Protein 4MRU (pdb70)

Solvent-accessible surface area: 34009 Å² total

Secondary structure (DSSP, 8-state):
---HHHHHHHHHTBTTB-SHHHHH----HHHHTTSEEE--TT--S-TTTT---GGGGSIIIIIHHHHHHHHHHHHHHH---HHHHHHHHHHHHH--HHHHHHSSBS-TT----PPBPHHHH---HHHHHHHHHHHH---S--S-TTS-TTTTT-HHHHHHHHHHHHH----TT---HHHHHHHHHHHHH----SGGG--EE--SS-THHIIIIIS--EEE-HHHHH--TT--TTHHHHBPPEESSS-EE-----S---SS-S----SSPPB--TTPPEE--HHHHHHHHHHHHHTT-----HHHHHHHHHHHHHHHHT---HHHHTT--PPPPPB--TTSSS-B--S----SS----GGGHHHHHHHHHHHHHHHHTT-HHHHHHHHHHH--S--PPPSB---SS--TTT------HHHHHHSHHHHHHHHHHHHHH-SS-SSSSSTTSPPTT-----/---HHHHHHHHHTTTTT-SHHHHH----HHHHTTSEEE--TT--S-TTTT---GGGGSIIIIIHHHHHHHHHHHHHHH---HHHHHHHHHHHHH--HHHHHHSSBS-TT---PPBPHHHH---HHHHHHHHHHHH---S--S-TTS-TTTTT-HHHHHHHHHHHHH----TT---HHHHHHHHHHHHH----SGGG--EE--SS-TTHIIIIIS--EEE-HHHHH--TT--TTHHHHB--EEETTEEE-----S---SS-S----SSPPB--TTPPEE--HHHHHHHHHHHHHTT-----HHHHHHHHHHHHHHHHT---HHHHTT--PPPPPB--TTSSS-B--S----SS----GGGHHHHHHHHHHHHHHHHTT-HHHHHHHHHHH--S--PPPSB---SS--TTT------HHHHHHSHHHHHHHHHHHHHH-SS-SSSSSTTSPPTT----

Structure (mmCIF, N/CA/C/O backbone):
data_4MRU
#
_entry.id   4MRU
#
_cell.length_a   51.146
_cell.length_b   74.673
_cell.length_c   78.057
_cell.angle_alpha   78.730
_cell.angle_beta   73.510
_cell.angle_gamma   78.620
#
_symmetry.space_group_name_H-M   'P 1'
#
loop_
_entity.id
_entity.type
_entity.pdbx_description
1 polymer 'SusD homolog'
2 non-polymer 'MAGNESIUM ION'
3 non-polymer 1,2-ETHANEDIOL
4 water water
#
loop_
_atom_site.group_PDB
_atom_site.id
_atom_site.type_symbol
_atom_site.label_atom_id
_atom_site.label_alt_id
_atom_site.label_comp_id
_atom_site.label_asym_id
_atom_site.label_entity_id
_atom_site.label_seq_id
_atom_site.pdbx_PDB_ins_code
_atom_site.Cartn_x
_atom_site.Cartn_y
_atom_site.Cartn_z
_atom_site.occupancy
_atom_site.B_iso_or_equiv
_atom_site.auth_seq_id
_atom_site.auth_comp_id
_atom_site.auth_asym_id
_atom_site.auth_atom_id
_atom_site.pdbx_PDB_model_num
ATOM 1 N N . ASN A 1 21 ? 53.927 99.525 80.239 1.00 59.70 44 ASN A N 1
ATOM 2 C CA . ASN A 1 21 ? 53.246 100.836 80.380 1.00 60.15 44 ASN A CA 1
ATOM 3 C C . ASN A 1 21 ? 51.739 100.695 80.132 1.00 62.51 44 ASN A C 1
ATOM 4 O O . ASN A 1 21 ? 51.242 100.975 79.032 1.00 55.33 44 ASN A O 1
ATOM 6 N N . TYR A 1 22 ? 51.025 100.253 81.167 1.00 42.19 45 TYR A N 1
ATOM 7 C CA . TYR A 1 22 ? 49.549 100.163 81.150 1.00 42.93 45 TYR A CA 1
ATOM 8 C C . TYR A 1 22 ? 48.807 101.490 80.895 1.00 37.32 45 TYR A C 1
ATOM 9 O O . TYR A 1 22 ? 49.077 102.509 81.528 1.00 30.63 45 TYR A O 1
ATOM 18 N N . ASP A 1 23 ? 47.836 101.437 79.991 1.00 32.20 46 ASP A N 1
ATOM 19 C CA . ASP A 1 23 ? 47.003 102.568 79.673 1.00 29.98 46 ASP A CA 1
ATOM 20 C C . ASP A 1 23 ? 45.581 102.046 79.439 1.00 31.40 46 ASP A C 1
ATOM 21 O O . ASP A 1 23 ? 45.370 101.180 78.575 1.00 28.23 46 ASP A O 1
ATOM 26 N N . LEU A 1 24 ? 44.609 102.569 80.188 1.00 28.39 47 LEU A N 1
ATOM 27 C CA . LEU A 1 24 ? 43.256 101.993 80.163 1.00 30.25 47 LEU A CA 1
ATOM 28 C C . LEU A 1 24 ? 42.653 102.138 78.777 1.00 26.21 47 LEU A C 1
ATOM 29 O O . LEU A 1 24 ? 42.073 101.204 78.252 1.00 24.60 47 LEU A O 1
ATOM 34 N N . GLY A 1 25 ? 42.840 103.309 78.178 1.00 25.04 48 GLY A N 1
ATOM 35 C CA . GLY A 1 25 ? 42.380 103.552 76.822 1.00 28.86 48 GLY A CA 1
ATOM 36 C C . GLY A 1 25 ? 42.906 102.588 75.781 1.00 27.14 48 GLY A C 1
ATOM 37 O O . GLY A 1 25 ? 42.138 102.086 74.949 1.00 25.00 48 GLY A O 1
ATOM 38 N N . SER A 1 26 ? 44.220 102.359 75.785 1.00 24.94 49 SER A N 1
ATOM 39 C CA A SER A 1 26 ? 44.823 101.425 74.825 0.50 26.45 49 SER A CA 1
ATOM 40 C CA B SER A 1 26 ? 44.831 101.418 74.856 0.50 24.94 49 SER A CA 1
ATOM 41 C C . SER A 1 26 ? 44.302 99.998 75.064 1.00 21.83 49 SER A C 1
ATOM 42 O O . SER A 1 26 ? 44.116 99.237 74.103 1.00 25.12 49 SER A O 1
ATOM 47 N N . THR A 1 27 ? 44.017 99.668 76.315 1.00 21.84 50 THR A N 1
ATOM 48 C CA . THR A 1 27 ? 43.565 98.352 76.678 1.00 20.94 50 THR A CA 1
ATOM 49 C C . THR A 1 27 ? 42.122 98.130 76.193 1.00 21.12 50 THR A C 1
ATOM 50 O O . THR A 1 27 ? 41.784 97.096 75.602 1.00 24.35 50 THR A O 1
ATOM 54 N N . ILE A 1 28 ? 41.270 99.111 76.433 1.00 23.16 51 ILE A N 1
ATOM 55 C CA . ILE A 1 28 ? 39.915 99.080 75.930 1.00 20.13 51 ILE A CA 1
ATOM 56 C C . ILE A 1 28 ? 39.905 99.033 74.386 1.00 22.44 51 ILE A C 1
ATOM 57 O O . ILE A 1 28 ? 39.180 98.237 73.805 1.00 21.74 51 ILE A O 1
ATOM 62 N N . ARG A 1 29 ? 40.725 99.857 73.722 1.00 22.34 52 ARG A N 1
ATOM 63 C CA . ARG A 1 29 ? 40.795 99.787 72.243 1.00 22.29 52 ARG A CA 1
ATOM 64 C C . ARG A 1 29 ? 41.302 98.411 71.759 1.00 20.90 52 ARG A C 1
ATOM 65 O O . ARG A 1 29 ? 40.876 97.932 70.726 1.00 25.43 52 ARG A O 1
ATOM 73 N N . GLY A 1 30 ? 42.231 97.819 72.505 1.00 22.26 53 GLY A N 1
ATOM 74 C CA . GLY A 1 30 ? 42.730 96.506 72.213 1.00 21.79 53 GLY A CA 1
ATOM 75 C C . GLY A 1 30 ? 41.594 95.477 72.234 1.00 22.62 53 GLY A C 1
ATOM 76 O O . GLY A 1 30 ? 41.473 94.668 71.336 1.00 23.75 53 GLY A O 1
ATOM 77 N N . LEU A 1 31 ? 40.782 95.517 73.289 1.00 19.81 54 LEU A N 1
ATOM 78 C CA . LEU A 1 31 ? 39.608 94.683 73.378 1.00 19.43 54 LEU A CA 1
ATOM 79 C C . LEU A 1 31 ? 38.587 94.961 72.272 1.00 18.57 54 LEU A C 1
ATOM 80 O O . LEU A 1 31 ? 38.014 94.028 71.677 1.00 19.54 54 LEU A O 1
ATOM 85 N N . GLN A 1 32 ? 38.317 96.238 71.985 1.00 19.46 55 GLN A N 1
ATOM 86 C CA . GLN A 1 32 ? 37.373 96.576 70.912 1.00 19.49 55 GLN A CA 1
ATOM 87 C C . GLN A 1 32 ? 37.839 96.028 69.563 1.00 19.81 55 GLN A C 1
ATOM 88 O O . GLN A 1 32 ? 37.024 95.631 68.721 1.00 19.90 55 GLN A O 1
ATOM 94 N N . GLY A 1 33 ? 39.159 95.945 69.386 1.00 19.05 56 GLY A N 1
ATOM 95 C CA . GLY A 1 33 ? 39.752 95.363 68.195 1.00 19.33 56 GLY A CA 1
ATOM 96 C C . GLY A 1 33 ? 39.814 93.865 68.127 1.00 17.69 56 GLY A C 1
ATOM 97 O O . GLY A 1 33 ? 40.383 93.316 67.194 1.00 19.89 56 GLY A O 1
ATOM 98 N N . LEU A 1 34 ? 39.241 93.194 69.114 1.00 17.74 57 LEU A N 1
ATOM 99 C CA . LEU A 1 34 ? 39.155 91.709 69.098 1.00 15.81 57 LEU A CA 1
ATOM 100 C C . LEU A 1 34 ? 37.739 91.207 68.899 1.00 18.00 57 LEU A C 1
ATOM 101 O O . LEU A 1 34 ? 37.464 89.987 68.971 1.00 21.20 57 LEU A O 1
ATOM 106 N N . VAL A 1 35 ? 36.816 92.125 68.704 1.00 18.23 58 VAL A N 1
ATOM 107 C CA . VAL A 1 35 ? 35.424 91.805 68.392 1.00 17.76 58 VAL A CA 1
ATOM 108 C C . VAL A 1 35 ? 35.393 91.465 66.910 1.00 23.04 58 VAL A C 1
ATOM 109 O O . VAL A 1 35 ? 35.435 90.282 66.543 1.00 25.31 58 VAL A O 1
ATOM 113 N N . ILE A 1 36 ? 35.414 92.477 66.039 1.00 21.59 59 ILE A N 1
ATOM 114 C CA . ILE A 1 36 ? 35.675 92.191 64.648 1.00 19.82 59 ILE A CA 1
ATOM 115 C C . ILE A 1 36 ? 37.147 92.500 64.559 1.00 19.71 59 ILE A C 1
ATOM 116 O O . ILE A 1 36 ? 37.557 93.642 64.844 1.00 21.49 59 ILE A O 1
ATOM 121 N N . PRO A 1 37 ? 37.977 91.483 64.300 1.00 19.65 60 PRO A N 1
ATOM 122 C CA . PRO A 1 37 ? 39.429 91.730 64.450 1.00 20.40 60 PRO A CA 1
ATOM 123 C C . PRO A 1 37 ? 39.974 92.890 63.591 1.00 19.35 60 PRO A C 1
ATOM 124 O O . PRO A 1 37 ? 39.805 92.951 62.368 1.00 20.46 60 PRO A O 1
ATOM 128 N N . ALA A 1 38 ? 40.671 93.769 64.267 1.00 20.15 61 ALA A N 1
ATOM 129 C CA . ALA A 1 38 ? 41.257 94.929 63.642 1.00 23.25 61 ALA A CA 1
ATOM 130 C C . ALA A 1 38 ? 42.700 94.706 63.184 1.00 20.74 61 ALA A C 1
ATOM 131 O O . ALA A 1 38 ? 43.281 95.605 62.569 1.00 22.27 61 ALA A O 1
ATOM 133 N N . GLN A 1 39 ? 43.269 93.530 63.486 1.00 20.22 62 GLN A N 1
ATOM 134 C CA . GLN A 1 39 ? 44.541 93.109 62.928 1.00 22.66 62 GLN A CA 1
ATOM 135 C C . GLN A 1 39 ? 44.286 92.253 61.707 1.00 20.42 62 GLN A C 1
ATOM 136 O O . GLN A 1 39 ? 43.610 91.223 61.824 1.00 20.20 62 GLN A O 1
ATOM 142 N N . GLU A 1 40 ? 44.890 92.620 60.576 1.00 18.99 63 GLU A N 1
ATOM 143 C CA . GLU A 1 40 ? 44.616 91.945 59.317 1.00 19.22 63 GLU A CA 1
ATOM 144 C C . GLU A 1 40 ? 45.032 90.477 59.384 1.00 21.01 63 GLU A C 1
ATOM 145 O O . GLU A 1 40 ? 44.421 89.615 58.735 1.00 19.53 63 GLU A O 1
ATOM 151 N N . HIS A 1 41 ? 46.062 90.168 60.149 1.00 22.04 64 HIS A N 1
ATOM 152 C CA . HIS A 1 41 ? 46.528 88.788 60.192 1.00 18.01 64 HIS A CA 1
ATOM 153 C C . HIS A 1 41 ? 45.435 87.865 60.780 1.00 20.27 64 HIS A C 1
ATOM 154 O O . HIS A 1 41 ? 45.256 86.750 60.318 1.00 22.26 64 HIS A O 1
ATOM 161 N N . LEU A 1 42 ? 44.729 88.339 61.790 1.00 18.80 65 LEU A N 1
ATOM 162 C CA . LEU A 1 42 ? 43.622 87.613 62.412 1.00 19.65 65 LEU A CA 1
ATOM 163 C C . LEU A 1 42 ? 42.346 87.696 61.547 1.00 18.67 65 LEU A C 1
ATOM 164 O O . LEU A 1 42 ? 41.705 86.688 61.280 1.00 19.02 65 LEU A O 1
ATOM 169 N N . TYR A 1 43 ? 42.040 88.882 61.048 1.00 15.90 66 TYR A N 1
ATOM 170 C CA . TYR A 1 43 ? 40.895 89.101 60.166 1.00 16.14 66 TYR A CA 1
ATOM 171 C C . TYR A 1 43 ? 40.851 88.074 59.004 1.00 18.34 66 TYR A C 1
ATOM 172 O O . TYR A 1 43 ? 39.790 87.523 58.682 1.00 14.87 66 TYR A O 1
ATOM 181 N N . GLN A 1 44 ? 41.975 87.859 58.319 1.00 18.08 67 GLN A N 1
ATOM 182 C CA . GLN A 1 44 ? 41.940 87.033 57.090 1.00 17.57 67 GLN A CA 1
ATOM 183 C C . GLN A 1 44 ? 41.379 85.632 57.365 1.00 19.13 67 GLN A C 1
ATOM 184 O O . GLN A 1 44 ? 40.618 85.104 56.584 1.00 21.34 67 GLN A O 1
ATOM 190 N N . PHE A 1 45 ? 41.720 85.072 58.504 1.00 19.21 68 PHE A N 1
ATOM 191 C CA . PHE A 1 45 ? 41.265 83.736 58.872 1.00 17.82 68 PHE A CA 1
ATOM 192 C C . PHE A 1 45 ? 39.841 83.761 59.402 1.00 18.67 68 PHE A C 1
ATOM 193 O O . PHE A 1 45 ? 38.988 83.013 58.934 1.00 20.74 68 PHE A O 1
ATOM 209 N N . GLU A 1 47 ? 37.420 86.221 59.677 1.00 18.96 70 GLU A N 1
ATOM 210 C CA . GLU A 1 47 ? 36.370 86.919 58.958 1.00 18.13 70 GLU A CA 1
ATOM 211 C C . GLU A 1 47 ? 36.315 86.652 57.456 1.00 20.40 70 GLU A C 1
ATOM 212 O O . GLU A 1 47 ? 35.236 86.450 56.904 1.00 18.25 70 GLU A O 1
ATOM 218 N N . ALA A 1 48 ? 37.449 86.731 56.773 1.00 17.05 71 ALA A N 1
ATOM 219 C CA . ALA A 1 48 ? 37.442 86.649 55.319 1.00 16.52 71 ALA A CA 1
ATOM 220 C C . ALA A 1 48 ? 37.251 85.189 54.855 1.00 19.00 71 ALA A C 1
ATOM 221 O O . ALA A 1 48 ? 36.329 84.865 54.119 1.00 18.95 71 ALA A O 1
ATOM 231 N N . CYS A 1 50 ? 36.815 82.266 57.083 1.00 18.72 73 CYS A N 1
ATOM 232 C CA . CYS A 1 50 ? 35.786 81.485 57.828 1.00 21.44 73 CYS A CA 1
ATOM 233 C C . CYS A 1 50 ? 34.336 82.070 57.720 1.00 20.93 73 CYS A C 1
ATOM 234 O O . CYS A 1 50 ? 33.478 81.493 57.032 1.00 17.86 73 CYS A O 1
ATOM 237 N N . GLY A 1 51 ? 34.084 83.244 58.334 1.00 17.88 74 GLY A N 1
ATOM 238 C CA . GLY A 1 51 ? 32.791 83.883 58.243 1.00 18.03 74 GLY A CA 1
ATOM 239 C C . GLY A 1 51 ? 32.392 84.104 56.791 1.00 18.93 74 GLY A C 1
ATOM 240 O O . GLY A 1 51 ? 31.258 83.862 56.396 1.00 21.14 74 GLY A O 1
ATOM 241 N N . GLY A 1 52 ? 33.344 84.571 55.992 1.00 21.28 75 GLY A N 1
ATOM 242 C CA . GLY A 1 52 ? 33.075 84.892 54.601 1.00 20.35 75 GLY A CA 1
ATOM 243 C C . GLY A 1 52 ? 32.589 83.717 53.789 1.00 18.52 75 GLY A C 1
ATOM 244 O O . GLY A 1 52 ? 31.575 83.818 53.073 1.00 22.58 75 GLY A O 1
ATOM 245 N N . SER A 1 53 ? 33.285 82.599 53.880 1.00 20.07 76 SER A N 1
ATOM 246 C CA . SER A 1 53 ? 32.899 81.428 53.120 1.00 20.54 76 SER A CA 1
ATOM 247 C C . SER A 1 53 ? 31.589 80.811 53.640 1.00 19.97 76 SER A C 1
ATOM 248 O O . SER A 1 53 ? 30.742 80.382 52.862 1.00 23.34 76 SER A O 1
ATOM 251 N N . TYR A 1 54 ? 31.421 80.742 54.945 1.00 19.74 77 TYR A N 1
ATOM 252 C CA . TYR A 1 54 ? 30.296 79.983 55.467 1.00 18.02 77 TYR A CA 1
ATOM 253 C C . TYR A 1 54 ? 28.992 80.810 55.496 1.00 17.75 77 TYR A C 1
ATOM 254 O O . TYR A 1 54 ? 27.932 80.258 55.710 1.00 19.85 77 TYR A O 1
ATOM 263 N N . ALA A 1 55 ? 29.088 82.130 55.321 1.00 18.28 78 ALA A N 1
ATOM 264 C CA . ALA A 1 55 ? 27.914 82.979 55.228 1.00 20.71 78 ALA A CA 1
ATOM 265 C C . ALA A 1 55 ? 27.518 83.211 53.761 1.00 22.85 78 ALA A C 1
ATOM 266 O O . ALA A 1 55 ? 26.559 83.930 53.480 1.00 21.76 78 ALA A O 1
ATOM 268 N N . GLY A 1 56 ? 28.273 82.669 52.819 1.00 19.74 79 GLY A N 1
ATOM 269 C CA . GLY A 1 56 ? 27.978 82.953 51.403 1.00 22.91 79 GLY A CA 1
ATOM 270 C C . GLY A 1 56 ? 28.324 84.354 50.976 1.00 18.71 79 GLY A C 1
ATOM 271 O O . GLY A 1 56 ? 27.775 84.876 49.981 1.00 20.24 79 GLY A O 1
ATOM 272 N N . TYR A 1 57 ? 29.292 84.977 51.667 1.00 17.95 80 TYR A N 1
ATOM 273 C CA . TYR A 1 57 ? 29.646 86.375 51.397 1.00 17.06 80 TYR A CA 1
ATOM 274 C C . TYR A 1 57 ? 30.886 86.542 50.519 1.00 18.27 80 TYR A C 1
ATOM 275 O O . TYR A 1 57 ? 30.915 87.440 49.663 1.00 18.00 80 TYR A O 1
ATOM 284 N N . PHE A 1 58 ? 31.898 85.704 50.728 1.00 16.58 81 PHE A N 1
ATOM 285 C CA . PHE A 1 58 ? 33.194 85.841 50.061 1.00 19.84 81 PHE A CA 1
ATOM 286 C C . PHE A 1 58 ? 33.784 84.503 49.725 1.00 20.97 81 PHE A C 1
ATOM 287 O O . PHE A 1 58 ? 33.594 83.515 50.434 1.00 20.99 81 PHE A O 1
ATOM 295 N N . GLY A 1 59 ? 34.541 84.505 48.638 1.00 22.63 82 GLY A N 1
ATOM 296 C CA . GLY A 1 59 ? 35.410 83.387 48.295 1.00 23.52 82 GLY A CA 1
ATOM 297 C C . GLY A 1 59 ? 36.860 83.901 48.084 1.00 22.84 82 GLY A C 1
ATOM 298 O O . GLY A 1 59 ? 37.110 85.102 47.897 1.00 21.19 82 GLY A O 1
ATOM 299 N N . GLU A 1 60 ? 37.761 82.945 48.075 1.00 23.79 83 GLU A N 1
ATOM 300 C CA . GLU A 1 60 ? 39.179 83.181 48.041 1.00 21.93 83 GLU A CA 1
ATOM 301 C C . GLU A 1 60 ? 39.596 83.196 46.571 1.00 23.67 83 GLU A C 1
ATOM 302 O O . GLU A 1 60 ? 39.180 82.377 45.761 1.00 26.59 83 GLU A O 1
ATOM 308 N N . THR A 1 61 ? 40.423 84.153 46.222 1.00 22.12 84 THR A N 1
ATOM 309 C CA . THR A 1 61 ? 40.895 84.310 44.847 1.00 21.28 84 THR A CA 1
ATOM 310 C C . THR A 1 61 ? 42.129 83.531 44.535 1.00 22.07 84 THR A C 1
ATOM 311 O O . THR A 1 61 ? 42.494 83.381 43.359 1.00 25.20 84 THR A O 1
ATOM 315 N N . ARG A 1 62 ? 42.779 82.979 45.562 1.00 21.35 85 ARG A N 1
ATOM 316 C CA . ARG A 1 62 ? 44.085 82.360 45.347 1.00 20.56 85 ARG A CA 1
ATOM 317 C C . ARG A 1 62 ? 43.955 80.888 44.970 1.00 21.34 85 ARG A C 1
ATOM 318 O O . ARG A 1 62 ? 43.730 80.041 45.830 1.00 21.55 85 ARG A O 1
ATOM 326 N N . THR A 1 63 ? 44.157 80.614 43.674 1.00 22.32 86 THR A N 1
ATOM 327 C CA . THR A 1 63 ? 43.894 79.281 43.070 1.00 22.45 86 THR A CA 1
ATOM 328 C C . THR A 1 63 ? 44.905 78.253 43.505 1.00 25.14 86 THR A C 1
ATOM 329 O O . THR A 1 63 ? 44.648 77.044 43.411 1.00 27.97 86 THR A O 1
ATOM 333 N N . GLY A 1 64 ? 46.038 78.709 44.014 1.00 26.33 87 GLY A N 1
ATOM 334 C CA . GLY A 1 64 ? 47.027 77.800 44.569 1.00 28.54 87 GLY A CA 1
ATOM 335 C C . GLY A 1 64 ? 46.661 77.240 45.927 1.00 28.33 87 GLY A C 1
ATOM 336 O O . GLY A 1 64 ? 47.270 76.283 46.376 1.00 30.32 87 GLY A O 1
ATOM 337 N N . TRP A 1 65 ? 45.666 77.805 46.598 1.00 24.95 88 TRP A N 1
ATOM 338 C CA . TRP A 1 65 ? 45.282 77.304 47.919 1.00 26.70 88 TRP A CA 1
ATOM 339 C C . TRP A 1 65 ? 44.398 76.056 47.762 1.00 25.74 88 TRP A C 1
ATOM 340 O O . TRP A 1 65 ? 43.264 76.154 47.269 1.00 25.52 88 TRP A O 1
ATOM 351 N N . LEU A 1 66 ? 44.885 74.928 48.262 1.00 22.74 89 LEU A N 1
ATOM 352 C CA . LEU A 1 66 ? 44.140 73.649 48.181 1.00 24.00 89 LEU A CA 1
ATOM 353 C C . LEU A 1 66 ? 43.597 73.114 49.509 1.00 23.17 89 LEU A C 1
ATOM 354 O O . LEU A 1 66 ? 42.825 72.149 49.505 1.00 22.35 89 LEU A O 1
ATOM 359 N N . GLU A 1 67 ? 44.005 73.733 50.623 1.00 22.09 90 GLU A N 1
ATOM 360 C CA . GLU A 1 67 ? 43.465 73.462 51.952 1.00 22.46 90 GLU A CA 1
ATOM 361 C C . GLU A 1 67 ? 42.820 74.720 52.486 1.00 23.36 90 GLU A C 1
ATOM 362 O O . GLU A 1 67 ? 43.451 75.513 53.198 1.00 22.69 90 GLU A O 1
ATOM 368 N N . LYS A 1 68 ? 41.521 74.864 52.171 1.00 24.13 91 LYS A N 1
ATOM 369 C CA . LYS A 1 68 ? 40.793 76.078 52.381 1.00 18.93 91 LYS A CA 1
ATOM 370 C C . LYS A 1 68 ? 39.587 75.896 53.288 1.00 20.90 91 LYS A C 1
ATOM 371 O O . LYS A 1 68 ? 38.927 74.848 53.321 1.00 20.29 91 LYS A O 1
ATOM 377 N N . TYR A 1 69 ? 39.253 76.973 53.992 1.00 20.23 92 TYR A N 1
ATOM 378 C CA . TYR A 1 69 ? 38.029 76.999 54.753 1.00 17.77 92 TYR A CA 1
ATOM 379 C C . TYR A 1 69 ? 36.850 76.719 53.814 1.00 18.51 92 TYR A C 1
ATOM 380 O O . TYR A 1 69 ? 35.967 75.895 54.164 1.00 16.76 92 TYR A O 1
ATOM 389 N N . SER A 1 70 ? 36.834 77.331 52.621 1.00 18.00 93 SER A N 1
ATOM 390 C CA . SER A 1 70 ? 35.636 77.232 51.726 1.00 16.93 93 SER A CA 1
ATOM 391 C C . SER A 1 70 ? 35.362 75.804 51.216 1.00 17.79 93 SER A C 1
ATOM 392 O O . SER A 1 70 ? 34.208 75.464 50.896 1.00 19.69 93 SER A O 1
ATOM 395 N N . THR A 1 71 ? 36.402 74.979 51.176 1.00 15.79 94 THR A N 1
ATOM 396 C CA . THR A 1 71 ? 36.264 73.558 50.759 1.00 15.78 94 THR A CA 1
ATOM 397 C C . THR A 1 71 ? 36.272 72.580 51.949 1.00 16.92 94 THR A C 1
ATOM 398 O O . THR A 1 71 ? 36.356 71.353 51.770 1.00 18.26 94 THR A O 1
ATOM 402 N N . TYR A 1 72 ? 36.161 73.139 53.138 1.00 15.90 95 TYR A N 1
ATOM 403 C CA . TYR A 1 72 ? 35.980 72.420 54.412 1.00 18.38 95 TYR A CA 1
ATOM 404 C C . TYR A 1 72 ? 37.242 71.696 54.886 1.00 18.72 95 TYR A C 1
ATOM 405 O O . TYR A 1 72 ? 37.157 70.821 55.749 1.00 20.87 95 TYR A O 1
ATOM 414 N N . ASN A 1 73 ? 38.404 72.080 54.342 1.00 20.37 96 ASN A N 1
ATOM 415 C CA . ASN A 1 73 ? 39.656 71.427 54.715 1.00 19.66 96 ASN A CA 1
ATOM 416 C C . ASN A 1 73 ? 40.725 72.470 54.967 1.00 19.40 96 ASN A C 1
ATOM 417 O O . ASN A 1 73 ? 41.821 72.374 54.443 1.00 20.76 96 ASN A O 1
ATOM 422 N N . PRO A 1 74 ? 40.422 73.454 55.823 1.00 19.85 97 PRO A N 1
ATOM 423 C CA . PRO A 1 74 ? 41.442 74.457 56.074 1.00 20.69 97 PRO A CA 1
ATOM 424 C C . PRO A 1 74 ? 42.747 73.820 56.549 1.00 22.46 97 PRO A C 1
ATOM 425 O O . PRO A 1 74 ? 42.733 72.885 57.342 1.00 22.60 97 PRO A O 1
ATOM 429 N N . LYS A 1 75 ? 43.856 74.320 56.035 1.00 21.60 98 LYS A N 1
ATOM 430 C CA . LYS A 1 75 ? 45.153 73.897 56.492 1.00 23.76 98 LYS A CA 1
ATOM 431 C C . LYS A 1 75 ? 45.209 73.984 58.016 1.00 26.73 98 LYS A C 1
ATOM 432 O O . LYS A 1 75 ? 44.718 74.948 58.605 1.00 22.02 98 LYS A O 1
ATOM 438 N N . THR A 1 76 ? 45.787 72.967 58.634 1.00 22.98 99 THR A N 1
ATOM 439 C CA . THR A 1 76 ? 45.745 72.791 60.090 1.00 26.34 99 THR A CA 1
ATOM 440 C C . THR A 1 76 ? 46.175 74.054 60.851 1.00 24.95 99 THR A C 1
ATOM 441 O O . THR A 1 76 ? 45.501 74.470 61.749 1.00 25.06 99 THR A O 1
ATOM 445 N N . ASP A 1 77 ? 47.300 74.649 60.490 1.00 24.83 100 ASP A N 1
ATOM 446 C CA . ASP A 1 77 ? 47.770 75.809 61.258 1.00 25.70 100 ASP A CA 1
ATOM 447 C C . ASP A 1 77 ? 46.962 77.092 60.930 1.00 24.61 100 ASP A C 1
ATOM 448 O O . ASP A 1 77 ? 47.063 78.069 61.624 1.00 23.65 100 ASP A O 1
ATOM 453 N N . TRP A 1 78 ? 46.110 77.062 59.913 1.00 24.51 101 TRP A N 1
ATOM 454 C CA . TRP A 1 78 ? 45.175 78.143 59.679 1.00 20.46 101 TRP A CA 1
ATOM 455 C C . TRP A 1 78 ? 43.990 78.101 60.640 1.00 22.99 101 TRP A C 1
ATOM 456 O O . TRP A 1 78 ? 43.175 79.052 60.698 1.00 21.16 101 TRP A O 1
ATOM 467 N N . LEU A 1 79 ? 43.896 77.039 61.439 1.00 22.71 102 LEU A N 1
ATOM 468 C CA . LEU A 1 79 ? 42.864 76.946 62.484 1.00 23.34 102 LEU A CA 1
ATOM 469 C C . LEU A 1 79 ? 43.230 77.637 63.808 1.00 22.31 102 LEU A C 1
ATOM 470 O O . LEU A 1 79 ? 42.417 77.726 64.710 1.00 21.58 102 LEU A O 1
ATOM 475 N N . LYS A 1 80 ? 44.464 78.077 63.928 1.00 21.09 103 LYS A N 1
ATOM 476 C CA . LYS A 1 80 ? 44.954 78.696 65.133 1.00 23.23 103 LYS A CA 1
ATOM 477 C C . LYS A 1 80 ? 44.282 80.009 65.483 1.00 23.51 103 LYS A C 1
ATOM 478 O O . LYS A 1 80 ? 43.918 80.228 66.642 1.00 22.91 103 LYS A O 1
ATOM 484 N N . ALA A 1 81 ? 44.111 80.895 64.511 1.00 20.72 104 ALA A N 1
ATOM 485 C CA . ALA A 1 81 ? 43.808 82.311 64.834 1.00 21.27 104 ALA A CA 1
ATOM 486 C C . ALA A 1 81 ? 42.434 82.554 65.472 1.00 22.85 104 ALA A C 1
ATOM 487 O O . ALA A 1 81 ? 42.351 83.273 66.447 1.00 22.76 104 ALA A O 1
ATOM 489 N N . PRO A 1 82 ? 41.354 81.932 64.954 1.00 21.46 105 PRO A N 1
ATOM 490 C CA . PRO A 1 82 ? 40.047 82.232 65.585 1.00 21.21 105 PRO A CA 1
ATOM 491 C C . PRO A 1 82 ? 39.829 81.706 67.028 1.00 22.49 105 PRO A C 1
ATOM 492 O O . PRO A 1 82 ? 38.821 82.030 67.649 1.00 24.79 105 PRO A O 1
ATOM 496 N N . PHE A 1 83 ? 40.714 80.852 67.508 1.00 24.22 106 PHE A N 1
ATOM 497 C CA . PHE A 1 83 ? 40.613 80.237 68.850 1.00 20.04 106 PHE A CA 1
ATOM 498 C C . PHE A 1 83 ? 41.766 80.715 69.677 1.00 19.66 106 PHE A C 1
ATOM 499 O O . PHE A 1 83 ? 41.593 81.504 70.621 1.00 23.18 106 PHE A O 1
ATOM 507 N N . THR A 1 84 ? 42.962 80.281 69.296 1.00 19.69 107 THR A N 1
ATOM 508 C CA . THR A 1 84 ? 44.136 80.530 70.115 1.00 22.38 107 THR A CA 1
ATOM 509 C C . THR A 1 84 ? 44.502 82.023 70.164 1.00 22.83 107 THR A C 1
ATOM 510 O O . THR A 1 84 ? 44.776 82.556 71.227 1.00 22.92 107 THR A O 1
ATOM 514 N N . ASP A 1 85 ? 44.529 82.705 69.019 1.00 21.97 108 ASP A N 1
ATOM 515 C CA . ASP A 1 85 ? 44.874 84.146 69.024 1.00 22.68 108 ASP A CA 1
ATOM 516 C C . ASP A 1 85 ? 43.826 85.037 69.705 1.00 23.44 108 ASP A C 1
ATOM 517 O O . ASP A 1 85 ? 44.181 85.941 70.473 1.00 20.82 108 ASP A O 1
ATOM 522 N N . VAL A 1 86 ? 42.551 84.791 69.443 1.00 20.52 109 VAL A N 1
ATOM 523 C CA . VAL A 1 86 ? 41.509 85.556 70.117 1.00 20.29 109 VAL A CA 1
ATOM 524 C C . VAL A 1 86 ? 41.620 85.419 71.634 1.00 21.02 109 VAL A C 1
ATOM 525 O O . VAL A 1 86 ? 41.628 86.403 72.330 1.00 18.76 109 VAL A O 1
ATOM 529 N N . ILE A 1 87 ? 41.723 84.186 72.125 1.00 20.55 110 ILE A N 1
ATOM 530 C CA . ILE A 1 87 ? 41.786 83.947 73.544 1.00 21.98 110 ILE A CA 1
ATOM 531 C C . ILE A 1 87 ? 43.089 84.482 74.138 1.00 23.64 110 ILE A C 1
ATOM 532 O O . ILE A 1 87 ? 43.033 85.176 75.141 1.00 25.47 110 ILE A O 1
ATOM 537 N N . SER A 1 88 ? 44.245 84.224 73.518 1.00 22.46 111 SER A N 1
ATOM 538 C CA A SER A 1 88 ? 45.510 84.624 74.123 0.50 23.56 111 SER A CA 1
ATOM 539 C CA B SER A 1 88 ? 45.533 84.633 74.090 0.50 24.19 111 SER A CA 1
ATOM 540 C C . SER A 1 88 ? 45.689 86.138 74.094 1.00 24.68 111 SER A C 1
ATOM 541 O O . SER A 1 88 ? 46.452 86.693 74.891 1.00 23.45 111 SER A O 1
ATOM 546 N N . GLU A 1 89 ? 45.012 86.810 73.174 1.00 23.12 112 GLU A N 1
ATOM 547 C CA . GLU A 1 89 ? 45.100 88.280 73.136 1.00 22.88 112 GLU A CA 1
ATOM 548 C C . GLU A 1 89 ? 44.082 88.954 74.044 1.00 22.61 112 GLU A C 1
ATOM 549 O O . GLU A 1 89 ? 44.314 90.072 74.504 1.00 22.78 112 GLU A O 1
ATOM 555 N N . THR A 1 90 ? 42.950 88.297 74.273 1.00 22.53 113 THR A N 1
ATOM 556 C CA . THR A 1 90 ? 41.895 88.889 75.081 1.00 21.17 113 THR A CA 1
ATOM 557 C C . THR A 1 90 ? 42.304 88.946 76.551 1.00 21.42 113 THR A C 1
ATOM 558 O O . THR A 1 90 ? 42.179 89.999 77.200 1.00 19.19 113 THR A O 1
ATOM 562 N N . TYR A 1 91 ? 42.791 87.834 77.090 1.00 20.97 114 TYR A N 1
ATOM 563 C CA . TYR A 1 91 ? 42.841 87.720 78.535 1.00 21.59 114 TYR A CA 1
ATOM 564 C C . TYR A 1 91 ? 43.910 88.584 79.194 1.00 25.03 114 TYR A C 1
ATOM 565 O O . TYR A 1 91 ? 43.666 89.093 80.283 1.00 24.58 114 TYR A O 1
ATOM 574 N N . PRO A 1 92 ? 45.066 88.784 78.560 1.00 26.62 115 PRO A N 1
ATOM 575 C CA . PRO A 1 92 ? 45.975 89.770 79.187 1.00 26.83 115 PRO A CA 1
ATOM 576 C C . PRO A 1 92 ? 45.379 91.207 79.256 1.00 24.87 115 PRO A C 1
ATOM 577 O O . PRO A 1 92 ? 45.631 91.953 80.212 1.00 22.94 115 PRO A O 1
ATOM 581 N N . LYS A 1 93 ? 44.557 91.579 78.286 1.00 22.20 116 LYS A N 1
ATOM 582 C CA . LYS A 1 93 ? 43.957 92.927 78.320 1.00 23.74 116 LYS A CA 1
ATOM 583 C C . LYS A 1 93 ? 42.850 92.982 79.369 1.00 23.51 116 LYS A C 1
ATOM 584 O O . LYS A 1 93 ? 42.783 93.933 80.165 1.00 24.86 116 LYS A O 1
ATOM 590 N N . TYR A 1 94 ? 42.013 91.948 79.389 1.00 21.76 117 TYR A N 1
ATOM 591 C CA . TYR A 1 94 ? 40.930 91.828 80.370 1.00 21.83 117 TYR A CA 1
ATOM 592 C C . TYR A 1 94 ? 41.481 91.872 81.785 1.00 25.70 117 TYR A C 1
ATOM 593 O O . TYR A 1 94 ? 41.008 92.651 82.622 1.00 21.92 117 TYR A O 1
ATOM 602 N N . TYR A 1 95 ? 42.516 91.081 82.055 1.00 22.30 118 TYR A N 1
ATOM 603 C CA . TYR A 1 95 ? 43.076 91.041 83.403 1.00 25.66 118 TYR A CA 1
ATOM 604 C C . TYR A 1 95 ? 43.851 92.301 83.775 1.00 28.94 118 TYR A C 1
ATOM 605 O O . TYR A 1 95 ? 43.929 92.633 84.959 1.00 30.28 118 TYR A O 1
ATOM 614 N N . ALA A 1 96 ? 44.383 93.041 82.796 1.00 26.74 119 ALA A N 1
ATOM 615 C CA . ALA A 1 96 ? 45.023 94.325 83.074 1.00 29.39 119 ALA A CA 1
ATOM 616 C C . ALA A 1 96 ? 44.000 95.306 83.640 1.00 29.54 119 ALA A C 1
ATOM 617 O O . ALA A 1 96 ? 44.266 96.020 84.622 1.00 29.21 119 ALA A O 1
ATOM 619 N N . VAL A 1 97 ? 42.813 95.325 83.055 1.00 24.12 120 VAL A N 1
ATOM 620 C CA . VAL A 1 97 ? 41.775 96.193 83.572 1.00 24.49 120 VAL A CA 1
ATOM 621 C C . VAL A 1 97 ? 41.434 95.832 84.988 1.00 27.71 120 VAL A C 1
ATOM 622 O O . VAL A 1 97 ? 41.333 96.735 85.865 1.00 27.67 120 VAL A O 1
ATOM 626 N N . LEU A 1 98 ? 41.257 94.527 85.232 1.00 26.54 121 LEU A N 1
ATOM 627 C CA . LEU A 1 98 ? 40.879 94.048 86.563 1.00 30.18 121 LEU A CA 1
ATOM 628 C C . LEU A 1 98 ? 41.964 94.283 87.603 1.00 30.17 121 LEU A C 1
ATOM 629 O O . LEU A 1 98 ? 41.664 94.586 88.731 1.00 32.15 121 LEU A O 1
ATOM 634 N N . GLN A 1 99 ? 43.218 94.248 87.226 1.00 28.70 122 GLN A N 1
ATOM 635 C CA . GLN A 1 99 ? 44.238 94.446 88.226 1.00 32.40 122 GLN A CA 1
ATOM 636 C C . GLN A 1 99 ? 44.545 95.949 88.454 1.00 34.23 122 GLN A C 1
ATOM 637 O O . GLN A 1 99 ? 45.018 96.328 89.537 1.00 36.69 122 GLN A O 1
ATOM 643 N N . HIS A 1 100 ? 44.166 96.834 87.530 1.00 29.77 123 HIS A N 1
ATOM 644 C CA . HIS A 1 100 ? 44.464 98.270 87.705 1.00 32.96 123 HIS A CA 1
ATOM 645 C C . HIS A 1 100 ? 43.288 99.153 88.093 1.00 30.21 123 HIS A C 1
ATOM 646 O O . HIS A 1 100 ? 43.505 100.232 88.621 1.00 31.84 123 HIS A O 1
ATOM 653 N N . GLU A 1 101 ? 42.061 98.730 87.797 1.00 26.41 124 GLU A N 1
ATOM 654 C CA . GLU A 1 101 ? 40.875 99.592 87.983 1.00 31.39 124 GLU A CA 1
ATOM 655 C C . GLU A 1 101 ? 39.927 99.012 89.019 1.00 33.42 124 GLU A C 1
ATOM 656 O O . GLU A 1 101 ? 39.651 97.809 89.004 1.00 31.88 124 GLU A O 1
ATOM 662 N N . ASP A 1 102 ? 39.420 99.840 89.922 1.00 33.52 125 ASP A N 1
ATOM 663 C CA . ASP A 1 102 ? 38.296 99.401 90.773 1.00 37.15 125 ASP A CA 1
ATOM 664 C C . ASP A 1 102 ? 36.993 100.171 90.470 1.00 35.32 125 ASP A C 1
ATOM 665 O O . ASP A 1 102 ? 35.973 99.945 91.124 1.00 35.88 125 ASP A O 1
ATOM 670 N N . ALA A 1 103 ? 37.010 101.039 89.460 1.00 36.44 126 ALA A N 1
ATOM 671 C CA . ALA A 1 103 ? 35.809 101.778 89.083 1.00 35.59 126 ALA A CA 1
ATOM 672 C C . ALA A 1 103 ? 34.798 100.822 88.465 1.00 32.02 126 ALA A C 1
ATOM 673 O O . ALA A 1 103 ? 35.118 100.117 87.507 1.00 32.97 126 ALA A O 1
ATOM 675 N N . PRO A 1 104 ? 33.569 100.778 89.015 1.00 30.73 127 PRO A N 1
ATOM 676 C CA . PRO A 1 104 ? 32.589 99.823 88.489 1.00 26.77 127 PRO A CA 1
ATOM 677 C C . PRO A 1 104 ? 32.372 99.964 86.971 1.00 26.49 127 PRO A C 1
ATOM 678 O O . PRO A 1 104 ? 32.264 98.972 86.313 1.00 25.17 127 PRO A O 1
ATOM 682 N N . VAL A 1 105 ? 32.400 101.171 86.420 1.00 27.35 128 VAL A N 1
ATOM 683 C CA . VAL A 1 105 ? 32.174 101.327 84.964 1.00 23.86 128 VAL A CA 1
ATOM 684 C C . VAL A 1 105 ? 33.303 100.717 84.119 1.00 24.32 128 VAL A C 1
ATOM 685 O O . VAL A 1 105 ? 33.045 100.080 83.097 1.00 25.79 128 VAL A O 1
ATOM 689 N N . ALA A 1 106 ? 34.555 100.908 84.528 1.00 23.85 129 ALA A N 1
ATOM 690 C CA . ALA A 1 106 ? 35.659 100.307 83.808 1.00 23.83 129 ALA A CA 1
ATOM 691 C C . ALA A 1 106 ? 35.504 98.800 83.795 1.00 23.40 129 ALA A C 1
ATOM 692 O O . ALA A 1 106 ? 35.700 98.162 82.779 1.00 22.24 129 ALA A O 1
ATOM 694 N N . LEU A 1 107 ? 35.211 98.230 84.962 1.00 22.17 130 LEU A N 1
ATOM 695 C CA . LEU A 1 107 ? 35.057 96.756 85.107 1.00 24.66 130 LEU A CA 1
ATOM 696 C C . LEU A 1 107 ? 33.870 96.263 84.296 1.00 23.70 130 LEU A C 1
ATOM 697 O O . LEU A 1 107 ? 33.911 95.195 83.692 1.00 21.84 130 LEU A O 1
ATOM 702 N N . ALA A 1 108 ? 32.806 97.056 84.261 1.00 23.33 131 ALA A N 1
ATOM 703 C CA . ALA A 1 108 ? 31.606 96.655 83.516 1.00 20.72 131 ALA A CA 1
ATOM 704 C C . ALA A 1 108 ? 31.871 96.679 82.026 1.00 23.75 131 ALA A C 1
ATOM 705 O O . ALA A 1 108 ? 31.507 95.762 81.305 1.00 22.40 131 ALA A O 1
ATOM 707 N N . LEU A 1 109 ? 32.539 97.706 81.545 1.00 22.60 132 LEU A N 1
ATOM 708 C CA . LEU A 1 109 ? 32.884 97.740 80.123 1.00 23.23 132 LEU A CA 1
ATOM 709 C C . LEU A 1 109 ? 33.829 96.593 79.727 1.00 24.21 132 LEU A C 1
ATOM 710 O O . LEU A 1 109 ? 33.649 95.988 78.664 1.00 19.54 132 LEU A O 1
ATOM 715 N N . ALA A 1 110 ? 34.811 96.285 80.575 1.00 20.83 133 ALA A N 1
ATOM 716 C CA . ALA A 1 110 ? 35.688 95.174 80.300 1.00 22.86 133 ALA A CA 1
ATOM 717 C C . ALA A 1 110 ? 34.914 93.872 80.212 1.00 21.73 133 ALA A C 1
ATOM 718 O O . ALA A 1 110 ? 35.123 93.073 79.309 1.00 22.67 133 ALA A O 1
ATOM 720 N N . LYS A 1 111 ? 34.029 93.654 81.173 1.00 22.20 134 LYS A N 1
ATOM 721 C CA . LYS A 1 111 ? 33.170 92.490 81.198 1.00 23.34 134 LYS A CA 1
ATOM 722 C C . LYS A 1 111 ? 32.311 92.382 79.928 1.00 21.44 134 LYS A C 1
ATOM 723 O O . LYS A 1 111 ? 32.192 91.340 79.330 1.00 19.19 134 LYS A O 1
ATOM 729 N N . LEU A 1 112 ? 31.694 93.480 79.532 1.00 19.58 135 LEU A N 1
ATOM 730 C CA . LEU A 1 112 ? 30.829 93.514 78.368 1.00 17.22 135 LEU A CA 1
ATOM 731 C C . LEU A 1 112 ? 31.618 93.221 77.102 1.00 19.03 135 LEU A C 1
ATOM 732 O O . LEU A 1 112 ? 31.134 92.510 76.242 1.00 18.98 135 LEU A O 1
ATOM 737 N N . LEU A 1 113 ? 32.849 93.731 77.014 1.00 19.55 136 LEU A N 1
ATOM 738 C CA . LEU A 1 113 ? 33.653 93.493 75.842 1.00 21.14 136 LEU A CA 1
ATOM 739 C C . LEU A 1 113 ? 34.107 92.041 75.801 1.00 20.16 136 LEU A C 1
ATOM 740 O O . LEU A 1 113 ? 34.114 91.433 74.733 1.00 19.45 136 LEU A O 1
ATOM 745 N N . ARG A 1 114 ? 34.441 91.462 76.947 1.00 18.39 137 ARG A N 1
ATOM 746 C CA . ARG A 1 114 ? 34.815 90.059 76.958 1.00 17.52 137 ARG A CA 1
ATOM 747 C C . ARG A 1 114 ? 33.651 89.167 76.474 1.00 19.11 137 ARG A C 1
ATOM 748 O O . ARG A 1 114 ? 33.852 88.239 75.689 1.00 20.31 137 ARG A O 1
ATOM 756 N N . VAL A 1 115 ? 32.445 89.427 76.954 1.00 19.71 138 VAL A N 1
ATOM 757 C CA . VAL A 1 115 ? 31.315 88.686 76.481 1.00 17.96 138 VAL A CA 1
ATOM 758 C C . VAL A 1 115 ? 31.178 88.871 74.964 1.00 19.78 138 VAL A C 1
ATOM 759 O O . VAL A 1 115 ? 30.943 87.923 74.230 1.00 18.49 138 VAL A O 1
ATOM 763 N N . THR A 1 116 ? 31.269 90.103 74.493 1.00 19.31 139 THR A N 1
ATOM 764 C CA . THR A 1 116 ? 31.077 90.369 73.077 1.00 17.46 139 THR A CA 1
ATOM 765 C C . THR A 1 116 ? 32.098 89.590 72.208 1.00 17.20 139 THR A C 1
ATOM 766 O O . THR A 1 116 ? 31.749 89.033 71.190 1.00 18.72 139 THR A O 1
ATOM 770 N N . ILE A 1 117 ? 33.364 89.580 72.612 1.00 16.99 140 ILE A N 1
ATOM 771 C CA . ILE A 1 117 ? 34.410 88.857 71.900 1.00 15.78 140 ILE A CA 1
ATOM 772 C C . ILE A 1 117 ? 34.113 87.362 71.886 1.00 16.95 140 ILE A C 1
ATOM 773 O O . ILE A 1 117 ? 34.163 86.692 70.856 1.00 16.70 140 ILE A O 1
ATOM 786 N N . GLN A 1 119 ? 31.344 85.579 72.742 1.00 18.86 142 GLN A N 1
ATOM 787 C CA . GLN A 1 119 ? 30.089 85.058 72.173 1.00 20.01 142 GLN A CA 1
ATOM 788 C C . GLN A 1 119 ? 30.355 84.472 70.775 1.00 19.60 142 GLN A C 1
ATOM 789 O O . GLN A 1 119 ? 29.849 83.394 70.406 1.00 20.44 142 GLN A O 1
ATOM 795 N N . ARG A 1 120 ? 31.190 85.147 70.010 1.00 18.98 143 ARG A N 1
ATOM 796 C CA . ARG A 1 120 ? 31.521 84.717 68.664 1.00 17.79 143 ARG A CA 1
ATOM 797 C C . ARG A 1 120 ? 32.326 83.413 68.728 1.00 16.41 143 ARG A C 1
ATOM 798 O O . ARG A 1 120 ? 32.091 82.476 67.960 1.00 17.86 143 ARG A O 1
ATOM 806 N N . VAL A 1 121 ? 33.282 83.352 69.636 1.00 17.49 144 VAL A N 1
ATOM 807 C CA . VAL A 1 121 ? 34.153 82.189 69.715 1.00 16.77 144 VAL A CA 1
ATOM 808 C C . VAL A 1 121 ? 33.398 80.927 70.128 1.00 17.27 144 VAL A C 1
ATOM 809 O O . VAL A 1 121 ? 33.580 79.882 69.532 1.00 18.75 144 VAL A O 1
ATOM 813 N N . THR A 1 122 ? 32.535 81.002 71.146 1.00 17.75 145 THR A N 1
ATOM 814 C CA . THR A 1 122 ? 31.780 79.812 71.489 1.00 18.75 145 THR A CA 1
ATOM 815 C C . THR A 1 122 ? 30.814 79.433 70.339 1.00 19.85 145 THR A C 1
ATOM 816 O O . THR A 1 122 ? 30.594 78.246 70.112 1.00 19.33 145 THR A O 1
ATOM 820 N N . ASP A 1 123 ? 30.257 80.407 69.647 1.00 19.42 146 ASP A N 1
ATOM 821 C CA . ASP A 1 123 ? 29.376 80.088 68.510 1.00 20.48 146 ASP A CA 1
ATOM 822 C C . ASP A 1 123 ? 30.100 79.354 67.387 1.00 19.18 146 ASP A C 1
ATOM 823 O O . ASP A 1 123 ? 29.496 78.513 66.706 1.00 21.24 146 ASP A O 1
ATOM 828 N N . ILE A 1 124 ? 31.391 79.629 67.215 1.00 18.36 147 ILE A N 1
ATOM 829 C CA . ILE A 1 124 ? 32.201 78.915 66.225 1.00 17.66 147 ILE A CA 1
ATOM 830 C C . ILE A 1 124 ? 32.550 77.468 66.643 1.00 19.51 147 ILE A C 1
ATOM 831 O O . ILE A 1 124 ? 32.560 76.566 65.783 1.00 18.70 147 ILE A O 1
ATOM 836 N N . TYR A 1 125 ? 32.827 77.237 67.920 1.00 19.21 148 TYR A N 1
ATOM 837 C CA . TYR A 1 125 ? 33.431 75.952 68.390 1.00 19.07 148 TYR A CA 1
ATOM 838 C C . TYR A 1 125 ? 32.536 75.104 69.234 1.00 19.41 148 TYR A C 1
ATOM 839 O O . TYR A 1 125 ? 32.688 73.886 69.237 1.00 18.04 148 TYR A O 1
ATOM 848 N N . GLY A 1 126 ? 31.629 75.735 69.969 1.00 18.61 149 GLY A N 1
ATOM 849 C CA . GLY A 1 126 ? 30.897 75.038 71.016 1.00 18.09 149 GLY A CA 1
ATOM 850 C C . GLY A 1 126 ? 31.572 75.281 72.364 1.00 18.15 149 GLY A C 1
ATOM 851 O O . GLY A 1 126 ? 31.795 76.448 72.774 1.00 18.73 149 GLY A O 1
ATOM 852 N N . PRO A 1 127 ? 31.998 74.202 73.026 1.00 18.39 150 PRO A N 1
ATOM 853 C CA . PRO A 1 127 ? 32.758 74.367 74.294 1.00 18.46 150 PRO A CA 1
ATOM 854 C C . PRO A 1 127 ? 34.049 75.087 74.064 1.00 19.19 150 PRO A C 1
ATOM 855 O O . PRO A 1 127 ? 34.727 74.837 73.045 1.00 21.13 150 PRO A O 1
ATOM 859 N N . ILE A 1 128 ? 34.321 76.038 74.961 1.00 17.71 151 ILE A N 1
ATOM 860 C CA . ILE A 1 128 ? 35.513 76.848 74.976 1.00 18.93 151 ILE A CA 1
ATOM 861 C C . ILE A 1 128 ? 35.923 77.117 76.420 1.00 20.48 151 ILE A C 1
ATOM 862 O O . ILE A 1 128 ? 35.081 77.133 77.325 1.00 20.51 151 ILE A O 1
ATOM 867 N N . PRO A 1 129 ? 37.211 77.374 76.625 1.00 20.74 152 PRO A N 1
ATOM 868 C CA . PRO A 1 129 ? 37.687 77.948 77.881 1.00 21.98 152 PRO A CA 1
ATOM 869 C C . PRO A 1 129 ? 37.052 79.315 78.072 1.00 21.59 152 PRO A C 1
ATOM 870 O O . PRO A 1 129 ? 36.960 80.061 77.135 1.00 23.59 152 PRO A O 1
ATOM 874 N N . TYR A 1 130 ? 36.496 79.555 79.244 1.00 21.13 153 TYR A N 1
ATOM 875 C CA . TYR A 1 130 ? 35.817 80.775 79.532 1.00 20.44 153 TYR A CA 1
ATOM 876 C C . TYR A 1 130 ? 35.882 81.047 81.054 1.00 23.10 153 TYR A C 1
ATOM 877 O O . TYR A 1 130 ? 36.721 81.806 81.483 1.00 27.41 153 TYR A O 1
ATOM 886 N N . SER A 1 131 ? 35.057 80.386 81.865 1.00 25.29 154 SER A N 1
ATOM 887 C CA . SER A 1 131 ? 35.006 80.677 83.315 1.00 28.26 154 SER A CA 1
ATOM 888 C C . SER A 1 131 ? 36.290 80.298 84.088 1.00 33.55 154 SER A C 1
ATOM 889 O O . SER A 1 131 ? 36.575 80.872 85.131 1.00 29.85 154 SER A O 1
ATOM 892 N N . LYS A 1 132 ? 37.048 79.326 83.604 1.00 34.90 155 LY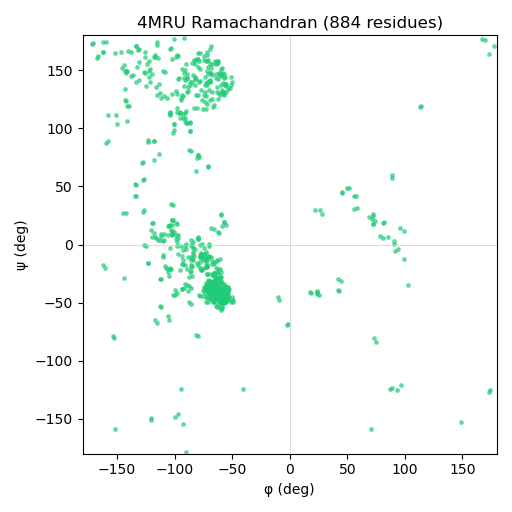S A N 1
ATOM 893 C CA . LYS A 1 132 ? 38.220 78.828 84.351 1.00 36.05 155 LYS A CA 1
ATOM 894 C C . LYS A 1 132 ? 39.536 79.305 83.761 1.00 38.45 155 LYS A C 1
ATOM 895 O O . LYS A 1 132 ? 40.586 78.740 84.042 1.00 40.14 155 LYS A O 1
ATOM 901 N N . VAL A 1 133 ? 39.495 80.321 82.913 1.00 38.27 156 VAL A N 1
ATOM 902 C CA . VAL A 1 133 ? 40.732 80.886 82.409 1.00 40.30 156 VAL A CA 1
ATOM 903 C C . VAL A 1 133 ? 41.381 81.686 83.547 1.00 46.50 156 VAL A C 1
ATOM 904 O O . VAL A 1 133 ? 40.713 82.497 84.178 1.00 59.01 156 VAL A O 1
ATOM 908 N N . LEU A 1 134 ? 42.652 81.419 83.837 1.00 46.74 157 LEU A N 1
ATOM 909 C CA . LEU A 1 134 ? 43.378 82.165 84.887 1.00 72.35 157 LEU A CA 1
ATOM 910 C C . LEU A 1 134 ? 44.842 82.366 84.485 1.00 63.59 157 LEU A C 1
ATOM 911 O O . LEU A 1 134 ? 45.312 83.506 84.366 1.00 67.79 157 LEU A O 1
ATOM 913 N N . ASN A 1 146 ? 47.189 74.696 78.656 1.00 57.52 169 ASN A N 1
ATOM 914 C CA . ASN A 1 146 ? 46.370 75.837 79.054 1.00 45.11 169 ASN A CA 1
ATOM 915 C C . ASN A 1 146 ? 45.118 75.506 79.967 1.00 38.81 169 ASN A C 1
ATOM 916 O O . ASN A 1 146 ? 45.307 74.905 81.002 1.00 43.54 169 ASN A O 1
ATOM 921 N N . ALA A 1 147 ? 43.874 75.874 79.614 1.00 35.38 170 ALA A N 1
ATOM 922 C CA . ALA A 1 147 ? 42.745 75.833 80.579 1.00 34.48 170 ALA A CA 1
ATOM 923 C C . ALA A 1 147 ? 41.589 74.871 80.231 1.00 30.15 170 ALA A C 1
ATOM 924 O O . ALA A 1 147 ? 41.441 74.429 79.098 1.00 25.84 170 ALA A O 1
ATOM 926 N N . ALA A 1 148 ? 40.768 74.577 81.233 1.00 27.11 171 ALA A N 1
ATOM 927 C CA . ALA A 1 148 ? 39.611 73.724 81.090 1.00 30.74 171 ALA A CA 1
ATOM 928 C C . ALA A 1 148 ? 38.547 74.432 80.307 1.00 27.03 171 ALA A C 1
ATOM 929 O O . ALA A 1 148 ? 38.397 75.664 80.418 1.00 22.22 171 ALA A O 1
ATOM 931 N N . TYR A 1 149 ? 37.757 73.650 79.580 1.00 23.33 172 TYR A N 1
ATOM 932 C CA . TYR A 1 149 ? 36.687 74.204 78.748 1.00 23.05 172 TYR A CA 1
ATOM 933 C C . TYR A 1 149 ? 35.332 74.165 79.434 1.00 20.60 172 TYR A C 1
ATOM 934 O O . TYR A 1 149 ? 35.047 73.243 80.145 1.00 25.41 172 TYR A O 1
ATOM 943 N N . ASP A 1 15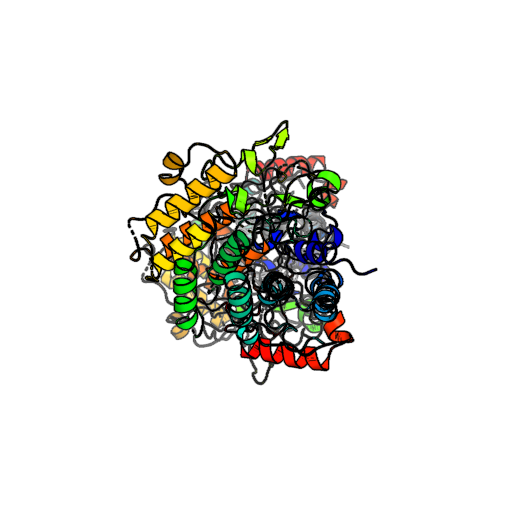0 ? 34.507 75.188 79.236 1.00 22.09 173 ASP A N 1
ATOM 944 C CA . ASP A 1 150 ? 33.114 75.145 79.655 1.00 20.95 173 ASP A CA 1
ATOM 945 C C . ASP A 1 150 ? 32.240 74.615 78.521 1.00 22.86 173 ASP A C 1
ATOM 946 O O . ASP A 1 150 ? 32.489 74.890 77.352 1.00 21.23 173 ASP A O 1
ATOM 951 N N . SER A 1 151 ? 31.149 73.957 78.885 1.00 20.66 174 SER A N 1
ATOM 952 C CA . SER A 1 151 ? 30.126 73.640 77.905 1.00 20.22 174 SER A CA 1
ATOM 953 C C . SER A 1 151 ? 29.569 74.919 77.277 1.00 20.69 174 SER A C 1
ATOM 954 O O . SER A 1 151 ? 29.553 75.975 77.902 1.00 19.87 174 SER A O 1
ATOM 957 N N . GLN A 1 152 ? 29.102 74.828 76.023 1.00 21.91 175 GLN A N 1
ATOM 958 C CA . GLN A 1 152 ? 28.517 76.015 75.412 1.00 20.62 175 GLN A CA 1
ATOM 959 C C . GLN A 1 152 ? 27.340 76.513 76.251 1.00 18.93 175 GLN A C 1
ATOM 960 O O . GLN A 1 152 ? 27.173 77.731 76.437 1.00 19.20 175 GLN A O 1
ATOM 966 N N . LYS A 1 153 ? 26.553 75.598 76.798 1.00 20.31 176 LYS A N 1
ATOM 967 C CA . LYS A 1 153 ? 25.426 76.025 77.649 1.00 21.11 176 LYS A CA 1
ATOM 968 C C . LYS A 1 153 ? 25.931 76.849 78.831 1.00 19.30 176 LYS A C 1
ATOM 969 O O . LYS A 1 153 ? 25.348 77.896 79.173 1.00 21.16 176 LYS A O 1
ATOM 975 N N . ASP A 1 154 ? 26.973 76.366 79.475 1.00 20.64 177 ASP A N 1
ATOM 976 C CA . ASP A 1 154 ? 27.542 77.075 80.632 1.00 25.89 177 ASP A CA 1
ATOM 977 C C . ASP A 1 154 ? 28.209 78.374 80.225 1.00 23.00 177 ASP A C 1
ATOM 978 O O . ASP A 1 154 ? 28.175 79.363 80.992 1.00 22.71 177 ASP A O 1
ATOM 983 N N . VAL A 1 155 ? 28.787 78.419 79.033 1.00 19.59 178 VAL A N 1
ATOM 984 C CA . VAL A 1 155 ? 29.290 79.705 78.573 1.00 19.78 178 VAL A CA 1
ATOM 985 C C . VAL A 1 155 ? 28.156 80.733 78.431 1.00 21.26 178 VAL A C 1
ATOM 986 O O . VAL A 1 155 ? 28.289 81.855 78.926 1.00 19.65 178 VAL A O 1
ATOM 990 N N . TYR A 1 156 ? 27.075 80.379 77.720 1.00 20.29 179 TYR A N 1
ATOM 991 C CA . TYR A 1 156 ? 25.954 81.307 77.517 1.00 21.61 179 TYR A CA 1
ATOM 992 C C . TYR A 1 156 ? 25.347 81.729 78.853 1.00 20.05 179 TYR A C 1
ATOM 993 O O . TYR A 1 156 ? 25.113 82.912 79.089 1.00 20.21 179 TYR A O 1
ATOM 1015 N N . ARG A 1 158 ? 26.691 81.903 81.814 1.00 22.78 181 ARG A N 1
ATOM 1016 C CA . ARG A 1 158 ? 27.616 82.759 82.512 1.00 21.89 181 ARG A CA 1
ATOM 1017 C C . ARG A 1 158 ? 27.675 84.133 81.850 1.00 22.08 181 ARG A C 1
ATOM 1018 O O . ARG A 1 158 ? 27.646 85.147 82.528 1.00 19.03 181 ARG A O 1
ATOM 1034 N N . PHE A 1 160 ? 25.211 85.557 80.222 1.00 21.07 183 PHE A N 1
ATOM 1035 C CA . PHE A 1 160 ? 23.997 86.260 80.572 1.00 20.84 183 PHE A CA 1
ATOM 1036 C C . PHE A 1 160 ? 24.118 86.852 81.983 1.00 21.73 183 PHE A C 1
ATOM 1037 O O . PHE A 1 160 ? 23.722 88.002 82.206 1.00 21.94 183 PHE A O 1
ATOM 1045 N N . GLN A 1 161 ? 24.698 86.089 82.905 1.00 23.02 184 GLN A N 1
ATOM 1046 C CA . GLN A 1 161 ? 24.908 86.584 84.259 1.00 24.89 184 GLN A CA 1
ATOM 1047 C C . GLN A 1 161 ? 25.856 87.785 84.254 1.00 24.27 184 GLN A C 1
ATOM 1048 O O . GLN A 1 161 ? 25.575 88.828 84.868 1.00 22.28 184 GLN A O 1
ATOM 1054 N N . GLU A 1 162 ? 26.927 87.700 83.482 1.00 24.58 185 GLU A N 1
ATOM 1055 C CA . GLU A 1 162 ? 27.867 88.828 83.379 1.00 24.41 185 GLU A CA 1
ATOM 1056 C C . GLU A 1 162 ? 27.271 90.076 82.686 1.00 23.48 185 GLU A C 1
ATOM 1057 O O . GLU A 1 162 ? 27.561 91.215 83.096 1.00 22.63 185 GLU A O 1
ATOM 1063 N N . LEU A 1 163 ? 26.457 89.892 81.655 1.00 21.36 186 LEU A N 1
ATOM 1064 C CA . LEU A 1 163 ? 25.822 91.035 81.036 1.00 21.39 186 LEU A CA 1
ATOM 1065 C C . LEU A 1 163 ? 24.925 91.756 82.044 1.00 20.74 186 LEU A C 1
ATOM 1066 O O . LEU A 1 163 ? 24.891 93.005 82.042 1.00 23.84 186 LEU A O 1
ATOM 1071 N N . GLU A 1 164 ? 24.187 91.010 82.866 1.00 22.46 187 GLU A N 1
ATOM 1072 C CA . GLU A 1 164 ? 23.338 91.655 83.890 1.00 25.80 187 GLU A CA 1
ATOM 1073 C C . GLU A 1 164 ? 24.152 92.393 84.901 1.00 23.24 187 GLU A C 1
ATOM 1074 O O . GLU A 1 164 ? 23.776 93.492 85.346 1.00 21.60 187 GLU A O 1
ATOM 1080 N N . GLU A 1 165 ? 25.255 91.795 85.316 1.00 21.61 188 GLU A N 1
ATOM 1081 C CA . GLU A 1 165 ? 26.160 92.471 86.257 1.00 24.67 188 GLU A CA 1
ATOM 1082 C C . GLU A 1 165 ? 26.736 93.760 85.642 1.00 22.98 188 GLU A C 1
ATOM 1083 O O . GLU A 1 165 ? 26.773 94.796 86.308 1.00 23.14 188 GLU A O 1
ATOM 1089 N N . ALA A 1 166 ? 27.145 93.717 84.368 1.00 23.73 189 ALA A N 1
ATOM 1090 C CA . ALA A 1 166 ? 27.651 94.916 83.714 1.00 23.08 189 ALA A CA 1
ATOM 1091 C C . ALA A 1 166 ? 26.566 95.958 83.594 1.00 23.53 189 ALA A C 1
ATOM 1092 O O . ALA A 1 166 ? 26.813 97.168 83.822 1.00 23.47 189 ALA A O 1
ATOM 1094 N N . ASP A 1 167 ? 25.369 95.526 83.211 1.00 21.57 190 ASP A N 1
ATOM 1095 C CA . ASP A 1 167 ? 24.293 96.463 83.021 1.00 22.46 190 ASP A CA 1
ATOM 1096 C C . ASP A 1 167 ? 23.933 97.187 84.294 1.00 24.94 190 ASP A C 1
ATOM 1097 O O . ASP A 1 167 ? 23.674 98.399 84.279 1.00 23.07 190 ASP A O 1
ATOM 1102 N N . GLN A 1 168 ? 23.854 96.454 85.398 1.00 25.38 191 GLN A N 1
ATOM 1103 C CA . GLN A 1 168 ? 23.574 97.099 86.685 1.00 27.05 191 GLN A CA 1
ATOM 1104 C C . GLN A 1 168 ? 24.609 98.174 87.018 1.00 24.72 191 GLN A C 1
ATOM 1105 O O . GLN A 1 168 ? 24.256 99.261 87.531 1.00 25.24 191 GLN A O 1
ATOM 1111 N N . ALA A 1 169 ? 25.884 97.894 86.732 1.00 21.21 192 ALA A N 1
ATOM 1112 C CA . ALA A 1 169 ? 26.935 98.807 87.109 1.00 22.93 192 ALA A CA 1
ATOM 1113 C C . ALA A 1 169 ? 26.892 100.055 86.214 1.00 22.61 192 ALA A C 1
ATOM 1114 O O . ALA A 1 169 ? 27.118 101.171 86.691 1.00 27.04 192 ALA A O 1
ATOM 1116 N N . LEU A 1 170 ? 26.556 99.878 84.941 1.00 22.58 193 LEU A N 1
ATOM 1117 C CA . LEU A 1 170 ? 26.375 101.010 84.045 1.00 23.31 193 LEU A CA 1
ATOM 1118 C C . LEU A 1 170 ? 25.169 101.879 84.457 1.00 25.07 193 LEU A C 1
ATOM 1119 O O . LEU A 1 170 ? 25.282 103.113 84.557 1.00 23.93 193 LEU A O 1
ATOM 1124 N N . GLU A 1 171 ? 24.034 101.229 84.695 1.00 25.11 194 GLU A N 1
ATOM 1125 C CA . GLU A 1 171 ? 22.849 101.937 85.107 1.00 26.53 194 GLU A CA 1
ATOM 1126 C C . GLU A 1 171 ? 23.085 102.688 86.409 1.00 26.58 194 GLU A C 1
ATOM 1127 O O . GLU A 1 171 ? 22.655 103.819 86.529 1.00 27.10 194 GLU A O 1
ATOM 1133 N N . ASP A 1 172 ? 23.713 102.054 87.401 1.00 26.11 195 ASP A N 1
ATOM 1134 C CA . ASP A 1 172 ? 23.911 102.693 88.702 1.00 28.96 195 ASP A CA 1
ATOM 1135 C C . ASP A 1 172 ? 24.939 103.814 88.698 1.00 33.39 195 ASP A C 1
ATOM 1136 O O . ASP A 1 172 ? 24.950 104.631 89.637 1.00 30.74 195 ASP A O 1
ATOM 1141 N N . ASN A 1 173 ? 25.795 103.886 87.679 1.00 26.89 196 ASN A N 1
ATOM 1142 C CA . ASN A 1 173 ? 26.839 104.919 87.652 1.00 29.93 196 ASN A CA 1
ATOM 1143 C C . ASN A 1 173 ? 26.787 105.932 86.497 1.00 32.94 196 ASN A C 1
ATOM 1144 O O . ASN A 1 173 ? 27.541 106.911 86.489 1.00 35.39 196 ASN A O 1
ATOM 1157 N N . THR A 1 175 ? 25.728 108.983 84.086 1.00 28.92 198 THR A N 1
ATOM 1158 C CA . THR A 1 175 ? 25.269 110.318 84.264 1.00 26.91 198 THR A CA 1
ATOM 1159 C C . THR A 1 175 ? 25.095 110.981 82.907 1.00 28.24 198 THR A C 1
ATOM 1160 O O . THR A 1 175 ? 25.497 110.470 81.833 1.00 25.06 198 THR A O 1
ATOM 1164 N N . GLU A 1 176 ? 24.498 112.149 82.981 1.00 25.99 199 GLU A N 1
ATOM 1165 C CA . GLU A 1 176 ? 24.583 113.108 81.917 1.00 26.81 199 GLU A CA 1
ATOM 1166 C C . GLU A 1 176 ? 25.980 113.761 81.913 1.00 24.11 199 GLU A C 1
ATOM 1167 O O . GLU A 1 176 ? 26.751 113.700 82.896 1.00 24.40 199 GLU A O 1
ATOM 1173 N N . GLY A 1 177 ? 26.314 114.370 80.798 1.00 24.99 200 GLY A N 1
ATOM 1174 C CA . GLY A 1 177 ? 27.644 114.903 80.599 1.00 24.92 200 GLY A CA 1
ATOM 1175 C C . GLY A 1 177 ? 28.687 113.816 80.428 1.00 25.04 200 GLY A C 1
ATOM 1176 O O . GLY A 1 177 ? 28.366 112.692 80.062 1.00 26.58 200 GLY A O 1
ATOM 1177 N N . ASN A 1 178 ? 29.946 114.173 80.681 1.00 28.73 201 ASN A N 1
ATOM 1178 C CA . ASN A 1 178 ? 31.058 113.242 80.502 1.00 29.29 201 ASN A CA 1
ATOM 1179 C C . ASN A 1 178 ? 31.063 112.119 81.497 1.00 29.85 201 ASN A C 1
ATOM 1180 O O . ASN A 1 178 ? 30.835 112.354 82.690 1.00 24.06 201 ASN A O 1
ATOM 1185 N N . SER A 1 179 ? 31.402 110.918 81.029 1.00 25.36 202 SER A N 1
ATOM 1186 C CA . SER A 1 179 ? 31.583 109.754 81.918 1.00 24.21 202 SER A CA 1
ATOM 1187 C C . SER A 1 179 ? 33.022 109.609 82.352 1.00 24.21 202 SER A C 1
ATOM 1188 O O . SER A 1 179 ? 33.315 108.886 83.277 1.00 27.19 202 SER A O 1
ATOM 1191 N N . GLY A 1 180 ? 33.923 110.264 81.644 1.00 23.49 203 GLY A N 1
ATOM 1192 C CA . GLY A 1 180 ? 35.365 110.007 81.824 1.00 29.24 203 GLY A CA 1
ATOM 1193 C C . GLY A 1 180 ? 35.975 109.071 80.767 1.00 26.20 203 GLY A C 1
ATOM 1194 O O . GLY A 1 180 ? 37.209 108.988 80.657 1.00 28.71 203 GLY A O 1
ATOM 1195 N N . PHE A 1 181 ? 35.133 108.393 79.979 1.00 25.66 204 PHE A N 1
ATOM 1196 C CA . PHE A 1 181 ? 35.587 107.398 79.008 1.00 24.62 204 PHE A CA 1
ATOM 1197 C C . PHE A 1 181 ? 35.587 107.951 77.600 1.00 25.77 204 PHE A C 1
ATOM 1198 O O . PHE A 1 181 ? 35.808 107.199 76.634 1.00 24.69 204 PHE A O 1
ATOM 1206 N N . GLU A 1 182 ? 35.359 109.256 77.477 1.00 24.85 205 GLU A N 1
ATOM 1207 C CA . GLU A 1 182 ? 35.243 109.896 76.181 1.00 24.32 205 GLU A CA 1
ATOM 1208 C C . GLU A 1 182 ? 36.461 109.663 75.306 1.00 25.26 205 GLU A C 1
ATOM 1209 O O . GLU A 1 182 ? 36.322 109.541 74.081 1.00 26.37 205 GLU A O 1
ATOM 1215 N N . LYS A 1 183 ? 37.639 109.630 75.927 1.00 23.99 206 LYS A N 1
ATOM 1216 C CA . LYS A 1 183 ? 38.903 109.491 75.205 1.00 26.94 206 LYS A CA 1
ATOM 1217 C C . LYS A 1 183 ? 39.464 108.060 75.284 1.00 26.38 206 LYS A C 1
ATOM 1218 O O . LYS A 1 183 ? 40.540 107.808 74.798 1.00 28.79 206 LYS A O 1
ATOM 1224 N N . LEU A 1 184 ? 38.663 107.132 75.803 1.00 24.76 207 LEU A N 1
ATOM 1225 C CA . LEU A 1 184 ? 39.070 105.772 76.098 1.00 26.46 207 LEU A CA 1
ATOM 1226 C C . LEU A 1 184 ? 38.283 104.717 75.356 1.00 25.13 207 LEU A C 1
ATOM 1227 O O . LEU A 1 184 ? 38.374 103.533 75.679 1.00 30.08 207 LEU A O 1
ATOM 1232 N N . ASP A 1 185 ? 37.512 105.117 74.356 1.00 24.55 208 ASP A N 1
ATOM 1233 C CA . ASP A 1 185 ? 36.453 104.258 73.832 1.00 22.23 208 ASP A CA 1
ATOM 1234 C C . ASP A 1 185 ? 36.127 104.712 72.420 1.00 21.25 208 ASP A C 1
ATOM 1235 O O . ASP A 1 185 ? 35.638 105.832 72.223 1.00 22.62 208 ASP A O 1
ATOM 1240 N N . ASP A 1 186 ? 36.453 103.901 71.427 1.00 19.35 209 ASP A N 1
ATOM 1241 C CA . ASP A 1 186 ? 36.241 104.338 70.008 1.00 20.06 209 ASP A CA 1
ATOM 1242 C C . ASP A 1 186 ? 35.024 103.747 69.353 1.00 20.31 209 ASP A C 1
ATOM 1243 O O . ASP A 1 186 ? 34.901 103.690 68.107 1.00 21.79 209 ASP A O 1
ATOM 1248 N N . VAL A 1 187 ? 34.097 103.308 70.194 1.00 18.87 210 VAL A N 1
ATOM 1249 C CA . VAL A 1 187 ? 32.790 102.800 69.736 1.00 19.07 210 VAL A CA 1
ATOM 1250 C C . VAL A 1 187 ? 31.763 103.873 70.056 1.00 20.69 210 VAL A C 1
ATOM 1251 O O . VAL A 1 187 ? 31.156 104.438 69.142 1.00 20.11 210 VAL A O 1
ATOM 1255 N N . TYR A 1 188 ? 31.612 104.183 71.345 1.00 20.07 211 TYR A N 1
ATOM 1256 C CA . TYR A 1 188 ? 30.615 105.185 71.775 1.00 20.00 211 TYR A CA 1
ATOM 1257 C C . TYR A 1 188 ? 31.194 106.416 72.461 1.00 22.76 211 TYR A C 1
ATOM 1258 O O . TYR A 1 188 ? 30.437 107.252 72.989 1.00 23.44 211 TYR A O 1
ATOM 1267 N N . TYR A 1 189 ? 32.520 106.569 72.427 1.00 19.72 212 TYR A N 1
ATOM 1268 C CA . TYR A 1 189 ? 33.180 107.740 72.978 1.00 22.15 212 TYR A CA 1
ATOM 1269 C C . TYR A 1 189 ? 32.629 108.098 74.346 1.00 23.24 212 TYR A C 1
ATOM 1270 O O . TYR A 1 189 ? 32.377 109.253 74.673 1.00 21.49 212 TYR A O 1
ATOM 1279 N N . GLY A 1 190 ? 32.455 107.087 75.161 1.00 22.21 213 GLY A N 1
ATOM 1280 C CA . GLY A 1 190 ? 32.186 107.321 76.591 1.00 22.97 213 GLY A CA 1
ATOM 1281 C C . GLY A 1 190 ? 30.718 107.425 76.957 1.00 25.02 213 GLY A C 1
ATOM 1282 O O . GLY A 1 190 ? 30.404 107.665 78.106 1.00 29.63 213 GLY A O 1
ATOM 1283 N N . LYS A 1 191 ? 29.808 107.237 76.004 1.00 22.60 214 LYS A N 1
ATOM 1284 C CA . LYS A 1 191 ? 28.387 107.402 76.269 1.00 22.91 214 LYS A CA 1
ATOM 1285 C C . LYS A 1 191 ? 27.787 106.117 76.811 1.00 23.52 214 LYS A C 1
ATOM 1286 O O . LYS A 1 191 ? 27.430 105.195 76.067 1.00 22.83 214 LYS A O 1
ATOM 1292 N N . LEU A 1 192 ? 27.674 106.055 78.135 1.00 24.15 215 LEU A N 1
ATOM 1293 C CA . LEU A 1 192 ? 27.252 104.832 78.796 1.00 23.08 215 LEU A CA 1
ATOM 1294 C C . LEU A 1 192 ? 25.817 104.446 78.445 1.00 23.02 215 LEU A C 1
ATOM 1295 O O . LEU A 1 192 ? 25.480 103.263 78.419 1.00 23.75 215 LEU A O 1
ATOM 1300 N N . GLN A 1 193 ? 24.968 105.432 78.159 1.00 22.37 216 GLN A N 1
ATOM 1301 C CA . GLN A 1 193 ? 23.596 105.184 77.714 1.00 22.47 216 GLN A CA 1
ATOM 1302 C C . GLN A 1 193 ? 23.574 104.347 76.454 1.00 19.49 216 GLN A C 1
ATOM 1303 O O . GLN A 1 193 ? 22.767 103.436 76.292 1.00 19.88 216 GLN A O 1
ATOM 1309 N N . GLN A 1 194 ? 24.485 104.643 75.535 1.00 22.42 217 GLN A N 1
ATOM 1310 C CA . GLN A 1 194 ? 24.560 103.872 74.289 1.00 20.35 217 GLN A CA 1
ATOM 1311 C C . GLN A 1 194 ? 25.130 102.489 74.549 1.00 19.65 217 GLN A C 1
ATOM 1312 O O . GLN A 1 194 ? 24.667 101.535 73.944 1.00 22.80 217 GLN A O 1
ATOM 1318 N N . TRP A 1 195 ? 26.135 102.371 75.432 1.00 20.65 218 TRP A N 1
ATOM 1319 C CA . TRP A 1 195 ? 26.618 101.043 75.838 1.00 19.43 218 TRP A CA 1
ATOM 1320 C C . TRP A 1 195 ? 25.473 100.183 76.384 1.00 22.46 218 TRP A C 1
ATOM 1321 O O . TRP A 1 195 ? 25.428 98.979 76.081 1.00 20.17 218 TRP A O 1
ATOM 1332 N N . ARG A 1 196 ? 24.512 100.769 77.115 1.00 20.93 219 ARG A N 1
ATOM 1333 C CA . ARG A 1 196 ? 23.379 99.944 77.594 1.00 24.77 219 ARG A CA 1
ATOM 1334 C C . ARG A 1 196 ? 22.459 99.453 76.459 1.00 19.60 219 ARG A C 1
ATOM 1335 O O . ARG A 1 196 ? 22.006 98.313 76.482 1.00 21.06 219 ARG A O 1
ATOM 1343 N N . LEU A 1 197 ? 22.184 100.305 75.477 1.00 19.11 220 LEU A N 1
ATOM 1344 C CA . LEU A 1 197 ? 21.411 99.894 74.328 1.00 20.68 220 LEU A CA 1
ATOM 1345 C C . LEU A 1 197 ? 22.090 98.718 73.651 1.00 19.57 220 LEU A C 1
ATOM 1346 O O . LEU A 1 197 ? 21.447 97.689 73.300 1.00 20.78 220 LEU A O 1
ATOM 1351 N N . PHE A 1 198 ? 23.398 98.847 73.474 1.00 21.82 221 PHE A N 1
ATOM 1352 C CA . PHE A 1 198 ? 24.135 97.775 72.821 1.00 19.51 221 PHE A CA 1
ATOM 1353 C C . PHE A 1 198 ? 24.065 96.499 73.660 1.00 19.29 221 PHE A C 1
ATOM 1354 O O . PHE A 1 198 ? 23.847 95.397 73.132 1.00 19.50 221 PHE A O 1
ATOM 1362 N N . LEU A 1 199 ? 24.306 96.633 74.946 1.00 18.82 222 LEU A N 1
ATOM 1363 C CA . LEU A 1 199 ? 24.260 95.443 75.827 1.00 19.00 222 LEU A CA 1
ATOM 1364 C C . LEU A 1 199 ? 22.926 94.722 75.737 1.00 18.96 222 LEU A C 1
ATOM 1365 O O . LEU A 1 199 ? 22.868 93.490 75.651 1.00 18.55 222 LEU A O 1
ATOM 1370 N N . HIS A 1 200 ? 21.844 95.486 75.768 1.00 17.59 223 HIS A N 1
ATOM 1371 C CA . HIS A 1 200 ? 20.497 94.889 75.625 1.00 17.61 223 HIS A CA 1
ATOM 1372 C C . HIS A 1 200 ? 20.268 94.235 74.257 1.00 18.57 223 HIS A C 1
ATOM 1373 O O . HIS A 1 200 ? 19.577 93.220 74.144 1.00 17.85 223 HIS A O 1
ATOM 1380 N N . SER A 1 201 ? 20.824 94.834 73.220 1.00 20.90 224 SER A N 1
ATOM 1381 C CA . SER A 1 201 ? 20.742 94.281 71.895 1.00 20.79 224 SER A CA 1
ATOM 1382 C C . SER A 1 201 ? 21.512 92.927 71.816 1.00 19.86 224 SER A C 1
ATOM 1383 O O . SER A 1 201 ? 21.047 91.992 71.237 1.00 19.66 224 SER A O 1
ATOM 1386 N N . LEU A 1 202 ? 22.678 92.864 72.436 1.00 18.01 225 LEU A N 1
ATOM 1387 C CA . LEU A 1 202 ? 23.440 91.619 72.489 1.00 17.13 225 LEU A CA 1
ATOM 1388 C C . LEU A 1 202 ? 22.691 90.557 73.277 1.00 19.76 225 LEU A C 1
ATOM 1389 O O . LEU A 1 2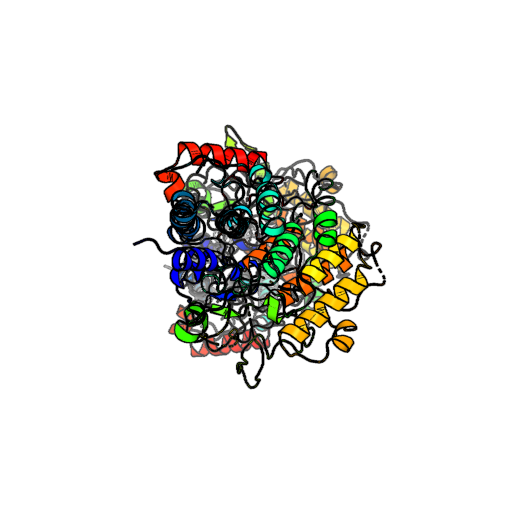02 ? 22.695 89.394 72.870 1.00 18.83 225 LEU A O 1
ATOM 1394 N N . GLN A 1 203 ? 22.069 90.934 74.403 1.00 16.97 226 GLN A N 1
ATOM 1395 C CA . GLN A 1 203 ? 21.218 89.992 75.147 1.00 19.23 226 GLN A CA 1
ATOM 1396 C C . GLN A 1 203 ? 20.097 89.447 74.252 1.00 19.56 226 GLN A C 1
ATOM 1397 O O . GLN A 1 203 ? 19.798 88.259 74.285 1.00 22.79 226 GLN A O 1
ATOM 1403 N N . LEU A 1 204 ? 19.501 90.310 73.452 1.00 18.59 227 LEU A N 1
ATOM 1404 C CA . LEU A 1 204 ? 18.460 89.904 72.517 1.00 18.81 227 LEU A CA 1
ATOM 1405 C C . LEU A 1 204 ? 18.981 88.902 71.468 1.00 20.46 227 LEU A C 1
ATOM 1406 O O . LEU A 1 204 ? 18.351 87.890 71.187 1.00 17.08 227 LEU A O 1
ATOM 1411 N N . ARG A 1 205 ? 20.137 89.210 70.891 1.00 19.40 228 ARG A N 1
ATOM 1412 C CA . ARG A 1 205 ? 20.749 88.334 69.902 1.00 19.01 228 ARG A CA 1
ATOM 1413 C C . ARG A 1 205 ? 21.020 86.944 70.491 1.00 18.34 228 ARG A C 1
ATOM 1414 O O . ARG A 1 205 ? 20.682 85.944 69.914 1.00 17.41 228 ARG A O 1
ATOM 1430 N N . ALA A 1 207 ? 19.768 85.592 73.255 1.00 19.13 230 ALA A N 1
ATOM 1431 C CA . ALA A 1 207 ? 18.502 84.915 73.567 1.00 20.79 230 ALA A CA 1
ATOM 1432 C C . ALA A 1 207 ? 17.925 84.221 72.340 1.00 18.88 230 ALA A C 1
ATOM 1433 O O . ALA A 1 207 ? 17.503 83.064 72.411 1.00 20.23 230 ALA A O 1
ATOM 1443 N N . ARG A 1 209 ? 19.316 83.101 69.778 1.00 17.53 232 ARG A N 1
ATOM 1444 C CA . ARG A 1 209 ? 20.216 82.017 69.411 1.00 17.20 232 ARG A CA 1
ATOM 1445 C C . ARG A 1 209 ? 19.797 80.724 70.067 1.00 20.56 232 ARG A C 1
ATOM 1446 O O . ARG A 1 209 ? 19.982 79.674 69.467 1.00 21.63 232 ARG A O 1
ATOM 1454 N N . LEU A 1 210 ? 19.204 80.807 71.267 1.00 20.24 233 LEU A N 1
ATOM 1455 C CA . LEU A 1 210 ? 18.876 79.619 72.039 1.00 20.96 233 LEU A CA 1
ATOM 1456 C C . LEU A 1 210 ? 17.410 79.169 71.931 1.00 19.46 233 LEU A C 1
ATOM 1457 O O . LEU A 1 210 ? 16.944 78.320 72.730 1.00 20.13 233 LEU A O 1
ATOM 1462 N N . CYS A 1 211 ? 16.711 79.641 70.907 1.00 20.83 234 CYS A N 1
ATOM 1463 C CA . CYS A 1 211 ? 15.261 79.392 70.837 1.00 19.02 234 CYS A CA 1
ATOM 1464 C C . CYS A 1 211 ? 14.926 77.914 70.514 1.00 21.55 234 CYS A C 1
ATOM 1465 O O . CYS A 1 211 ? 13.792 77.480 70.716 1.00 22.42 234 CYS A O 1
ATOM 1468 N N . TYR A 1 212 ? 15.894 77.121 70.075 1.00 19.53 235 TYR A N 1
ATOM 1469 C CA . TYR A 1 212 ? 15.653 75.705 69.819 1.00 21.87 235 TYR A CA 1
ATOM 1470 C C . TYR A 1 212 ? 16.188 74.791 70.932 1.00 21.75 235 TYR A C 1
ATOM 1471 O O . TYR A 1 212 ? 16.170 73.562 70.767 1.00 21.86 235 TYR A O 1
ATOM 1480 N N . THR A 1 213 ? 16.634 75.354 72.066 1.00 21.49 236 THR A N 1
ATOM 1481 C CA . THR A 1 213 ? 17.187 74.561 73.167 1.00 20.88 236 THR A CA 1
ATOM 1482 C C . THR A 1 213 ? 16.204 74.426 74.312 1.00 24.70 236 THR A C 1
ATOM 1483 O O . THR A 1 213 ? 15.138 74.981 74.261 1.00 24.82 236 THR A O 1
ATOM 1487 N N A ASP A 1 214 ? 16.589 73.688 75.351 0.50 27.71 237 ASP A N 1
ATOM 1488 N N B ASP A 1 214 ? 16.599 73.696 75.354 0.50 28.13 237 ASP A N 1
ATOM 1489 C CA A ASP A 1 214 ? 15.765 73.538 76.559 0.50 29.58 237 ASP A CA 1
ATOM 1490 C CA B ASP A 1 214 ? 15.804 73.562 76.579 0.50 30.33 237 ASP A CA 1
ATOM 1491 C C A ASP A 1 214 ? 15.848 74.768 77.473 0.50 29.20 237 ASP A C 1
ATOM 1492 C C B ASP A 1 214 ? 15.866 74.799 77.474 0.50 29.89 237 ASP A C 1
ATOM 1493 O O A ASP A 1 214 ? 15.285 74.793 78.564 0.50 28.67 237 ASP A O 1
ATOM 1494 O O B ASP A 1 214 ? 15.306 74.828 78.569 0.50 29.40 237 ASP A O 1
ATOM 1519 N N . ALA A 1 216 ? 14.825 77.636 76.127 1.00 23.44 239 ALA A N 1
ATOM 1520 C CA . ALA A 1 216 ? 14.013 78.588 75.337 1.00 24.98 239 ALA A CA 1
ATOM 1521 C C . ALA A 1 216 ? 13.111 79.499 76.207 1.00 23.73 239 ALA A C 1
ATOM 1522 O O . ALA A 1 216 ? 12.910 80.679 75.869 1.00 24.45 239 ALA A O 1
ATOM 1524 N N . ALA A 1 217 ? 12.570 78.974 77.295 1.00 23.74 240 ALA A N 1
ATOM 1525 C CA . ALA A 1 217 ? 11.703 79.789 78.141 1.00 21.37 240 ALA A CA 1
ATOM 1526 C C . ALA A 1 217 ? 12.510 80.904 78.770 1.00 21.55 240 ALA A C 1
ATOM 1527 O O . ALA A 1 217 ? 12.086 82.105 78.724 1.00 21.63 240 ALA A O 1
ATOM 1529 N N . GLU A 1 218 ? 13.697 80.549 79.278 1.00 23.64 241 GLU A N 1
ATOM 1530 C CA . GLU A 1 218 ? 14.556 81.557 79.869 1.00 25.30 241 GLU A CA 1
ATOM 1531 C C . GLU A 1 218 ? 14.995 82.549 78.790 1.00 21.85 241 GLU A C 1
ATOM 1532 O O . GLU A 1 218 ? 15.000 83.756 79.018 1.00 23.12 241 GLU A O 1
ATOM 1538 N N . ALA A 1 219 ? 15.312 82.057 77.611 1.00 20.48 242 ALA A N 1
ATOM 1539 C CA . ALA A 1 219 ? 15.758 82.938 76.513 1.00 21.85 242 ALA A CA 1
ATOM 1540 C C . ALA A 1 219 ? 14.680 83.948 76.169 1.00 20.18 242 ALA A C 1
ATOM 1541 O O . ALA A 1 219 ? 14.961 85.135 76.051 1.00 21.97 242 ALA A O 1
ATOM 1543 N N . GLN A 1 220 ? 13.433 83.478 76.052 1.00 22.17 243 GLN A N 1
ATOM 1544 C CA . GLN A 1 220 ? 12.307 84.374 75.794 1.00 20.35 243 GLN A CA 1
ATOM 1545 C C . GLN A 1 220 ? 12.210 85.510 76.841 1.00 19.40 243 GLN A C 1
ATOM 1546 O O . GLN A 1 220 ? 12.016 86.676 76.481 1.00 21.47 243 GLN A O 1
ATOM 1552 N N . SER A 1 221 ? 12.378 85.164 78.114 1.00 19.67 244 SER A N 1
ATOM 1553 C CA . SER A 1 221 ? 12.295 86.099 79.229 1.00 24.68 244 SER A CA 1
ATOM 1554 C C . SER A 1 221 ? 13.421 87.102 79.140 1.00 21.00 244 SER A C 1
ATOM 1555 O O . SER A 1 221 ? 13.201 88.284 79.255 1.00 21.73 244 SER A O 1
ATOM 1558 N N . ILE A 1 222 ? 14.621 86.607 78.854 1.00 21.75 245 ILE A N 1
ATOM 1559 C CA . ILE A 1 222 ? 15.788 87.494 78.663 1.00 23.19 245 ILE A CA 1
ATOM 1560 C C . ILE A 1 222 ? 15.533 88.470 77.517 1.00 23.91 245 ILE A C 1
ATOM 1561 O O . ILE A 1 222 ? 15.742 89.688 77.676 1.00 20.88 245 ILE A O 1
ATOM 1566 N N . ALA A 1 223 ? 15.029 87.964 76.393 1.00 24.54 246 ALA A N 1
ATOM 1567 C CA . ALA A 1 223 ? 14.747 88.825 75.227 1.00 24.71 246 ALA A CA 1
ATOM 1568 C C . ALA A 1 223 ? 13.713 89.897 75.525 1.00 22.28 246 ALA A C 1
ATOM 1569 O O . ALA A 1 223 ? 13.889 91.062 75.169 1.00 20.54 246 ALA A O 1
ATOM 1571 N N . GLU A 1 224 ? 12.623 89.490 76.173 1.00 20.34 247 GLU A N 1
ATOM 1572 C CA . GLU A 1 224 ? 11.577 90.407 76.529 1.00 22.40 247 GLU A CA 1
ATOM 1573 C C . GLU A 1 224 ? 12.075 91.494 77.486 1.00 21.20 247 GLU A C 1
ATOM 1574 O O . GLU A 1 224 ? 11.787 92.678 77.295 1.00 20.98 247 GLU A O 1
ATOM 1580 N N . LYS A 1 225 ? 12.832 91.113 78.500 1.00 22.98 248 LYS A N 1
ATOM 1581 C CA . LYS A 1 225 ? 13.358 92.104 79.441 1.00 21.08 248 LYS A CA 1
ATOM 1582 C C . LYS A 1 225 ? 14.345 93.055 78.760 1.00 26.81 248 LYS A C 1
ATOM 1583 O O . LYS A 1 225 ? 14.373 94.268 79.068 1.00 22.80 248 LYS A O 1
ATOM 1589 N N . ALA A 1 226 ? 15.134 92.513 77.838 1.00 19.27 249 ALA A N 1
ATOM 1590 C CA . ALA A 1 226 ? 16.125 93.308 77.105 1.00 19.77 249 ALA A CA 1
ATOM 1591 C C . ALA A 1 226 ? 15.464 94.391 76.250 1.00 21.84 249 ALA A C 1
ATOM 1592 O O . ALA A 1 226 ? 15.862 95.546 76.307 1.00 20.82 249 ALA A O 1
ATOM 1594 N N . VAL A 1 227 ? 14.421 94.010 75.512 1.00 22.56 250 VAL A N 1
ATOM 1595 C CA . VAL A 1 227 ? 13.662 94.967 74.749 1.00 22.22 250 VAL A CA 1
ATOM 1596 C C . VAL A 1 227 ? 13.035 96.018 75.643 1.00 20.63 250 VAL A C 1
ATOM 1597 O O . VAL A 1 227 ? 13.079 97.222 75.340 1.00 21.85 250 VAL A O 1
ATOM 1601 N N . THR A 1 228 ? 12.443 95.599 76.760 1.00 23.69 251 THR A N 1
ATOM 1602 C CA . THR A 1 228 ? 11.886 96.556 77.684 1.00 27.08 251 THR A CA 1
ATOM 1603 C C . THR A 1 228 ? 12.945 97.525 78.204 1.00 28.25 251 THR A C 1
ATOM 1604 O O . THR A 1 228 ? 12.663 98.691 78.376 1.00 21.40 251 THR A O 1
ATOM 1608 N N . ALA A 1 229 ? 14.159 97.037 78.451 1.00 23.92 252 ALA A N 1
ATOM 1609 C CA . ALA A 1 229 ? 15.232 97.891 79.001 1.00 21.91 252 ALA A CA 1
ATOM 1610 C C . ALA A 1 229 ? 15.774 98.877 77.983 1.00 24.97 252 ALA A C 1
ATOM 1611 O O . ALA A 1 229 ? 16.389 99.878 78.383 1.00 23.02 252 ALA A O 1
ATOM 1613 N N . GLY A 1 230 ? 15.548 98.610 76.694 1.00 23.96 253 GLY A N 1
ATOM 1614 C CA . GLY A 1 230 ? 15.894 99.525 75.638 1.00 20.72 253 GLY A CA 1
ATOM 1615 C C . GLY A 1 230 ? 17.010 98.950 74.762 1.00 22.71 253 GLY A C 1
ATOM 1616 O O . GLY A 1 230 ? 18.115 98.738 75.223 1.00 20.43 253 GLY A O 1
ATOM 1617 N N . VAL A 1 231 ? 16.714 98.746 73.473 1.00 20.85 254 VAL A N 1
ATOM 1618 C CA . VAL A 1 231 ? 17.672 98.237 72.496 1.00 20.95 254 VAL A CA 1
ATOM 1619 C C . VAL A 1 231 ? 17.930 99.323 71.452 1.00 21.51 254 VAL A C 1
ATOM 1620 O O . VAL A 1 231 ? 17.270 100.370 71.470 1.00 21.70 254 VAL A O 1
ATOM 1624 N N . ILE A 1 232 ? 18.915 99.088 70.581 1.00 20.34 255 ILE A N 1
ATOM 1625 C CA . ILE A 1 232 ? 19.243 99.997 69.499 1.00 19.07 255 ILE A CA 1
ATOM 1626 C C . ILE A 1 232 ? 18.080 100.049 68.504 1.00 21.12 255 ILE A C 1
ATOM 1627 O O . ILE A 1 232 ? 17.699 99.034 67.921 1.00 22.55 255 ILE A O 1
ATOM 1632 N N . GLU A 1 233 ? 17.528 101.251 68.316 1.00 19.74 256 GLU A N 1
ATOM 1633 C CA . GLU A 1 233 ? 16.355 101.462 67.435 1.00 21.86 256 GLU A CA 1
ATOM 1634 C C . GLU A 1 233 ? 16.597 102.481 66.332 1.00 23.19 256 GLU A C 1
ATOM 1635 O O . GLU A 1 233 ? 15.836 102.551 65.388 1.00 25.12 256 GLU A O 1
ATOM 1641 N N . LYS A 1 234 ? 17.654 103.274 66.465 1.00 24.26 257 LYS A N 1
ATOM 1642 C CA . LYS A 1 234 ? 18.004 104.295 65.524 1.00 25.53 257 LYS A CA 1
ATOM 1643 C C . LYS A 1 234 ? 19.393 104.036 65.013 1.00 23.99 257 LYS A C 1
ATOM 1644 O O . LYS A 1 234 ? 20.237 103.596 65.781 1.00 21.15 257 LYS A O 1
ATOM 1650 N N . ASN A 1 235 ? 19.646 104.321 63.745 1.00 19.34 258 ASN A N 1
ATOM 1651 C CA . ASN A 1 235 ? 20.965 104.100 63.196 1.00 19.32 258 ASN A CA 1
ATOM 1652 C C . ASN A 1 235 ? 22.081 104.924 63.903 1.00 21.95 258 ASN A C 1
ATOM 1653 O O . ASN A 1 235 ? 23.224 104.533 63.936 1.00 21.27 258 ASN A O 1
ATOM 1658 N N . ASP A 1 236 ? 21.727 106.071 64.473 1.00 22.99 259 ASP A N 1
ATOM 1659 C CA . ASP A 1 236 ? 22.707 106.873 65.226 1.00 24.76 259 ASP A CA 1
ATOM 1660 C C . ASP A 1 236 ? 23.252 106.143 66.449 1.00 26.51 259 ASP A C 1
ATOM 1661 O O . ASP A 1 236 ? 24.332 106.479 66.900 1.00 26.93 259 ASP A O 1
ATOM 1666 N N . ASP A 1 237 ? 22.534 105.140 66.954 1.00 20.47 260 ASP A N 1
ATOM 1667 C CA . ASP A 1 237 ? 22.997 104.382 68.092 1.00 19.85 260 ASP A CA 1
ATOM 1668 C C . ASP A 1 237 ? 23.706 103.061 67.707 1.00 18.79 260 ASP A C 1
ATOM 1669 O O . ASP A 1 237 ? 23.998 102.271 68.574 1.00 20.72 260 ASP A O 1
ATOM 1674 N N . ASN A 1 238 ? 23.929 102.813 66.424 1.00 17.82 261 ASN A N 1
ATOM 1675 C CA . ASN A 1 238 ? 24.604 101.595 66.003 1.00 19.12 261 ASN A CA 1
ATOM 1676 C C . ASN A 1 238 ? 25.966 101.528 66.684 1.00 19.92 261 ASN A C 1
ATOM 1677 O O . ASN A 1 238 ? 26.607 102.569 66.874 1.00 22.12 261 ASN A O 1
ATOM 1682 N N . ALA A 1 239 ? 26.412 100.314 66.992 1.00 19.64 262 ALA A N 1
ATOM 1683 C CA . ALA A 1 239 ? 27.711 100.058 67.598 1.00 20.11 262 ALA A CA 1
ATOM 1684 C C . ALA A 1 239 ? 28.731 99.830 66.478 1.00 20.99 262 ALA A C 1
ATOM 1685 O O . ALA A 1 239 ? 28.671 98.805 65.781 1.00 20.52 262 ALA A O 1
ATOM 1687 N N . LEU A 1 240 ? 29.616 100.807 66.300 1.00 19.09 263 LEU A N 1
ATOM 1688 C CA . LEU A 1 240 ? 30.654 100.750 65.304 1.00 18.91 263 LEU A CA 1
ATOM 1689 C C . LEU A 1 240 ? 31.967 100.971 66.007 1.00 20.84 263 LEU A C 1
ATOM 1690 O O . LEU A 1 240 ? 32.075 101.902 66.839 1.00 20.99 263 LEU A O 1
ATOM 1695 N N . PHE A 1 241 ? 32.990 100.186 65.659 1.00 18.51 264 PHE A N 1
ATOM 1696 C CA . PHE A 1 241 ? 34.351 100.445 66.137 1.00 18.55 264 PHE A CA 1
ATOM 1697 C C . PHE A 1 241 ? 35.023 101.308 65.088 1.00 19.31 264 PHE A C 1
ATOM 1698 O O . PHE A 1 241 ? 35.333 100.862 63.981 1.00 20.33 264 PHE A O 1
ATOM 1706 N N . HIS A 1 242 ? 35.233 102.569 65.436 1.00 18.31 265 HIS A N 1
ATOM 1707 C CA . HIS A 1 242 ? 35.850 103.515 64.556 1.00 21.40 265 HIS A CA 1
ATOM 1708 C C . HIS A 1 242 ? 37.357 103.427 64.661 1.00 22.82 265 HIS A C 1
ATOM 1709 O O . HIS A 1 242 ? 37.937 103.301 65.766 1.00 20.31 265 HIS A O 1
ATOM 1716 N N . VAL A 1 243 ? 38.020 103.531 63.527 1.00 19.81 266 VAL A N 1
ATOM 1717 C CA . VAL A 1 243 ? 39.440 103.373 63.508 1.00 20.33 266 VAL A CA 1
ATOM 1718 C C . VAL A 1 243 ? 40.056 104.368 62.526 1.00 22.83 266 VAL A C 1
ATOM 1719 O O . VAL A 1 243 ? 39.415 104.718 61.541 1.00 24.25 266 VAL A O 1
ATOM 1723 N N . ALA A 1 244 ? 41.280 104.806 62.823 1.00 23.50 267 ALA A N 1
ATOM 1724 C CA . ALA A 1 244 ? 42.034 105.714 61.944 1.00 23.85 267 ALA A CA 1
ATOM 1725 C C . ALA A 1 244 ? 42.459 104.988 60.679 1.00 22.96 267 ALA A C 1
ATOM 1726 O O . ALA A 1 244 ? 42.502 105.579 59.615 1.00 26.45 267 ALA A O 1
ATOM 1728 N N . GLU A 1 245 ? 42.722 103.676 60.787 1.00 22.37 268 GLU A N 1
ATOM 1729 C CA . GLU A 1 245 ? 43.045 102.860 59.634 1.00 23.23 268 GLU A CA 1
ATOM 1730 C C . GLU A 1 245 ? 42.412 101.491 59.762 1.00 21.80 268 GLU A C 1
ATOM 1731 O O . GLU A 1 245 ? 42.678 100.763 60.721 1.00 20.02 268 GLU A O 1
ATOM 1737 N N . ASN A 1 246 ? 41.541 101.164 58.806 1.00 21.03 269 ASN A N 1
ATOM 1738 C CA . ASN A 1 246 ? 40.908 99.866 58.746 1.00 20.80 269 ASN A CA 1
ATOM 1739 C C . ASN A 1 246 ? 41.827 98.950 57.977 1.00 21.08 269 ASN A C 1
ATOM 1740 O O . ASN A 1 246 ? 41.953 99.066 56.751 1.00 20.89 269 ASN A O 1
ATOM 1745 N N . ARG A 1 247 ? 42.506 98.056 58.710 1.00 18.60 270 ARG A N 1
ATOM 1746 C CA . ARG A 1 247 ? 43.505 97.199 58.122 1.00 20.85 270 ARG A CA 1
ATOM 1747 C C . ARG A 1 247 ? 42.839 96.055 57.358 1.00 18.87 270 ARG A C 1
ATOM 1748 O O . ARG A 1 247 ? 43.448 95.461 56.484 1.00 19.93 270 ARG A O 1
ATOM 1756 N N . SER A 1 248 ? 41.585 95.748 57.680 1.00 18.67 271 SER A N 1
ATOM 1757 C CA . SER A 1 248 ? 40.877 94.695 56.956 1.00 17.89 271 SER A CA 1
ATOM 1758 C C . SER A 1 248 ? 40.721 95.061 55.478 1.00 19.45 271 SER A C 1
ATOM 1759 O O . SER A 1 248 ? 40.518 94.188 54.630 1.00 20.21 271 SER A O 1
ATOM 1762 N N . ALA A 1 249 ? 40.774 96.351 55.165 1.00 18.46 272 ALA A N 1
ATOM 1763 C CA . ALA A 1 249 ? 40.718 96.778 53.771 1.00 19.19 272 ALA A CA 1
ATOM 1764 C C . ALA A 1 249 ? 41.870 96.203 52.968 1.00 20.21 272 ALA A C 1
ATOM 1765 O O . ALA A 1 249 ? 41.724 96.002 51.758 1.00 19.98 272 ALA A O 1
ATOM 1767 N N . LEU A 1 250 ? 43.019 95.948 53.609 1.00 21.27 273 LEU A N 1
ATOM 1768 C CA . LEU A 1 250 ? 44.146 95.331 52.914 1.00 22.47 273 LEU A CA 1
ATOM 1769 C C . LEU A 1 250 ? 43.720 94.021 52.229 1.00 21.40 273 LEU A C 1
ATOM 1770 O O . LEU A 1 250 ? 44.100 93.777 51.079 1.00 20.18 273 LEU A O 1
ATOM 1775 N N . CYS A 1 251 ? 42.965 93.190 52.946 1.00 19.85 274 CYS A N 1
ATOM 1776 C CA . CYS A 1 251 ? 42.614 91.840 52.495 1.00 22.03 274 CYS A CA 1
ATOM 1777 C C . CYS A 1 251 ? 41.881 91.871 51.167 1.00 26.35 274 CYS A C 1
ATOM 1778 O O . CYS A 1 251 ? 42.048 90.969 50.349 1.00 21.99 274 CYS A O 1
ATOM 1781 N N . PHE A 1 252 ? 41.061 92.906 50.967 1.00 20.84 275 PHE A N 1
ATOM 1782 C CA . PHE A 1 252 ? 40.159 92.970 49.839 1.00 21.69 275 PHE A CA 1
ATOM 1783 C C . PHE A 1 252 ? 40.697 93.878 48.749 1.00 21.41 275 PHE A C 1
ATOM 1784 O O . PHE A 1 252 ? 40.630 93.550 47.584 1.00 22.74 275 PHE A O 1
ATOM 1792 N N . ASN A 1 253 ? 41.216 95.029 49.138 1.00 21.23 276 ASN A N 1
ATOM 1793 C CA . ASN A 1 253 ? 41.624 96.067 48.196 1.00 21.39 276 ASN A CA 1
ATOM 1794 C C . ASN A 1 253 ? 43.062 95.934 47.723 1.00 21.68 276 ASN A C 1
ATOM 1795 O O . ASN A 1 253 ? 43.363 96.324 46.615 1.00 23.67 276 ASN A O 1
ATOM 1800 N N . ASP A 1 254 ? 43.958 95.479 48.573 1.00 23.61 277 ASP A N 1
ATOM 1801 C CA . ASP A 1 254 ? 45.409 95.574 48.296 1.00 24.03 277 ASP A CA 1
ATOM 1802 C C . ASP A 1 254 ? 45.980 94.218 48.074 1.00 23.20 277 ASP A C 1
ATOM 1803 O O . ASP A 1 254 ? 46.578 93.991 47.055 1.00 23.62 277 ASP A O 1
ATOM 1808 N N . TRP A 1 255 ? 45.765 93.308 49.010 1.00 20.52 278 TRP A N 1
ATOM 1809 C CA . TRP A 1 255 ? 46.133 91.894 48.784 1.0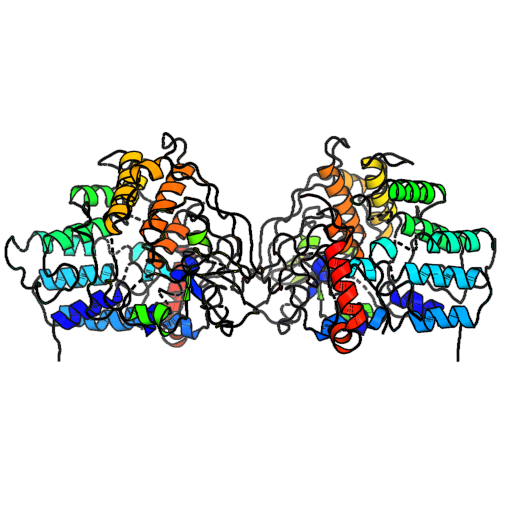0 19.09 278 TRP A CA 1
ATOM 1810 C C . TRP A 1 255 ? 45.269 91.243 47.724 1.00 21.98 278 TRP A C 1
ATOM 1811 O O . TRP A 1 255 ? 45.741 90.376 46.990 1.00 22.60 278 TRP A O 1
ATOM 1822 N N . LYS A 1 256 ? 44.010 91.648 47.668 1.00 21.27 279 LYS A N 1
ATOM 1823 C CA . LYS A 1 256 ? 43.038 91.125 46.709 1.00 25.24 279 LYS A CA 1
ATOM 1824 C C . LYS A 1 256 ? 42.879 89.589 46.816 1.00 24.75 279 LYS A C 1
ATOM 1825 O O . LYS A 1 256 ? 42.795 88.909 45.795 1.00 23.64 279 LYS A O 1
ATOM 1831 N N . ASP A 1 257 ? 42.845 89.083 48.054 1.00 21.08 280 ASP A N 1
ATOM 1832 C CA . ASP A 1 257 ? 42.734 87.675 48.347 1.00 20.19 280 ASP A CA 1
ATOM 1833 C C . ASP A 1 257 ? 41.272 87.168 48.368 1.00 18.80 280 ASP A C 1
ATOM 1834 O O . ASP A 1 257 ? 41.042 85.979 48.438 1.00 20.48 280 ASP A O 1
ATOM 1839 N N . TYR A 1 258 ? 40.293 88.061 48.346 1.00 19.28 281 TYR A N 1
ATOM 1840 C CA . TYR A 1 258 ? 38.876 87.692 48.436 1.00 17.30 281 TYR A CA 1
ATOM 1841 C C . TYR A 1 258 ? 38.029 88.493 47.470 1.00 18.88 281 TYR A C 1
ATOM 1842 O O . TYR A 1 258 ? 38.269 89.697 47.242 1.00 20.09 281 TYR A O 1
ATOM 1851 N N . ARG A 1 259 ? 36.994 87.843 46.939 1.00 17.47 282 ARG A N 1
ATOM 1852 C CA . ARG A 1 259 ? 35.973 88.549 46.196 1.00 19.05 282 ARG A CA 1
ATOM 1853 C C . ARG A 1 259 ? 34.614 88.072 46.688 1.00 20.30 282 ARG A C 1
ATOM 1854 O O . ARG A 1 259 ? 34.493 87.110 47.438 1.00 23.57 282 ARG A O 1
ATOM 1862 N N . VAL A 1 260 ? 33.594 88.761 46.243 1.00 19.93 283 VAL A N 1
ATOM 1863 C CA . VAL A 1 260 ? 32.257 88.496 46.684 1.00 20.31 283 VAL A CA 1
ATOM 1864 C C . VAL A 1 260 ? 31.751 87.155 46.163 1.00 20.65 283 VAL A C 1
ATOM 1865 O O . VAL A 1 260 ? 31.996 86.766 45.023 1.00 18.96 283 VAL A O 1
ATOM 1869 N N . GLY A 1 261 ? 31.008 86.466 47.031 1.00 20.11 284 GLY A N 1
ATOM 1870 C CA . GLY A 1 261 ? 30.472 85.169 46.752 1.00 19.96 284 GLY A CA 1
ATOM 1871 C C . GLY A 1 261 ? 29.198 85.171 45.921 1.00 20.71 284 GLY A C 1
ATOM 1872 O O . GLY A 1 261 ? 28.470 86.178 45.845 1.00 18.47 284 GLY A O 1
ATOM 1873 N N . ALA A 1 262 ? 28.926 84.017 45.305 1.00 18.43 285 ALA A N 1
ATOM 1874 C CA . ALA A 1 262 ? 27.810 83.874 44.406 1.00 19.12 285 ALA A CA 1
ATOM 1875 C C . ALA A 1 262 ? 26.479 84.077 45.126 1.00 22.20 285 ALA A C 1
ATOM 1876 O O . ALA A 1 262 ? 25.532 84.626 44.551 1.00 21.62 285 ALA A O 1
ATOM 1878 N N . ASP A 1 263 ? 26.401 83.604 46.365 1.00 21.19 286 ASP A N 1
ATOM 1879 C CA . ASP A 1 263 ? 25.103 83.545 47.046 1.00 23.82 286 ASP A CA 1
ATOM 1880 C C . ASP A 1 263 ? 24.527 84.918 47.243 1.00 20.34 286 ASP A C 1
ATOM 1881 O O . ASP A 1 263 ? 23.395 85.193 46.831 1.00 23.39 286 ASP A O 1
ATOM 1886 N N . ILE A 1 264 ? 25.289 85.808 47.853 1.00 21.09 287 ILE A N 1
ATOM 1887 C CA . ILE A 1 264 ? 24.757 87.143 48.138 1.00 19.65 287 ILE A CA 1
ATOM 1888 C C . ILE A 1 264 ? 24.427 87.906 46.838 1.00 24.51 287 ILE A C 1
ATOM 1889 O O . ILE A 1 264 ? 23.427 88.628 46.767 1.00 21.39 287 ILE A O 1
ATOM 1894 N N . ILE A 1 265 ? 25.200 87.681 45.785 1.00 20.14 288 ILE A N 1
ATOM 1895 C CA . ILE A 1 265 ? 24.869 88.253 44.480 1.00 21.33 288 ILE A CA 1
ATOM 1896 C C . ILE A 1 265 ? 23.588 87.665 43.841 1.00 23.43 288 ILE A C 1
ATOM 1897 O O . ILE A 1 265 ? 22.807 88.409 43.234 1.00 25.52 288 ILE A O 1
ATOM 1902 N N . CYS A 1 266 ? 23.364 86.355 43.962 1.00 21.96 289 CYS A N 1
ATOM 1903 C CA . CYS A 1 266 ? 22.147 85.744 43.450 1.00 20.61 289 CYS A CA 1
ATOM 1904 C C . CYS A 1 266 ? 20.897 86.352 44.062 1.00 18.13 289 CYS A C 1
ATOM 1905 O O . CYS A 1 266 ? 19.938 86.681 43.354 1.00 20.46 289 CYS A O 1
ATOM 1908 N N . TYR A 1 267 ? 20.893 86.496 45.386 1.00 17.64 290 TYR A N 1
ATOM 1909 C CA . TYR A 1 267 ? 19.771 87.101 46.036 1.00 18.71 290 TYR A CA 1
ATOM 1910 C C . TYR A 1 267 ? 19.628 88.592 45.640 1.00 17.73 290 TYR A C 1
ATOM 1911 O O . TYR A 1 267 ? 18.565 89.003 45.247 1.00 20.31 290 TYR A O 1
ATOM 1928 N N . ASN A 1 269 ? 20.992 90.515 43.192 1.00 17.02 292 ASN A N 1
ATOM 1929 C CA . ASN A 1 269 ? 20.643 90.740 41.767 1.00 22.05 292 ASN A CA 1
ATOM 1930 C C . ASN A 1 269 ? 19.200 90.312 41.451 1.00 25.51 292 ASN A C 1
ATOM 1931 O O . ASN A 1 269 ? 18.504 90.989 40.714 1.00 21.66 292 ASN A O 1
ATOM 1936 N N . GLY A 1 270 ? 18.770 89.171 41.992 1.00 22.93 293 GLY A N 1
ATOM 1937 C CA . GLY A 1 270 ? 17.380 88.718 41.804 1.00 22.54 293 GLY A CA 1
ATOM 1938 C C . GLY A 1 270 ? 16.382 89.766 42.303 1.00 22.88 293 GLY A C 1
ATOM 1939 O O . GLY A 1 270 ? 15.375 90.026 41.676 1.00 21.10 293 GLY A O 1
ATOM 1940 N N . TYR A 1 271 ? 16.675 90.364 43.455 1.00 20.81 294 TYR A N 1
ATOM 1941 C CA . TYR A 1 271 ? 15.810 91.367 44.056 1.00 20.77 294 TYR A CA 1
ATOM 1942 C C . TYR A 1 271 ? 16.044 92.749 43.497 1.00 21.03 294 TYR A C 1
ATOM 1943 O O . TYR A 1 271 ? 15.363 93.693 43.908 1.00 22.97 294 TYR A O 1
ATOM 1952 N N . ALA A 1 272 ? 17.011 92.910 42.595 1.00 21.80 295 ALA A N 1
ATOM 1953 C CA . ALA A 1 272 ? 17.359 94.209 42.065 1.00 23.56 295 ALA A CA 1
ATOM 1954 C C . ALA A 1 272 ? 17.570 95.227 43.220 1.00 24.62 295 ALA A C 1
ATOM 1955 O O . ALA A 1 272 ? 17.109 96.362 43.212 1.00 23.47 295 ALA A O 1
ATOM 1957 N N . ASP A 1 273 ? 18.346 94.807 44.198 1.00 23.15 296 ASP A N 1
ATOM 1958 C CA . ASP A 1 273 ? 18.436 95.483 45.488 1.00 21.53 296 ASP A CA 1
ATOM 1959 C C . ASP A 1 273 ? 19.187 96.799 45.309 1.00 18.19 296 ASP A C 1
ATOM 1960 O O . ASP A 1 273 ? 20.373 96.803 44.897 1.00 21.00 296 ASP A O 1
ATOM 1965 N N . PRO A 1 274 ? 18.546 97.946 45.642 1.00 21.22 297 PRO A N 1
ATOM 1966 C CA . PRO A 1 274 ? 19.272 99.207 45.539 1.00 22.76 297 PRO A CA 1
ATOM 1967 C C . PRO A 1 274 ? 20.536 99.330 46.429 1.00 21.24 297 PRO A C 1
ATOM 1968 O O . PRO A 1 274 ? 21.329 100.226 46.203 1.00 26.68 297 PRO A O 1
ATOM 1972 N N . ARG A 1 275 ? 20.766 98.441 47.389 1.00 20.08 298 ARG A N 1
ATOM 1973 C CA . ARG A 1 275 ? 21.978 98.522 48.217 1.00 19.19 298 ARG A CA 1
ATOM 1974 C C . ARG A 1 275 ? 23.253 98.030 47.531 1.00 22.53 298 ARG A C 1
ATOM 1975 O O . ARG A 1 275 ? 24.356 98.144 48.101 1.00 22.63 298 ARG A O 1
ATOM 1983 N N . ARG A 1 276 ? 23.104 97.393 46.367 1.00 24.05 299 ARG A N 1
ATOM 1984 C CA . ARG A 1 276 ? 24.249 96.778 45.700 1.00 23.15 299 ARG A CA 1
ATOM 1985 C C . ARG A 1 276 ? 25.363 97.785 45.458 1.00 23.71 299 ARG A C 1
ATOM 1986 O O . ARG A 1 276 ? 26.509 97.453 45.665 1.00 24.50 299 ARG A O 1
ATOM 1994 N N . ASP A 1 277 ? 25.032 99.010 45.070 1.00 23.47 300 ASP A N 1
ATOM 1995 C CA . ASP A 1 277 ? 26.094 99.967 44.731 1.00 27.94 300 ASP A CA 1
ATOM 1996 C C . ASP A 1 277 ? 26.756 100.536 45.979 1.00 24.94 300 ASP A C 1
ATOM 1997 O O . ASP A 1 277 ? 27.762 101.207 45.870 1.00 24.39 300 ASP A O 1
ATOM 2002 N N . LYS A 1 278 ? 26.197 100.246 47.145 1.00 21.84 301 LYS A N 1
ATOM 2003 C CA . LYS A 1 278 ? 26.830 100.582 48.421 1.00 22.35 301 LYS A CA 1
ATOM 2004 C C . LYS A 1 278 ? 27.623 99.395 48.985 1.00 23.10 301 LYS A C 1
ATOM 2005 O O . LYS A 1 278 ? 28.512 99.582 49.794 1.00 22.88 301 LYS A O 1
ATOM 2011 N N . TYR A 1 279 ? 27.294 98.193 48.558 1.00 21.10 302 TYR A N 1
ATOM 2012 C CA . TYR A 1 279 ? 27.973 96.970 49.069 1.00 19.24 302 TYR A CA 1
ATOM 2013 C C . TYR A 1 279 ? 29.181 96.513 48.249 1.00 22.49 302 TYR A C 1
ATOM 2014 O O . TYR A 1 279 ? 30.150 95.992 48.799 1.00 19.02 302 TYR A O 1
ATOM 2023 N N . PHE A 1 280 ? 29.077 96.646 46.921 1.00 20.15 303 PHE A N 1
ATOM 2024 C CA . PHE A 1 280 ? 29.976 96.000 45.978 1.00 19.25 303 PHE A CA 1
ATOM 2025 C C . PHE A 1 280 ? 30.492 96.929 44.905 1.00 21.70 303 PHE A C 1
ATOM 2026 O O . PHE A 1 280 ? 29.864 97.937 44.581 1.00 21.30 303 PHE A O 1
ATOM 2034 N N . THR A 1 281 ? 31.674 96.608 44.390 1.00 23.22 304 THR A N 1
ATOM 2035 C CA . THR A 1 281 ? 32.155 97.199 43.167 1.00 22.47 304 THR A CA 1
ATOM 2036 C C . THR A 1 281 ? 31.549 96.446 41.964 1.00 23.39 304 THR A C 1
ATOM 2037 O O . THR A 1 281 ? 31.132 95.269 42.065 1.00 24.40 304 THR A O 1
ATOM 2041 N N . LYS A 1 282 ? 31.476 97.161 40.847 1.00 24.87 305 LYS A N 1
ATOM 2042 C CA . LYS A 1 282 ? 31.080 96.610 39.569 1.00 28.17 305 LYS A CA 1
ATOM 2043 C C . LYS A 1 282 ? 32.274 96.084 38.825 1.00 26.09 305 LYS A C 1
ATOM 2044 O O . LYS A 1 282 ? 33.365 96.638 38.953 1.00 24.68 305 LYS A O 1
ATOM 2050 N N . VAL A 1 283 ? 32.059 95.014 38.053 1.00 23.86 306 VAL A N 1
ATOM 2051 C CA . VAL A 1 283 ? 33.021 94.493 37.137 1.00 26.92 306 VAL A CA 1
ATOM 2052 C C . VAL A 1 283 ? 32.543 94.985 35.804 1.00 33.15 306 VAL A C 1
ATOM 2053 O O . VAL A 1 283 ? 31.371 94.839 35.498 1.00 32.24 306 VAL A O 1
ATOM 2057 N N . LYS A 1 284 ? 33.424 95.599 35.028 1.00 41.05 307 LYS A N 1
ATOM 2058 C CA . LYS A 1 284 ? 33.058 96.313 33.822 1.00 43.74 307 LYS A CA 1
ATOM 2059 C C . LYS A 1 284 ? 34.138 96.035 32.799 1.00 46.43 307 LYS A C 1
ATOM 2060 O O . LYS A 1 284 ? 35.278 96.528 32.944 1.00 48.70 307 LYS A O 1
ATOM 2062 N N . ASN A 1 285 ? 33.825 95.197 31.812 1.00 41.69 308 ASN A N 1
ATOM 2063 C CA . ASN A 1 285 ? 34.793 94.853 30.727 1.00 48.21 308 ASN A CA 1
ATOM 2064 C C . ASN A 1 285 ? 34.064 94.482 29.420 1.00 56.38 308 ASN A C 1
ATOM 2065 O O . ASN A 1 285 ? 32.901 94.857 29.240 1.00 46.05 308 ASN A O 1
ATOM 2070 N N . ASN A 1 286 ? 34.725 93.758 28.509 1.00 71.93 309 ASN A N 1
ATOM 2071 C CA . ASN A 1 286 ? 34.109 93.368 27.228 1.00 75.88 309 ASN A CA 1
ATOM 2072 C C . ASN A 1 286 ? 32.849 92.479 27.367 1.00 71.49 309 ASN A C 1
ATOM 2073 O O . ASN A 1 286 ? 31.848 92.656 26.650 1.00 69.07 309 ASN A O 1
ATOM 2078 N N . ASP A 1 287 ? 32.904 91.537 28.304 1.00 46.06 310 ASP A N 1
ATOM 2079 C CA . ASP A 1 287 ? 31.843 90.544 28.463 1.00 47.86 310 ASP A CA 1
ATOM 2080 C C . ASP A 1 287 ? 31.070 90.724 29.751 1.00 46.36 310 ASP A C 1
ATOM 2081 O O . ASP A 1 287 ? 30.243 89.905 30.085 1.00 53.54 310 ASP A O 1
ATOM 2083 N N . GLN A 1 288 ? 31.343 91.812 30.465 1.00 40.37 311 GLN A N 1
ATOM 2084 C CA . GLN A 1 288 ? 30.787 92.052 31.791 1.00 39.80 311 GLN A CA 1
ATOM 2085 C C . GLN A 1 288 ? 30.423 93.546 32.097 1.00 41.33 311 GLN A C 1
ATOM 2086 O O . GLN A 1 288 ? 31.224 94.455 31.865 1.00 38.84 311 GLN A O 1
ATOM 2092 N N . GLU A 1 289 ? 29.249 93.793 32.656 1.00 34.58 312 GLU A N 1
ATOM 2093 C CA . GLU A 1 289 ? 28.956 95.110 33.262 1.00 35.01 312 GLU A CA 1
ATOM 2094 C C . GLU A 1 289 ? 27.972 94.895 34.407 1.00 33.68 312 GLU A C 1
ATOM 2095 O O . GLU A 1 289 ? 26.823 94.572 34.146 1.00 32.91 312 GLU A O 1
ATOM 2097 N N . GLY A 1 290 ? 28.421 94.933 35.670 1.00 25.05 313 GLY A N 1
ATOM 2098 C CA . GLY A 1 290 ? 27.493 94.729 36.766 1.00 21.56 313 GLY A CA 1
ATOM 2099 C C . GLY A 1 290 ? 28.118 94.072 37.964 1.00 24.51 313 GLY A C 1
ATOM 2100 O O . GLY A 1 290 ? 29.327 94.175 38.173 1.00 21.98 313 GLY A O 1
ATOM 2101 N N . TYR A 1 291 ? 27.283 93.349 38.734 1.00 21.42 314 TYR A N 1
ATOM 2102 C CA . TYR A 1 291 ? 27.701 92.714 39.958 1.00 18.78 314 TYR A CA 1
ATOM 2103 C C . TYR A 1 291 ? 27.802 91.202 39.719 1.00 20.50 314 TYR A C 1
ATOM 2104 O O . TYR A 1 291 ? 26.866 90.599 39.220 1.00 19.52 314 TYR A O 1
ATOM 2113 N N . TYR A 1 292 ? 28.958 90.636 40.027 1.00 21.28 315 TYR A N 1
ATOM 2114 C CA . TYR A 1 292 ? 29.257 89.227 39.768 1.00 18.93 315 TYR A CA 1
ATOM 2115 C C . TYR A 1 292 ? 29.885 88.594 41.001 1.00 20.51 315 TYR A C 1
ATOM 2116 O O . TYR A 1 292 ? 30.724 89.212 41.688 1.00 18.16 315 TYR A O 1
ATOM 2125 N N . GLY A 1 293 ? 29.479 87.364 41.275 1.00 18.78 316 GLY A N 1
ATOM 2126 C CA . GLY A 1 293 ? 29.937 86.631 42.438 1.00 21.79 316 GLY A CA 1
ATOM 2127 C C . GLY A 1 293 ? 30.628 85.363 42.042 1.00 22.52 316 GLY A C 1
ATOM 2128 O O . GLY A 1 293 ? 30.343 84.818 40.976 1.00 19.80 316 GLY A O 1
ATOM 2142 N N . ARG A 1 295 ? 31.662 81.420 42.841 1.00 19.59 318 ARG A N 1
ATOM 2143 C CA . ARG A 1 295 ? 31.163 80.230 43.527 1.00 17.97 318 ARG A CA 1
ATOM 2144 C C . ARG A 1 295 ? 32.057 79.921 44.712 1.00 19.29 318 ARG A C 1
ATOM 2145 O O . ARG A 1 295 ? 33.257 79.859 44.576 1.00 19.24 318 ARG A O 1
ATOM 2153 N N . ILE A 1 296 ? 31.463 79.707 45.873 1.00 17.95 319 ILE A N 1
ATOM 2154 C CA . ILE A 1 296 ? 32.240 79.352 47.072 1.00 19.91 319 ILE A CA 1
ATOM 2155 C C . ILE A 1 296 ? 32.411 77.839 47.194 1.00 17.58 319 ILE A C 1
ATOM 2156 O O . ILE A 1 296 ? 31.447 77.110 47.083 1.00 18.48 319 ILE A O 1
ATOM 2161 N N . GLY A 1 297 ? 33.646 77.414 47.431 1.00 17.64 320 GLY A N 1
ATOM 2162 C CA . GLY A 1 297 ? 33.986 75.989 47.531 1.00 16.95 320 GLY A CA 1
ATOM 2163 C C . GLY A 1 297 ? 34.360 75.288 46.230 1.00 19.07 320 GLY A C 1
ATOM 2164 O O . GLY A 1 297 ? 33.737 74.295 45.837 1.00 20.84 320 GLY A O 1
ATOM 2165 N N . ILE A 1 298 ? 35.409 75.794 45.599 1.00 18.42 321 ILE A N 1
ATOM 2166 C CA . ILE A 1 298 ? 35.858 75.361 44.328 1.00 20.33 321 ILE A CA 1
ATOM 2167 C C . ILE A 1 298 ? 37.388 75.320 44.312 1.00 21.70 321 ILE A C 1
ATOM 2168 O O . ILE A 1 298 ? 37.996 75.882 45.189 1.00 19.61 321 ILE A O 1
ATOM 2173 N N . ASN A 1 299 ? 37.959 74.671 43.291 1.00 22.18 322 ASN A N 1
ATOM 2174 C CA . ASN A 1 299 ? 39.374 74.764 42.949 1.00 20.55 322 ASN A CA 1
ATOM 2175 C C . ASN A 1 299 ? 39.430 75.241 41.506 1.00 20.15 322 ASN A C 1
ATOM 2176 O O . ASN A 1 299 ? 39.390 74.446 40.587 1.00 21.46 322 ASN A O 1
ATOM 2181 N N . SER A 1 300 ? 39.427 76.549 41.285 1.00 20.30 323 SER A N 1
ATOM 2182 C CA . SER A 1 300 ? 39.353 77.068 39.928 1.00 21.46 323 SER A CA 1
ATOM 2183 C C . SER A 1 300 ? 40.558 76.647 39.097 1.00 22.60 323 SER A C 1
ATOM 2184 O O . SER A 1 300 ? 41.675 76.681 39.594 1.00 23.36 323 SER A O 1
ATOM 2187 N N . PRO A 1 301 ? 40.352 76.334 37.802 1.00 23.40 324 PRO A N 1
ATOM 2188 C CA . PRO A 1 301 ? 41.490 76.104 36.874 1.00 25.69 324 PRO A CA 1
ATOM 2189 C C . PRO A 1 301 ? 42.035 77.368 36.276 1.00 23.80 324 PRO A C 1
ATOM 2190 O O . PRO A 1 301 ? 42.972 77.321 35.504 1.00 23.49 324 PRO A O 1
ATOM 2194 N N . PHE A 1 302 ? 41.452 78.513 36.594 1.00 26.85 325 PHE A N 1
ATOM 2195 C CA . PHE A 1 302 ? 41.920 79.782 36.037 1.00 24.50 325 PHE A CA 1
ATOM 2196 C C . PHE A 1 302 ? 43.006 80.440 36.902 1.00 30.09 325 PHE A C 1
ATOM 2197 O O . PHE A 1 302 ? 43.421 79.872 37.929 1.00 28.45 325 PHE A O 1
ATOM 2205 N N . SER A 1 303 ? 43.470 81.623 36.472 1.00 24.97 326 SER A N 1
ATOM 2206 C CA . SER A 1 303 ? 44.538 82.352 37.162 1.00 25.54 326 SER A CA 1
ATOM 2207 C C . SER A 1 303 ? 43.978 83.157 38.311 1.00 21.58 326 SER A C 1
ATOM 2208 O O . SER A 1 303 ? 42.783 83.426 38.368 1.00 19.65 326 SER A O 1
ATOM 2211 N N . ASP A 1 304 ? 44.832 83.501 39.264 1.00 22.91 327 ASP A N 1
ATOM 2212 C CA . ASP A 1 304 ? 44.438 84.444 40.320 1.00 22.12 327 ASP A CA 1
ATOM 2213 C C . ASP A 1 304 ? 43.929 85.782 39.727 1.00 21.14 327 ASP A C 1
ATOM 2214 O O . ASP A 1 304 ? 42.925 86.343 40.208 1.00 20.38 327 ASP A O 1
ATOM 2219 N N . ASP A 1 305 ? 44.563 86.267 38.666 1.00 20.05 328 ASP A N 1
ATOM 2220 C CA A ASP A 1 305 ? 44.146 87.531 38.066 0.50 24.45 328 ASP A CA 1
ATOM 2221 C CA B ASP A 1 305 ? 44.152 87.539 38.085 0.50 22.68 328 ASP A CA 1
ATOM 2222 C C . ASP A 1 305 ? 42.727 87.429 37.518 1.00 23.80 328 ASP A C 1
ATOM 2223 O O . ASP A 1 305 ? 41.953 88.365 37.653 1.00 23.20 328 ASP A O 1
ATOM 2232 N N . ASP A 1 306 ? 42.397 86.277 36.922 1.00 24.81 329 ASP A N 1
ATOM 2233 C CA . ASP A 1 306 ? 41.019 85.999 36.463 1.00 22.80 329 ASP A CA 1
ATOM 2234 C C . ASP A 1 306 ? 39.982 86.103 37.609 1.00 24.03 329 ASP A C 1
ATOM 2235 O O . ASP A 1 306 ? 38.876 86.635 37.447 1.00 26.31 329 ASP A O 1
ATOM 2248 N N . ILE A 1 308 ? 40.408 87.665 40.497 1.00 22.39 331 ILE A N 1
ATOM 2249 C CA . ILE A 1 308 ? 40.434 89.011 41.062 1.00 20.87 331 ILE A CA 1
ATOM 2250 C C . ILE A 1 308 ? 39.651 89.987 40.187 1.00 19.73 331 ILE A C 1
ATOM 2251 O O . ILE A 1 308 ? 38.898 90.785 40.683 1.00 20.17 331 ILE A O 1
ATOM 2256 N N . THR A 1 309 ? 39.774 89.859 38.870 1.00 21.59 332 THR A N 1
ATOM 2257 C CA . THR A 1 309 ? 39.168 90.850 37.953 1.00 20.23 332 THR A CA 1
ATOM 2258 C C . THR A 1 309 ? 37.767 90.481 37.446 1.00 20.64 332 THR A C 1
ATOM 2259 O O . THR A 1 309 ? 37.062 91.348 36.971 1.00 26.43 332 THR A O 1
ATOM 2263 N N . SER A 1 310 ? 37.356 89.228 37.559 1.00 22.44 333 SER A N 1
ATOM 2264 C CA . SER A 1 310 ? 36.080 88.805 36.964 1.00 21.13 333 SER A CA 1
ATOM 2265 C C . SER A 1 310 ? 34.894 88.868 37.916 1.00 19.61 333 SER A C 1
ATOM 2266 O O . SER A 1 310 ? 33.751 88.634 37.508 1.00 22.47 333 SER A O 1
ATOM 2269 N N . TYR A 1 311 ? 35.179 89.098 39.198 1.00 17.20 334 TYR A N 1
ATOM 2270 C CA . TYR A 1 311 ? 34.159 89.112 40.236 1.00 19.24 334 TYR A CA 1
ATOM 2271 C C . TYR A 1 311 ? 34.214 90.415 41.032 1.00 18.66 334 TYR A C 1
ATOM 2272 O O . TYR A 1 311 ? 35.260 90.996 41.210 1.00 19.39 334 TYR A O 1
ATOM 2281 N N . SER A 1 312 ? 33.052 90.846 41.487 1.00 17.20 335 SER A N 1
ATOM 2282 C CA . SER A 1 312 ? 32.920 92.032 42.318 1.00 20.41 335 SER A CA 1
ATOM 2283 C C . SER A 1 312 ? 33.753 91.897 43.594 1.00 18.31 335 SER A C 1
ATOM 2284 O O . SER A 1 312 ? 33.867 90.807 44.145 1.00 19.76 335 SER A O 1
ATOM 2287 N N . ASN A 1 313 ? 34.252 93.030 44.066 1.00 19.52 336 ASN A N 1
ATOM 2288 C CA . ASN A 1 313 ? 34.805 93.194 45.406 1.00 19.95 336 ASN A CA 1
ATOM 2289 C C . ASN A 1 313 ? 33.760 93.785 46.328 1.00 25.81 336 ASN A C 1
ATOM 2290 O O . ASN A 1 313 ? 32.769 94.333 45.869 1.00 19.01 336 ASN A O 1
ATOM 2295 N N . ARG A 1 314 ? 33.953 93.682 47.631 1.00 21.28 337 ARG A N 1
ATOM 2296 C CA . ARG A 1 314 ? 33.226 94.574 48.483 1.00 20.56 337 ARG A CA 1
ATOM 2297 C C . ARG A 1 314 ? 33.721 95.999 48.256 1.00 21.25 337 ARG A C 1
ATOM 2298 O O . ARG A 1 314 ? 34.829 96.201 47.833 1.00 21.57 337 ARG A O 1
ATOM 2306 N N . LEU A 1 315 ? 32.846 96.966 48.551 1.00 20.62 338 LEU A N 1
ATOM 2307 C CA . LEU A 1 315 ? 33.144 98.397 48.446 1.00 20.36 338 LEU A CA 1
ATOM 2308 C C . LEU A 1 315 ? 33.523 98.890 49.831 1.00 19.54 338 LEU A C 1
ATOM 2309 O O . LEU A 1 315 ? 32.687 98.930 50.719 1.00 20.91 338 LEU A O 1
ATOM 2322 N N . THR A 1 317 ? 36.788 101.289 52.182 1.00 19.84 340 THR A N 1
ATOM 2323 C CA . THR A 1 317 ? 37.987 102.138 52.213 1.00 20.99 340 THR A CA 1
ATOM 2324 C C . THR A 1 317 ? 38.723 101.874 53.498 1.00 22.93 340 THR A C 1
ATOM 2325 O O . THR A 1 317 ? 38.132 101.350 54.458 1.00 22.00 340 THR A O 1
ATOM 2329 N N . ALA A 1 318 ? 39.970 102.319 53.537 1.00 19.86 341 ALA A N 1
ATOM 2330 C CA . ALA A 1 318 ? 40.812 102.202 54.717 1.00 23.83 341 ALA A CA 1
ATOM 2331 C C . ALA A 1 318 ? 40.406 103.094 55.888 1.00 25.88 341 ALA A C 1
ATOM 2332 O O . ALA A 1 318 ? 41.069 103.022 56.904 1.00 26.22 341 ALA A O 1
ATOM 2334 N N . SER A 1 319 ? 39.350 103.915 55.756 1.00 25.15 342 SER A N 1
ATOM 2335 C CA A SER A 1 319 ? 38.793 104.684 56.870 0.50 26.14 342 SER A CA 1
ATOM 2336 C CA B SER A 1 319 ? 38.828 104.676 56.892 0.50 26.10 342 SER A CA 1
ATOM 2337 C C . SER A 1 319 ? 37.485 104.138 57.423 1.00 25.78 342 SER A C 1
ATOM 2338 O O . SER A 1 319 ? 36.951 104.687 58.386 1.00 25.51 342 SER A O 1
ATOM 2343 N N . ASP A 1 320 ? 36.952 103.055 56.839 1.00 23.43 343 ASP A N 1
ATOM 2344 C CA . ASP A 1 320 ? 35.659 102.563 57.247 1.00 19.05 343 ASP A CA 1
ATOM 2345 C C . ASP A 1 320 ? 35.698 101.984 58.673 1.00 22.26 343 ASP A C 1
ATOM 2346 O O . ASP A 1 320 ? 36.712 101.398 59.066 1.00 21.38 343 ASP A O 1
ATOM 2351 N N . PRO A 1 321 ? 34.588 102.099 59.435 1.00 23.65 344 PRO A N 1
ATOM 2352 C CA . PRO A 1 321 ? 34.495 101.481 60.757 1.00 21.32 344 PRO A CA 1
ATOM 2353 C C . PRO A 1 321 ? 34.175 99.998 60.644 1.00 21.52 344 PRO A C 1
ATOM 2354 O O . PRO A 1 321 ? 33.810 99.548 59.561 1.00 23.85 344 PRO A O 1
ATOM 2358 N N . TYR A 1 322 ? 34.356 99.249 61.730 1.00 20.94 345 TYR A N 1
ATOM 2359 C CA . TYR A 1 322 ? 33.883 97.901 61.806 1.00 18.41 345 TYR A CA 1
ATOM 2360 C C . TYR A 1 322 ? 32.490 97.912 62.453 1.00 20.27 345 TYR A C 1
ATOM 2361 O O . TYR A 1 322 ? 32.324 98.482 63.556 1.00 18.29 345 TYR A O 1
ATOM 2370 N N . VAL A 1 323 ? 31.507 97.271 61.820 1.00 18.69 346 VAL A N 1
ATOM 2371 C CA . VAL A 1 323 ? 30.112 97.387 62.259 1.00 19.83 346 VAL A CA 1
ATOM 2372 C C . VAL A 1 323 ? 29.779 96.211 63.142 1.00 18.93 346 VAL A C 1
ATOM 2373 O O . VAL A 1 323 ? 29.757 95.066 62.675 1.00 17.55 346 VAL A O 1
ATOM 2377 N N . TRP A 1 324 ? 29.531 96.477 64.432 1.00 19.24 347 TRP A N 1
ATOM 2378 C CA . TRP A 1 324 ? 29.189 95.399 65.364 1.00 17.06 347 TRP A CA 1
ATOM 2379 C C . TRP A 1 324 ? 27.693 95.040 65.399 1.00 20.41 347 TRP A C 1
ATOM 2380 O O . TRP A 1 324 ? 27.343 93.902 65.263 1.00 20.74 347 TRP A O 1
ATOM 2404 N N . THR A 1 326 ? 23.633 96.732 64.518 1.00 23.69 349 THR A N 1
ATOM 2405 C CA . THR A 1 326 ? 22.837 97.814 63.984 1.00 17.52 349 THR A CA 1
ATOM 2406 C C . THR A 1 326 ? 21.353 97.720 64.346 1.00 18.08 349 THR A C 1
ATOM 2407 O O . THR A 1 326 ? 20.810 96.669 64.708 1.00 19.20 349 THR A O 1
ATOM 2411 N N . ALA A 1 327 ? 20.711 98.859 64.238 1.00 18.55 350 ALA A N 1
ATOM 2412 C CA . ALA A 1 327 ? 19.255 98.951 64.394 1.00 20.30 350 ALA A CA 1
ATOM 2413 C C . ALA A 1 327 ? 18.522 97.991 63.484 1.00 16.83 350 ALA A C 1
ATOM 2414 O O . ALA A 1 327 ? 17.540 97.412 63.897 1.00 17.72 350 ALA A O 1
ATOM 2416 N N . SER A 1 328 ? 18.977 97.811 62.249 1.00 17.12 351 SER A N 1
ATOM 2417 C CA A SER A 1 328 ? 18.339 96.844 61.340 0.50 17.23 351 SER A CA 1
ATOM 2418 C CA B SER A 1 328 ? 18.312 96.855 61.342 0.50 18.25 351 SER A CA 1
ATOM 2419 C C . SER A 1 328 ? 18.373 95.433 61.917 1.00 19.01 351 SER A C 1
ATOM 2420 O O . SER A 1 328 ? 17.365 94.736 61.948 1.00 17.58 351 SER A O 1
ATOM 2425 N N . GLU A 1 329 ? 19.520 95.018 62.428 1.00 16.99 352 GLU A N 1
ATOM 2426 C CA . GLU A 1 329 ? 19.644 93.652 62.995 1.00 17.30 352 GLU A CA 1
ATOM 2427 C C . GLU A 1 329 ? 18.687 93.471 64.169 1.00 16.21 352 GLU A C 1
ATOM 2428 O O . GLU A 1 329 ? 17.967 92.462 64.293 1.00 16.63 352 GLU A O 1
ATOM 2434 N N . VAL A 1 330 ? 18.623 94.481 65.028 1.00 19.65 353 VAL A N 1
ATOM 2435 C CA . VAL A 1 330 ? 17.728 94.440 66.198 1.00 18.56 353 VAL A CA 1
ATOM 2436 C C . VAL A 1 330 ? 16.256 94.358 65.775 1.00 17.59 353 VAL A C 1
ATOM 2437 O O . VAL A 1 330 ? 15.501 93.576 66.320 1.00 22.64 353 VAL A O 1
ATOM 2441 N N . ALA A 1 331 ? 15.883 95.098 64.726 1.00 19.39 354 ALA A N 1
ATOM 2442 C CA . ALA A 1 331 ? 14.539 95.019 64.197 1.00 18.17 354 ALA A CA 1
ATOM 2443 C C . ALA A 1 331 ? 14.220 93.609 63.675 1.00 18.25 354 ALA A C 1
ATOM 2444 O O . ALA A 1 331 ? 13.125 93.122 63.892 1.00 20.15 354 ALA A O 1
ATOM 2446 N N . PHE A 1 332 ? 15.159 92.964 62.978 1.00 17.11 355 PHE A N 1
ATOM 2447 C CA . PHE A 1 332 ? 14.933 91.603 62.470 1.00 19.68 355 PHE A CA 1
ATOM 2448 C C . PHE A 1 332 ? 14.859 90.586 63.586 1.00 17.38 355 PHE A C 1
ATOM 2449 O O . PHE A 1 332 ? 14.087 89.628 63.527 1.00 19.01 355 PHE A O 1
ATOM 2457 N N . LEU A 1 333 ? 15.605 90.811 64.658 1.00 19.70 356 LEU A N 1
ATOM 2458 C CA . LEU A 1 333 ? 15.499 89.956 65.839 1.00 18.89 356 LEU A CA 1
ATOM 2459 C C . LEU A 1 333 ? 14.114 90.107 66.471 1.00 20.00 356 LEU A C 1
ATOM 2460 O O . LEU A 1 333 ? 13.483 89.128 66.854 1.00 16.64 356 LEU A O 1
ATOM 2465 N N . ARG A 1 334 ? 13.657 91.332 66.619 1.00 18.33 357 ARG A N 1
ATOM 2466 C CA . ARG A 1 334 ? 12.322 91.570 67.145 1.00 18.55 357 ARG A CA 1
ATOM 2467 C C . ARG A 1 334 ? 11.256 90.990 66.210 1.00 16.91 357 ARG A C 1
ATOM 2468 O O . ARG A 1 334 ? 10.253 90.477 66.687 1.00 16.32 357 ARG A O 1
ATOM 2476 N N . ALA A 1 335 ? 11.463 91.050 64.889 1.00 17.19 358 ALA A N 1
ATOM 2477 C CA . ALA A 1 335 ? 10.504 90.468 63.978 1.00 17.22 358 ALA A CA 1
ATOM 2478 C C . ALA A 1 335 ? 10.354 88.973 64.214 1.00 18.02 358 ALA A C 1
ATOM 2479 O O . ALA A 1 335 ? 9.248 88.477 64.226 1.00 19.87 358 ALA A O 1
ATOM 2481 N N . GLU A 1 336 ? 11.474 88.266 64.285 1.00 17.23 359 GLU A N 1
ATOM 2482 C CA . GLU A 1 336 ? 11.463 86.813 64.597 1.00 18.30 359 GLU A CA 1
ATOM 2483 C C . GLU A 1 336 ? 10.814 86.522 65.941 1.00 18.57 359 GLU A C 1
ATOM 2484 O O . GLU A 1 336 ? 9.960 85.614 66.072 1.00 18.32 359 GLU A O 1
ATOM 2490 N N . GLY A 1 337 ? 11.207 87.295 66.956 1.00 20.54 360 GLY A N 1
ATOM 2491 C CA . GLY A 1 337 ? 10.617 87.139 68.282 1.00 19.87 360 GLY A CA 1
ATOM 2492 C C . GLY A 1 337 ? 9.097 87.241 68.208 1.00 20.39 360 GLY A C 1
ATOM 2493 O O . GLY A 1 337 ? 8.358 86.425 68.794 1.00 20.72 360 GLY A O 1
ATOM 2494 N N . ALA A 1 338 ? 8.621 88.264 67.500 1.00 18.78 361 ALA A N 1
ATOM 2495 C CA . ALA A 1 338 ? 7.210 88.518 67.396 1.00 21.40 361 ALA A CA 1
ATOM 2496 C C . ALA A 1 338 ? 6.485 87.365 66.650 1.00 21.59 361 ALA A C 1
ATOM 2497 O O . ALA A 1 338 ? 5.418 86.926 67.064 1.00 20.11 361 ALA A O 1
ATOM 2499 N N . LEU A 1 339 ? 7.113 86.869 65.591 1.00 23.27 362 LEU A N 1
ATOM 2500 C CA . LEU A 1 339 ? 6.598 85.748 64.861 1.00 23.65 362 LEU A CA 1
ATOM 2501 C C . LEU A 1 339 ? 6.482 84.525 65.763 1.00 22.73 362 LEU A C 1
ATOM 2502 O O . LEU A 1 339 ? 5.563 83.732 65.611 1.00 22.00 362 LEU A O 1
ATOM 2507 N N . ARG A 1 340 ? 7.381 84.408 66.742 1.00 18.73 363 ARG A N 1
ATOM 2508 C CA . ARG A 1 340 ? 7.378 83.306 67.691 1.00 21.61 363 ARG A CA 1
ATOM 2509 C C . ARG A 1 340 ? 6.447 83.561 68.887 1.00 22.43 363 ARG A C 1
ATOM 2510 O O . ARG A 1 340 ? 6.405 82.770 69.820 1.00 25.44 363 ARG A O 1
ATOM 2518 N N . LYS A 1 341 ? 5.732 84.679 68.860 1.00 26.61 364 LYS A N 1
ATOM 2519 C CA A LYS A 1 341 ? 4.794 85.073 69.905 0.50 24.98 364 LYS A CA 1
ATOM 2520 C CA B LYS A 1 341 ? 4.797 85.078 69.909 0.50 24.85 364 LYS A CA 1
ATOM 2521 C C . LYS A 1 341 ? 5.532 85.515 71.176 1.00 26.81 364 LYS A C 1
ATOM 2522 O O . LYS A 1 341 ? 4.964 85.518 72.236 1.00 25.17 364 LYS A O 1
ATOM 2533 N N . TRP A 1 342 ? 6.796 85.909 71.064 1.00 22.14 365 TRP A N 1
ATOM 2534 C CA . TRP A 1 342 ? 7.466 86.537 72.190 1.00 21.49 365 TRP A CA 1
ATOM 2535 C C . TRP A 1 342 ? 7.013 88.002 72.230 1.00 25.59 365 TRP A C 1
ATOM 2536 O O . TRP A 1 342 ? 6.671 88.585 71.174 1.00 20.70 365 TRP A O 1
ATOM 2547 N N . ASN A 1 343 ? 7.019 88.602 73.413 1.00 23.43 366 ASN A N 1
ATOM 2548 C CA . ASN A 1 343 ? 6.553 89.986 73.521 1.00 25.27 366 ASN A CA 1
ATOM 2549 C C . ASN A 1 343 ? 7.679 90.970 73.169 1.00 28.22 366 ASN A C 1
ATOM 2550 O O . ASN A 1 343 ? 8.497 91.333 74.029 1.00 25.34 366 ASN A O 1
ATOM 2563 N N . GLY A 1 345 ? 7.148 93.971 71.582 1.00 20.82 368 GLY A N 1
ATOM 2564 C CA . GLY A 1 345 ? 6.633 95.320 71.508 1.00 20.04 368 GLY A CA 1
ATOM 2565 C C . GLY A 1 345 ? 6.054 95.765 70.150 1.00 24.01 368 GLY A C 1
ATOM 2566 O O . GLY A 1 345 ? 6.007 96.958 69.848 1.00 29.59 368 GLY A O 1
ATOM 2567 N N . GLY A 1 346 ? 5.550 94.839 69.352 1.00 25.86 369 GLY A N 1
ATOM 2568 C CA . GLY A 1 346 ? 5.020 95.220 68.038 1.00 26.10 369 GLY A CA 1
ATOM 2569 C C . GLY A 1 346 ? 4.795 94.017 67.174 1.00 22.45 369 GLY A C 1
ATOM 2570 O O . GLY A 1 346 ? 5.085 92.877 67.590 1.00 24.41 369 GLY A O 1
ATOM 2571 N N . GLU A 1 347 ? 4.263 94.241 65.980 1.00 20.44 370 GLU A N 1
ATOM 2572 C CA . GLU A 1 347 ? 3.967 93.170 65.039 1.00 22.79 370 GLU A CA 1
ATOM 2573 C C . GLU A 1 347 ? 5.176 92.708 64.211 1.00 20.74 370 GLU A C 1
ATOM 2574 O O . GLU A 1 347 ? 5.982 93.517 63.787 1.00 20.50 370 GLU A O 1
ATOM 2580 N N . ALA A 1 348 ? 5.262 91.395 63.968 1.00 19.50 371 ALA A N 1
ATOM 2581 C CA . ALA A 1 348 ? 6.329 90.797 63.166 1.00 20.42 371 ALA A CA 1
ATOM 2582 C C . ALA A 1 348 ? 6.517 91.477 61.817 1.00 21.76 371 ALA A C 1
ATOM 2583 O O . ALA A 1 348 ? 7.648 91.822 61.484 1.00 18.49 371 ALA A O 1
ATOM 2585 N N . LYS A 1 349 ? 5.436 91.715 61.060 1.00 20.45 372 LYS A N 1
ATOM 2586 C CA . LYS A 1 349 ? 5.582 92.391 59.759 1.00 19.35 372 LYS A CA 1
ATOM 2587 C C . LYS A 1 349 ? 6.175 93.808 59.891 1.00 20.83 372 LYS A C 1
ATOM 2588 O O . LYS A 1 349 ? 7.009 94.221 59.091 1.00 20.40 372 LYS A O 1
ATOM 2594 N N . ASP A 1 350 ? 5.713 94.557 60.903 1.00 19.89 373 ASP A N 1
ATOM 2595 C CA . ASP A 1 350 ? 6.202 95.910 61.103 1.00 21.37 373 ASP A CA 1
ATOM 2596 C C . ASP A 1 350 ? 7.702 95.942 61.437 1.00 20.18 373 ASP A C 1
ATOM 2597 O O . ASP A 1 350 ? 8.432 96.770 60.908 1.00 17.56 373 ASP A O 1
ATOM 2602 N N . PHE A 1 351 ? 8.144 95.039 62.306 1.00 19.28 374 PHE A N 1
ATOM 2603 C CA . PHE A 1 351 ? 9.585 94.944 62.611 1.00 20.41 374 PHE A CA 1
ATOM 2604 C C . PHE A 1 351 ? 10.385 94.543 61.386 1.00 19.54 374 PHE A C 1
ATOM 2605 O O . PHE A 1 351 ? 11.472 95.059 61.168 1.00 19.41 374 PHE A O 1
ATOM 2613 N N . TYR A 1 352 ? 9.847 93.609 60.603 1.00 19.86 375 TYR A N 1
ATOM 2614 C CA . TYR A 1 352 ? 10.503 93.184 59.387 1.00 19.72 375 TYR A CA 1
ATOM 2615 C C . TYR A 1 352 ? 10.672 94.362 58.445 1.00 19.66 375 TYR A C 1
ATOM 2616 O O . TYR A 1 352 ? 11.778 94.626 57.936 1.00 18.79 375 TYR A O 1
ATOM 2625 N N . GLU A 1 353 ? 9.591 95.084 58.224 1.00 20.05 376 GLU A N 1
ATOM 2626 C CA . GLU A 1 353 ? 9.637 96.211 57.283 1.00 20.06 376 GLU A CA 1
ATOM 2627 C C . GLU A 1 353 ? 10.546 97.309 57.793 1.00 21.25 376 GLU A C 1
ATOM 2628 O O . GLU A 1 353 ? 11.305 97.889 57.013 1.00 18.41 376 GLU A O 1
ATOM 2634 N N . THR A 1 354 ? 10.481 97.565 59.101 1.00 20.08 377 THR A N 1
ATOM 2635 C CA . THR A 1 354 ? 11.364 98.523 59.742 1.00 21.20 377 THR A CA 1
ATOM 2636 C C . THR A 1 354 ? 12.852 98.107 59.634 1.00 19.26 377 THR A C 1
ATOM 2637 O O . THR A 1 354 ? 13.701 98.936 59.372 1.00 20.89 377 THR A O 1
ATOM 2641 N N . GLY A 1 355 ? 13.148 96.829 59.739 1.00 19.13 378 GLY A N 1
ATOM 2642 C CA . GLY A 1 355 ? 14.506 96.359 59.588 1.00 19.98 378 GLY A CA 1
ATOM 2643 C C . GLY A 1 355 ? 15.050 96.639 58.209 1.00 20.60 378 GLY A C 1
ATOM 2644 O O . GLY A 1 355 ? 16.183 97.075 58.061 1.00 20.50 378 GLY A O 1
ATOM 2645 N N . VAL A 1 356 ? 14.232 96.402 57.185 1.00 18.38 379 VAL A N 1
ATOM 2646 C CA . VAL A 1 356 ? 14.664 96.641 55.826 1.00 19.11 379 VAL A CA 1
ATOM 2647 C C . VAL A 1 356 ? 14.895 98.159 55.637 1.00 19.20 379 VAL A C 1
ATOM 2648 O O . VAL A 1 356 ? 15.889 98.598 55.055 1.00 22.45 379 VAL A O 1
ATOM 2652 N N . LYS A 1 357 ? 13.934 98.943 56.068 1.00 17.30 380 LYS A N 1
ATOM 2653 C CA . LYS A 1 357 ? 14.020 100.419 55.965 1.00 18.83 380 LYS A CA 1
ATOM 2654 C C . LYS A 1 357 ? 15.268 101.000 56.655 1.00 20.30 380 LYS A C 1
ATOM 2655 O O . LYS A 1 357 ? 15.934 101.908 56.123 1.00 21.25 380 LYS A O 1
ATOM 2661 N N . LEU A 1 358 ? 15.534 100.526 57.850 1.00 18.50 381 LEU A N 1
ATOM 2662 C CA . LEU A 1 358 ? 16.711 100.914 58.600 1.00 20.10 381 LEU A CA 1
ATOM 2663 C C . LEU A 1 358 ? 17.990 100.538 57.879 1.00 18.63 381 LEU A C 1
ATOM 2664 O O . LEU A 1 358 ? 18.935 101.311 57.901 1.00 20.27 381 LEU A O 1
ATOM 2669 N N . SER A 1 359 ? 18.055 99.340 57.300 1.00 20.52 382 SER A N 1
ATOM 2670 C CA . SER A 1 359 ? 19.258 98.972 56.543 1.00 19.12 382 SER A CA 1
ATOM 2671 C C . SER A 1 359 ? 19.436 99.888 55.323 1.00 20.25 382 SER A C 1
ATOM 2672 O O . SER A 1 359 ? 20.532 100.322 55.045 1.00 17.57 382 SER A O 1
ATOM 2675 N N . PHE A 1 360 ? 18.386 100.124 54.545 1.00 16.45 383 PHE A N 1
ATOM 2676 C CA . PHE A 1 360 ? 18.510 101.099 53.437 1.00 19.17 383 PHE A CA 1
ATOM 2677 C C . PHE A 1 360 ? 19.001 102.460 53.930 1.00 21.21 383 PHE A C 1
ATOM 2678 O O . PHE A 1 360 ? 19.915 103.096 53.332 1.00 20.77 383 PHE A O 1
ATOM 2686 N N . GLU A 1 361 ? 18.400 102.927 55.006 1.00 21.85 384 GLU A N 1
ATOM 2687 C CA . GLU A 1 361 ? 18.766 104.218 55.549 1.00 20.61 384 GLU A CA 1
ATOM 2688 C C . GLU A 1 361 ? 20.257 104.200 55.956 1.00 19.26 384 GLU A C 1
ATOM 2689 O O . GLU A 1 361 ? 20.984 105.154 55.666 1.00 20.61 384 GLU A O 1
ATOM 2695 N N . GLU A 1 362 ? 20.725 103.115 56.589 1.00 22.26 385 GLU A N 1
ATOM 2696 C CA . GLU A 1 362 ? 22.135 102.968 57.050 1.00 21.85 385 GLU A CA 1
ATOM 2697 C C . GLU A 1 362 ? 23.102 103.193 55.901 1.00 22.00 385 GLU A C 1
ATOM 2698 O O . GLU A 1 362 ? 24.162 103.785 56.069 1.00 23.45 385 GLU A O 1
ATOM 2704 N N . HIS A 1 363 ? 22.739 102.708 54.728 1.00 19.33 386 HIS A N 1
ATOM 2705 C CA . HIS A 1 363 ? 23.612 102.781 53.557 1.00 21.78 386 HIS A CA 1
ATOM 2706 C C . HIS A 1 363 ? 23.284 103.929 52.601 1.00 22.70 386 HIS A C 1
ATOM 2707 O O . HIS A 1 363 ? 23.904 104.049 51.548 1.00 21.56 386 HIS A O 1
ATOM 2714 N N . GLY A 1 364 ? 22.343 104.780 52.958 1.00 24.78 387 GLY A N 1
ATOM 2715 C CA . GLY A 1 364 ? 21.926 105.866 52.072 1.00 26.62 387 GLY A CA 1
ATOM 2716 C C . GLY A 1 364 ? 21.168 105.424 50.813 1.00 28.04 387 GLY A C 1
ATOM 2717 O O . GLY A 1 364 ? 21.157 106.128 49.798 1.00 27.07 387 GLY A O 1
ATOM 2718 N N . ALA A 1 365 ? 20.547 104.251 50.861 1.00 24.83 388 ALA A N 1
ATOM 2719 C CA . ALA A 1 365 ? 19.847 103.701 49.721 1.00 21.99 388 ALA A CA 1
ATOM 2720 C C . ALA A 1 365 ? 18.361 104.098 49.723 1.00 24.77 388 ALA A C 1
ATOM 2721 O O . ALA A 1 365 ? 17.739 104.215 50.781 1.00 23.51 388 ALA A O 1
ATOM 2723 N N . SER A 1 366 ? 17.840 104.345 48.521 1.00 28.46 389 SER A N 1
ATOM 2724 C CA . SER A 1 366 ? 16.456 104.755 48.273 1.00 28.12 389 SER A CA 1
ATOM 2725 C C . SER A 1 366 ? 15.654 103.591 47.793 1.00 25.26 389 SER A C 1
ATOM 2726 O O . SER A 1 366 ? 16.205 102.584 47.330 1.00 31.56 389 SER A O 1
ATOM 2729 N N . GLY A 1 367 ? 14.348 103.705 47.926 1.00 23.84 390 GLY A N 1
ATOM 2730 C CA . GLY A 1 367 ? 13.456 102.735 47.366 1.00 27.00 390 GLY A CA 1
ATOM 2731 C C . GLY A 1 367 ? 12.973 101.627 48.300 1.00 28.93 390 GLY A C 1
ATOM 2732 O O . GLY A 1 367 ? 12.400 100.633 47.815 1.00 27.81 390 GLY A O 1
ATOM 2733 N N . ALA A 1 368 ? 13.146 101.760 49.619 1.00 23.91 391 ALA A N 1
ATOM 2734 C CA . ALA A 1 368 ? 12.816 100.628 50.482 1.00 20.63 391 ALA A CA 1
ATOM 2735 C C . ALA A 1 368 ? 11.336 100.230 50.373 1.00 21.86 391 ALA A C 1
ATOM 2736 O O . ALA A 1 368 ? 10.995 99.026 50.412 1.00 19.40 391 ALA A O 1
ATOM 2738 N N . GLU A 1 369 ? 10.460 101.203 50.281 1.00 22.09 392 GLU A N 1
ATOM 2739 C CA . GLU A 1 369 ? 9.027 100.915 50.342 1.00 27.92 392 GLU A CA 1
ATOM 2740 C C . GLU A 1 369 ? 8.610 100.080 49.135 1.00 27.20 392 GLU A C 1
ATOM 2741 O O . GLU A 1 369 ? 7.899 99.126 49.319 1.00 22.38 392 GLU A O 1
ATOM 2747 N N . ASP A 1 370 ? 9.048 100.434 47.910 1.00 26.84 393 ASP A N 1
ATOM 2748 C CA . ASP A 1 370 ? 8.773 99.581 46.741 1.00 25.25 393 ASP A CA 1
ATOM 2749 C C . ASP A 1 370 ? 9.449 98.184 46.830 1.00 24.49 393 ASP A C 1
ATOM 2750 O O . ASP A 1 370 ? 8.866 97.192 46.457 1.00 21.81 393 ASP A O 1
ATOM 2755 N N . TYR A 1 371 ? 10.690 98.138 47.294 1.00 21.14 394 TYR A N 1
ATOM 2756 C CA . TYR A 1 371 ? 11.448 96.895 47.473 1.00 20.19 394 TYR A CA 1
ATOM 2757 C C . TYR A 1 371 ? 10.688 95.917 48.387 1.00 17.44 394 TYR A C 1
ATOM 2758 O O . TYR A 1 371 ? 10.593 94.736 48.128 1.00 17.29 394 TYR A O 1
ATOM 2767 N N . LEU A 1 372 ? 10.058 96.456 49.402 1.00 20.68 395 LEU A N 1
ATOM 2768 C CA . LEU A 1 372 ? 9.291 95.647 50.361 1.00 19.00 395 LEU A CA 1
ATOM 2769 C C . LEU A 1 372 ? 8.063 94.961 49.757 1.00 20.28 395 LEU A C 1
ATOM 2770 O O . LEU A 1 372 ? 7.534 94.045 50.356 1.00 22.90 395 LEU A O 1
ATOM 2775 N N . ASN A 1 373 ? 7.631 95.370 48.574 1.00 22.13 396 ASN A N 1
ATOM 2776 C CA . ASN A 1 373 ? 6.577 94.669 47.885 1.00 21.68 396 ASN A CA 1
ATOM 2777 C C . ASN A 1 373 ? 7.052 93.796 46.756 1.00 22.92 396 ASN A C 1
ATOM 2778 O O . ASN A 1 373 ? 6.250 93.345 45.933 1.00 20.92 396 ASN A O 1
ATOM 2783 N N . SER A 1 374 ? 8.359 93.563 46.683 1.00 23.18 397 SER A N 1
ATOM 2784 C CA . SER A 1 374 ? 8.919 92.799 45.590 1.00 24.06 397 SER A CA 1
ATOM 2785 C C . SER A 1 374 ? 8.509 91.340 45.693 1.00 20.05 397 SER A C 1
ATOM 2786 O O . SER A 1 374 ? 8.508 90.747 46.792 1.00 20.01 397 SER A O 1
ATOM 2789 N N . ILE A 1 375 ? 8.192 90.753 44.534 1.00 20.39 398 ILE A N 1
ATOM 2790 C CA . ILE A 1 375 ? 7.911 89.311 44.437 1.00 19.79 398 ILE A CA 1
ATOM 2791 C C . ILE A 1 375 ? 8.907 88.626 43.522 1.00 22.36 398 ILE A C 1
ATOM 2792 O O . ILE A 1 375 ? 8.674 87.530 43.071 1.00 21.50 398 ILE A O 1
ATOM 2797 N N . ALA A 1 376 ? 10.052 89.290 43.285 1.00 25.13 399 ALA A N 1
ATOM 2798 C CA . ALA A 1 376 ? 11.132 88.693 42.487 1.00 26.35 399 ALA A CA 1
ATOM 2799 C C . ALA A 1 376 ? 11.858 87.616 43.281 1.00 26.01 399 ALA A C 1
ATOM 2800 O O . ALA A 1 376 ? 12.036 87.751 44.482 1.00 25.21 399 ALA A O 1
ATOM 2802 N N . SER A 1 377 ? 12.278 86.567 42.596 1.00 23.72 400 SER A N 1
ATOM 2803 C CA . SER A 1 377 ? 13.014 85.477 43.209 1.00 24.43 400 SER A CA 1
ATOM 2804 C C . SER A 1 377 ? 14.512 85.730 43.157 1.00 21.34 400 SER A C 1
ATOM 2805 O O . SER A 1 377 ? 14.989 86.404 42.248 1.00 25.51 400 SER A O 1
ATOM 2808 N N . PRO A 1 378 ? 15.260 85.117 44.075 1.00 22.28 401 PRO A N 1
ATOM 2809 C CA . PRO A 1 378 ? 16.720 85.113 43.940 1.00 22.52 401 PRO A CA 1
ATOM 2810 C C . PRO A 1 378 ? 17.109 84.517 42.584 1.00 20.25 401 PRO A C 1
ATOM 2811 O O . PRO A 1 378 ? 16.409 83.664 42.059 1.00 23.50 401 PRO A O 1
ATOM 2815 N N . SER A 1 379 ? 18.156 85.033 41.974 1.00 21.11 402 SER A N 1
ATOM 2816 C CA . SER A 1 379 ? 18.487 84.601 40.627 1.00 24.80 402 SER A CA 1
ATOM 2817 C C . SER A 1 379 ? 19.203 83.246 40.627 1.00 22.20 402 SER A C 1
ATOM 2818 O O . SER A 1 379 ? 19.831 82.845 41.620 1.00 20.08 402 SER A O 1
ATOM 2821 N N . GLY A 1 380 ? 19.139 82.574 39.492 1.00 21.38 403 GLY A N 1
ATOM 2822 C CA . GLY A 1 380 ? 20.072 81.492 39.208 1.00 21.83 403 GLY A CA 1
ATOM 2823 C C . GLY A 1 380 ? 21.507 82.044 39.162 1.00 22.13 403 GLY A C 1
ATOM 2824 O O . GLY A 1 380 ? 21.719 83.228 38.937 1.00 20.93 403 GLY A O 1
ATOM 2825 N N . TYR A 1 381 ? 22.499 81.195 39.394 1.00 22.03 404 TYR A N 1
ATOM 2826 C CA . TYR A 1 381 ? 23.896 81.642 39.347 1.00 23.24 404 TYR A CA 1
ATOM 2827 C C . TYR A 1 381 ? 24.532 81.446 37.982 1.00 22.74 404 TYR A C 1
ATOM 2828 O O . TYR A 1 381 ? 24.733 80.314 37.538 1.00 21.61 404 TYR A O 1
ATOM 2837 N N . THR A 1 382 ? 24.852 82.536 37.285 1.00 21.26 405 THR A N 1
ATOM 2838 C CA . THR A 1 382 ? 25.638 82.414 36.036 1.00 24.67 405 THR A CA 1
ATOM 2839 C C . THR A 1 382 ? 27.056 82.835 36.314 1.00 23.20 405 THR A C 1
ATOM 2840 O O . THR A 1 382 ? 27.317 84.005 36.594 1.00 24.04 405 THR A O 1
ATOM 2844 N N . ASP A 1 383 ? 27.988 81.878 36.255 1.00 20.28 406 ASP A N 1
ATOM 2845 C CA . ASP A 1 383 ? 29.410 82.163 36.414 1.00 19.37 406 ASP A CA 1
ATOM 2846 C C . ASP A 1 383 ? 29.898 82.858 35.152 1.00 20.33 406 ASP A C 1
ATOM 2847 O O . ASP A 1 383 ? 29.871 82.266 34.083 1.00 21.17 406 ASP A O 1
ATOM 2852 N N . PRO A 1 384 ? 30.348 84.118 35.247 1.00 20.91 407 PRO A N 1
ATOM 2853 C CA . PRO A 1 384 ? 30.839 84.773 34.034 1.00 22.33 407 PRO A CA 1
ATOM 2854 C C . PRO A 1 384 ? 32.028 84.042 33.398 1.00 25.03 407 PRO A C 1
ATOM 2855 O O . PRO A 1 384 ? 32.250 84.202 32.207 1.00 27.52 407 PRO A O 1
ATOM 2859 N N . LEU A 1 385 ? 32.757 83.207 34.146 1.00 25.59 408 LEU A N 1
ATOM 2860 C CA . LEU A 1 385 ? 33.826 82.378 33.539 1.00 23.27 408 LEU A CA 1
ATOM 2861 C C . LEU A 1 385 ? 33.349 81.006 33.077 1.00 24.75 408 LEU A C 1
ATOM 2862 O O . LEU A 1 385 ? 34.122 80.222 32.535 1.00 22.40 408 LEU A O 1
ATOM 2867 N N . GLY A 1 386 ? 32.080 80.711 33.297 1.00 22.66 409 GLY A N 1
ATOM 2868 C CA . GLY A 1 386 ? 31.455 79.526 32.728 1.00 24.09 409 GLY A CA 1
ATOM 2869 C C . GLY A 1 386 ? 31.698 78.192 33.448 1.00 26.58 409 GLY A C 1
ATOM 2870 O O . GLY A 1 386 ? 31.263 77.150 32.957 1.00 30.81 409 GLY A O 1
ATOM 2871 N N . SER A 1 387 ? 32.354 78.213 34.603 1.00 24.91 410 SER A N 1
ATOM 2872 C CA . SER A 1 387 ? 32.759 76.969 35.263 1.00 26.20 410 SER A CA 1
ATOM 2873 C C . SER A 1 387 ? 31.783 76.423 36.304 1.00 22.66 410 SER A C 1
ATOM 2874 O O . SER A 1 387 ? 31.693 75.215 36.447 1.00 20.85 410 SER A O 1
ATOM 2877 N N . TYR A 1 388 ? 31.150 77.288 37.092 1.00 21.80 411 TYR A N 1
ATOM 2878 C CA . TYR A 1 388 ? 30.384 76.805 38.263 1.00 20.63 411 TYR A CA 1
ATOM 2879 C C . TYR A 1 388 ? 28.920 77.312 38.304 1.00 22.36 411 TYR A C 1
ATOM 2880 O O . TYR A 1 388 ? 28.322 77.459 39.390 1.00 19.68 411 TYR A O 1
ATOM 2889 N N . SER A 1 389 ? 28.356 77.548 37.125 1.00 20.53 412 SER A N 1
ATOM 2890 C CA . SER A 1 389 ? 26.970 78.002 37.027 1.00 20.21 412 SER A CA 1
ATOM 2891 C C . SER A 1 389 ? 26.051 77.007 37.644 1.00 24.38 412 SER A C 1
ATOM 2892 O O . SER A 1 389 ? 26.292 75.805 37.574 1.00 21.12 412 SER A O 1
ATOM 2895 N N . THR A 1 390 ? 24.978 77.492 38.275 1.00 23.33 413 THR A N 1
ATOM 2896 C CA . THR A 1 390 ? 24.045 76.561 38.890 1.00 23.04 413 THR A CA 1
ATOM 2897 C C . THR A 1 390 ? 22.692 77.238 39.100 1.00 25.62 413 THR A C 1
ATOM 2898 O O . THR A 1 390 ? 22.541 78.455 38.874 1.00 23.26 413 THR A O 1
ATOM 2902 N N . GLY A 1 391 ? 21.715 76.454 39.540 1.00 23.90 414 GLY A N 1
ATOM 2903 C CA . GLY A 1 391 ? 20.389 76.976 39.806 1.00 23.79 414 GLY A CA 1
ATOM 2904 C C . GLY A 1 391 ? 20.321 77.891 41.008 1.00 24.81 414 GLY A C 1
ATOM 2905 O O . GLY A 1 391 ? 21.248 78.007 41.792 1.00 24.14 414 GLY A O 1
ATOM 2906 N N . SER A 1 392 ? 19.199 78.578 41.137 1.00 22.52 415 SER A N 1
ATOM 2907 C CA . SER A 1 392 ? 18.978 79.490 42.192 1.00 21.41 415 SER A CA 1
ATOM 2908 C C . SER A 1 392 ? 19.046 78.799 43.560 1.00 19.24 415 SER A C 1
ATOM 2909 O O . SER A 1 392 ? 18.562 77.713 43.719 1.00 21.82 415 SER A O 1
ATOM 2912 N N . PRO A 1 393 ? 19.541 79.494 44.593 1.00 22.04 416 PRO A N 1
ATOM 2913 C CA . PRO A 1 393 ? 19.593 78.913 45.933 1.00 22.20 416 PRO A CA 1
ATOM 2914 C C . PRO A 1 393 ? 18.248 78.861 46.664 1.00 24.16 416 PRO A C 1
ATOM 2915 O O . PRO A 1 393 ? 18.110 78.067 47.600 1.00 29.44 416 PRO A O 1
ATOM 2919 N N . ALA A 1 394 ? 17.283 79.703 46.260 1.00 24.37 417 ALA A N 1
ATOM 2920 C CA . ALA A 1 394 ? 16.010 79.835 46.991 1.00 21.07 417 ALA A CA 1
ATOM 2921 C C . ALA A 1 394 ? 14.964 80.488 46.142 1.00 21.30 417 ALA A C 1
ATOM 2922 O O . ALA A 1 394 ? 15.280 81.125 45.121 1.00 21.69 417 ALA A O 1
ATOM 2924 N N . ASN A 1 395 ? 13.711 80.402 46.567 1.00 21.78 418 ASN A N 1
ATOM 2925 C CA . ASN A 1 395 ? 12.663 81.148 45.876 1.00 24.22 418 ASN A CA 1
ATOM 2926 C C . ASN A 1 395 ? 12.018 82.213 46.769 1.00 24.38 418 ASN A C 1
ATOM 2927 O O . ASN A 1 395 ? 11.132 82.906 46.329 1.00 23.46 418 ASN A O 1
ATOM 2932 N N . ILE A 1 396 ? 12.541 82.397 47.972 1.00 19.48 419 ILE A N 1
ATOM 2933 C CA . ILE A 1 396 ? 12.024 83.378 48.925 1.00 20.63 419 ILE A CA 1
ATOM 2934 C C . ILE A 1 396 ? 12.009 84.803 48.362 1.00 17.93 419 ILE A C 1
ATOM 2935 O O . ILE A 1 396 ? 12.987 85.299 47.832 1.00 22.32 419 ILE A O 1
ATOM 2940 N N . THR A 1 397 ? 10.866 85.459 48.497 1.00 20.62 420 THR A N 1
ATOM 2941 C CA . THR A 1 397 ? 10.719 86.840 48.055 1.00 18.23 420 THR A CA 1
ATOM 2942 C C . THR A 1 397 ? 10.755 87.782 49.207 1.00 20.70 420 THR A C 1
ATOM 2943 O O . THR A 1 397 ? 10.656 87.382 50.385 1.00 20.27 420 THR A O 1
ATOM 2947 N N . VAL A 1 398 ? 10.861 89.063 48.896 1.00 17.73 421 VAL A N 1
ATOM 2948 C CA . VAL A 1 398 ? 10.892 90.096 49.950 1.00 18.98 421 VAL A CA 1
ATOM 2949 C C . VAL A 1 398 ? 9.521 90.360 50.572 1.00 19.77 421 VAL A C 1
ATOM 2950 O O . VAL A 1 398 ? 9.401 90.512 51.793 1.00 19.36 421 VAL A O 1
ATOM 2954 N N . LYS A 1 399 ? 8.491 90.369 49.746 1.00 18.67 422 LYS A N 1
ATOM 2955 C CA . LYS A 1 399 ? 7.159 90.760 50.221 1.00 19.83 422 LYS A CA 1
ATOM 2956 C C . LYS A 1 399 ? 6.631 89.833 51.339 1.00 18.36 422 LYS A C 1
ATOM 2957 O O . LYS A 1 399 ? 6.565 88.609 51.193 1.00 20.22 422 LYS A O 1
ATOM 2963 N N . TRP A 1 400 ? 6.199 90.452 52.426 1.00 18.74 423 TRP A N 1
ATOM 2964 C CA . TRP A 1 400 ? 5.643 89.729 53.597 1.00 21.27 423 TRP A CA 1
ATOM 2965 C C . TRP A 1 400 ? 4.452 88.832 53.232 1.00 20.14 423 TRP A C 1
ATOM 2966 O O . TRP A 1 400 ? 3.593 89.206 52.432 1.00 18.18 423 TRP A O 1
ATOM 2977 N N . ASN A 1 401 ? 4.429 87.626 53.801 1.00 18.29 424 ASN A N 1
ATOM 2978 C CA . ASN A 1 401 ? 3.342 86.694 53.569 1.00 18.66 424 ASN A CA 1
ATOM 2979 C C . ASN A 1 401 ? 2.318 86.971 54.653 1.00 18.65 424 ASN A C 1
ATOM 2980 O O . ASN A 1 401 ? 2.578 86.733 55.814 1.00 20.18 424 ASN A O 1
ATOM 2985 N N . GLU A 1 402 ? 1.153 87.436 54.268 1.00 18.33 425 GLU A N 1
ATOM 2986 C CA . GLU A 1 402 ? 0.140 87.933 55.229 1.00 18.87 425 GLU A CA 1
ATOM 2987 C C . GLU A 1 402 ? -0.509 86.836 56.058 1.00 19.54 425 GLU A C 1
ATOM 2988 O O . GLU A 1 402 ? -1.313 87.124 56.950 1.00 19.29 425 GLU A O 1
ATOM 3002 N N . GLY A 1 404 ? 1.146 85.336 58.026 1.00 25.48 427 GLY A N 1
ATOM 3003 C CA . GLY A 1 404 ? 1.853 85.576 59.289 1.00 23.95 427 GLY A CA 1
ATOM 3004 C C . GLY A 1 404 ? 2.381 84.264 59.848 1.00 21.21 427 GLY A C 1
ATOM 3005 O O . GLY A 1 404 ? 3.105 83.538 59.142 1.00 19.18 427 GLY A O 1
ATOM 3006 N N . GLU A 1 405 ? 2.058 83.945 61.106 1.00 24.51 428 GLU A N 1
ATOM 3007 C CA . GLU A 1 405 ? 2.551 82.668 61.703 1.00 24.11 428 GLU A CA 1
ATOM 3008 C C . GLU A 1 405 ? 1.968 81.428 61.022 1.00 26.79 428 GLU A C 1
ATOM 3009 O O . GLU A 1 405 ? 2.511 80.334 61.238 1.00 20.57 428 GLU A O 1
ATOM 3015 N N . GLN A 1 406 ? 0.876 81.563 60.241 1.00 24.54 429 GLN A N 1
ATOM 3016 C CA . GLN A 1 406 ? 0.426 80.418 59.416 1.00 26.01 429 GLN A CA 1
ATOM 3017 C C . GLN A 1 406 ? 1.310 80.156 58.184 1.00 26.53 429 GLN A C 1
ATOM 3018 O O . GLN A 1 406 ? 1.072 79.203 57.447 1.00 25.39 429 GLN A O 1
ATOM 3024 N N . ALA A 1 407 ? 2.314 81.007 57.963 1.00 23.73 430 ALA A N 1
ATOM 3025 C CA . ALA A 1 407 ? 3.396 80.720 57.037 1.00 24.00 430 ALA A CA 1
ATOM 3026 C C . ALA A 1 407 ? 4.695 80.924 57.775 1.00 19.21 430 ALA A C 1
ATOM 3027 O O . ALA A 1 407 ? 5.535 81.722 57.373 1.00 20.30 430 ALA A O 1
ATOM 3029 N N . PHE A 1 408 ? 4.836 80.232 58.895 1.00 21.22 431 PHE A N 1
ATOM 3030 C CA . PHE A 1 408 ? 5.895 80.524 59.842 1.00 20.60 431 PHE A CA 1
ATOM 3031 C C . PHE A 1 408 ? 7.253 80.396 59.182 1.00 21.94 431 PHE A C 1
ATOM 3032 O O . PHE A 1 408 ? 8.065 81.296 59.279 1.00 18.97 431 PHE A O 1
ATOM 3040 N N . GLU A 1 409 ? 7.537 79.242 58.569 1.00 21.63 432 GLU A N 1
ATOM 3041 C CA . GLU A 1 409 ? 8.895 79.009 58.101 1.00 21.24 432 GLU A CA 1
ATOM 3042 C C . GLU A 1 409 ? 9.211 79.929 56.946 1.00 19.59 432 GLU A C 1
ATOM 3043 O O . GLU A 1 409 ? 10.333 80.390 56.827 1.00 19.91 432 GLU A O 1
ATOM 3049 N N . GLU A 1 410 ? 8.226 80.222 56.103 1.00 19.67 433 GLU A N 1
ATOM 3050 C CA . GLU A 1 410 ? 8.471 81.143 54.998 1.00 19.55 433 GLU A CA 1
ATOM 3051 C C . GLU A 1 410 ? 8.773 82.569 55.493 1.00 21.26 433 GLU A C 1
ATOM 3052 O O . GLU A 1 410 ? 9.684 83.246 54.974 1.00 18.77 433 GLU A O 1
ATOM 3058 N N . ASN A 1 411 ? 8.029 83.044 56.490 1.00 19.83 434 ASN A N 1
ATOM 3059 C CA . ASN A 1 411 ? 8.247 84.380 56.959 1.00 19.79 434 ASN A CA 1
ATOM 3060 C C . ASN A 1 411 ? 9.572 84.439 57.748 1.00 18.14 434 ASN A C 1
ATOM 3061 O O . ASN A 1 411 ? 10.267 85.422 57.699 1.00 17.30 434 ASN A O 1
ATOM 3066 N N . LEU A 1 412 ? 9.917 83.360 58.444 1.00 18.04 435 LEU A N 1
ATOM 3067 C CA . LEU A 1 412 ? 11.204 83.302 59.126 1.00 18.52 435 LEU A CA 1
ATOM 3068 C C . LEU A 1 412 ? 12.337 83.366 58.080 1.00 19.74 435 LEU A C 1
ATOM 3069 O O . LEU A 1 412 ? 13.318 84.099 58.237 1.00 19.44 435 LEU A O 1
ATOM 3074 N N . GLU A 1 413 ? 12.138 82.646 56.989 1.00 16.73 436 GLU A N 1
ATOM 3075 C CA . GLU A 1 413 ? 13.103 82.624 55.916 1.00 18.37 436 GLU A CA 1
ATOM 3076 C C . GLU A 1 413 ? 13.369 84.044 55.364 1.00 19.63 436 GLU A C 1
ATOM 3077 O O . GLU A 1 413 ? 14.527 84.412 55.193 1.00 18.30 436 GLU A O 1
ATOM 3083 N N . ARG A 1 414 ? 12.329 84.839 55.122 1.00 16.88 437 ARG A N 1
ATOM 3084 C CA . ARG A 1 414 ? 12.555 86.214 54.635 1.00 18.20 437 ARG A CA 1
ATOM 3085 C C . ARG A 1 414 ? 13.138 87.117 55.747 1.00 16.89 437 ARG A C 1
ATOM 3086 O O . ARG A 1 414 ? 13.989 87.929 55.443 1.00 18.82 437 ARG A O 1
ATOM 3094 N N . ILE A 1 415 ? 12.710 86.967 57.008 1.00 16.73 438 ILE A N 1
ATOM 3095 C CA . ILE A 1 415 ? 13.306 87.753 58.085 1.00 15.67 438 ILE A CA 1
ATOM 3096 C C . ILE A 1 415 ? 14.827 87.496 58.112 1.00 17.41 438 ILE A C 1
ATOM 3097 O O . ILE A 1 415 ? 15.623 88.407 58.117 1.00 15.96 438 ILE A O 1
ATOM 3102 N N . ILE A 1 416 ? 15.234 86.240 58.073 1.00 16.15 439 ILE A N 1
ATOM 3103 C CA . ILE A 1 416 ? 16.628 85.916 58.212 1.00 16.55 439 ILE A CA 1
ATOM 3104 C C . ILE A 1 416 ? 17.386 86.259 56.936 1.00 15.71 439 ILE A C 1
ATOM 3105 O O . ILE A 1 416 ? 18.551 86.737 56.967 1.00 18.01 439 ILE A O 1
ATOM 3110 N N . THR A 1 417 ? 16.751 86.062 55.795 1.00 16.04 440 THR A N 1
ATOM 3111 C CA . THR A 1 417 ? 17.392 86.455 54.512 1.00 15.77 440 THR A CA 1
ATOM 3112 C C . THR A 1 417 ? 17.679 87.950 54.479 1.00 17.43 440 THR A C 1
ATOM 3113 O O . THR A 1 417 ? 18.781 88.388 54.124 1.00 20.07 440 THR A O 1
ATOM 3117 N N . GLN A 1 418 ? 16.682 88.744 54.844 1.00 17.16 441 GLN A N 1
ATOM 3118 C CA . GLN A 1 418 ? 16.878 90.209 54.895 1.00 16.94 441 GLN A CA 1
ATOM 3119 C C . GLN A 1 418 ? 17.899 90.636 55.964 1.00 16.69 441 GLN A C 1
ATOM 3120 O O . GLN A 1 418 ? 18.702 91.537 55.751 1.00 15.67 441 GLN A O 1
ATOM 3126 N N . LYS A 1 419 ? 17.876 89.965 57.105 1.00 15.96 442 LYS A N 1
ATOM 3127 C CA . LYS A 1 419 ? 18.883 90.214 58.143 1.00 15.88 442 LYS A CA 1
ATOM 3128 C C . LYS A 1 419 ? 20.267 89.920 57.613 1.00 18.46 442 LYS A C 1
ATOM 3129 O O . LYS A 1 419 ? 21.215 90.672 57.888 1.00 16.98 442 LYS A O 1
ATOM 3135 N N . TRP A 1 420 ? 20.385 88.824 56.862 1.00 19.91 443 TRP A N 1
ATOM 3136 C CA . TRP A 1 420 ? 21.686 88.413 56.237 1.00 18.39 443 TRP A CA 1
ATOM 3137 C C . TRP A 1 420 ? 22.225 89.419 55.231 1.00 19.38 443 TRP A C 1
ATOM 3138 O O . TRP A 1 420 ? 23.447 89.713 55.227 1.00 17.29 443 TRP A O 1
ATOM 3149 N N . ILE A 1 421 ? 21.348 89.947 54.380 1.00 18.08 444 ILE A N 1
ATOM 3150 C CA . ILE A 1 421 ? 21.718 91.037 53.510 1.00 18.35 444 ILE A CA 1
ATOM 3151 C C . ILE A 1 421 ? 22.165 92.277 54.342 1.00 19.00 444 ILE A C 1
ATOM 3152 O O . ILE A 1 421 ? 23.209 92.900 54.081 1.00 21.54 444 ILE A O 1
ATOM 3157 N N . ALA A 1 422 ? 21.357 92.639 55.336 1.00 15.82 445 ALA A N 1
ATOM 3158 C CA . ALA A 1 422 ? 21.662 93.796 56.184 1.00 17.53 445 ALA A CA 1
ATOM 3159 C C . ALA A 1 422 ? 22.918 93.657 57.066 1.00 20.00 445 ALA A C 1
ATOM 3160 O O . ALA A 1 422 ? 23.518 94.628 57.472 1.00 17.89 445 ALA A O 1
ATOM 3162 N N . LEU A 1 423 ? 23.287 92.424 57.365 1.00 17.34 446 LEU A N 1
ATOM 3163 C CA . LEU A 1 423 ? 24.449 92.130 58.186 1.00 20.13 446 LEU A CA 1
ATOM 3164 C C . LEU A 1 423 ? 25.790 92.210 57.453 1.00 20.36 446 LEU A C 1
ATOM 3165 O O . LEU A 1 423 ? 26.846 92.214 58.075 1.00 16.63 446 LEU A O 1
ATOM 3170 N N . PHE A 1 424 ? 25.760 92.174 56.122 1.00 19.77 447 PHE A N 1
ATOM 3171 C CA . PHE A 1 424 ? 26.994 92.078 55.350 1.00 18.91 447 PHE A CA 1
ATOM 3172 C C . PHE A 1 424 ? 27.932 93.180 55.831 1.00 21.36 447 PHE A C 1
ATOM 3173 O O . PHE A 1 424 ? 27.495 94.298 55.935 1.00 21.14 447 PHE A O 1
ATOM 3181 N N . PRO A 1 425 ? 29.224 92.891 56.076 1.00 18.36 448 PRO A N 1
ATOM 3182 C CA . PRO A 1 425 ? 30.023 91.651 55.902 1.00 18.92 448 PRO A CA 1
ATOM 3183 C C . PRO A 1 425 ? 30.308 90.867 57.202 1.00 21.71 448 PRO A C 1
ATOM 3184 O O . PRO A 1 425 ? 31.372 90.250 57.343 1.00 20.33 448 PRO A O 1
ATOM 3188 N N . ASN A 1 426 ? 29.360 90.871 58.142 1.00 22.59 449 ASN A N 1
ATOM 3189 C CA . ASN A 1 426 ? 29.482 90.179 59.435 1.00 17.60 449 ASN A CA 1
ATOM 3190 C C . ASN A 1 426 ? 29.181 88.644 59.266 1.00 17.18 449 ASN A C 1
ATOM 3191 O O . ASN A 1 426 ? 28.090 88.146 59.599 1.00 17.74 449 ASN A O 1
ATOM 3196 N N . GLY A 1 427 ? 30.156 87.923 58.731 1.00 16.22 450 GLY A N 1
ATOM 3197 C CA . GLY A 1 427 ? 29.962 86.533 58.313 1.00 19.13 450 GLY A CA 1
ATOM 3198 C C . GLY A 1 427 ? 29.800 85.596 59.479 1.00 18.76 450 GLY A C 1
ATOM 3199 O O . GLY A 1 427 ? 29.112 84.586 59.372 1.00 22.50 450 GLY A O 1
ATOM 3200 N N . ILE A 1 428 ? 30.455 85.892 60.612 1.00 20.26 451 ILE A N 1
ATOM 3201 C CA . ILE A 1 428 ? 30.364 84.967 61.744 1.00 18.27 451 ILE A CA 1
ATOM 3202 C C . ILE A 1 428 ? 28.911 84.993 62.243 1.00 17.73 451 ILE A C 1
ATOM 3203 O O . ILE A 1 428 ? 28.282 83.947 62.440 1.00 16.71 451 ILE A O 1
ATOM 3208 N N . GLU A 1 429 ? 28.324 86.170 62.384 1.00 17.80 452 GLU A N 1
ATOM 3209 C CA . GLU A 1 429 ? 26.924 86.223 62.830 1.00 16.62 452 GLU A CA 1
ATOM 3210 C C . GLU A 1 429 ? 25.965 85.582 61.827 1.00 15.71 452 GLU A C 1
ATOM 3211 O O . GLU A 1 429 ? 25.074 84.839 62.238 1.00 17.22 452 GLU A O 1
ATOM 3217 N N . SER A 1 430 ? 26.148 85.850 60.528 1.00 16.03 453 SER A N 1
ATOM 3218 C CA . SER A 1 430 ? 25.314 85.274 59.484 1.00 18.21 453 SER A CA 1
ATOM 3219 C C . SER A 1 430 ? 25.488 83.760 59.394 1.00 17.19 453 SER A C 1
ATOM 3220 O O . SER A 1 430 ? 24.544 83.010 59.164 1.00 17.63 453 SER A O 1
ATOM 3223 N N . TRP A 1 431 ? 26.702 83.292 59.631 1.00 16.45 454 TRP A N 1
ATOM 3224 C CA . TRP A 1 431 ? 26.932 81.846 59.660 1.00 16.04 454 TRP A CA 1
ATOM 3225 C C . TRP A 1 431 ? 26.159 81.206 60.818 1.00 15.43 454 TRP A C 1
ATOM 3226 O O . TRP A 1 431 ? 25.534 80.148 60.630 1.00 16.66 454 TRP A O 1
ATOM 3237 N N . SER A 1 432 ? 26.208 81.831 61.993 1.00 16.82 455 SER A N 1
ATOM 3238 C CA . SER A 1 432 ? 25.526 81.277 63.152 1.00 16.87 455 SER A CA 1
ATOM 3239 C C . SER A 1 432 ? 24.059 81.253 62.883 1.00 18.10 455 SER A C 1
ATOM 3240 O O . SER A 1 432 ? 23.394 80.285 63.185 1.00 16.83 455 SER A O 1
ATOM 3243 N N . GLU A 1 433 ? 23.531 82.329 62.302 1.00 17.00 456 GLU A N 1
ATOM 3244 C CA . GLU A 1 433 ? 22.103 82.361 62.046 1.00 18.47 456 GLU A CA 1
ATOM 3245 C C . GLU A 1 433 ? 21.658 81.365 60.966 1.00 16.59 456 GLU A C 1
ATOM 3246 O O . GLU A 1 433 ? 20.523 80.873 60.987 1.00 18.23 456 GLU A O 1
ATOM 3252 N N . HIS A 1 434 ? 22.532 81.120 60.011 1.00 16.41 457 HIS A N 1
ATOM 3253 C CA . HIS A 1 434 ? 22.307 80.131 58.968 1.00 16.33 457 HIS A CA 1
ATOM 3254 C C . HIS A 1 434 ? 22.306 78.727 59.559 1.00 18.51 457 HIS A C 1
ATOM 3255 O O . HIS A 1 434 ? 21.420 77.930 59.291 1.00 19.25 457 HIS A O 1
ATOM 3262 N N . ARG A 1 435 ? 23.261 78.441 60.419 1.00 18.54 458 ARG A N 1
ATOM 3263 C CA . ARG A 1 435 ? 23.226 77.176 61.160 1.00 19.64 458 ARG A CA 1
ATOM 3264 C C . ARG A 1 435 ? 21.945 76.987 62.018 1.00 17.69 458 ARG A C 1
ATOM 3265 O O . ARG A 1 435 ? 21.352 75.900 62.066 1.00 21.84 458 ARG A O 1
ATOM 3273 N N . ARG A 1 436 ? 21.553 78.026 62.710 1.00 17.30 459 ARG A N 1
ATOM 3274 C CA . ARG A 1 436 ? 20.437 77.952 63.644 1.00 15.42 459 ARG A CA 1
ATOM 3275 C C . ARG A 1 436 ? 19.122 77.715 62.916 1.00 16.02 459 ARG A C 1
ATOM 3276 O O . ARG A 1 436 ? 18.323 76.854 63.309 1.00 15.73 459 ARG A O 1
ATOM 3284 N N . THR A 1 437 ? 18.886 78.520 61.877 1.00 17.06 460 THR A N 1
ATOM 3285 C CA . THR A 1 437 ? 17.574 78.573 61.255 1.00 17.09 460 THR A CA 1
ATOM 3286 C C . THR A 1 437 ? 17.483 77.859 59.950 1.00 20.20 460 THR A C 1
ATOM 3287 O O . THR A 1 437 ? 16.378 77.592 59.499 1.00 19.42 460 THR A O 1
ATOM 3291 N N . GLY A 1 438 ? 18.615 77.636 59.277 1.00 21.09 461 GLY A N 1
ATOM 3292 C CA . GLY A 1 438 ? 18.625 77.026 57.935 1.00 20.86 461 GLY A CA 1
ATOM 3293 C C . GLY A 1 438 ? 18.551 78.064 56.832 1.00 19.54 461 GLY A C 1
ATOM 3294 O O . GLY A 1 438 ? 18.626 77.745 55.660 1.00 22.87 461 GLY A O 1
ATOM 3295 N N . TYR A 1 439 ? 18.492 79.328 57.213 1.00 18.61 462 TYR A N 1
ATOM 3296 C CA . TYR A 1 439 ? 18.353 80.410 56.271 1.00 17.01 462 TYR A CA 1
ATOM 3297 C C . TYR A 1 439 ? 19.460 81.492 56.377 1.00 20.11 462 TYR A C 1
ATOM 3298 O O . TYR A 1 439 ? 20.136 81.608 57.399 1.00 19.35 462 TYR A O 1
ATOM 3307 N N . PRO A 1 440 ? 19.707 82.212 55.280 1.00 17.54 463 PRO A N 1
ATOM 3308 C CA . PRO A 1 440 ? 19.177 81.889 53.974 1.00 18.45 463 PRO A CA 1
ATOM 3309 C C . PRO A 1 440 ? 19.725 80.553 53.464 1.00 19.26 463 PRO A C 1
ATOM 3310 O O . PRO A 1 440 ? 20.778 80.081 53.902 1.00 20.12 463 PRO A O 1
ATOM 3314 N N . LYS A 1 441 ? 19.012 79.940 52.538 1.00 18.52 464 LYS A N 1
ATOM 3315 C CA . LYS A 1 441 ? 19.517 78.815 51.818 1.00 19.30 464 LYS A CA 1
ATOM 3316 C C . LYS A 1 441 ? 20.674 79.289 50.934 1.00 19.88 464 LYS A C 1
ATOM 3317 O O . LYS A 1 441 ? 20.586 80.300 50.280 1.00 20.05 464 LYS A O 1
ATOM 3323 N N . LEU A 1 442 ? 21.782 78.551 51.004 1.00 18.33 465 LEU A N 1
ATOM 3324 C CA . LEU A 1 442 ? 22.984 78.861 50.271 1.00 19.13 465 LEU A CA 1
ATOM 3325 C C . LEU A 1 442 ? 23.328 77.748 49.268 1.00 20.94 465 LEU A C 1
ATOM 3326 O O . LEU A 1 442 ? 22.898 76.593 49.401 1.00 24.47 465 LEU A O 1
ATOM 3331 N N . LEU A 1 443 ? 24.167 78.083 48.295 1.00 20.07 466 LEU A N 1
ATOM 3332 C CA . LEU A 1 443 ? 24.611 77.161 47.299 1.00 18.91 466 LEU A CA 1
ATOM 3333 C C . LEU A 1 443 ? 25.598 76.175 47.898 1.00 21.17 466 LEU A C 1
ATOM 3334 O O . LEU A 1 443 ? 26.524 76.574 48.649 1.00 19.29 466 LEU A O 1
ATOM 3339 N N . PRO A 1 444 ? 25.474 74.905 47.513 1.00 18.95 467 PRO A N 1
ATOM 3340 C CA . PRO A 1 444 ? 26.409 73.921 48.080 1.00 19.19 467 PRO A CA 1
ATOM 3341 C C . PRO A 1 444 ? 27.816 74.121 47.515 1.00 21.07 467 PRO A C 1
ATOM 3342 O O . PRO A 1 444 ? 27.972 74.619 46.410 1.00 20.16 467 PRO A O 1
ATOM 3346 N N . VAL A 1 445 ? 28.834 73.734 48.278 1.00 21.86 468 VAL A N 1
ATOM 3347 C CA . VAL A 1 445 ? 30.183 73.739 47.761 1.00 21.16 468 VAL A CA 1
ATOM 3348 C C . VAL A 1 445 ? 30.265 72.716 46.607 1.00 22.64 468 VAL A C 1
ATOM 3349 O O . VAL A 1 445 ? 29.496 71.751 46.553 1.00 19.13 468 VAL A O 1
ATOM 3353 N N . VAL A 1 446 ? 31.221 72.939 45.710 1.00 21.11 469 VAL A N 1
ATOM 3354 C CA . VAL A 1 446 ? 31.521 71.975 44.671 1.00 21.84 469 VAL A CA 1
ATOM 3355 C C . VAL A 1 446 ? 32.510 70.905 45.136 1.00 21.92 469 VAL A C 1
ATOM 3356 O O . VAL A 1 446 ? 32.285 69.715 44.976 1.00 16.15 469 VAL A O 1
ATOM 3360 N N . VAL A 1 447 ? 33.623 71.366 45.693 1.00 20.75 470 VAL A N 1
ATOM 3361 C CA . VAL A 1 447 ? 34.660 70.523 46.192 1.00 19.93 470 VAL A CA 1
ATOM 3362 C C . VAL A 1 447 ? 34.532 70.413 47.710 1.00 21.73 470 VAL A C 1
ATOM 3363 O O . VAL A 1 447 ? 34.821 71.363 48.450 1.00 19.99 470 VAL A O 1
ATOM 3367 N N . ASN A 1 448 ? 34.013 69.273 48.166 1.00 19.18 471 ASN A N 1
ATOM 3368 C CA . ASN A 1 448 ? 33.835 69.021 49.602 1.00 18.33 471 ASN A CA 1
ATOM 3369 C C . ASN A 1 448 ? 34.941 68.145 50.053 1.00 17.91 471 ASN A C 1
ATOM 3370 O O . ASN A 1 448 ? 34.873 66.911 49.901 1.00 20.64 471 ASN A O 1
ATOM 3375 N N . LYS A 1 449 ? 35.988 68.769 50.588 1.00 16.76 472 LYS A N 1
ATOM 3376 C CA . LYS A 1 449 ? 37.142 68.035 51.082 1.00 21.71 472 LYS A CA 1
ATOM 3377 C C . LYS A 1 449 ? 37.098 67.948 52.583 1.00 20.51 472 LYS A C 1
ATOM 3378 O O . LYS A 1 449 ? 38.112 67.633 53.206 1.00 20.64 472 LYS A O 1
ATOM 3384 N N . GLY A 1 450 ? 35.908 68.129 53.165 1.00 20.27 473 GLY A N 1
ATOM 3385 C CA . GLY A 1 450 ? 35.743 68.006 54.612 1.00 18.80 473 GLY A CA 1
ATOM 3386 C C . GLY A 1 450 ? 35.830 66.588 55.183 1.00 24.74 473 GLY A C 1
ATOM 3387 O O . GLY A 1 450 ? 35.650 65.594 54.472 1.00 25.88 473 GLY A O 1
ATOM 3388 N N . ARG A 1 451 ? 36.136 66.512 56.485 1.00 21.98 474 ARG A N 1
ATOM 3389 C CA . ARG A 1 451 ? 36.163 65.269 57.223 1.00 21.36 474 ARG A CA 1
ATOM 3390 C C . ARG A 1 451 ? 34.906 65.222 58.084 1.00 23.09 474 ARG A C 1
ATOM 3391 O O . ARG A 1 451 ? 34.742 66.057 58.989 1.00 22.54 474 ARG A O 1
ATOM 3399 N N . ASN A 1 452 ? 33.991 64.307 57.756 1.00 20.38 475 ASN A N 1
ATOM 3400 C CA . ASN A 1 452 ? 32.652 64.208 58.369 1.00 20.33 475 ASN A CA 1
ATOM 3401 C C . ASN A 1 452 ? 31.799 65.478 58.228 1.00 21.70 475 ASN A C 1
ATOM 3402 O O . ASN A 1 452 ? 30.920 65.702 59.062 1.00 21.86 475 ASN A O 1
ATOM 3407 N N . VAL A 1 453 ? 31.990 66.224 57.133 1.00 18.03 476 VAL A N 1
ATOM 3408 C CA . VAL A 1 453 ? 31.184 67.383 56.794 1.00 18.12 476 VAL A CA 1
ATOM 3409 C C . VAL A 1 453 ? 30.360 67.063 55.551 1.00 20.90 476 VAL A C 1
ATOM 3410 O O . VAL A 1 453 ? 30.907 66.631 54.514 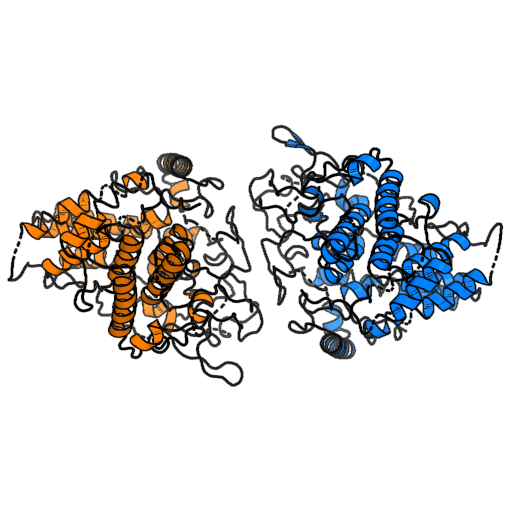1.00 19.10 476 VAL A O 1
ATOM 3414 N N . SER A 1 454 ? 29.050 67.258 55.650 1.00 21.47 477 SER A N 1
ATOM 3415 C CA . SER A 1 454 ? 28.148 66.944 54.538 1.00 24.09 477 SER A CA 1
ATOM 3416 C C . SER A 1 454 ? 27.988 68.139 53.608 1.00 19.81 477 SER A C 1
ATOM 3417 O O . SER A 1 454 ? 27.922 69.320 54.030 1.00 22.53 477 SER A O 1
ATOM 3420 N N . THR A 1 455 ? 27.887 67.865 52.316 1.00 20.24 478 THR A N 1
ATOM 3421 C CA . THR A 1 455 ? 27.635 68.969 51.385 1.00 17.8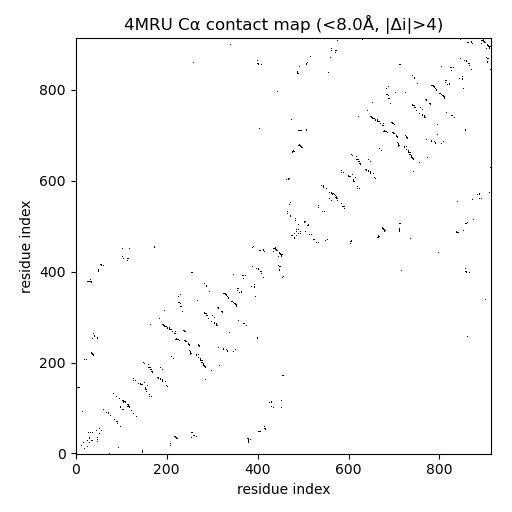8 478 THR A CA 1
ATOM 3422 C C . THR A 1 455 ? 26.248 69.625 51.602 1.00 18.29 478 THR A C 1
ATOM 3423 O O . THR A 1 455 ? 26.082 70.835 51.443 1.00 22.85 478 THR A O 1
ATOM 3427 N N . GLU A 1 456 ? 25.272 68.813 51.960 1.00 20.15 479 GLU A N 1
ATOM 3428 C CA . GLU A 1 456 ? 23.893 69.261 52.104 1.00 24.03 479 GLU A CA 1
ATOM 3429 C C . GLU A 1 456 ? 23.708 70.162 53.346 1.00 23.09 479 GLU A C 1
ATOM 3430 O O . GLU A 1 456 ? 22.863 71.041 53.344 1.00 22.95 479 GLU A O 1
ATOM 3436 N N . ALA A 1 457 ? 24.491 69.945 54.405 1.00 19.76 480 ALA A N 1
ATOM 3437 C CA . ALA A 1 457 ? 24.347 70.725 55.662 1.00 22.00 480 ALA A CA 1
ATOM 3438 C C . ALA A 1 457 ? 25.447 71.762 55.877 1.00 22.45 480 ALA A C 1
ATOM 3439 O O . ALA A 1 457 ? 25.250 72.718 56.595 1.00 21.36 480 ALA A O 1
ATOM 3441 N N . GLY A 1 458 ? 26.593 71.608 55.220 1.00 20.18 481 GLY A N 1
ATOM 3442 C CA . GLY A 1 458 ? 27.676 72.560 55.371 1.00 20.01 481 GLY A CA 1
ATOM 3443 C C . GLY A 1 458 ? 28.449 72.465 56.681 1.00 17.85 481 GLY A C 1
ATOM 3444 O O . GLY A 1 458 ? 28.284 71.504 57.442 1.00 19.84 481 GLY A O 1
ATOM 3453 N N . ARG A 1 460 ? 29.245 73.067 60.348 1.00 18.85 483 ARG A N 1
ATOM 3454 C CA . ARG A 1 460 ? 28.417 73.250 61.540 1.00 16.85 483 ARG A CA 1
ATOM 3455 C C . ARG A 1 460 ? 29.193 73.886 62.705 1.00 18.32 483 ARG A C 1
ATOM 3456 O O . ARG A 1 460 ? 28.610 74.451 63.615 1.00 16.80 483 ARG A O 1
ATOM 3464 N N . ARG A 1 461 ? 30.518 73.842 62.612 1.00 18.86 484 ARG A N 1
ATOM 3465 C CA . ARG A 1 461 ? 31.420 74.448 63.536 1.00 15.87 484 ARG A CA 1
ATOM 3466 C C . ARG A 1 461 ? 32.834 74.354 62.962 1.00 17.62 484 ARG A C 1
ATOM 3467 O O . ARG A 1 461 ? 33.062 73.684 61.958 1.00 19.83 484 ARG A O 1
ATOM 3475 N N . LEU A 1 462 ? 33.791 75.006 63.617 1.00 21.57 485 LEU A N 1
ATOM 3476 C CA . LEU A 1 462 ? 35.215 74.830 63.333 1.00 19.02 485 LEU A CA 1
ATOM 3477 C C . LEU A 1 462 ? 35.842 73.832 64.312 1.00 19.25 485 LEU A C 1
ATOM 3478 O O . LEU A 1 462 ? 35.400 73.721 65.452 1.00 23.75 485 LEU A O 1
ATOM 3491 N N . TYR A 1 464 ? 38.915 72.308 66.694 1.00 19.69 487 TYR A N 1
ATOM 3492 C CA . TYR A 1 464 ? 39.892 72.894 67.620 1.00 21.23 487 TYR A CA 1
ATOM 3493 C C . TYR A 1 464 ? 41.283 72.859 67.016 1.00 20.75 487 TYR A C 1
ATOM 3494 O O . TYR A 1 464 ? 41.560 72.017 66.207 1.00 19.59 487 TYR A O 1
ATOM 3503 N N . PRO A 1 465 ? 42.121 73.834 67.352 1.00 23.42 488 PRO A N 1
ATOM 3504 C CA . PRO A 1 465 ? 43.442 73.898 66.714 1.00 27.60 488 PRO A CA 1
ATOM 3505 C C . PRO A 1 465 ? 44.356 72.802 67.225 1.00 26.19 488 PRO A C 1
ATOM 3506 O O . PRO A 1 465 ? 44.186 72.306 68.357 1.00 20.95 488 PRO A O 1
ATOM 3510 N N . ASN A 1 466 ? 45.372 72.470 66.434 1.00 29.11 489 ASN A N 1
ATOM 3511 C CA . ASN A 1 466 ? 46.269 71.402 66.798 1.00 27.28 489 ASN A CA 1
ATOM 3512 C C . ASN A 1 466 ? 47.068 71.690 68.092 1.00 26.66 489 ASN A C 1
ATOM 3513 O O . ASN A 1 466 ? 47.480 70.762 68.784 1.00 27.88 489 ASN A O 1
ATOM 3518 N N . GLU A 1 467 ? 47.312 72.960 68.377 1.00 25.35 490 GLU A N 1
ATOM 3519 C CA . GLU A 1 467 ? 47.942 73.383 69.621 1.00 32.47 490 GLU A CA 1
ATOM 3520 C C . GLU A 1 467 ? 47.188 72.815 70.842 1.00 26.64 490 GLU A C 1
ATOM 3521 O O . GLU A 1 467 ? 47.785 72.365 71.816 1.00 28.13 490 GLU A O 1
ATOM 3527 N N . GLU A 1 468 ? 45.874 72.811 70.777 1.00 22.38 491 GLU A N 1
ATOM 3528 C CA . GLU A 1 468 ? 45.112 72.271 71.878 1.00 22.97 491 GLU A CA 1
ATOM 3529 C C . GLU A 1 468 ? 45.377 70.791 72.048 1.00 22.70 491 GLU A C 1
ATOM 3530 O O . GLU A 1 468 ? 45.510 70.296 73.196 1.00 22.48 491 GLU A O 1
ATOM 3536 N N . TYR A 1 469 ? 45.551 70.095 70.930 1.00 23.96 492 TYR A N 1
ATOM 3537 C CA . TYR A 1 469 ? 45.825 68.658 70.986 1.00 24.93 492 TYR A CA 1
ATOM 3538 C C . TYR A 1 469 ? 47.205 68.417 71.585 1.00 28.03 492 TYR A C 1
ATOM 3539 O O . TYR A 1 469 ? 47.404 67.485 72.351 1.00 30.83 492 TYR A O 1
ATOM 3548 N N . THR A 1 470 ? 48.172 69.254 71.233 1.00 29.50 493 THR A N 1
ATOM 3549 C CA . THR A 1 470 ? 49.568 68.966 71.615 1.00 30.38 493 THR A CA 1
ATOM 3550 C C . THR A 1 470 ? 49.879 69.495 73.012 1.00 28.85 493 THR A C 1
ATOM 3551 O O . THR A 1 470 ? 50.600 68.851 73.740 1.00 39.11 493 THR A O 1
ATOM 3555 N N . GLN A 1 471 ? 49.338 70.652 73.360 1.00 30.86 494 GLN A N 1
ATOM 3556 C CA . GLN A 1 471 ? 49.710 71.376 74.563 1.00 34.63 494 GLN A CA 1
ATOM 3557 C C . GLN A 1 471 ? 48.671 71.331 75.637 1.00 33.88 494 GLN A C 1
ATOM 3558 O O . GLN A 1 471 ? 48.977 71.691 76.761 1.00 32.67 494 GLN A O 1
ATOM 3564 N N . ASN A 1 472 ? 47.418 71.029 75.293 1.00 28.30 495 ASN A N 1
ATOM 3565 C CA . ASN A 1 472 ? 46.317 71.104 76.270 1.00 25.02 495 ASN A CA 1
ATOM 3566 C C . ASN A 1 472 ? 45.423 69.859 76.232 1.00 23.26 495 ASN A C 1
ATOM 3567 O O . ASN A 1 472 ? 44.209 69.956 76.330 1.00 20.69 495 ASN A O 1
ATOM 3572 N N . SER A 1 473 ? 46.056 68.693 76.120 1.00 21.93 496 SER A N 1
ATOM 3573 C CA . SER A 1 473 ? 45.381 67.463 75.715 1.00 23.67 496 SER A CA 1
ATOM 3574 C C . SER A 1 473 ? 44.417 66.894 76.784 1.00 23.07 496 SER A C 1
ATOM 3575 O O . SER A 1 473 ? 43.346 66.372 76.435 1.00 23.13 496 SER A O 1
ATOM 3578 N N . PHE A 1 474 ? 44.735 67.030 78.064 1.00 24.09 497 PHE A N 1
ATOM 3579 C CA . PHE A 1 474 ? 43.764 66.650 79.121 1.00 23.01 497 PHE A CA 1
ATOM 3580 C C . PHE A 1 474 ? 42.433 67.458 79.012 1.00 24.57 497 PHE A C 1
ATOM 3581 O O . PHE A 1 474 ? 41.319 66.893 78.916 1.00 23.46 497 PHE A O 1
ATOM 3589 N N . HIS A 1 475 ? 42.560 68.774 79.040 1.00 23.35 498 HIS A N 1
ATOM 3590 C CA . HIS A 1 475 ? 41.403 69.655 78.911 1.00 24.45 498 HIS A CA 1
ATOM 3591 C C . HIS A 1 475 ? 40.707 69.493 77.537 1.00 22.62 498 HIS A C 1
ATOM 3592 O O . HIS A 1 475 ? 39.468 69.436 77.455 1.00 22.05 498 HIS A O 1
ATOM 3599 N N . LEU A 1 476 ? 41.485 69.395 76.482 1.00 21.32 499 LEU A N 1
ATOM 3600 C CA . LEU A 1 476 ? 40.881 69.233 75.169 1.00 22.80 499 LEU A CA 1
ATOM 3601 C C . LEU A 1 476 ? 40.057 67.919 75.090 1.00 24.29 499 LEU A C 1
ATOM 3602 O O . LEU A 1 476 ? 38.926 67.918 74.605 1.00 24.26 499 LEU A O 1
ATOM 3607 N N . ASN A 1 477 ? 40.614 66.825 75.603 1.00 27.50 500 ASN A N 1
ATOM 3608 C CA . ASN A 1 477 ? 39.908 65.554 75.600 1.00 30.70 500 ASN A CA 1
ATOM 3609 C C . ASN A 1 477 ? 38.528 65.624 76.303 1.00 25.55 500 ASN A C 1
ATOM 3610 O O . ASN A 1 477 ? 37.522 65.100 75.790 1.00 24.88 500 ASN A O 1
ATOM 3615 N N . ASN A 1 478 ? 38.496 66.255 77.478 1.00 25.34 501 ASN A N 1
ATOM 3616 C CA . ASN A 1 478 ? 37.238 66.506 78.185 1.00 24.52 501 ASN A CA 1
ATOM 3617 C C . ASN A 1 478 ? 36.318 67.418 77.377 1.00 24.93 501 ASN A C 1
ATOM 3618 O O . ASN A 1 478 ? 35.120 67.183 77.313 1.00 23.35 501 ASN A O 1
ATOM 3623 N N . ALA A 1 479 ? 36.885 68.442 76.730 1.00 23.78 502 ALA A N 1
ATOM 3624 C CA . ALA A 1 479 ? 36.084 69.334 75.892 1.00 23.39 502 ALA A CA 1
ATOM 3625 C C . ALA A 1 479 ? 35.348 68.565 74.786 1.00 25.87 502 ALA A C 1
ATOM 3626 O O . ALA A 1 479 ? 34.175 68.826 74.496 1.00 20.96 502 ALA A O 1
ATOM 3628 N N . ILE A 1 480 ? 36.050 67.632 74.155 1.00 22.40 503 ILE A N 1
ATOM 3629 C CA . ILE A 1 480 ? 35.453 66.926 73.015 1.00 23.47 503 ILE A CA 1
ATOM 3630 C C . ILE A 1 480 ? 34.337 66.032 73.524 1.00 24.27 503 ILE A C 1
ATOM 3631 O O . ILE A 1 480 ? 33.310 65.940 72.894 1.00 23.38 503 ILE A O 1
ATOM 3636 N N . ASN A 1 481 ? 34.522 65.438 74.698 1.00 21.60 504 ASN A N 1
ATOM 3637 C CA . ASN A 1 481 ? 33.457 64.682 75.340 1.00 24.48 504 ASN A CA 1
ATOM 3638 C C . ASN A 1 481 ? 32.221 65.509 75.669 1.00 21.57 504 ASN A C 1
ATOM 3639 O O . ASN A 1 481 ? 31.117 65.036 75.423 1.00 22.24 504 ASN A O 1
ATOM 3644 N N . VAL A 1 482 ? 32.424 66.747 76.123 1.00 20.22 505 VAL A N 1
ATOM 3645 C CA . VAL A 1 482 ? 31.361 67.700 76.375 1.00 21.42 505 VAL A CA 1
ATOM 3646 C C . VAL A 1 482 ? 30.671 68.127 75.082 1.00 21.13 505 VAL A C 1
ATOM 3647 O O . VAL A 1 482 ? 29.453 68.131 75.027 1.00 20.12 505 VAL A O 1
ATOM 3651 N N . LEU A 1 483 ? 31.444 68.398 74.027 1.00 19.34 506 LEU A N 1
ATOM 3652 C CA . LEU A 1 483 ? 30.873 68.690 72.711 1.00 17.75 506 LEU A CA 1
ATOM 3653 C C . LEU A 1 483 ? 29.964 67.572 72.228 1.00 17.38 506 LEU A C 1
ATOM 3654 O O . LEU A 1 483 ? 28.832 67.823 71.786 1.00 17.46 506 LEU A O 1
ATOM 3659 N N . ILE A 1 484 ? 30.447 66.326 72.343 1.00 18.50 507 ILE A N 1
ATOM 3660 C CA . ILE A 1 484 ? 29.647 65.144 71.963 1.00 17.57 507 ILE A CA 1
ATOM 3661 C C . ILE A 1 484 ? 28.353 65.024 72.780 1.00 22.23 507 ILE A C 1
ATOM 3662 O O . ILE A 1 484 ? 27.279 64.862 72.183 1.00 23.93 507 ILE A O 1
ATOM 3667 N N . LYS A 1 485 ? 28.435 65.183 74.108 1.00 20.92 508 LYS A N 1
ATOM 3668 C CA . LYS A 1 485 ? 27.280 65.060 74.969 1.00 24.32 508 LYS A CA 1
ATOM 3669 C C . LYS A 1 485 ? 26.223 66.161 74.747 1.00 27.89 508 LYS A C 1
ATOM 3670 O O . LYS A 1 485 ? 25.012 65.885 74.802 1.00 24.76 508 LYS A O 1
ATOM 3676 N N . GLU A 1 486 ? 26.683 67.392 74.522 1.00 25.23 509 GLU A N 1
ATOM 3677 C CA . GLU A 1 486 ? 25.821 68.536 74.247 1.00 23.24 509 GLU A CA 1
ATOM 3678 C C . GLU A 1 486 ? 25.156 68.560 72.873 1.00 22.60 509 GLU A C 1
ATOM 3679 O O . GLU A 1 486 ? 24.254 69.363 72.666 1.00 23.45 509 GLU A O 1
ATOM 3685 N N . SER A 1 487 ? 25.629 67.748 71.926 1.00 24.47 510 SER A N 1
ATOM 3686 C CA . SER A 1 487 ? 25.273 67.877 70.516 1.00 23.01 510 SER A CA 1
ATOM 3687 C C . SER A 1 487 ? 23.999 67.123 70.202 1.00 22.37 510 SER A C 1
ATOM 3688 O O . SER A 1 487 ? 23.819 65.990 70.640 1.00 21.97 510 SER A O 1
ATOM 3691 N N . SER A 1 488 ? 23.131 67.750 69.416 1.00 20.85 511 SER A N 1
ATOM 3692 C CA . SER A 1 488 ? 21.972 67.045 68.869 1.00 23.28 511 SER A CA 1
ATOM 3693 C C . SER A 1 488 ? 22.381 66.171 67.691 1.00 26.89 511 SER A C 1
ATOM 3694 O O . SER A 1 488 ? 21.594 65.371 67.219 1.00 22.87 511 SER A O 1
ATOM 3697 N N . ASN A 1 489 ? 23.617 66.340 67.203 1.00 22.48 512 ASN A N 1
ATOM 3698 C CA . ASN A 1 489 ? 24.072 65.600 66.042 1.00 21.34 512 ASN A CA 1
ATOM 3699 C C . ASN A 1 489 ? 25.582 65.516 65.987 1.00 19.46 512 ASN A C 1
ATOM 3700 O O . ASN A 1 489 ? 26.246 66.374 65.414 1.00 19.14 512 ASN A O 1
ATOM 3705 N N . ASN A 1 490 ? 26.100 64.482 66.612 1.00 23.15 513 ASN A N 1
ATOM 3706 C CA . ASN A 1 490 ? 27.532 64.220 66.657 1.00 23.04 513 ASN A CA 1
ATOM 3707 C C . ASN A 1 490 ? 27.959 63.550 65.384 1.00 23.79 513 ASN A C 1
ATOM 3708 O O . ASN A 1 490 ? 27.367 62.549 64.968 1.00 26.24 513 ASN A O 1
ATOM 3713 N N . GLN A 1 491 ? 28.979 64.092 64.750 1.00 25.10 514 GLN A N 1
ATOM 3714 C CA . GLN A 1 491 ? 29.546 63.506 63.527 1.00 26.34 514 GLN A CA 1
ATOM 3715 C C . GLN A 1 491 ? 31.049 63.323 63.706 1.00 24.05 514 GLN A C 1
ATOM 3716 O O . GLN A 1 491 ? 31.861 64.038 63.138 1.00 24.51 514 GLN A O 1
ATOM 3722 N N . GLY A 1 492 ? 31.384 62.362 64.553 1.00 24.76 515 GLY A N 1
ATOM 3723 C CA . GLY A 1 492 ? 32.759 61.972 64.803 1.00 25.13 515 GLY A CA 1
ATOM 3724 C C . GLY A 1 492 ? 33.493 62.852 65.790 1.00 25.13 515 GLY A C 1
ATOM 3725 O O . GLY A 1 492 ? 34.743 62.868 65.811 1.00 28.17 515 GLY A O 1
ATOM 3726 N N . GLY A 1 493 ? 32.790 63.609 66.601 1.00 21.07 516 GLY A N 1
ATOM 3727 C CA . GLY A 1 493 ? 33.476 64.352 67.648 1.00 22.46 516 GLY A CA 1
ATOM 3728 C C . GLY A 1 493 ? 33.948 65.698 67.139 1.00 22.02 516 GLY A C 1
ATOM 3729 O O . GLY A 1 493 ? 33.126 66.495 66.649 1.00 21.25 516 GLY A O 1
ATOM 3730 N N . ASP A 1 494 ? 35.250 65.970 67.272 1.00 18.97 517 ASP A N 1
ATOM 3731 C CA . ASP A 1 494 ? 35.794 67.290 66.917 1.00 22.07 517 ASP A CA 1
ATOM 3732 C C . ASP A 1 494 ? 35.956 67.398 65.399 1.00 21.30 517 ASP A C 1
ATOM 3733 O O . ASP A 1 494 ? 37.055 67.326 64.876 1.00 21.04 517 ASP A O 1
ATOM 3738 N N . THR A 1 495 ? 34.822 67.575 64.731 1.00 18.33 518 THR A N 1
ATOM 3739 C CA . THR A 1 495 ? 34.786 67.786 63.297 1.00 18.79 518 THR A CA 1
ATOM 3740 C C . THR A 1 495 ? 33.896 68.966 62.957 1.00 17.56 518 THR A C 1
ATOM 3741 O O . THR A 1 495 ? 33.071 69.392 63.742 1.00 17.10 518 THR A O 1
ATOM 3745 N N . GLY A 1 496 ? 33.990 69.401 61.718 1.00 19.16 519 GLY A N 1
ATOM 3746 C CA . GLY A 1 496 ? 33.111 70.412 61.195 1.00 18.62 519 GLY A CA 1
ATOM 3747 C C . GLY A 1 496 ? 31.648 69.965 61.054 1.00 17.90 519 GLY A C 1
ATOM 3748 O O . GLY A 1 496 ? 30.801 70.811 60.812 1.00 18.83 519 GLY A O 1
ATOM 3749 N N . GLY A 1 497 ? 31.357 68.672 61.130 1.00 18.79 520 GLY A N 1
ATOM 3750 C CA . GLY A 1 497 ? 29.992 68.185 61.015 1.00 21.19 520 GLY A CA 1
ATOM 3751 C C . GLY A 1 497 ? 29.163 68.159 62.297 1.00 18.99 520 GLY A C 1
ATOM 3752 O O . GLY A 1 497 ? 27.918 68.128 62.277 1.00 20.26 520 GLY A O 1
ATOM 3753 N N . THR A 1 498 ? 29.850 68.194 63.419 1.00 17.46 521 THR A N 1
ATOM 3754 C CA . THR A 1 498 ? 29.209 68.036 64.706 1.00 16.25 521 THR A CA 1
ATOM 3755 C C . THR A 1 498 ? 28.506 69.338 65.068 1.00 19.95 521 THR A C 1
ATOM 3756 O O . THR A 1 498 ? 29.093 70.395 64.935 1.00 18.73 521 THR A O 1
ATOM 3760 N N . HIS A 1 499 ? 27.251 69.254 65.520 1.00 20.17 522 HIS A N 1
ATOM 3761 C CA . HIS A 1 499 ? 26.496 70.455 65.869 1.00 19.14 522 HIS A CA 1
ATOM 3762 C C . HIS A 1 499 ? 26.942 70.976 67.236 1.00 17.63 522 HIS A C 1
ATOM 3763 O O . HIS A 1 499 ? 27.102 70.201 68.198 1.00 19.21 522 HIS A O 1
ATOM 3770 N N . VAL A 1 500 ? 27.037 72.284 67.353 1.00 20.07 523 VAL A N 1
ATOM 3771 C CA . VAL A 1 500 ? 27.149 72.922 68.666 1.00 17.67 523 VAL A CA 1
ATOM 3772 C C . VAL A 1 500 ? 25.798 72.833 69.384 1.00 17.86 523 VAL A C 1
ATOM 3773 O O . VAL A 1 500 ? 24.761 72.626 68.745 1.00 19.17 523 VAL A O 1
ATOM 3777 N N . TRP A 1 501 ? 25.821 73.095 70.696 1.00 18.69 524 TRP A N 1
ATOM 3778 C CA . TRP A 1 501 ? 24.641 72.852 71.540 1.00 20.14 524 TRP A CA 1
ATOM 3779 C C . TRP A 1 501 ? 23.376 73.585 71.082 1.00 17.73 524 TRP A C 1
ATOM 3780 O O . TRP A 1 501 ? 22.311 73.000 71.109 1.00 18.37 524 TRP A O 1
ATOM 3791 N N . TRP A 1 502 ? 23.450 74.837 70.662 1.00 16.55 525 TRP A N 1
ATOM 3792 C CA . TRP A 1 502 ? 22.217 75.531 70.277 1.00 17.37 525 TRP A CA 1
ATOM 3793 C C . TRP A 1 502 ? 21.673 75.122 68.886 1.00 19.40 525 TRP A C 1
ATOM 3794 O O . TRP A 1 502 ? 20.583 75.536 68.548 1.00 19.92 525 TRP A O 1
ATOM 3805 N N . ASP A 1 503 ? 22.451 74.380 68.092 1.00 17.66 526 ASP A N 1
ATOM 3806 C CA . ASP A 1 503 ? 22.085 74.038 66.713 1.00 18.20 526 ASP A CA 1
ATOM 3807 C C . ASP A 1 503 ? 21.253 72.782 66.742 1.00 19.20 526 ASP A C 1
ATOM 3808 O O . ASP A 1 503 ? 21.764 71.636 66.581 1.00 21.21 526 ASP A O 1
ATOM 3813 N N . ARG A 1 504 ? 19.972 72.972 67.037 1.00 18.61 527 ARG A N 1
ATOM 3814 C CA . ARG A 1 504 ? 19.072 71.838 67.317 1.00 18.96 527 ARG A CA 1
ATOM 3815 C C . ARG A 1 504 ? 17.817 71.851 66.469 1.00 20.92 527 ARG A C 1
ATOM 3816 O O . ARG A 1 504 ? 16.988 70.989 66.607 1.00 23.73 527 ARG A O 1
ATOM 3824 N N . LYS A 1 505 ? 17.641 72.830 65.594 1.00 21.75 528 LYS A N 1
ATOM 3825 C CA . LYS A 1 505 ? 16.440 72.836 64.749 1.00 23.87 528 LYS A CA 1
ATOM 3826 C C . LYS A 1 505 ? 16.297 71.504 63.952 1.00 26.28 528 LYS A C 1
ATOM 3827 O O . LYS A 1 505 ? 17.245 71.074 63.313 1.00 26.81 528 LYS A O 1
ATOM 3833 N N . ALA A 1 506 ? 15.122 70.895 63.967 1.00 26.95 529 ALA A N 1
ATOM 3834 C CA . ALA A 1 506 ? 14.821 69.729 63.082 1.00 46.39 529 ALA A CA 1
ATOM 3835 C C . ALA A 1 506 ? 14.537 70.118 61.602 1.00 55.06 529 ALA A C 1
ATOM 3836 O O . ALA A 1 506 ? 13.663 70.936 61.347 1.00 61.69 529 ALA A O 1
ATOM 3838 N N . ASN A 1 507 ? 15.268 69.544 60.636 1.00 75.58 530 ASN A N 1
ATOM 3839 C CA . ASN A 1 507 ? 15.017 69.804 59.196 1.00 76.59 530 ASN A CA 1
ATOM 3840 C C . ASN A 1 507 ? 14.394 68.586 58.508 1.00 82.49 530 ASN A C 1
ATOM 3841 O O . ASN A 1 507 ? 13.268 68.183 58.837 1.00 73.70 530 ASN A O 1
ATOM 3843 N N . ASN B 1 21 ? 53.992 37.155 11.845 1.00 52.52 44 ASN B N 1
ATOM 3844 C CA . ASN B 1 21 ? 53.333 35.840 11.606 1.00 53.58 44 ASN B CA 1
ATOM 3845 C C . ASN B 1 21 ? 51.819 35.932 11.925 1.00 51.44 44 ASN B C 1
ATOM 3846 O O . ASN B 1 21 ? 51.348 35.593 13.015 1.00 54.07 44 ASN B O 1
ATOM 3848 N N . TYR B 1 22 ? 51.077 36.427 10.950 1.00 33.88 45 TYR B N 1
ATOM 3849 C CA . TYR B 1 22 ? 49.605 36.457 10.994 1.00 33.87 45 TYR B CA 1
ATOM 3850 C C . TYR B 1 22 ? 48.919 35.105 11.227 1.00 31.06 45 TYR B C 1
ATOM 3851 O O . TYR B 1 22 ? 49.252 34.124 10.586 1.00 26.77 45 TYR B O 1
ATOM 3860 N N . ASP B 1 23 ? 47.910 35.100 12.101 1.00 27.43 46 ASP B N 1
ATOM 3861 C CA . ASP B 1 23 ? 47.103 33.933 12.383 1.00 24.61 46 ASP B CA 1
ATOM 3862 C C . ASP B 1 23 ? 45.661 34.373 12.595 1.00 24.19 46 ASP B C 1
ATOM 3863 O O . ASP B 1 23 ? 45.403 35.222 13.457 1.00 25.87 46 ASP B O 1
ATOM 3868 N N . LEU B 1 24 ? 44.720 33.816 11.847 1.00 23.08 47 LEU B N 1
ATOM 3869 C CA . LEU B 1 24 ? 43.352 34.315 11.890 1.00 22.73 47 LEU B CA 1
ATOM 3870 C C . LEU B 1 24 ? 42.749 34.161 13.279 1.00 22.53 47 LEU B C 1
ATOM 3871 O O . LEU B 1 24 ? 42.119 35.089 13.794 1.00 21.99 47 LEU B O 1
ATOM 3876 N N . GLY B 1 25 ? 42.928 32.994 13.864 1.00 24.86 48 GLY B N 1
ATOM 3877 C CA . GLY B 1 25 ? 42.440 32.739 15.217 1.00 26.20 48 GLY B CA 1
ATOM 3878 C C . GLY B 1 25 ? 42.947 33.713 16.260 1.00 24.33 48 GLY B C 1
ATOM 3879 O O . GLY B 1 25 ? 42.162 34.219 17.091 1.00 20.26 48 GLY B O 1
ATOM 3880 N N . SER B 1 26 ? 44.256 33.961 16.254 1.00 25.61 49 SER B N 1
ATOM 3881 C CA . SER B 1 26 ? 44.835 34.926 17.195 1.00 24.22 49 SER B CA 1
ATOM 3882 C C . SER B 1 26 ? 44.309 36.342 16.984 1.00 22.46 49 SER B C 1
ATOM 3883 O O . SER B 1 26 ? 44.127 37.102 17.947 1.00 21.81 49 SER B O 1
ATOM 3886 N N . THR B 1 27 ? 44.054 36.677 15.724 1.00 20.43 50 THR B N 1
ATOM 3887 C CA . THR B 1 27 ? 43.550 38.001 15.342 1.00 20.91 50 THR B CA 1
ATOM 3888 C C . THR B 1 27 ? 42.111 38.162 15.813 1.00 20.89 50 THR B C 1
ATOM 3889 O O . THR B 1 27 ? 41.753 39.185 16.458 1.00 21.66 50 THR B O 1
ATOM 3893 N N . ILE B 1 28 ? 41.289 37.146 15.571 1.00 21.35 51 ILE B N 1
ATOM 3894 C CA . ILE B 1 28 ? 39.909 37.150 16.100 1.00 18.82 51 ILE B CA 1
ATOM 3895 C C . ILE B 1 28 ? 39.891 37.205 17.641 1.00 19.79 51 ILE B C 1
ATOM 3896 O O . ILE B 1 28 ? 39.144 38.018 18.231 1.00 19.55 51 ILE B O 1
ATOM 3901 N N . ARG B 1 29 ? 40.723 36.406 18.303 1.00 19.03 52 ARG B N 1
ATOM 3902 C CA . ARG B 1 29 ? 40.769 36.478 19.782 1.00 20.15 52 ARG B CA 1
ATOM 3903 C C . ARG B 1 29 ? 41.274 37.802 20.289 1.00 20.87 52 ARG B C 1
ATOM 3904 O O . ARG B 1 29 ? 40.797 38.313 21.300 1.00 23.64 52 ARG B O 1
ATOM 3912 N N . GLY B 1 30 ? 42.220 38.397 19.561 1.00 23.60 53 GLY B N 1
ATOM 3913 C CA . GLY B 1 30 ? 42.679 39.754 19.835 1.00 26.31 53 GLY B CA 1
ATOM 3914 C C . GLY B 1 30 ? 41.548 40.784 19.780 1.00 21.68 53 GLY B C 1
ATOM 3915 O O . GLY B 1 30 ? 41.410 41.617 20.674 1.00 23.24 53 GLY B O 1
ATOM 3916 N N . LEU B 1 31 ? 40.737 40.735 18.736 1.00 20.10 54 LEU B N 1
ATOM 3917 C CA . LEU B 1 31 ? 39.568 41.587 18.629 1.00 18.41 54 LEU B CA 1
ATOM 3918 C C . LEU B 1 31 ? 38.554 41.306 19.761 1.00 18.44 54 LEU B C 1
ATOM 3919 O O . LEU B 1 31 ? 37.980 42.239 20.347 1.00 17.81 54 LEU B O 1
ATOM 3924 N N . GLN B 1 32 ? 38.302 40.032 20.050 1.00 18.51 55 GLN B N 1
ATOM 3925 C CA . GLN B 1 32 ? 37.333 39.673 21.120 1.00 19.00 55 GLN B CA 1
ATOM 3926 C C . GLN B 1 32 ? 37.791 40.244 22.467 1.00 17.43 55 GLN B C 1
ATOM 3927 O O . GLN B 1 32 ? 36.984 40.652 23.284 1.00 18.24 55 GLN B O 1
ATOM 3933 N N . GLY B 1 33 ? 39.095 40.320 22.660 1.00 18.04 56 GLY B N 1
ATOM 3934 C CA . GLY B 1 33 ? 39.683 40.897 23.861 1.00 20.51 56 GLY B CA 1
ATOM 3935 C C . GLY B 1 33 ? 39.762 42.419 23.920 1.00 19.25 56 GLY B C 1
ATOM 3936 O O . GLY B 1 33 ? 40.364 42.952 24.858 1.00 20.56 56 GLY B O 1
ATOM 3937 N N . LEU B 1 34 ? 39.204 43.093 22.919 1.00 16.80 57 LEU B N 1
ATOM 3938 C CA . LEU B 1 34 ? 39.096 44.543 22.902 1.00 16.98 57 LEU B CA 1
ATOM 3939 C C . LEU B 1 34 ? 37.665 45.031 23.086 1.00 20.47 57 LEU B C 1
ATOM 3940 O O . LEU B 1 34 ? 37.389 46.241 23.005 1.00 22.37 57 LEU B O 1
ATOM 3945 N N . VAL B 1 35 ? 36.752 44.097 23.316 1.00 20.59 58 VAL B N 1
ATOM 3946 C CA . VAL B 1 35 ? 35.371 44.418 23.610 1.00 20.00 58 VAL B CA 1
ATOM 3947 C C . VAL B 1 35 ? 35.323 44.760 25.093 1.00 23.23 58 VAL B C 1
ATOM 3948 O O . VAL B 1 35 ? 35.360 45.952 25.456 1.00 24.85 58 VAL B O 1
ATOM 3952 N N . ILE B 1 36 ? 35.349 43.753 25.966 1.00 20.61 59 ILE B N 1
ATOM 3953 C CA . ILE B 1 36 ? 35.633 44.035 27.373 1.00 19.16 59 ILE B CA 1
ATOM 3954 C C . ILE B 1 36 ? 37.107 43.718 27.469 1.00 19.73 59 ILE B C 1
ATOM 3955 O O . ILE B 1 36 ? 37.500 42.611 27.192 1.00 18.22 59 ILE B O 1
ATOM 3960 N N . PRO B 1 37 ? 37.934 44.712 27.788 1.00 22.11 60 PRO B N 1
ATOM 3961 C CA . PRO B 1 37 ? 39.395 44.481 27.608 1.00 19.80 60 PRO B CA 1
ATOM 3962 C C . PRO B 1 37 ? 39.957 43.353 28.473 1.00 21.24 60 PRO B C 1
ATOM 3963 O O . PRO B 1 37 ? 39.770 43.311 29.694 1.00 21.99 60 PRO B O 1
ATOM 3967 N N . ALA B 1 38 ? 40.603 42.416 27.793 1.00 18.82 61 ALA B N 1
ATOM 3968 C CA . ALA B 1 38 ? 41.191 41.276 28.399 1.00 19.46 61 ALA B CA 1
ATOM 3969 C C . ALA B 1 38 ? 42.642 41.493 28.828 1.00 21.20 61 ALA B C 1
ATOM 3970 O O . ALA B 1 38 ? 43.236 40.591 29.429 1.00 21.21 61 ALA B O 1
ATOM 3972 N N . GLN B 1 39 ? 43.203 42.665 28.522 1.00 21.53 62 GLN B N 1
ATOM 3973 C CA . GLN B 1 39 ? 44.483 43.096 29.074 1.00 23.44 62 GLN B CA 1
ATOM 3974 C C . GLN B 1 39 ? 44.239 43.945 30.302 1.00 22.12 62 GLN B C 1
ATOM 3975 O O . GLN B 1 39 ? 43.561 44.966 30.202 1.00 19.42 62 GLN B O 1
ATOM 3981 N N . GLU B 1 40 ? 44.835 43.563 31.436 1.00 22.21 63 GLU B N 1
ATOM 3982 C CA . GLU B 1 40 ? 44.555 44.234 32.700 1.00 18.33 63 GLU B CA 1
ATOM 3983 C C . GLU B 1 40 ? 44.961 45.706 32.629 1.00 18.82 63 GLU B C 1
ATOM 3984 O O . GLU B 1 40 ? 44.380 46.548 33.288 1.00 17.16 63 GLU B O 1
ATOM 3990 N N . HIS B 1 41 ? 45.988 46.038 31.844 1.00 20.59 64 HIS B N 1
ATOM 3991 C CA . HIS B 1 41 ? 46.465 47.401 31.839 1.00 19.15 64 HIS B CA 1
ATOM 3992 C C . HIS B 1 41 ? 45.397 48.329 31.263 1.00 19.74 64 HIS B C 1
ATOM 3993 O O . HIS B 1 41 ? 45.227 49.452 31.717 1.00 20.24 64 HIS B O 1
ATOM 4000 N N . LEU B 1 42 ? 44.693 47.863 30.252 1.00 19.91 65 LEU B N 1
ATOM 4001 C CA . LEU B 1 42 ? 43.605 48.610 29.647 1.00 21.44 65 LEU B CA 1
ATOM 4002 C C . LEU B 1 42 ? 42.323 48.505 30.521 1.00 19.05 65 LEU B C 1
ATOM 4003 O O . LEU B 1 42 ? 41.662 49.513 30.760 1.00 19.48 65 LEU B O 1
ATOM 4008 N N . TYR B 1 43 ? 42.029 47.295 31.011 1.00 19.71 66 TYR B N 1
ATOM 4009 C CA . TYR B 1 43 ? 40.855 47.039 31.893 1.00 17.99 66 TYR B CA 1
ATOM 4010 C C . TYR B 1 43 ? 40.808 48.052 33.071 1.00 17.18 66 TYR B C 1
ATOM 4011 O O . TYR B 1 43 ? 39.758 48.623 33.363 1.00 17.71 66 TYR B O 1
ATOM 4020 N N . GLN B 1 44 ? 41.946 48.308 33.732 1.00 16.86 67 GLN B N 1
ATOM 4021 C CA . GLN B 1 44 ? 41.935 49.116 34.961 1.00 16.64 67 GLN B CA 1
ATOM 4022 C C . GLN B 1 44 ? 41.378 50.519 34.672 1.00 18.23 67 GLN B C 1
ATOM 4023 O O . GLN B 1 44 ? 40.607 51.064 35.454 1.00 22.03 67 GLN B O 1
ATOM 4029 N N . PHE B 1 45 ? 41.714 51.088 33.524 1.00 18.97 68 PHE B N 1
ATOM 4030 C CA . PHE B 1 45 ? 41.249 52.440 33.173 1.00 16.52 68 PHE B CA 1
ATOM 4031 C C . PHE B 1 45 ? 39.814 52.418 32.650 1.00 18.45 68 PHE B C 1
ATOM 4032 O O . PHE B 1 45 ? 38.954 53.194 33.114 1.00 20.15 68 PHE B O 1
ATOM 4048 N N . GLU B 1 47 ? 37.354 49.948 32.380 1.00 17.59 70 GLU B N 1
ATOM 4049 C CA . GLU B 1 47 ? 36.310 49.244 33.086 1.00 18.48 70 GLU B CA 1
ATOM 4050 C C . GLU B 1 47 ? 36.268 49.471 34.583 1.00 19.97 70 GLU B C 1
ATOM 4051 O O . GLU B 1 47 ? 35.188 49.641 35.135 1.00 18.48 70 GLU B O 1
ATOM 4057 N N . ALA B 1 48 ? 37.416 49.417 35.249 1.00 19.98 71 ALA B N 1
ATOM 4058 C CA . ALA B 1 48 ? 37.424 49.474 36.726 1.00 19.50 71 ALA B CA 1
ATOM 4059 C C . ALA B 1 48 ? 37.214 50.927 37.167 1.00 19.78 71 ALA B C 1
ATOM 4060 O O . ALA B 1 48 ? 36.309 51.243 37.926 1.00 24.05 71 ALA B O 1
ATOM 4070 N N . CYS B 1 50 ? 36.758 53.906 34.962 1.00 21.47 73 CYS B N 1
ATOM 4071 C CA . CYS B 1 50 ? 35.769 54.690 34.232 1.00 20.07 73 CYS B CA 1
ATOM 4072 C C . CYS B 1 50 ? 34.327 54.103 34.349 1.00 21.98 73 CYS B C 1
ATOM 4073 O O . CYS B 1 50 ? 33.473 54.703 35.024 1.00 21.92 73 CYS B O 1
ATOM 4076 N N . GLY B 1 51 ? 34.075 52.926 33.753 1.00 22.10 74 GLY B N 1
ATOM 4077 C CA . GLY B 1 51 ? 32.777 52.287 33.824 1.00 20.14 74 GLY B CA 1
ATOM 4078 C C . GLY B 1 51 ? 32.361 52.021 35.252 1.00 21.23 74 GLY B C 1
ATOM 4079 O O . GLY B 1 51 ? 31.230 52.322 35.662 1.00 18.28 74 GLY B O 1
ATOM 4080 N N . GLY B 1 52 ? 33.301 51.519 36.031 1.00 18.87 75 GLY B N 1
ATOM 4081 C CA . GLY B 1 52 ? 33.054 51.226 37.440 1.00 21.16 75 GLY B CA 1
ATOM 4082 C C . GLY B 1 52 ? 32.564 52.389 38.255 1.00 19.27 75 GLY B C 1
ATOM 4083 O O . GLY B 1 52 ? 31.578 52.273 38.977 1.00 17.74 75 GLY B O 1
ATOM 4084 N N . SER B 1 53 ? 33.260 53.525 38.151 1.00 18.69 76 SER B N 1
ATOM 4085 C CA . SER B 1 53 ? 32.882 54.704 38.923 1.00 23.54 76 SER B CA 1
ATOM 4086 C C . SER B 1 53 ? 31.577 55.344 38.428 1.00 24.01 76 SER B C 1
ATOM 4087 O O . SER B 1 53 ? 30.734 55.728 39.223 1.00 22.76 76 SER B O 1
ATOM 4090 N N . TYR B 1 54 ? 31.404 55.443 37.120 1.00 17.64 77 TYR B N 1
ATOM 4091 C CA . TYR B 1 54 ? 30.267 56.169 36.610 1.00 18.34 77 TYR B CA 1
ATOM 4092 C C . TYR B 1 54 ? 28.984 55.332 36.571 1.00 20.70 77 TYR B C 1
ATOM 4093 O O . TYR B 1 54 ? 27.924 55.878 36.338 1.00 23.17 77 TYR B O 1
ATOM 4102 N N . ALA B 1 55 ? 29.076 54.023 36.797 1.00 21.42 78 ALA B N 1
ATOM 4103 C CA . ALA B 1 55 ? 27.905 53.158 36.883 1.00 20.95 78 ALA B CA 1
ATOM 4104 C C . ALA B 1 55 ? 27.505 52.897 38.346 1.00 22.35 78 ALA B C 1
ATOM 4105 O O . ALA B 1 55 ? 26.565 52.177 38.605 1.00 19.96 78 ALA B O 1
ATOM 4107 N N . GLY B 1 56 ? 28.251 53.437 39.295 1.00 19.29 79 GLY B N 1
ATOM 4108 C CA . GLY B 1 56 ? 27.979 53.141 40.708 1.00 20.10 79 GLY B CA 1
ATOM 4109 C C . GLY B 1 56 ? 28.367 51.721 41.151 1.00 21.57 79 GLY B C 1
ATOM 4110 O O . GLY B 1 56 ? 27.824 51.196 42.118 1.00 19.74 79 GLY B O 1
ATOM 4111 N N . TYR B 1 57 ? 29.317 51.112 40.447 1.00 20.98 80 TYR B N 1
ATOM 4112 C CA . TYR B 1 57 ? 29.680 49.723 40.703 1.00 18.12 80 TYR B CA 1
ATOM 4113 C C . TYR B 1 57 ? 30.915 49.585 41.591 1.00 18.17 80 TYR B C 1
ATOM 4114 O O . TYR B 1 57 ? 30.961 48.690 42.444 1.00 18.71 80 TYR B O 1
ATOM 4123 N N . PHE B 1 58 ? 31.915 50.420 41.348 1.00 17.30 81 PHE B N 1
ATOM 4124 C CA . PHE B 1 58 ? 33.229 50.305 41.997 1.00 17.29 81 PHE B CA 1
ATOM 4125 C C . PHE B 1 58 ? 33.821 51.635 42.318 1.00 20.76 81 PHE B C 1
ATOM 4126 O O . PHE B 1 58 ? 33.618 52.625 41.604 1.00 20.09 81 PHE B O 1
ATOM 4134 N N . GLY B 1 59 ? 34.594 51.638 43.402 1.00 25.01 82 GLY B N 1
ATOM 4135 C CA . GLY B 1 59 ? 35.423 52.749 43.776 1.00 22.84 82 GLY B CA 1
ATOM 4136 C C . GLY B 1 59 ? 36.855 52.244 43.954 1.00 22.22 82 GLY B C 1
ATOM 4137 O O . GLY B 1 59 ? 37.123 51.036 44.152 1.00 21.75 82 GLY B O 1
ATOM 4138 N N . GLU B 1 60 ? 37.763 53.197 43.921 1.00 25.36 83 GLU B N 1
ATOM 4139 C CA . GLU B 1 60 ? 39.191 52.955 44.002 1.00 25.17 83 GLU B CA 1
ATOM 4140 C C . GLU B 1 60 ? 39.650 52.946 45.468 1.00 20.95 83 GLU B C 1
ATOM 4141 O O . GLU B 1 60 ? 39.238 53.757 46.286 1.00 25.86 83 GLU B O 1
ATOM 4147 N N . THR B 1 61 ? 40.473 51.972 45.812 1.00 20.10 84 THR B N 1
ATOM 4148 C CA . THR B 1 61 ? 40.941 51.807 47.186 1.00 20.87 84 THR B CA 1
ATOM 4149 C C . THR B 1 61 ? 42.162 52.650 47.499 1.00 22.07 84 THR B C 1
ATOM 4150 O O . THR B 1 61 ? 42.530 52.761 48.667 1.00 23.69 84 THR B O 1
ATOM 4154 N N . ARG B 1 62 ? 42.816 53.206 46.471 1.00 21.13 85 ARG B N 1
ATOM 4155 C CA . ARG B 1 62 ? 44.136 53.792 46.670 1.00 21.67 85 ARG B CA 1
ATOM 4156 C C . ARG B 1 62 ? 44.003 55.263 47.046 1.00 22.80 85 ARG B C 1
ATOM 4157 O O . ARG B 1 62 ? 43.761 56.122 46.181 1.00 22.93 85 ARG B O 1
ATOM 4165 N N . THR B 1 63 ? 44.224 55.530 48.333 1.00 20.95 86 THR B N 1
ATOM 4166 C CA . THR B 1 63 ? 43.927 56.852 48.912 1.00 23.95 86 THR B CA 1
ATOM 4167 C C . THR B 1 63 ? 44.902 57.910 48.467 1.00 26.10 86 THR B C 1
ATOM 4168 O O . THR B 1 63 ? 44.613 59.102 48.562 1.00 25.35 86 THR B O 1
ATOM 4172 N N . GLY B 1 64 ? 46.061 57.467 47.988 1.00 26.60 87 GLY B N 1
ATOM 4173 C CA . GLY B 1 64 ? 47.032 58.370 47.436 1.00 30.13 87 GLY B CA 1
ATOM 4174 C C . GLY B 1 64 ? 46.655 58.941 46.071 1.00 28.89 87 GLY B C 1
ATOM 4175 O O . GLY B 1 64 ? 47.272 59.890 45.632 1.00 25.79 87 GLY B O 1
ATOM 4176 N N . TRP B 1 65 ? 45.646 58.390 45.411 1.00 23.78 88 TRP B N 1
ATOM 4177 C CA . TRP B 1 65 ? 45.283 58.856 44.073 1.00 24.07 88 TRP B CA 1
ATOM 4178 C C . TRP B 1 65 ? 44.394 60.085 44.215 1.00 27.66 88 TRP B C 1
ATOM 4179 O O . TRP B 1 65 ? 43.269 59.992 44.740 1.00 27.17 88 TRP B O 1
ATOM 4190 N N . LEU B 1 66 ? 44.874 61.228 43.711 1.00 25.94 89 LEU B N 1
ATOM 4191 C CA . LEU B 1 66 ? 44.136 62.505 43.813 1.00 27.72 89 LEU B CA 1
ATOM 4192 C C . LEU B 1 66 ? 43.569 63.042 42.499 1.00 27.08 89 LEU B C 1
ATOM 4193 O O . LEU B 1 66 ? 42.803 64.009 42.515 1.00 22.01 89 LEU B O 1
ATOM 4198 N N . GLU B 1 67 ? 43.975 62.441 41.388 1.00 22.75 90 GLU B N 1
ATOM 4199 C CA . GLU B 1 67 ? 43.445 62.728 40.065 1.00 24.50 90 GLU B CA 1
ATOM 4200 C C . GLU B 1 67 ? 42.800 61.444 39.517 1.00 23.39 90 GLU B C 1
ATOM 4201 O O . GLU B 1 67 ? 43.458 60.667 38.802 1.00 24.40 90 GLU B O 1
ATOM 4207 N N . LYS B 1 68 ? 41.503 61.287 39.830 1.00 19.59 91 LYS B N 1
ATOM 4208 C CA . LYS B 1 68 ? 40.770 60.085 39.653 1.00 21.59 91 LYS B CA 1
ATOM 4209 C C . LYS B 1 68 ? 39.561 60.255 38.775 1.00 20.21 91 LYS B C 1
ATOM 4210 O O . LYS B 1 68 ? 38.902 61.317 38.718 1.00 21.57 91 LYS B O 1
ATOM 4216 N N . TYR B 1 69 ? 39.240 59.178 38.074 1.00 17.89 92 TYR B N 1
ATOM 4217 C CA . TYR B 1 69 ? 37.997 59.156 37.319 1.00 16.49 92 TYR B CA 1
ATOM 4218 C C . TYR B 1 69 ? 36.799 59.417 38.245 1.00 17.06 92 TYR B C 1
ATOM 4219 O O . TYR B 1 69 ? 35.938 60.252 37.918 1.00 17.72 92 TYR B O 1
ATOM 4228 N N . SER B 1 70 ? 36.792 58.821 39.439 1.00 18.13 93 SER B N 1
ATOM 4229 C CA . SER B 1 70 ? 35.622 58.914 40.331 1.00 18.77 93 SER B CA 1
ATOM 4230 C C . SER B 1 70 ? 35.343 60.342 40.853 1.00 17.94 93 SER B C 1
ATOM 4231 O O . SER B 1 70 ? 34.194 60.663 41.174 1.00 20.88 93 SER B O 1
ATOM 4234 N N . THR B 1 71 ? 36.371 61.174 40.913 1.00 17.14 94 THR B N 1
ATOM 4235 C CA . THR B 1 71 ? 36.240 62.585 41.305 1.00 15.68 94 THR B CA 1
ATOM 4236 C C . THR B 1 71 ? 36.242 63.552 40.114 1.00 17.29 94 THR B C 1
ATOM 4237 O O . THR B 1 71 ? 36.311 64.793 40.296 1.00 19.26 94 THR B O 1
ATOM 4241 N N . TYR B 1 72 ? 36.129 62.980 38.916 1.00 16.92 95 TYR B N 1
ATOM 4242 C CA . TYR B 1 72 ? 35.937 63.708 37.650 1.00 20.63 95 TYR B CA 1
ATOM 4243 C C . TYR B 1 72 ? 37.176 64.452 37.175 1.00 20.49 95 TYR B C 1
ATOM 4244 O O . TYR B 1 72 ? 37.087 65.326 36.275 1.00 22.15 95 TYR B O 1
ATOM 4253 N N . ASN B 1 73 ? 38.339 64.085 37.703 1.00 19.75 96 ASN B N 1
ATOM 4254 C CA . ASN B 1 73 ? 39.598 64.727 37.307 1.00 19.98 96 ASN B CA 1
ATOM 4255 C C . ASN B 1 73 ? 40.705 63.711 37.014 1.00 20.85 96 ASN B C 1
ATOM 4256 O O . ASN B 1 73 ? 41.784 63.791 37.557 1.00 21.28 96 ASN B O 1
ATOM 4261 N N . PRO B 1 74 ? 40.408 62.714 36.167 1.00 20.70 97 PRO B N 1
ATOM 4262 C CA . PRO B 1 74 ? 41.420 61.698 35.924 1.00 21.83 97 PRO B CA 1
ATOM 4263 C C . PRO B 1 74 ? 42.685 62.345 35.431 1.00 27.16 97 PRO B C 1
ATOM 4264 O O . PRO B 1 74 ? 42.649 63.305 34.637 1.00 20.19 97 PRO B O 1
ATOM 4268 N N . LYS B 1 75 ? 43.807 61.873 35.949 1.00 23.14 98 LYS B N 1
ATOM 4269 C CA . LYS B 1 75 ? 45.081 62.321 35.483 1.00 22.26 98 LYS B CA 1
ATOM 4270 C C . LYS B 1 75 ? 45.160 62.238 33.955 1.00 25.36 98 LYS B C 1
ATOM 4271 O O . LYS B 1 75 ? 44.654 61.279 33.359 1.00 23.71 98 LYS B O 1
ATOM 4277 N N . THR B 1 76 ? 45.773 63.244 33.330 1.00 26.79 99 THR B N 1
ATOM 4278 C CA . THR B 1 76 ? 45.691 63.421 31.880 1.00 28.61 99 THR B CA 1
ATOM 4279 C C . THR B 1 76 ? 46.129 62.196 31.136 1.00 22.27 99 THR B C 1
ATOM 4280 O O . THR B 1 76 ? 45.435 61.737 30.242 1.00 21.02 99 THR B O 1
ATOM 4284 N N . ASP B 1 77 ? 47.275 61.646 31.489 1.00 24.15 100 ASP B N 1
ATOM 4285 C CA . ASP B 1 77 ? 47.752 60.426 30.748 1.00 26.95 100 ASP B CA 1
ATOM 4286 C C . ASP B 1 77 ? 46.940 59.146 31.088 1.00 22.73 100 ASP B C 1
ATOM 4287 O O . ASP B 1 77 ? 47.037 58.148 30.400 1.00 23.87 100 ASP B O 1
ATOM 4292 N N . TRP B 1 78 ? 46.058 59.196 32.069 1.00 21.95 101 TRP B N 1
ATOM 4293 C CA . TRP B 1 78 ? 45.131 58.098 32.302 1.00 21.09 101 TRP B CA 1
ATOM 4294 C C . TRP B 1 78 ? 43.957 58.091 31.336 1.00 22.80 101 TRP B C 1
ATOM 4295 O O . TRP B 1 78 ? 43.164 57.139 31.319 1.00 23.71 101 TRP B O 1
ATOM 4306 N N . LEU B 1 79 ? 43.829 59.163 30.548 1.00 24.88 102 LEU B N 1
ATOM 4307 C CA . LEU B 1 79 ? 42.797 59.263 29.511 1.00 24.48 102 LEU B CA 1
ATOM 4308 C C . LEU B 1 79 ? 43.181 58.601 28.191 1.00 25.14 102 LEU B C 1
ATOM 4309 O O . LEU B 1 79 ? 42.374 58.507 27.288 1.00 24.56 102 LEU B O 1
ATOM 4314 N N . LYS B 1 80 ? 44.422 58.132 28.089 1.00 27.27 103 LYS B N 1
ATOM 4315 C CA . LYS B 1 80 ? 44.927 57.520 26.870 1.00 26.07 103 LYS B CA 1
ATOM 4316 C C . LYS B 1 80 ? 44.255 56.202 26.510 1.00 26.39 103 LYS B C 1
ATOM 4317 O O . LYS B 1 80 ? 43.882 56.003 25.359 1.00 25.20 103 LYS B O 1
ATOM 4323 N N . ALA B 1 81 ? 44.045 55.320 27.490 1.00 23.26 104 ALA B N 1
ATOM 4324 C CA . ALA B 1 81 ? 43.730 53.916 27.182 1.00 25.94 104 ALA B CA 1
ATOM 4325 C C . ALA B 1 81 ? 42.360 53.690 26.539 1.00 21.78 104 ALA B C 1
ATOM 4326 O O . ALA B 1 81 ? 42.288 52.952 25.556 1.00 24.08 104 ALA B O 1
ATOM 4328 N N . PRO B 1 82 ? 41.292 54.315 27.044 1.00 20.19 105 PRO B N 1
ATOM 4329 C CA . PRO B 1 82 ? 39.994 54.006 26.449 1.00 20.18 105 PRO B CA 1
ATOM 4330 C C . PRO B 1 82 ? 39.765 54.539 25.010 1.00 24.70 105 PRO B C 1
ATOM 4331 O O . PRO B 1 82 ? 38.764 54.177 24.374 1.00 27.44 105 PRO B O 1
ATOM 4335 N N . PHE B 1 83 ? 40.661 55.382 24.515 1.00 20.74 106 PHE B N 1
ATOM 4336 C CA . PHE B 1 83 ? 40.543 55.961 23.176 1.00 20.20 106 PHE B CA 1
ATOM 4337 C C . PHE B 1 83 ? 41.693 55.517 22.334 1.00 19.46 106 PHE B C 1
ATOM 4338 O O . PHE B 1 83 ? 41.520 54.728 21.397 1.00 22.20 106 PHE B O 1
ATOM 4346 N N . THR B 1 84 ? 42.894 55.943 22.712 1.00 20.41 107 THR B N 1
ATOM 4347 C CA . THR B 1 84 ? 44.079 55.682 21.897 1.00 21.00 107 THR B CA 1
ATOM 4348 C C . THR B 1 84 ? 44.451 54.194 21.870 1.00 22.47 107 THR B C 1
ATOM 4349 O O . THR B 1 84 ? 44.729 53.654 20.814 1.00 23.92 107 THR B O 1
ATOM 4353 N N . ASP B 1 85 ? 44.487 53.530 23.016 1.00 20.70 108 ASP B N 1
ATOM 4354 C CA . ASP B 1 85 ? 44.836 52.086 23.009 1.00 23.77 108 ASP B CA 1
ATOM 4355 C C . ASP B 1 85 ? 43.792 51.194 22.327 1.00 20.52 108 ASP B C 1
ATOM 4356 O O . ASP B 1 85 ? 44.145 50.291 21.566 1.00 22.75 108 ASP B O 1
ATOM 4361 N N . VAL B 1 86 ? 42.519 51.435 22.592 1.00 20.35 109 VAL B N 1
ATOM 4362 C CA . VAL B 1 86 ? 41.451 50.676 21.900 1.00 18.92 109 VAL B CA 1
ATOM 4363 C C . VAL B 1 86 ? 41.543 50.822 20.397 1.00 20.46 109 VAL B C 1
ATOM 4364 O O . VAL B 1 86 ? 41.605 49.822 19.675 1.00 18.37 109 VAL B O 1
ATOM 4368 N N . ILE B 1 87 ? 41.642 52.062 19.922 1.00 19.27 110 ILE B N 1
ATOM 4369 C CA . ILE B 1 87 ? 41.730 52.318 18.490 1.00 23.46 110 ILE B CA 1
ATOM 4370 C C . ILE B 1 87 ? 43.039 51.758 17.892 1.00 26.08 110 ILE B C 1
ATOM 4371 O O . ILE B 1 87 ? 42.969 51.075 16.890 1.00 20.84 110 ILE B O 1
ATOM 4376 N N . SER B 1 88 ? 44.199 52.048 18.497 1.00 21.22 111 SER B N 1
ATOM 4377 C CA . SER B 1 88 ? 45.473 51.649 17.901 1.00 24.13 111 SER B CA 1
ATOM 4378 C C . SER B 1 88 ? 45.660 50.132 17.935 1.00 23.27 111 SER B C 1
ATOM 4379 O O . SER B 1 88 ? 46.374 49.583 17.134 1.00 23.41 111 SER B O 1
ATOM 4382 N N . GLU B 1 89 ? 45.025 49.459 18.872 1.00 20.69 112 GLU B N 1
ATOM 4383 C CA . GLU B 1 89 ? 45.077 47.987 18.881 1.00 21.94 112 GLU B CA 1
ATOM 4384 C C . GLU B 1 89 ? 44.030 47.313 17.980 1.00 21.43 112 GLU B C 1
ATOM 4385 O O . GLU B 1 89 ? 44.258 46.205 17.506 1.00 21.19 112 GLU B O 1
ATOM 4391 N N . THR B 1 90 ? 42.898 47.962 17.738 1.00 21.14 113 THR B N 1
ATOM 4392 C CA . THR B 1 90 ? 41.831 47.373 16.928 1.00 22.13 113 THR B CA 1
ATOM 4393 C C . THR B 1 90 ? 42.219 47.344 15.440 1.00 22.97 113 THR B C 1
ATOM 4394 O O . THR B 1 90 ? 42.131 46.300 14.791 1.00 23.79 113 THR B O 1
ATOM 4398 N N . TYR B 1 91 ? 42.684 48.462 14.919 1.00 22.69 114 TYR B N 1
ATOM 4399 C CA . TYR B 1 91 ? 42.785 48.594 13.472 1.00 21.66 114 TYR B CA 1
ATOM 4400 C C . TYR B 1 91 ? 43.854 47.679 12.848 1.00 22.73 114 TYR B C 1
ATOM 4401 O O . TYR B 1 91 ? 43.639 47.216 11.721 1.00 23.20 114 TYR B O 1
ATOM 4410 N N . PRO B 1 92 ? 44.993 47.454 13.516 1.00 21.10 115 PRO B N 1
ATOM 4411 C CA . PRO B 1 92 ? 45.945 46.538 12.860 1.00 26.61 115 PRO B CA 1
ATOM 4412 C C . PRO B 1 92 ? 45.370 45.111 12.771 1.00 24.66 115 PRO B C 1
ATOM 4413 O O . PRO B 1 92 ? 45.610 44.385 11.793 1.00 25.15 115 PRO B O 1
ATOM 4417 N N . LYS B 1 93 ? 44.553 44.720 13.746 1.00 21.95 116 LYS B N 1
ATOM 4418 C CA . LYS B 1 93 ? 43.927 43.392 13.697 1.00 22.02 116 LYS B CA 1
ATOM 4419 C C . LYS B 1 93 ? 42.828 43.330 12.643 1.00 21.72 116 LYS B C 1
ATOM 4420 O O . LYS B 1 93 ? 42.740 42.370 11.855 1.00 22.07 116 LYS B O 1
ATOM 4426 N N . TYR B 1 94 ? 41.993 44.352 12.614 1.00 22.07 117 TYR B N 1
ATOM 4427 C CA . TYR B 1 94 ? 40.896 44.428 11.655 1.00 23.07 117 TYR B CA 1
ATOM 4428 C C . TYR B 1 94 ? 41.433 44.390 10.253 1.00 21.31 117 TYR B C 1
ATOM 4429 O O . TYR B 1 94 ? 40.945 43.630 9.406 1.00 22.48 117 TYR B O 1
ATOM 4438 N N . TYR B 1 95 ? 42.463 45.180 9.990 1.00 24.23 118 TYR B N 1
ATOM 4439 C CA . TYR B 1 95 ? 43.023 45.252 8.624 1.00 26.36 118 TYR B CA 1
ATOM 4440 C C . TYR B 1 95 ? 43.795 43.969 8.246 1.00 26.95 118 TYR B C 1
ATOM 4441 O O . TYR B 1 95 ? 43.887 43.651 7.064 1.00 24.71 118 TYR B O 1
ATOM 4450 N N . ALA B 1 96 ? 44.305 43.237 9.237 1.00 27.34 119 ALA B N 1
ATOM 4451 C CA . ALA B 1 96 ? 44.985 41.987 8.979 1.00 27.33 119 ALA B CA 1
ATOM 4452 C C . ALA B 1 96 ? 43.972 40.955 8.448 1.00 26.18 119 ALA B C 1
ATOM 4453 O O . ALA B 1 96 ? 44.232 40.279 7.430 1.00 29.22 119 ALA B O 1
ATOM 4455 N N . VAL B 1 97 ? 42.781 40.937 9.026 1.00 23.17 120 VAL B N 1
ATOM 4456 C CA . VAL B 1 97 ? 41.743 40.053 8.495 1.00 25.53 120 VAL B CA 1
ATOM 4457 C C . VAL B 1 97 ? 41.427 40.407 7.042 1.00 26.71 120 VAL B C 1
ATOM 4458 O O . VAL B 1 97 ? 41.333 39.522 6.188 1.00 27.61 120 VAL B O 1
ATOM 4462 N N . LEU B 1 98 ? 41.232 41.701 6.786 1.00 24.35 121 LEU B N 1
ATOM 4463 C CA . LEU B 1 98 ? 40.824 42.162 5.462 1.00 28.20 121 LEU B CA 1
ATOM 4464 C C . LEU B 1 98 ? 41.901 41.905 4.423 1.00 28.01 121 LEU B C 1
ATOM 4465 O O . LEU B 1 98 ? 41.603 41.648 3.289 1.00 26.98 121 LEU B O 1
ATOM 4470 N N . GLN B 1 99 ? 43.162 41.997 4.789 1.00 26.40 122 GLN B N 1
ATOM 4471 C CA . GLN B 1 99 ? 44.168 41.830 3.763 1.00 32.53 122 GLN B CA 1
ATOM 4472 C C . GLN B 1 99 ? 44.483 40.332 3.538 1.00 32.58 122 GLN B C 1
ATOM 4473 O O . GLN B 1 99 ? 45.004 39.956 2.492 1.00 28.71 122 GLN B O 1
ATOM 4479 N N . HIS B 1 100 ? 44.130 39.461 4.484 1.00 26.28 123 HIS B N 1
ATOM 4480 C CA . HIS B 1 100 ? 44.502 38.048 4.338 1.00 26.61 123 HIS B CA 1
ATOM 4481 C C . HIS B 1 100 ? 43.345 37.148 3.937 1.00 25.97 123 HIS B C 1
ATOM 4482 O O . HIS B 1 100 ? 43.585 36.061 3.421 1.00 30.18 123 HIS B O 1
ATOM 4489 N N . GLU B 1 101 ? 42.116 37.526 4.277 1.00 26.21 124 GLU B N 1
ATOM 4490 C CA . GLU B 1 101 ? 40.949 36.649 4.085 1.00 27.44 124 GLU B CA 1
ATOM 4491 C C . GLU B 1 101 ? 39.999 37.202 3.042 1.00 31.11 124 GLU B C 1
ATOM 4492 O O . GLU B 1 101 ? 39.675 38.392 3.060 1.00 29.12 124 GLU B O 1
ATOM 4498 N N . ASP B 1 102 ? 39.468 36.339 2.182 1.00 33.89 125 ASP B N 1
ATOM 4499 C CA . ASP B 1 102 ? 38.337 36.759 1.350 1.00 34.92 125 ASP B CA 1
ATOM 4500 C C . ASP B 1 102 ? 37.045 35.981 1.679 1.00 34.59 125 ASP B C 1
ATOM 4501 O O . ASP B 1 102 ? 36.028 36.184 1.020 1.00 31.35 125 ASP B O 1
ATOM 4506 N N . ALA B 1 103 ? 37.073 35.117 2.690 1.00 29.22 126 ALA B N 1
ATOM 4507 C CA . ALA B 1 103 ? 35.856 34.419 3.065 1.00 31.11 126 ALA B CA 1
ATOM 4508 C C . ALA B 1 103 ? 34.832 35.410 3.642 1.00 27.78 126 ALA B C 1
ATOM 4509 O O . ALA B 1 103 ? 35.129 36.137 4.581 1.00 28.34 126 ALA B O 1
ATOM 4511 N N . PRO B 1 104 ? 33.621 35.447 3.077 1.00 28.00 127 PRO B N 1
ATOM 4512 C CA . PRO B 1 104 ? 32.649 36.420 3.568 1.00 24.85 127 PRO B CA 1
ATOM 4513 C C . PRO B 1 104 ? 32.443 36.327 5.086 1.00 24.39 127 PRO B C 1
ATOM 4514 O O . PRO B 1 104 ? 32.266 37.337 5.716 1.00 23.20 127 PRO B O 1
ATOM 4518 N N . VAL B 1 105 ? 32.470 35.128 5.659 1.00 22.88 128 VAL B N 1
ATOM 4519 C CA . VAL B 1 105 ? 32.189 34.978 7.096 1.00 24.89 128 VAL B CA 1
ATOM 4520 C C . VAL B 1 105 ? 33.307 35.566 7.954 1.00 23.07 128 VAL B C 1
ATOM 4521 O O . VAL B 1 105 ? 33.035 36.176 8.963 1.00 22.36 128 VAL B O 1
ATOM 4525 N N . ALA B 1 106 ? 34.552 35.387 7.536 1.00 23.22 129 ALA B N 1
ATOM 4526 C CA . ALA B 1 106 ? 35.678 36.000 8.246 1.00 21.98 129 ALA B CA 1
ATOM 4527 C C . ALA B 1 106 ? 35.524 37.505 8.246 1.00 24.40 129 ALA B C 1
ATOM 4528 O O . ALA B 1 106 ? 35.681 38.114 9.263 1.00 19.79 129 ALA B O 1
ATOM 4530 N N . LEU B 1 107 ? 35.219 38.069 7.076 1.00 23.38 130 LEU B N 1
ATOM 4531 C CA . LEU B 1 107 ? 35.022 39.516 6.908 1.00 23.95 130 LEU B CA 1
ATOM 4532 C C . LEU B 1 107 ? 33.810 40.013 7.699 1.00 21.74 130 LEU B C 1
ATOM 4533 O O . LEU B 1 107 ? 33.856 41.062 8.326 1.00 24.52 130 LEU B O 1
ATOM 4538 N N . ALA B 1 108 ? 32.752 39.225 7.732 1.00 23.59 131 ALA B N 1
ATOM 4539 C CA . ALA B 1 108 ? 31.567 39.609 8.494 1.00 20.84 131 ALA B CA 1
ATOM 4540 C C . ALA B 1 108 ? 31.863 39.594 9.986 1.00 22.17 131 ALA B C 1
ATOM 4541 O O . ALA B 1 108 ? 31.453 40.469 10.723 1.00 21.09 131 ALA B O 1
ATOM 4543 N N . LEU B 1 109 ? 32.550 38.571 10.460 1.00 26.41 132 LEU B N 1
ATOM 4544 C CA . LEU B 1 109 ? 32.842 38.539 11.901 1.00 26.28 132 LEU B CA 1
ATOM 4545 C C . LEU B 1 109 ? 33.772 39.685 12.302 1.00 22.29 132 LEU B C 1
ATOM 4546 O O . LEU B 1 109 ? 33.610 40.269 13.363 1.00 19.71 132 LEU B O 1
ATOM 4551 N N . ALA B 1 110 ? 34.735 40.012 11.443 1.00 22.13 133 ALA B N 1
ATOM 4552 C CA . ALA B 1 110 ? 35.654 41.098 11.721 1.00 23.90 133 ALA B CA 1
ATOM 4553 C C . ALA B 1 110 ? 34.885 42.411 11.799 1.00 21.07 133 ALA B C 1
ATOM 4554 O O . ALA B 1 110 ? 35.096 43.192 12.696 1.00 20.39 133 ALA B O 1
ATOM 4556 N N . LYS B 1 111 ? 33.965 42.602 10.870 1.00 23.02 134 LYS B N 1
ATOM 4557 C CA . LYS B 1 111 ? 33.109 43.785 10.823 1.00 23.74 134 LYS B CA 1
ATOM 4558 C C . LYS B 1 111 ? 32.244 43.881 12.084 1.00 24.00 134 LYS B C 1
ATOM 4559 O O . LYS B 1 111 ? 32.148 44.911 12.710 1.00 21.23 134 LYS B O 1
ATOM 4565 N N . LEU B 1 112 ? 31.630 42.777 12.456 1.00 22.19 135 LEU B N 1
ATOM 4566 C CA . LEU B 1 112 ? 30.768 42.732 13.653 1.00 20.77 135 LEU B CA 1
ATOM 4567 C C . LEU B 1 112 ? 31.557 43.033 14.908 1.00 18.85 135 LEU B C 1
ATOM 4568 O O . LEU B 1 112 ? 31.073 43.739 15.785 1.00 18.97 135 LEU B O 1
ATOM 4573 N N . LEU B 1 113 ? 32.778 42.522 14.991 1.00 20.81 136 LEU B N 1
ATOM 4574 C CA . LEU B 1 113 ? 33.593 42.749 16.160 1.00 20.58 136 LEU B CA 1
ATOM 4575 C C . LEU B 1 113 ? 34.023 44.231 16.203 1.00 19.96 136 LEU B C 1
ATOM 4576 O O . LEU B 1 113 ? 34.024 44.821 17.265 1.00 19.30 136 LEU B O 1
ATOM 4581 N N . ARG B 1 114 ? 34.378 44.814 15.060 1.00 19.00 137 ARG B N 1
ATOM 4582 C CA . ARG B 1 114 ? 34.761 46.189 15.058 1.00 18.63 137 ARG B CA 1
ATOM 4583 C C . ARG B 1 114 ? 33.582 47.087 15.540 1.00 19.36 137 ARG B C 1
ATOM 4584 O O . ARG B 1 114 ? 33.787 48.019 16.331 1.00 21.29 137 ARG B O 1
ATOM 4592 N N . VAL B 1 115 ? 32.371 46.810 15.080 1.00 19.68 138 VAL B N 1
ATOM 4593 C CA . VAL B 1 115 ? 31.231 47.554 15.552 1.00 18.33 138 VAL B CA 1
ATOM 4594 C C . VAL B 1 115 ? 31.095 47.379 17.067 1.00 19.71 138 VAL B C 1
ATOM 4595 O O . VAL B 1 115 ? 30.877 48.323 17.786 1.00 16.59 138 VAL B O 1
ATOM 4599 N N . THR B 1 116 ? 31.197 46.152 17.545 1.00 18.02 139 THR B N 1
ATOM 4600 C CA . THR B 1 116 ? 31.011 45.850 18.958 1.00 18.92 139 THR B CA 1
ATOM 4601 C C . THR B 1 116 ? 32.038 46.592 19.824 1.00 18.39 139 THR B C 1
ATOM 4602 O O . THR B 1 116 ? 31.681 47.199 20.837 1.00 20.70 139 THR B O 1
ATOM 4606 N N . ILE B 1 117 ? 33.297 46.617 19.392 1.00 18.90 140 ILE B N 1
ATOM 4607 C CA . ILE B 1 117 ? 34.340 47.378 20.097 1.00 18.47 140 ILE B CA 1
ATOM 4608 C C . ILE B 1 117 ? 34.041 48.870 20.128 1.00 22.11 140 ILE B C 1
ATOM 4609 O O . ILE B 1 117 ? 34.105 49.561 21.175 1.00 18.55 140 ILE B O 1
ATOM 4622 N N . GLN B 1 119 ? 31.278 50.650 19.290 1.00 20.10 142 GLN B N 1
ATOM 4623 C CA . GLN B 1 119 ? 30.018 51.176 19.864 1.00 20.47 142 GLN B CA 1
ATOM 4624 C C . GLN B 1 119 ? 30.278 51.745 21.265 1.00 19.50 142 GLN B C 1
ATOM 4625 O O . GLN B 1 119 ? 29.793 52.826 21.629 1.00 20.18 142 GLN B O 1
ATOM 4631 N N . ARG B 1 120 ? 31.123 51.065 22.022 1.00 18.56 143 ARG B N 1
ATOM 4632 C CA . ARG B 1 120 ? 31.470 51.502 23.367 1.00 18.87 143 ARG B CA 1
ATOM 4633 C C . ARG B 1 120 ? 32.294 52.808 23.319 1.00 21.51 143 ARG B C 1
ATOM 4634 O O . ARG B 1 120 ? 32.062 53.724 24.088 1.00 20.55 143 ARG B O 1
ATOM 4642 N N . VAL B 1 121 ? 33.249 52.875 22.400 1.00 19.51 144 VAL B N 1
ATOM 4643 C CA . VAL B 1 121 ? 34.117 54.008 22.317 1.00 18.63 144 VAL B CA 1
ATOM 4644 C C . VAL B 1 121 ? 33.335 55.262 21.885 1.00 19.88 144 VAL B C 1
ATOM 4645 O O . VAL B 1 121 ? 33.513 56.324 22.517 1.00 16.65 144 VAL B O 1
ATOM 4649 N N . THR B 1 122 ? 32.471 55.184 20.874 1.00 18.91 145 THR B N 1
ATOM 4650 C CA . THR B 1 122 ? 31.700 56.396 20.532 1.00 19.32 145 THR B CA 1
ATOM 4651 C C . THR B 1 122 ? 30.740 56.773 21.675 1.00 19.11 145 THR B C 1
ATOM 4652 O O . THR B 1 122 ? 30.516 57.960 21.923 1.00 17.89 145 THR B O 1
ATOM 4656 N N . ASP B 1 123 ? 30.189 55.794 22.380 1.00 20.49 146 ASP B N 1
ATOM 4657 C CA . ASP B 1 123 ? 29.325 56.113 23.527 1.00 20.90 146 ASP B CA 1
ATOM 4658 C C . ASP B 1 123 ? 30.059 56.870 24.634 1.00 22.47 146 ASP B C 1
ATOM 4659 O O . ASP B 1 123 ? 29.450 57.664 25.350 1.00 21.97 146 ASP B O 1
ATOM 4664 N N . ILE B 1 124 ? 31.345 56.599 24.794 1.00 21.56 147 ILE B N 1
ATOM 4665 C CA . ILE B 1 124 ? 32.149 57.299 25.820 1.00 19.73 147 ILE B CA 1
ATOM 4666 C C . ILE B 1 124 ? 32.479 58.732 25.415 1.00 21.35 147 ILE B C 1
ATOM 4667 O O . ILE B 1 124 ? 32.499 59.595 26.280 1.00 19.22 147 ILE B O 1
ATOM 4672 N N . TYR B 1 125 ? 32.761 58.974 24.127 1.00 19.71 148 TYR B N 1
ATOM 4673 C CA . TYR B 1 125 ? 33.367 60.222 23.674 1.00 20.84 148 TYR B CA 1
ATOM 4674 C C . TYR B 1 125 ? 32.463 61.106 22.842 1.00 21.07 148 TYR B C 1
ATOM 4675 O O . TYR B 1 125 ? 32.641 62.308 22.841 1.00 21.04 148 TYR B O 1
ATOM 4684 N N . GLY B 1 126 ? 31.533 60.494 22.112 1.00 23.16 149 GLY B N 1
ATOM 4685 C CA . GLY B 1 126 ? 30.841 61.194 21.060 1.00 22.16 149 GLY B CA 1
ATOM 4686 C C . GLY B 1 126 ? 31.559 60.957 19.724 1.00 21.20 149 GLY B C 1
ATOM 4687 O O . GLY B 1 126 ? 31.763 59.767 19.302 1.00 18.00 149 GLY B O 1
ATOM 4688 N N . PRO B 1 127 ? 31.933 62.038 19.029 1.00 20.36 150 PRO B N 1
ATOM 4689 C CA . PRO B 1 127 ? 32.678 61.859 17.766 1.00 20.19 150 PRO B CA 1
ATOM 4690 C C . PRO B 1 127 ? 33.981 61.114 17.973 1.00 20.61 150 PRO B C 1
ATOM 4691 O O . PRO B 1 127 ? 34.679 61.356 18.971 1.00 20.63 150 PRO B O 1
ATOM 4695 N N . ILE B 1 128 ? 34.253 60.182 17.055 1.00 20.10 151 ILE B N 1
ATOM 4696 C CA . ILE B 1 128 ? 35.458 59.370 17.032 1.00 19.36 151 ILE B CA 1
ATOM 4697 C C . ILE B 1 128 ? 35.860 59.100 15.597 1.00 18.43 151 ILE B C 1
ATOM 4698 O O . ILE B 1 128 ? 34.993 59.098 14.688 1.00 18.85 151 ILE B O 1
ATOM 4703 N N . PRO B 1 129 ? 37.150 58.897 15.358 1.00 19.01 152 PRO B N 1
ATOM 4704 C CA . PRO B 1 129 ? 37.596 58.343 14.117 1.00 21.33 152 PRO B CA 1
ATOM 4705 C C . PRO B 1 129 ? 36.936 56.992 13.932 1.00 20.30 152 PRO B C 1
ATOM 4706 O O . PRO B 1 129 ? 36.885 56.205 14.865 1.00 22.75 152 PRO B O 1
ATOM 4710 N N . TYR B 1 130 ? 36.372 56.766 12.751 1.00 20.70 153 TYR B N 1
ATOM 4711 C CA . TYR B 1 130 ? 35.703 55.524 12.447 1.00 21.63 153 TYR B CA 1
ATOM 4712 C C . TYR B 1 130 ? 35.778 55.266 10.918 1.00 22.57 153 TYR B C 1
ATOM 4713 O O . TYR B 1 130 ? 36.617 54.498 10.495 1.00 22.88 153 TYR B O 1
ATOM 4722 N N . SER B 1 131 ? 34.920 55.902 10.123 1.00 22.21 154 SER B N 1
ATOM 4723 C CA . SER B 1 131 ? 34.838 55.605 8.679 1.00 26.03 154 SER B CA 1
ATOM 4724 C C . SER B 1 131 ? 36.094 56.002 7.888 1.00 29.81 154 SER B C 1
ATOM 4725 O O . SER B 1 131 ? 36.406 55.394 6.863 1.00 26.30 154 SER B O 1
ATOM 4728 N N . LYS B 1 132 ? 36.843 56.986 8.373 1.00 31.49 155 LYS B N 1
ATOM 4729 C CA . LYS B 1 132 ? 38.007 57.464 7.636 1.00 29.94 155 LYS B CA 1
ATOM 4730 C C . LYS B 1 132 ? 39.346 56.972 8.209 1.00 33.62 155 LYS B C 1
ATOM 4731 O O . LYS B 1 132 ? 40.388 57.492 7.852 1.00 33.38 155 LYS B O 1
ATOM 4737 N N . VAL B 1 133 ? 39.345 55.943 9.051 1.00 31.86 156 VAL B N 1
ATOM 4738 C CA . VAL B 1 133 ? 40.602 55.375 9.542 1.00 31.13 156 VAL B CA 1
ATOM 4739 C C . VAL B 1 133 ? 41.289 54.539 8.436 1.00 36.20 156 VAL B C 1
ATOM 4740 O O . VAL B 1 133 ? 40.594 53.764 7.774 1.00 38.20 156 VAL B O 1
ATOM 4744 N N . ASN B 1 146 ? 47.032 61.699 13.132 1.00 55.33 169 ASN B N 1
ATOM 4745 C CA . ASN B 1 146 ? 46.238 60.538 12.719 1.00 49.38 169 ASN B CA 1
ATOM 4746 C C . ASN B 1 146 ? 44.955 60.844 11.860 1.00 35.47 169 ASN B C 1
ATOM 4747 O O . ASN B 1 146 ? 45.087 61.458 10.817 1.00 35.98 169 ASN B O 1
ATOM 4752 N N . ALA B 1 147 ? 43.737 60.427 12.240 1.00 35.65 170 ALA B N 1
ATOM 4753 C CA . ALA B 1 147 ? 42.582 60.458 11.285 1.00 32.08 170 ALA B CA 1
ATOM 4754 C C . ALA B 1 147 ? 41.420 61.424 11.633 1.00 27.95 170 ALA B C 1
ATOM 4755 O O . ALA B 1 147 ? 41.273 61.855 12.777 1.00 26.79 170 ALA B O 1
ATOM 4757 N N . ALA B 1 148 ? 40.616 61.745 10.621 1.00 26.00 171 ALA B N 1
ATOM 4758 C CA . ALA B 1 148 ? 39.435 62.582 10.777 1.00 25.81 171 ALA B CA 1
ATOM 4759 C C . ALA B 1 148 ? 38.384 61.828 11.580 1.00 24.77 171 ALA B C 1
ATOM 4760 O O . ALA B 1 148 ? 38.292 60.593 11.510 1.00 23.20 171 ALA B O 1
ATOM 4762 N N . TYR B 1 149 ? 37.604 62.579 12.349 1.00 22.95 172 TYR B N 1
ATOM 4763 C CA . TYR B 1 149 ? 36.570 62.020 13.216 1.00 20.95 172 TYR B CA 1
ATOM 4764 C C . TYR B 1 149 ? 35.201 62.054 12.540 1.00 22.37 172 TYR B C 1
ATOM 4765 O O . TYR B 1 149 ? 34.893 63.000 11.843 1.00 24.79 172 TYR B O 1
ATOM 4774 N N . ASP B 1 150 ? 34.385 61.033 12.766 1.00 20.32 173 ASP B N 1
ATOM 4775 C CA . ASP B 1 150 ? 32.985 61.063 12.394 1.00 21.48 173 ASP B CA 1
ATOM 4776 C C . ASP B 1 150 ? 32.118 61.570 13.545 1.00 19.78 173 ASP B C 1
ATOM 4777 O O . ASP B 1 150 ? 32.401 61.324 14.699 1.00 18.20 173 ASP B O 1
ATOM 4782 N N . SER B 1 151 ? 31.033 62.256 13.217 1.00 20.90 174 SER B N 1
ATOM 4783 C CA . SER B 1 151 ? 30.021 62.590 14.212 1.00 19.73 174 SER B CA 1
ATOM 4784 C C . SER B 1 151 ? 29.476 61.332 14.831 1.00 20.21 174 SER B C 1
ATOM 4785 O O . SER B 1 151 ? 29.477 60.241 14.194 1.00 19.18 174 SER B O 1
ATOM 4788 N N . GLN B 1 152 ? 29.016 61.414 16.076 1.00 19.68 175 GLN B N 1
ATOM 4789 C CA . GLN B 1 152 ? 28.447 60.212 16.672 1.00 18.69 175 GLN B CA 1
ATOM 4790 C C . GLN B 1 152 ? 27.265 59.707 15.837 1.00 18.05 175 GLN B C 1
ATOM 4791 O O . GLN B 1 152 ? 27.106 58.459 15.645 1.00 18.24 175 GLN B O 1
ATOM 4797 N N . LYS B 1 153 ? 26.419 60.628 15.356 1.00 19.70 176 LYS B N 1
ATOM 4798 C CA . LYS B 1 153 ? 25.287 60.153 14.520 1.00 22.32 176 LYS B CA 1
ATOM 4799 C C . LYS B 1 153 ? 25.812 59.345 13.304 1.00 21.74 176 LYS B C 1
ATOM 4800 O O . LYS B 1 153 ? 25.233 58.318 12.926 1.00 19.44 176 LYS B O 1
ATOM 4806 N N . ASP B 1 154 ? 26.859 59.845 12.648 1.00 22.81 177 ASP B N 1
ATOM 4807 C CA . ASP B 1 154 ? 27.422 59.153 11.475 1.00 23.92 177 ASP B CA 1
ATOM 4808 C C . ASP B 1 154 ? 28.108 57.848 11.854 1.00 20.53 177 ASP B C 1
ATOM 4809 O O . ASP B 1 154 ? 28.054 56.858 11.089 1.00 17.46 177 ASP B O 1
ATOM 4814 N N . VAL B 1 155 ? 28.705 57.798 13.035 1.00 18.97 178 VAL B N 1
ATOM 4815 C CA . VAL B 1 155 ? 29.194 56.492 13.506 1.00 20.07 178 VAL B CA 1
ATOM 4816 C C . VAL B 1 155 ? 28.055 55.463 13.647 1.00 19.78 178 VAL B C 1
ATOM 4817 O O . VAL B 1 155 ? 28.162 54.357 13.118 1.00 22.69 178 VAL B O 1
ATOM 4821 N N . TYR B 1 156 ? 26.965 55.812 14.337 1.00 18.57 179 TYR B N 1
ATOM 4822 C CA . TYR B 1 156 ? 25.832 54.915 14.526 1.00 19.05 179 TYR B CA 1
ATOM 4823 C C . TYR B 1 156 ? 25.219 54.504 13.188 1.00 18.72 179 TYR B C 1
ATOM 4824 O O . TYR B 1 156 ? 24.970 53.308 12.965 1.00 21.95 179 TYR B O 1
ATOM 4846 N N . ARG B 1 158 ? 26.588 54.348 10.173 1.00 19.73 181 ARG B N 1
ATOM 4847 C CA A ARG B 1 158 ? 27.526 53.472 9.490 0.50 21.63 181 ARG B CA 1
ATOM 4848 C CA B ARG B 1 158 ? 27.525 53.453 9.466 0.50 21.16 181 ARG B CA 1
ATOM 4849 C C . ARG B 1 158 ? 27.560 52.098 10.168 1.00 19.71 181 ARG B C 1
ATOM 4850 O O . ARG B 1 158 ? 27.540 51.088 9.513 1.00 20.72 181 ARG B O 1
ATOM 4873 N N . PHE B 1 160 ? 25.115 50.690 11.823 1.00 18.05 183 PHE B N 1
ATOM 4874 C CA . PHE B 1 160 ? 23.884 49.964 11.458 1.00 18.78 183 PHE B CA 1
ATOM 4875 C C . PHE B 1 160 ? 24.011 49.342 10.050 1.00 20.13 183 PHE B C 1
ATOM 4876 O O . PHE B 1 160 ? 23.589 48.211 9.817 1.00 20.57 183 PHE B O 1
ATOM 4884 N N . GLN B 1 161 ? 24.566 50.101 9.116 1.00 20.86 184 GLN B N 1
ATOM 4885 C CA . GLN B 1 161 ? 24.820 49.585 7.797 1.00 22.46 184 GLN B CA 1
ATOM 4886 C C . GLN B 1 161 ? 25.742 48.363 7.835 1.00 20.09 184 GLN B C 1
ATOM 4887 O O . GLN B 1 161 ? 25.484 47.360 7.168 1.00 18.51 184 GLN B O 1
ATOM 4893 N N . GLU B 1 162 ? 26.831 48.481 8.584 1.00 20.58 185 GLU B N 1
ATOM 4894 C CA . GLU B 1 162 ? 27.791 47.399 8.670 1.00 23.18 185 GLU B CA 1
ATOM 4895 C C . GLU B 1 162 ? 27.211 46.145 9.345 1.00 22.05 185 GLU B C 1
ATOM 4896 O O . GLU B 1 162 ? 27.493 45.020 8.916 1.00 25.03 185 GLU B O 1
ATOM 4902 N N . LEU B 1 163 ? 26.413 46.319 10.388 1.00 21.44 186 LEU B N 1
ATOM 4903 C CA . LEU B 1 163 ? 25.738 45.175 11.000 1.00 22.53 186 LEU B CA 1
ATOM 4904 C C . LEU B 1 163 ? 24.825 44.455 9.992 1.00 21.02 186 LEU B C 1
ATOM 4905 O O . LEU B 1 163 ? 24.824 43.221 9.937 1.00 22.81 186 LEU B O 1
ATOM 4910 N N . GLU B 1 164 ? 24.100 45.204 9.159 1.00 19.24 187 GLU B N 1
ATOM 4911 C CA . GLU B 1 164 ? 23.274 44.546 8.110 1.00 23.58 187 GLU B CA 1
ATOM 4912 C C . GLU B 1 164 ? 24.104 43.822 7.091 1.00 23.89 187 GLU B C 1
ATOM 4913 O O . GLU B 1 164 ? 23.736 42.727 6.643 1.00 22.77 187 GLU B O 1
ATOM 4919 N N . GLU B 1 165 ? 25.226 44.419 6.710 1.00 23.85 188 GLU B N 1
ATOM 4920 C CA . GLU B 1 165 ? 26.108 43.762 5.765 1.00 23.55 188 GLU B CA 1
ATOM 4921 C C . GLU B 1 165 ? 26.666 42.449 6.378 1.00 23.92 188 GLU B C 1
ATOM 4922 O O . GLU B 1 165 ? 26.701 41.437 5.697 1.00 21.86 188 GLU B O 1
ATOM 4928 N N . ALA B 1 166 ? 27.106 42.490 7.638 1.00 20.69 189 ALA B N 1
ATOM 4929 C CA . ALA B 1 166 ? 27.608 41.297 8.306 1.00 21.06 189 ALA B CA 1
ATOM 4930 C C . ALA B 1 166 ? 26.501 40.236 8.425 1.00 20.02 189 ALA B C 1
ATOM 4931 O O . ALA B 1 166 ? 26.758 39.053 8.180 1.00 21.82 189 ALA B O 1
ATOM 4933 N N . ASP B 1 167 ? 25.287 40.657 8.773 1.00 19.22 190 ASP B N 1
ATOM 4934 C CA . ASP B 1 167 ? 24.185 39.754 8.952 1.00 22.99 190 ASP B CA 1
ATOM 4935 C C . ASP B 1 167 ? 23.826 39.027 7.670 1.00 25.75 190 ASP B C 1
ATOM 4936 O O . ASP B 1 167 ? 23.573 37.834 7.690 1.00 26.99 190 ASP B O 1
ATOM 4941 N N . GLN B 1 168 ? 23.795 39.751 6.556 1.00 27.78 191 GLN B N 1
ATOM 4942 C CA A GLN B 1 168 ? 23.519 39.140 5.261 0.50 25.77 191 GLN B CA 1
ATOM 4943 C CA B GLN B 1 168 ? 23.525 39.138 5.261 0.50 27.24 191 GLN B CA 1
ATOM 4944 C C . GLN B 1 168 ? 24.555 38.074 4.938 1.00 26.27 191 GLN B C 1
ATOM 4945 O O . GLN B 1 168 ? 24.205 36.998 4.404 1.00 27.25 191 GLN B O 1
ATOM 4956 N N . ALA B 1 169 ? 25.820 38.347 5.259 1.00 24.00 192 ALA B N 1
ATOM 4957 C CA . ALA B 1 169 ? 26.895 37.431 4.913 1.00 25.12 192 ALA B CA 1
ATOM 4958 C C . ALA B 1 169 ? 26.850 36.186 5.788 1.00 24.49 192 ALA B C 1
ATOM 4959 O O . ALA B 1 169 ? 27.071 35.064 5.305 1.00 29.47 192 ALA B O 1
ATOM 4961 N N . LEU B 1 170 ? 26.480 36.354 7.057 1.00 22.34 193 LEU B N 1
ATOM 4962 C CA . LEU B 1 170 ? 26.269 35.214 7.941 1.00 23.52 193 LEU B CA 1
ATOM 4963 C C . LEU B 1 170 ? 25.067 34.362 7.475 1.00 27.39 193 LEU B C 1
ATOM 4964 O O . LEU B 1 170 ? 25.147 33.136 7.386 1.00 26.49 193 LEU B O 1
ATOM 4969 N N . GLU B 1 171 ? 23.961 35.027 7.185 1.00 24.78 194 GLU B N 1
ATOM 4970 C CA . GLU B 1 171 ? 22.763 34.336 6.742 1.00 29.00 194 GLU B CA 1
ATOM 4971 C C . GLU B 1 171 ? 23.008 33.606 5.423 1.00 28.84 194 GLU B C 1
ATOM 4972 O O . GLU B 1 171 ? 22.620 32.466 5.301 1.00 32.76 194 GLU B O 1
ATOM 4978 N N . ASP B 1 172 ? 23.696 34.218 4.465 1.00 27.15 195 ASP B N 1
ATOM 4979 C CA . ASP B 1 172 ? 23.956 33.545 3.196 1.00 30.08 195 ASP B CA 1
ATOM 4980 C C . ASP B 1 172 ? 24.979 32.400 3.255 1.00 33.13 195 ASP B C 1
ATOM 4981 O O . ASP B 1 172 ? 25.026 31.567 2.336 1.00 31.04 195 ASP B O 1
ATOM 4986 N N . ASN B 1 173 ? 25.800 32.348 4.299 1.00 30.77 196 ASN B N 1
ATOM 4987 C CA . ASN B 1 173 ? 26.831 31.293 4.384 1.00 31.80 196 ASN B CA 1
ATOM 4988 C C . ASN B 1 173 ? 26.656 30.279 5.514 1.00 33.16 196 ASN B C 1
ATOM 4989 O O . ASN B 1 173 ? 27.498 29.402 5.725 1.00 39.23 196 ASN B O 1
ATOM 5002 N N . THR B 1 175 ? 25.490 27.228 7.838 1.00 43.42 198 THR B N 1
ATOM 5003 C CA . THR B 1 175 ? 25.259 25.783 7.749 1.00 44.46 198 THR B CA 1
ATOM 5004 C C . THR B 1 175 ? 24.966 25.185 9.137 1.00 45.45 198 THR B C 1
ATOM 5005 O O . THR B 1 175 ? 25.269 25.786 10.179 1.00 39.73 198 THR B O 1
ATOM 5009 N N . GLU B 1 176 ? 24.422 23.968 9.118 1.00 53.65 199 GLU B N 1
ATOM 5010 C CA . GLU B 1 176 ? 24.276 23.138 10.329 1.00 57.49 199 GLU B CA 1
ATOM 5011 C C . GLU B 1 176 ? 25.591 22.466 10.730 1.00 47.75 199 GLU B C 1
ATOM 5012 O O . GLU B 1 176 ? 25.715 21.979 11.846 1.00 55.90 199 GLU B O 1
ATOM 5018 N N . GLY B 1 177 ? 26.564 22.456 9.825 1.00 37.66 200 GLY B N 1
ATOM 5019 C CA . GLY B 1 177 ? 27.846 21.797 10.044 1.00 41.21 200 GLY B CA 1
ATOM 5020 C C . GLY B 1 177 ? 28.902 22.721 10.615 1.00 37.70 200 GLY B C 1
ATOM 5021 O O . GLY B 1 177 ? 28.566 23.693 11.285 1.00 37.31 200 GLY B O 1
ATOM 5022 N N . ASN B 1 178 ? 30.175 22.404 10.368 1.00 38.97 201 ASN B N 1
ATOM 5023 C CA . ASN B 1 178 ? 31.286 23.251 10.811 1.00 39.94 201 ASN B CA 1
ATOM 5024 C C . ASN B 1 178 ? 31.312 24.476 9.988 1.00 33.41 201 ASN B C 1
ATOM 5025 O O . ASN B 1 178 ? 31.211 24.393 8.775 1.00 32.06 201 ASN B O 1
ATOM 5030 N N . SER B 1 179 ? 31.521 25.612 10.636 1.00 29.69 202 SER B N 1
ATOM 5031 C CA . SER B 1 179 ? 31.680 26.857 9.950 1.00 26.21 202 SER B CA 1
ATOM 5032 C C . SER B 1 179 ? 33.149 27.135 9.625 1.00 27.82 202 SER B C 1
ATOM 5033 O O . SER B 1 179 ? 33.441 27.954 8.762 1.00 28.20 202 SER B O 1
ATOM 5036 N N . GLY B 1 180 ? 34.067 26.442 10.294 1.00 25.14 203 GLY B N 1
ATOM 5037 C CA . GLY B 1 180 ? 35.491 26.759 10.169 1.00 25.75 203 GLY B CA 1
ATOM 5038 C C . GLY B 1 180 ? 36.000 27.716 11.240 1.00 24.35 203 GLY B C 1
ATOM 5039 O O . GLY B 1 180 ? 37.199 28.011 11.316 1.00 23.69 203 GLY B O 1
ATOM 5040 N N . PHE B 1 181 ? 35.100 28.196 12.086 1.00 23.62 204 PHE B N 1
ATOM 5041 C CA . PHE B 1 181 ? 35.492 29.091 13.139 1.00 26.12 204 PHE B CA 1
ATOM 5042 C C . PHE B 1 181 ? 35.429 28.461 14.506 1.00 28.50 204 PHE B C 1
ATOM 5043 O O . PHE B 1 181 ? 35.679 29.131 15.490 1.00 23.32 204 PHE B O 1
ATOM 5051 N N . GLU B 1 182 ? 35.205 27.145 14.549 1.00 22.85 205 GLU B N 1
ATOM 5052 C CA . GLU B 1 182 ? 35.066 26.429 15.816 1.00 25.59 205 GLU B CA 1
ATOM 5053 C C . GLU B 1 182 ? 36.277 26.596 16.703 1.00 24.57 205 GLU B C 1
ATOM 5054 O O . GLU B 1 182 ? 36.131 26.683 17.914 1.00 24.03 205 GLU B O 1
ATOM 5060 N N . LYS B 1 183 ? 37.456 26.693 16.080 1.00 26.19 206 LYS B N 1
ATOM 5061 C CA . LYS B 1 183 ? 38.730 26.789 16.784 1.00 25.91 206 LYS B CA 1
ATOM 5062 C C . LYS B 1 183 ? 39.321 28.197 16.750 1.00 24.97 206 LYS B C 1
ATOM 5063 O O . LYS B 1 183 ? 40.451 28.419 17.201 1.00 23.99 206 LYS B O 1
ATOM 5069 N N . LEU B 1 184 ? 38.542 29.148 16.254 1.00 21.45 207 LEU B N 1
ATOM 5070 C CA . LEU B 1 184 ? 39.002 30.506 16.004 1.00 25.02 207 LEU B CA 1
ATOM 5071 C C . LEU B 1 184 ? 38.256 31.563 16.782 1.00 25.46 207 LEU B C 1
ATOM 5072 O O . LEU B 1 184 ? 38.442 32.757 16.528 1.00 31.50 207 LEU B O 1
ATOM 5077 N N . ASP B 1 185 ? 37.385 31.148 17.685 1.00 25.21 208 ASP B N 1
ATOM 5078 C CA . ASP B 1 185 ? 36.331 32.032 18.203 1.00 22.80 208 ASP B CA 1
ATOM 5079 C C . ASP B 1 185 ? 36.026 31.564 19.624 1.00 25.59 208 ASP B C 1
ATOM 5080 O O . ASP B 1 185 ? 35.513 30.450 19.813 1.00 25.37 208 ASP B O 1
ATOM 5085 N N . ASP B 1 186 ? 36.379 32.377 20.624 1.00 22.25 209 ASP B N 1
ATOM 5086 C CA . ASP B 1 186 ? 36.167 31.930 22.020 1.00 20.65 209 ASP B CA 1
ATOM 5087 C C . ASP B 1 186 ? 34.929 32.545 22.663 1.00 19.77 209 ASP B C 1
ATOM 5088 O O . ASP B 1 186 ? 34.793 32.565 23.896 1.00 19.74 209 ASP B O 1
ATOM 5093 N N . VAL B 1 187 ? 34.012 32.995 21.835 1.00 17.39 210 VAL B N 1
ATOM 5094 C CA . VAL B 1 187 ? 32.715 33.473 22.303 1.00 18.42 210 VAL B CA 1
ATOM 5095 C C . VAL B 1 187 ? 31.683 32.398 21.975 1.00 18.89 210 VAL B C 1
ATOM 5096 O O . VAL B 1 187 ? 31.093 31.817 22.875 1.00 20.03 210 VAL B O 1
ATOM 5100 N N . TYR B 1 188 ? 31.466 32.146 20.692 1.00 21.37 211 TYR B N 1
ATOM 5101 C CA . TYR B 1 188 ? 30.480 31.144 20.284 1.00 24.14 211 TYR B CA 1
ATOM 5102 C C . TYR B 1 188 ? 31.060 29.878 19.629 1.00 23.85 211 TYR B C 1
ATOM 5103 O O . TYR B 1 188 ? 30.304 29.059 19.107 1.00 22.83 211 TYR B O 1
ATOM 5112 N N . TYR B 1 189 ? 32.376 29.720 19.659 1.00 21.74 212 TYR B N 1
ATOM 5113 C CA . TYR B 1 189 ? 33.017 28.535 19.074 1.00 23.77 212 TYR B CA 1
ATOM 5114 C C . TYR B 1 189 ? 32.450 28.189 17.685 1.00 23.68 212 TYR B C 1
ATOM 5115 O O . TYR B 1 189 ? 32.195 27.023 17.337 1.00 21.87 212 TYR B O 1
ATOM 5124 N N . GLY B 1 190 ? 32.309 29.218 16.869 1.00 22.36 213 GLY B N 1
ATOM 5125 C CA . GLY B 1 190 ? 32.016 29.019 15.465 1.00 22.52 213 GLY B CA 1
ATOM 5126 C C . GLY B 1 190 ? 30.548 28.854 15.112 1.00 21.69 213 GLY B C 1
ATOM 5127 O O . GLY B 1 190 ? 30.242 28.588 13.968 1.00 24.94 213 GLY B O 1
ATOM 5128 N N . LYS B 1 191 ? 29.653 29.040 16.073 1.00 25.80 214 LYS B N 1
ATOM 5129 C CA . LYS B 1 191 ? 28.226 28.826 15.809 1.00 25.43 214 LYS B CA 1
ATOM 5130 C C . LYS B 1 191 ? 27.634 30.116 15.247 1.00 22.27 214 LYS B C 1
ATOM 5131 O O . LYS B 1 191 ? 27.305 31.056 15.981 1.00 19.72 214 LYS B O 1
ATOM 5137 N N . LEU B 1 192 ? 27.522 30.173 13.922 1.00 20.85 215 LEU B N 1
ATOM 5138 C CA . LEU B 1 192 ? 27.070 31.398 13.255 1.00 22.71 215 LEU B CA 1
ATOM 5139 C C . LEU B 1 192 ? 25.629 31.771 13.584 1.00 23.54 215 LEU B C 1
ATOM 5140 O O . LEU B 1 192 ? 25.300 32.965 13.607 1.00 23.23 215 LEU B O 1
ATOM 5145 N N . GLN B 1 193 ? 24.797 30.784 13.914 1.00 23.53 216 GLN B N 1
ATOM 5146 C CA . GLN B 1 193 ? 23.411 31.064 14.341 1.00 24.07 216 GLN B CA 1
ATOM 5147 C C . GLN B 1 193 ? 23.428 31.909 15.594 1.00 21.49 216 GLN B C 1
ATOM 5148 O O . GLN B 1 193 ? 22.645 32.828 15.712 1.00 25.59 216 GLN B O 1
ATOM 5150 N N . GLN B 1 194 ? 24.340 31.614 16.514 1.00 24.19 217 GLN B N 1
ATOM 5151 C CA . GLN B 1 194 ? 24.456 32.399 17.754 1.00 21.51 217 GLN B CA 1
ATOM 5152 C C . GLN B 1 194 ? 25.044 33.762 17.481 1.00 20.37 217 GLN B C 1
ATOM 5153 O O . GLN B 1 194 ? 24.555 34.748 18.054 1.00 19.99 217 GLN B O 1
ATOM 5159 N N . TRP B 1 195 ? 26.035 33.865 16.586 1.00 20.27 218 TRP B N 1
ATOM 5160 C CA . TRP B 1 195 ? 26.502 35.223 16.155 1.00 18.30 218 TRP B CA 1
ATOM 5161 C C . TRP B 1 195 ? 25.355 36.071 15.608 1.00 19.69 218 TRP B C 1
ATOM 5162 O O . TRP B 1 195 ? 25.311 37.276 15.903 1.00 17.26 218 TRP B O 1
ATOM 5173 N N . ARG B 1 196 ? 24.392 35.470 14.879 1.00 18.30 219 ARG B N 1
ATOM 5174 C CA . ARG B 1 196 ? 23.252 36.285 14.382 1.00 20.18 219 ARG B CA 1
ATOM 5175 C C . ARG B 1 196 ? 22.341 36.789 15.502 1.00 21.01 219 ARG B C 1
ATOM 5176 O O . ARG B 1 196 ? 21.909 37.949 15.497 1.00 21.92 219 ARG B O 1
ATOM 5184 N N . LEU B 1 197 ? 22.114 35.969 16.503 1.00 18.86 220 LEU B N 1
ATOM 5185 C CA . LEU B 1 197 ? 21.344 36.393 17.657 1.00 20.12 220 LEU B CA 1
ATOM 5186 C C . LEU B 1 197 ? 22.007 37.539 18.352 1.00 19.31 220 LEU B C 1
ATOM 5187 O O . LEU B 1 197 ? 21.364 38.568 18.699 1.00 21.35 220 LEU B O 1
ATOM 5192 N N . PHE B 1 198 ? 23.318 37.414 18.542 1.00 20.48 221 PHE B N 1
ATOM 5193 C CA . PHE B 1 198 ? 24.048 38.463 19.202 1.00 20.84 221 PHE B CA 1
ATOM 5194 C C . PHE B 1 198 ? 23.991 39.734 18.358 1.00 17.96 221 PHE B C 1
ATOM 5195 O O . PHE B 1 198 ? 23.761 40.840 18.874 1.00 19.89 221 PHE B O 1
ATOM 5203 N N . LEU B 1 199 ? 24.217 39.604 17.049 1.00 19.40 222 LEU B N 1
ATOM 5204 C CA . LEU B 1 199 ? 24.154 40.795 16.178 1.00 17.59 222 LEU B CA 1
ATOM 5205 C C . LEU B 1 199 ? 22.820 41.524 16.277 1.00 19.38 222 LEU B C 1
ATOM 5206 O O . LEU B 1 199 ? 22.776 42.766 16.341 1.00 16.65 222 LEU B O 1
ATOM 5211 N N . HIS B 1 200 ? 21.729 40.768 16.231 1.00 19.50 223 HIS B N 1
ATOM 5212 C CA . HIS B 1 200 ? 20.393 41.357 16.362 1.00 21.13 223 HIS B CA 1
ATOM 5213 C C . HIS B 1 200 ? 20.158 41.989 17.731 1.00 19.01 223 HIS B C 1
ATOM 5214 O O . HIS B 1 200 ? 19.497 43.038 17.849 1.00 20.48 223 HIS B O 1
ATOM 5221 N N . SER B 1 201 ? 20.712 41.384 18.758 1.00 18.51 224 SER B N 1
ATOM 5222 C CA . SER B 1 201 ? 20.654 41.930 20.099 1.00 17.93 224 SER B CA 1
ATOM 5223 C C . SER B 1 201 ? 21.418 43.279 20.166 1.00 16.62 224 SER B C 1
ATOM 5224 O O . SER B 1 201 ? 20.960 44.241 20.786 1.00 18.87 224 SER B O 1
ATOM 5227 N N . LEU B 1 202 ? 22.572 43.341 19.526 1.00 16.72 225 LEU B N 1
ATOM 5228 C CA . LEU B 1 202 ? 23.331 44.581 19.491 1.00 18.49 225 LEU B CA 1
ATOM 5229 C C . LEU B 1 202 ? 22.569 45.644 18.745 1.00 19.27 225 LEU B C 1
ATOM 5230 O O . LEU B 1 202 ? 22.596 46.810 19.153 1.00 17.82 225 LEU B O 1
ATOM 5235 N N . GLN B 1 203 ? 21.962 45.279 17.609 1.00 19.64 226 GLN B N 1
ATOM 5236 C CA . GLN B 1 203 ? 21.132 46.252 16.887 1.00 18.65 226 GLN B CA 1
ATOM 5237 C C . GLN B 1 203 ? 20.022 46.805 17.791 1.00 19.59 226 GLN B C 1
ATOM 5238 O O . GLN B 1 203 ? 19.709 47.987 17.751 1.00 18.27 226 GLN B O 1
ATOM 5244 N N . LEU B 1 204 ? 19.442 45.937 18.601 1.00 17.38 227 LEU B N 1
ATOM 5245 C CA . LEU B 1 204 ? 18.373 46.306 19.528 1.00 20.15 227 LEU B CA 1
ATOM 5246 C C . LEU B 1 204 ? 18.884 47.262 20.594 1.00 17.41 227 LEU B C 1
ATOM 5247 O O . LEU B 1 204 ? 18.291 48.334 20.836 1.00 18.53 227 LEU B O 1
ATOM 5252 N N . ARG B 1 205 ? 20.022 46.936 21.179 1.00 17.29 228 ARG B N 1
ATOM 5253 C CA . ARG B 1 205 ? 20.674 47.846 22.125 1.00 17.53 228 ARG B CA 1
ATOM 5254 C C . ARG B 1 205 ? 20.922 49.213 21.526 1.00 17.59 228 ARG B C 1
ATOM 5255 O O . ARG B 1 205 ? 20.636 50.241 22.113 1.00 17.14 228 ARG B O 1
ATOM 5271 N N . ALA B 1 207 ? 19.608 50.630 18.821 1.00 18.50 230 ALA B N 1
ATOM 5272 C CA . ALA B 1 207 ? 18.377 51.314 18.516 1.00 19.25 230 ALA B CA 1
ATOM 5273 C C . ALA B 1 207 ? 17.785 51.964 19.760 1.00 19.38 230 ALA B C 1
ATOM 5274 O O . ALA B 1 207 ? 17.388 53.154 19.713 1.00 19.75 230 ALA B O 1
ATOM 5284 N N . ARG B 1 209 ? 19.264 53.080 22.247 1.00 19.87 232 ARG B N 1
ATOM 5285 C CA . ARG B 1 209 ? 20.137 54.146 22.677 1.00 19.64 232 ARG B CA 1
ATOM 5286 C C . ARG B 1 209 ? 19.693 55.458 22.057 1.00 22.38 232 ARG B C 1
ATOM 5287 O O . ARG B 1 209 ? 19.947 56.512 22.643 1.00 20.49 232 ARG B O 1
ATOM 5295 N N . LEU B 1 210 ? 19.081 55.404 20.862 1.00 18.43 233 LEU B N 1
ATOM 5296 C CA . LEU B 1 210 ? 18.760 56.605 20.101 1.00 20.49 233 LEU B CA 1
ATOM 5297 C C . LEU B 1 210 ? 17.310 57.061 20.266 1.00 21.79 233 LEU B C 1
ATOM 5298 O O . LEU B 1 210 ? 16.821 57.929 19.506 1.00 20.01 233 LEU B O 1
ATOM 5303 N N . CYS B 1 211 ? 16.637 56.577 21.305 1.00 19.76 234 CYS B N 1
ATOM 5304 C CA . CYS B 1 211 ? 15.196 56.852 21.396 1.00 20.90 234 CYS B CA 1
ATOM 5305 C C . CYS B 1 211 ? 14.870 58.335 21.786 1.00 23.25 234 CYS B C 1
ATOM 5306 O O . CYS B 1 211 ? 13.746 58.765 21.624 1.00 21.10 234 CYS B O 1
ATOM 5309 N N . TYR B 1 212 ? 15.841 59.121 22.241 1.00 21.01 235 TYR B N 1
ATOM 5310 C CA . TYR B 1 212 ? 15.586 60.535 22.500 1.00 20.56 235 TYR B CA 1
ATOM 5311 C C . TYR B 1 212 ? 16.057 61.459 21.351 1.00 21.98 235 TYR B C 1
ATOM 5312 O O . TYR B 1 212 ? 16.050 62.662 21.522 1.00 22.37 235 TYR B O 1
ATOM 5321 N N . THR B 1 213 ? 16.479 60.896 20.213 1.00 20.77 236 THR B N 1
ATOM 5322 C CA . THR B 1 213 ? 17.002 61.689 19.126 1.00 20.41 236 THR B CA 1
ATOM 5323 C C . THR B 1 213 ? 15.930 61.867 18.083 1.00 21.15 236 THR B C 1
ATOM 5324 O O . THR B 1 213 ? 14.883 61.255 18.175 1.00 20.46 236 THR B O 1
ATOM 5328 N N . ASP B 1 214 ? 16.237 62.641 17.045 1.00 22.23 237 ASP B N 1
ATOM 5329 C CA . ASP B 1 214 ? 15.284 62.804 15.931 1.00 23.48 237 ASP B CA 1
ATOM 5330 C C . ASP B 1 214 ? 15.373 61.609 14.933 1.00 23.81 237 ASP B C 1
ATOM 5331 O O . ASP B 1 214 ? 14.768 61.644 13.848 1.00 25.17 237 ASP B O 1
ATOM 5349 N N . ALA B 1 216 ? 14.547 58.661 16.192 1.00 22.19 239 ALA B N 1
ATOM 5350 C CA . ALA B 1 216 ? 13.772 57.673 16.969 1.00 25.70 239 ALA B CA 1
ATOM 5351 C C . ALA B 1 216 ? 12.868 56.787 16.078 1.00 23.85 239 ALA B C 1
ATOM 5352 O O . ALA B 1 216 ? 12.708 55.593 16.351 1.00 22.60 239 ALA B O 1
ATOM 5354 N N . ALA B 1 217 ? 12.318 57.335 15.002 1.00 21.33 240 ALA B N 1
ATOM 5355 C CA . ALA B 1 217 ? 11.463 56.505 14.117 1.00 26.13 240 ALA B CA 1
ATOM 5356 C C . ALA B 1 217 ? 12.306 55.401 13.441 1.00 23.78 240 ALA B C 1
ATOM 5357 O O . ALA B 1 217 ? 11.895 54.227 13.390 1.00 25.22 240 ALA B O 1
ATOM 5359 N N . GLU B 1 218 ? 13.485 55.797 12.949 1.00 22.79 241 GLU B N 1
ATOM 5360 C CA . GLU B 1 218 ? 14.427 54.866 12.320 1.00 26.22 241 GLU B CA 1
ATOM 5361 C C . GLU B 1 218 ? 14.816 53.778 13.331 1.00 24.74 241 GLU B C 1
ATOM 5362 O O . GLU B 1 218 ? 14.819 52.579 13.038 1.00 22.79 241 GLU B O 1
ATOM 5368 N N . ALA B 1 219 ? 15.153 54.227 14.535 1.00 21.15 242 ALA B N 1
ATOM 5369 C CA . ALA B 1 219 ? 15.605 53.336 15.588 1.00 22.75 242 ALA B CA 1
ATOM 5370 C C . ALA B 1 219 ? 14.516 52.309 15.913 1.00 22.34 242 ALA B C 1
ATOM 5371 O O . ALA B 1 219 ? 14.792 51.134 16.027 1.00 21.76 242 ALA B O 1
ATOM 5373 N N . GLN B 1 220 ? 13.271 52.776 16.048 1.00 22.82 243 GLN B N 1
ATOM 5374 C CA . GLN B 1 220 ? 12.163 51.886 16.296 1.00 20.79 243 GLN B CA 1
ATOM 5375 C C . GLN B 1 220 ? 12.064 50.801 15.215 1.00 22.12 243 GLN B C 1
ATOM 5376 O O . GLN B 1 220 ? 11.886 49.612 15.546 1.00 18.03 243 GLN B O 1
ATOM 5382 N N . SER B 1 221 ? 12.206 51.188 13.940 1.00 21.18 244 SER B N 1
ATOM 5383 C CA A SER B 1 221 ? 12.129 50.245 12.845 0.50 22.95 244 SER B CA 1
ATOM 5384 C CA B SER B 1 221 ? 12.106 50.219 12.845 0.50 22.53 244 SER B CA 1
ATOM 5385 C C . SER B 1 221 ? 13.263 49.233 12.952 1.00 22.18 244 SER B C 1
ATOM 5386 O O . SER B 1 221 ? 13.057 48.028 12.788 1.00 20.60 244 SER B O 1
ATOM 5391 N N . ILE B 1 222 ? 14.474 49.728 13.223 1.00 21.33 245 ILE B N 1
ATOM 5392 C CA . ILE B 1 222 ? 15.631 48.846 13.378 1.00 22.98 245 ILE B CA 1
ATOM 5393 C C . ILE B 1 222 ? 15.388 47.827 14.500 1.00 19.10 245 ILE B C 1
ATOM 5394 O O . ILE B 1 222 ? 15.625 46.621 14.315 1.00 21.09 245 ILE B O 1
ATOM 5399 N N . ALA B 1 223 ? 14.925 48.306 15.652 1.00 20.26 246 ALA B N 1
ATOM 5400 C CA . ALA B 1 223 ? 14.654 47.435 16.792 1.00 20.58 246 ALA B CA 1
ATOM 5401 C C . ALA B 1 223 ? 13.615 46.390 16.471 1.00 20.39 246 ALA B C 1
ATOM 5402 O O . ALA B 1 223 ? 13.764 45.211 16.837 1.00 19.22 246 ALA B O 1
ATOM 5404 N N . GLU B 1 224 ? 12.535 46.811 15.829 1.00 20.32 247 GLU B N 1
ATOM 5405 C CA . GLU B 1 224 ? 11.450 45.866 15.491 1.00 23.47 247 GLU B CA 1
ATOM 5406 C C . GLU B 1 224 ? 11.938 44.760 14.530 1.00 21.70 247 GLU B C 1
ATOM 5407 O O . GLU B 1 224 ? 11.644 43.568 14.702 1.00 20.63 247 GLU B O 1
ATOM 5413 N N . LYS B 1 225 ? 12.707 45.152 13.525 1.00 23.03 248 LYS B N 1
ATOM 5414 C CA . LYS B 1 225 ? 13.256 44.207 12.554 1.00 24.31 248 LYS B CA 1
ATOM 5415 C C . LYS B 1 225 ? 14.261 43.241 13.200 1.00 21.62 248 LYS B C 1
ATOM 5416 O O . LYS B 1 225 ? 14.268 42.041 12.908 1.00 21.74 248 LYS B O 1
ATOM 5422 N N . ALA B 1 226 ? 15.060 43.754 14.145 1.00 21.92 249 ALA B N 1
ATOM 5423 C CA . ALA B 1 226 ? 16.021 42.951 14.904 1.00 21.47 249 ALA B CA 1
ATOM 5424 C C . ALA B 1 226 ? 15.365 41.882 15.770 1.00 20.87 249 ALA B C 1
ATOM 5425 O O . ALA B 1 226 ? 15.758 40.724 15.709 1.00 23.19 249 ALA B O 1
ATOM 5427 N N . VAL B 1 227 ? 14.334 42.265 16.513 1.00 21.17 250 VAL B N 1
ATOM 5428 C CA . VAL B 1 227 ? 13.562 41.301 17.279 1.00 22.81 250 VAL B CA 1
ATOM 5429 C C . VAL B 1 227 ? 12.908 40.265 16.365 1.00 21.65 250 VAL B C 1
ATOM 5430 O O . VAL B 1 227 ? 12.967 39.052 16.637 1.00 22.48 250 VAL B O 1
ATOM 5434 N N . THR B 1 228 ? 12.355 40.705 15.237 1.00 23.81 251 THR B N 1
ATOM 5435 C CA . THR B 1 228 ? 11.799 39.738 14.278 1.00 25.69 251 THR B CA 1
ATOM 5436 C C . THR B 1 228 ? 12.866 38.773 13.755 1.00 23.75 251 THR B C 1
ATOM 5437 O O . THR B 1 228 ? 12.580 37.602 13.578 1.00 21.22 251 THR B O 1
ATOM 5441 N N . ALA B 1 229 ? 14.096 39.248 13.554 1.00 22.56 252 ALA B N 1
ATOM 5442 C CA . ALA B 1 229 ? 15.149 38.400 13.008 1.00 24.22 252 ALA B CA 1
ATOM 5443 C C . ALA B 1 229 ? 15.684 37.381 14.018 1.00 24.96 252 ALA B C 1
ATOM 5444 O O . ALA B 1 229 ? 16.281 36.398 13.623 1.00 23.64 252 ALA B O 1
ATOM 5446 N N . GLY B 1 230 ? 15.466 37.639 15.313 1.00 26.44 253 GLY B N 1
ATOM 5447 C CA . GLY B 1 230 ? 15.811 36.732 16.368 1.00 24.07 253 GLY B CA 1
ATOM 5448 C C . GLY B 1 230 ? 16.920 37.313 17.246 1.00 25.70 253 GLY B C 1
ATOM 5449 O O . GLY B 1 230 ? 18.038 37.532 16.786 1.00 21.54 253 GLY B O 1
ATOM 5450 N N . VAL B 1 231 ? 16.625 37.507 18.526 1.00 24.23 254 VAL B N 1
ATOM 5451 C CA . VAL B 1 231 ? 17.608 38.017 19.497 1.00 21.72 254 VAL B CA 1
ATOM 5452 C C . VAL B 1 231 ? 17.859 36.919 20.526 1.00 21.51 254 VAL B C 1
ATOM 5453 O O . VAL B 1 231 ? 17.204 35.874 20.492 1.00 21.24 254 VAL B O 1
ATOM 5457 N N . ILE B 1 232 ? 18.820 37.155 21.420 1.00 20.37 255 ILE B N 1
ATOM 5458 C CA . ILE B 1 232 ? 19.163 36.253 22.504 1.00 18.18 255 ILE B CA 1
ATOM 5459 C C . ILE B 1 232 ? 17.982 36.182 23.493 1.00 21.81 255 ILE B C 1
ATOM 5460 O O . ILE B 1 232 ? 17.594 37.187 24.065 1.00 22.99 255 ILE B O 1
ATOM 5465 N N . GLU B 1 233 ? 17.425 34.976 23.653 1.00 21.08 256 GLU B N 1
ATOM 5466 C CA . GLU B 1 233 ? 16.242 34.750 24.509 1.00 23.53 256 GLU B CA 1
ATOM 5467 C C . GLU B 1 233 ? 16.491 33.707 25.613 1.00 24.79 256 GLU B C 1
ATOM 5468 O O . GLU B 1 233 ? 15.750 33.636 26.581 1.00 28.07 256 GLU B O 1
ATOM 5474 N N . LYS B 1 234 ? 17.548 32.933 25.471 1.00 22.99 257 LYS B N 1
ATOM 5475 C CA . LYS B 1 234 ? 17.928 31.933 26.429 1.00 20.83 257 LYS B CA 1
ATOM 5476 C C . LYS B 1 234 ? 19.294 32.254 26.960 1.00 21.14 257 LYS B C 1
ATOM 5477 O O . LYS B 1 234 ? 20.134 32.677 26.196 1.00 18.55 257 LYS B O 1
ATOM 5483 N N . ASN B 1 235 ? 19.569 31.939 28.229 1.00 18.74 258 ASN B N 1
ATOM 5484 C CA . ASN B 1 235 ? 20.903 32.138 28.766 1.00 18.48 258 ASN B CA 1
ATOM 5485 C C . ASN B 1 235 ? 22.003 31.332 28.058 1.00 19.19 258 ASN B C 1
ATOM 5486 O O . ASN B 1 235 ? 23.149 31.755 27.999 1.00 21.13 258 ASN B O 1
ATOM 5491 N N . ASP B 1 236 ? 21.645 30.185 27.503 1.00 21.98 259 ASP B N 1
ATOM 5492 C CA . ASP B 1 236 ? 22.617 29.388 26.775 1.00 24.27 259 ASP B CA 1
ATOM 5493 C C . ASP B 1 236 ? 23.146 30.091 25.543 1.00 23.85 259 ASP B C 1
ATOM 5494 O O . ASP B 1 236 ? 24.239 29.744 25.101 1.00 24.76 259 ASP B O 1
ATOM 5499 N N . ASP B 1 237 ? 22.420 31.092 25.030 1.00 23.22 260 ASP B N 1
ATOM 5500 C CA . ASP B 1 237 ? 22.893 31.906 23.900 1.00 23.19 260 ASP B CA 1
ATOM 5501 C C . ASP B 1 237 ? 23.560 33.244 24.271 1.00 21.15 260 ASP B C 1
ATOM 5502 O O . ASP B 1 237 ? 23.915 33.998 23.391 1.00 20.73 260 ASP B O 1
ATOM 5507 N N . ASN B 1 238 ? 23.807 33.488 25.549 1.00 19.12 261 ASN B N 1
ATOM 5508 C CA . ASN B 1 238 ? 24.547 34.646 25.989 1.00 19.23 261 ASN B CA 1
ATOM 5509 C C . ASN B 1 238 ? 25.935 34.715 25.347 1.00 18.69 261 ASN B C 1
ATOM 5510 O O . ASN B 1 238 ? 26.575 33.689 25.151 1.00 19.58 261 ASN B O 1
ATOM 5515 N N . ALA B 1 239 ? 26.373 35.933 25.034 1.00 20.23 262 ALA B N 1
ATOM 5516 C CA . ALA B 1 239 ? 27.674 36.176 24.422 1.00 18.22 262 ALA B CA 1
ATOM 5517 C C . ALA B 1 239 ? 28.678 36.407 25.522 1.00 18.74 262 ALA B C 1
ATOM 5518 O O . ALA B 1 239 ? 28.631 37.451 26.230 1.00 20.17 262 ALA B O 1
ATOM 5520 N N . LEU B 1 240 ? 29.532 35.414 25.739 1.00 20.16 263 LEU B N 1
ATOM 5521 C CA . LEU B 1 240 ? 30.608 35.490 26.723 1.00 19.59 263 LEU B CA 1
ATOM 5522 C C . LEU B 1 240 ? 31.946 35.270 26.025 1.00 19.86 263 LEU B C 1
ATOM 5523 O O . LEU B 1 240 ? 32.060 34.338 25.209 1.00 20.39 263 LEU B O 1
ATOM 5528 N N . PHE B 1 241 ? 32.985 36.017 26.399 1.00 16.67 264 PHE B N 1
ATOM 5529 C CA . PHE B 1 241 ? 34.334 35.752 25.901 1.00 17.00 264 PHE B CA 1
ATOM 5530 C C . PHE B 1 241 ? 35.020 34.888 26.921 1.00 20.54 264 PHE B C 1
ATOM 5531 O O . PHE B 1 241 ? 35.261 35.319 28.049 1.00 20.61 264 PHE B O 1
ATOM 5539 N N . HIS B 1 242 ? 35.220 33.628 26.551 1.00 21.14 265 HIS B N 1
ATOM 5540 C CA . HIS B 1 242 ? 35.770 32.655 27.440 1.00 21.76 265 HIS B CA 1
ATOM 5541 C C . HIS B 1 242 ? 37.292 32.734 27.335 1.00 21.89 265 HIS B C 1
ATOM 5542 O O . HIS B 1 242 ? 37.867 32.912 26.237 1.00 21.28 265 HIS B O 1
ATOM 5549 N N . VAL B 1 243 ? 37.939 32.621 28.474 1.00 20.93 266 VAL B N 1
ATOM 5550 C CA . VAL B 1 243 ? 39.389 32.810 28.508 1.00 23.27 266 VAL B CA 1
ATOM 5551 C C . VAL B 1 243 ? 39.991 31.830 29.477 1.00 24.07 266 VAL B C 1
ATOM 5552 O O . VAL B 1 243 ? 39.337 31.476 30.467 1.00 23.09 266 VAL B O 1
ATOM 5556 N N . ALA B 1 244 ? 41.220 31.389 29.182 1.00 26.36 267 ALA B N 1
ATOM 5557 C CA . ALA B 1 244 ? 41.940 30.477 30.042 1.00 26.06 267 ALA B CA 1
ATOM 5558 C C . ALA B 1 244 ? 42.346 31.203 31.330 1.00 24.23 267 ALA B C 1
ATOM 5559 O O . ALA B 1 244 ? 42.407 30.602 32.369 1.00 23.97 267 ALA B O 1
ATOM 5561 N N . GLU B 1 245 ? 42.637 32.497 31.217 1.00 24.95 268 GLU B N 1
ATOM 5562 C CA . GLU B 1 245 ? 42.986 33.310 32.350 1.00 25.35 268 GLU B CA 1
ATOM 5563 C C . GLU B 1 245 ? 42.324 34.680 32.195 1.00 21.56 268 GLU B C 1
ATOM 5564 O O . GLU B 1 245 ? 42.599 35.420 31.255 1.00 22.50 268 GLU B O 1
ATOM 5570 N N . ASN B 1 246 ? 41.468 34.995 33.154 1.00 20.83 269 ASN B N 1
ATOM 5571 C CA . ASN B 1 246 ? 40.837 36.305 33.231 1.00 19.55 269 ASN B CA 1
ATOM 5572 C C . ASN B 1 246 ? 41.764 37.233 34.006 1.00 20.21 269 ASN B C 1
ATOM 5573 O O . ASN B 1 246 ? 41.890 37.110 35.230 1.00 17.54 269 ASN B O 1
ATOM 5578 N N . ARG B 1 247 ? 42.440 38.131 33.272 1.00 19.97 270 ARG B N 1
ATOM 5579 C CA . ARG B 1 247 ? 43.466 38.978 33.842 1.00 21.84 270 ARG B CA 1
ATOM 5580 C C . ARG B 1 247 ? 42.842 40.118 34.606 1.00 19.82 270 ARG B C 1
ATOM 5581 O O . ARG B 1 247 ? 43.479 40.669 35.513 1.00 19.62 270 ARG B O 1
ATOM 5589 N N . SER B 1 248 ? 41.572 40.426 34.324 1.00 19.27 271 SER B N 1
ATOM 5590 C CA . SER B 1 248 ? 40.839 41.460 35.079 1.00 19.00 271 SER B CA 1
ATOM 5591 C C . SER B 1 248 ? 40.685 41.088 36.545 1.00 17.03 271 SER B C 1
ATOM 5592 O O . SER B 1 248 ? 40.502 41.947 37.387 1.00 20.26 271 SER B O 1
ATOM 5595 N N . ALA B 1 249 ? 40.735 39.804 36.850 1.00 16.32 272 ALA B N 1
ATOM 5596 C CA . ALA B 1 249 ? 40.689 39.368 38.253 1.00 17.97 272 ALA B CA 1
ATOM 5597 C C . ALA B 1 249 ? 41.865 39.957 39.065 1.00 18.36 272 ALA B C 1
ATOM 5598 O O . ALA B 1 249 ? 41.732 40.137 40.270 1.00 17.81 272 ALA B O 1
ATOM 5600 N N . LEU B 1 250 ? 43.003 40.241 38.418 1.00 19.35 273 LEU B N 1
ATOM 5601 C CA . LEU B 1 250 ? 44.132 40.892 39.100 1.00 19.90 273 LEU B CA 1
ATOM 5602 C C . LEU B 1 250 ? 43.737 42.200 39.778 1.00 20.03 273 LEU B C 1
ATOM 5603 O O . LEU B 1 250 ? 44.125 42.454 40.914 1.00 21.87 273 LEU B O 1
ATOM 5608 N N . CYS B 1 251 ? 42.928 42.993 39.086 1.00 17.69 274 CYS B N 1
ATOM 5609 C CA . CYS B 1 251 ? 42.595 44.354 39.543 1.00 22.50 274 CYS B CA 1
ATOM 5610 C C . CYS B 1 251 ? 41.873 44.288 40.883 1.00 20.93 274 CYS B C 1
ATOM 5611 O O . CYS B 1 251 ? 42.072 45.126 41.713 1.00 21.19 274 CYS B O 1
ATOM 5614 N N . PHE B 1 252 ? 41.062 43.247 41.079 1.00 17.84 275 PHE B N 1
ATOM 5615 C CA . PHE B 1 252 ? 40.177 43.125 42.252 1.00 16.52 275 PHE B CA 1
ATOM 5616 C C . PHE B 1 252 ? 40.720 42.229 43.320 1.00 19.83 275 PHE B C 1
ATOM 5617 O O . PHE B 1 252 ? 40.682 42.541 44.482 1.00 19.43 275 PHE B O 1
ATOM 5625 N N . ASN B 1 253 ? 41.254 41.101 42.900 1.00 21.65 276 ASN B N 1
ATOM 5626 C CA . ASN B 1 253 ? 41.664 40.044 43.834 1.00 23.32 276 ASN B CA 1
ATOM 5627 C C . ASN B 1 253 ? 43.096 40.167 44.284 1.00 21.67 276 ASN B C 1
ATOM 5628 O O . ASN B 1 253 ? 43.408 39.746 45.386 1.00 27.98 276 ASN B O 1
ATOM 5633 N N . ASP B 1 254 ? 43.987 40.652 43.416 1.00 21.87 277 ASP B N 1
ATOM 5634 C CA . ASP B 1 254 ? 45.451 40.551 43.686 1.00 24.85 277 ASP B CA 1
ATOM 5635 C C . ASP B 1 254 ? 46.029 41.897 43.909 1.00 22.33 277 ASP B C 1
ATOM 5636 O O . ASP B 1 254 ? 46.633 42.100 44.929 1.00 22.56 277 ASP B O 1
ATOM 5641 N N . TRP B 1 255 ? 45.794 42.820 42.989 1.00 20.86 278 TRP B N 1
ATOM 5642 C CA . TRP B 1 255 ? 46.138 44.218 43.226 1.00 22.71 278 TRP B CA 1
ATOM 5643 C C . TRP B 1 255 ? 45.279 44.862 44.303 1.00 23.53 278 TRP B C 1
ATOM 5644 O O . TRP B 1 255 ? 45.757 45.748 45.036 1.00 21.16 278 TRP B O 1
ATOM 5655 N N . LYS B 1 256 ? 44.017 44.444 44.368 1.00 21.10 279 LYS B N 1
ATOM 5656 C CA . LYS B 1 256 ? 43.049 44.977 45.333 1.00 20.65 279 LYS B CA 1
ATOM 5657 C C . LYS B 1 256 ? 42.917 46.505 45.222 1.00 19.21 279 LYS B C 1
ATOM 5658 O O . LYS B 1 256 ? 42.816 47.194 46.239 1.00 20.57 279 LYS B O 1
ATOM 5664 N N . ASP B 1 257 ? 42.888 47.011 43.983 1.00 19.02 280 ASP B N 1
ATOM 5665 C CA . ASP B 1 257 ? 42.757 48.435 43.680 1.00 17.24 280 ASP B CA 1
ATOM 5666 C C . ASP B 1 257 ? 41.274 48.935 43.660 1.00 18.51 280 ASP B C 1
ATOM 5667 O O . ASP B 1 257 ? 41.043 50.139 43.627 1.00 20.26 280 ASP B O 1
ATOM 5672 N N . TYR B 1 258 ? 40.299 48.031 43.668 1.00 20.95 281 TYR B N 1
ATOM 5673 C CA . TYR B 1 258 ? 38.888 48.414 43.593 1.00 17.53 281 TYR B CA 1
ATOM 5674 C C . TYR B 1 258 ? 38.061 47.628 44.568 1.00 19.39 281 TYR B C 1
ATOM 5675 O O . TYR B 1 258 ? 38.293 46.420 44.805 1.00 19.76 281 TYR B O 1
ATOM 5684 N N . ARG B 1 259 ? 37.046 48.282 45.100 1.00 19.16 282 ARG B N 1
ATOM 5685 C CA . ARG B 1 259 ? 36.009 47.572 45.858 1.00 20.27 282 ARG B CA 1
ATOM 5686 C C . ARG B 1 259 ? 34.651 48.050 45.391 1.00 19.56 282 ARG B C 1
ATOM 5687 O O . ARG B 1 259 ? 34.540 48.995 44.602 1.00 23.47 282 ARG B O 1
ATOM 5695 N N . VAL B 1 260 ? 33.615 47.366 45.856 1.00 19.65 283 VAL B N 1
ATOM 5696 C CA . VAL B 1 260 ? 32.262 47.624 45.416 1.00 17.72 283 VAL B CA 1
ATOM 5697 C C . VAL B 1 260 ? 31.735 48.968 45.941 1.00 17.89 283 VAL B C 1
ATOM 5698 O O . VAL B 1 260 ? 32.024 49.377 47.067 1.00 19.91 283 VAL B O 1
ATOM 5702 N N . GLY B 1 261 ? 31.000 49.653 45.085 1.00 21.89 284 GLY B N 1
ATOM 5703 C CA . GLY B 1 261 ? 30.496 50.995 45.329 1.00 16.52 284 GLY B CA 1
ATOM 5704 C C . GLY B 1 261 ? 29.221 50.970 46.150 1.00 19.03 284 GLY B C 1
ATOM 5705 O O . GLY B 1 261 ? 28.501 49.962 46.227 1.00 18.01 284 GLY B O 1
ATOM 5706 N N . ALA B 1 262 ? 28.946 52.102 46.771 1.00 19.52 285 ALA B N 1
ATOM 5707 C CA . ALA B 1 262 ? 27.836 52.252 47.679 1.00 16.95 285 ALA B CA 1
ATOM 5708 C C . ALA B 1 262 ? 26.499 52.052 46.970 1.00 20.01 285 ALA B C 1
ATOM 5709 O O . ALA B 1 262 ? 25.561 51.497 47.555 1.00 20.92 285 ALA B O 1
ATOM 5711 N N . ASP B 1 263 ? 26.409 52.484 45.721 1.00 20.93 286 ASP B N 1
ATOM 5712 C CA . ASP B 1 263 ? 25.108 52.527 45.031 1.00 23.19 286 ASP B CA 1
ATOM 5713 C C . ASP B 1 263 ? 24.526 51.152 44.840 1.00 17.85 286 ASP B C 1
ATOM 5714 O O . ASP B 1 263 ? 23.407 50.898 45.224 1.00 19.31 286 ASP B O 1
ATOM 5719 N N . ILE B 1 264 ? 25.296 50.253 44.258 1.00 18.69 287 ILE B N 1
ATOM 5720 C CA . ILE B 1 264 ? 24.755 48.935 43.950 1.00 18.69 287 ILE B CA 1
ATOM 5721 C C . ILE B 1 264 ? 24.447 48.186 45.256 1.00 21.06 287 ILE B C 1
ATOM 5722 O O . ILE B 1 264 ? 23.472 47.451 45.328 1.00 20.24 287 ILE B O 1
ATOM 5727 N N . ILE B 1 265 ? 25.220 48.430 46.307 1.00 17.39 288 ILE B N 1
ATOM 5728 C CA . ILE B 1 265 ? 24.897 47.831 47.604 1.00 18.80 288 ILE B CA 1
ATOM 5729 C C . ILE B 1 265 ? 23.618 48.402 48.247 1.00 20.79 288 ILE B C 1
ATOM 5730 O O . ILE B 1 265 ? 22.847 47.676 48.861 1.00 22.39 288 ILE B O 1
ATOM 5735 N N . CYS B 1 266 ? 23.374 49.702 48.096 1.00 21.00 289 CYS B N 1
ATOM 5736 C CA . CYS B 1 266 ? 22.168 50.307 48.623 1.00 21.13 289 CYS B CA 1
ATOM 5737 C C . CYS B 1 266 ? 20.936 49.679 48.025 1.00 20.61 289 CYS B C 1
ATOM 5738 O O . CYS B 1 266 ? 19.962 49.357 48.734 1.00 16.67 289 CYS B O 1
ATOM 5741 N N . TYR B 1 267 ? 20.951 49.517 46.710 1.00 18.50 290 TYR B N 1
ATOM 5742 C CA . TYR B 1 267 ? 19.793 48.954 46.032 1.00 18.33 290 TYR B CA 1
ATOM 5743 C C . TYR B 1 267 ? 19.640 47.496 46.402 1.00 18.63 290 TYR B C 1
ATOM 5744 O O . TYR B 1 267 ? 18.549 47.079 46.803 1.00 18.38 290 TYR B O 1
ATOM 5761 N N . ASN B 1 269 ? 21.014 45.550 48.873 1.00 16.81 292 ASN B N 1
ATOM 5762 C CA . ASN B 1 269 ? 20.660 45.328 50.277 1.00 19.92 292 ASN B CA 1
ATOM 5763 C C . ASN B 1 269 ? 19.227 45.779 50.582 1.00 20.69 292 ASN B C 1
ATOM 5764 O O . ASN B 1 269 ? 18.521 45.110 51.321 1.00 20.68 292 ASN B O 1
ATOM 5769 N N . GLY B 1 270 ? 18.787 46.905 50.049 1.00 20.89 293 GLY B N 1
ATOM 5770 C CA . GLY B 1 270 ? 17.392 47.364 50.282 1.00 22.45 293 GLY B CA 1
ATOM 5771 C C . GLY B 1 270 ? 16.380 46.348 49.764 1.00 22.28 293 GLY B C 1
ATOM 5772 O O . GLY B 1 270 ? 15.354 46.051 50.406 1.00 19.51 293 GLY B O 1
ATOM 5773 N N . TYR B 1 271 ? 16.670 45.785 48.608 1.00 22.25 294 TYR B N 1
ATOM 5774 C CA . TYR B 1 271 ? 15.806 44.767 48.000 1.00 19.07 294 TYR B CA 1
ATOM 5775 C C . TYR B 1 271 ? 16.027 43.348 48.556 1.00 23.61 294 TYR B C 1
ATOM 5776 O O . TYR B 1 271 ? 15.353 42.433 48.149 1.00 21.27 294 TYR B O 1
ATOM 5785 N N . ALA B 1 272 ? 17.005 43.182 49.439 1.00 19.85 295 ALA B N 1
ATOM 5786 C CA . ALA B 1 272 ? 17.359 41.891 49.973 1.00 19.57 295 ALA B CA 1
ATOM 5787 C C . ALA B 1 272 ? 17.594 40.867 48.834 1.00 21.45 295 ALA B C 1
ATOM 5788 O O . ALA B 1 272 ? 17.088 39.751 48.832 1.00 20.89 295 ALA B O 1
ATOM 5790 N N . ASP B 1 273 ? 18.386 41.288 47.848 1.00 19.37 296 ASP B N 1
ATOM 5791 C CA . ASP B 1 273 ? 18.446 40.629 46.542 1.00 19.58 296 ASP B CA 1
ATOM 5792 C C . ASP B 1 273 ? 19.214 39.309 46.697 1.00 19.01 296 ASP B C 1
ATOM 5793 O O . ASP B 1 273 ? 20.367 39.298 47.145 1.00 19.45 296 ASP B O 1
ATOM 5798 N N . PRO B 1 274 ? 18.588 38.195 46.345 1.00 22.80 297 PRO B N 1
ATOM 5799 C CA . PRO B 1 274 ? 19.319 36.909 46.476 1.00 22.38 297 PRO B CA 1
ATOM 5800 C C . PRO B 1 274 ? 20.578 36.764 45.603 1.00 18.79 297 PRO B C 1
ATOM 5801 O O . PRO B 1 274 ? 21.345 35.845 45.829 1.00 23.89 297 PRO B O 1
ATOM 5805 N N . ARG B 1 275 ? 20.768 37.636 44.625 1.00 19.85 298 ARG B N 1
ATOM 5806 C CA . ARG B 1 275 ? 21.971 37.609 43.805 1.00 18.57 298 ARG B CA 1
ATOM 5807 C C . ARG B 1 275 ? 23.242 38.113 44.510 1.00 19.83 298 ARG B C 1
ATOM 5808 O O . ARG B 1 275 ? 24.363 37.931 43.990 1.00 20.68 298 ARG B O 1
ATOM 5816 N N . ARG B 1 276 ? 23.091 38.723 45.686 1.00 20.53 299 ARG B N 1
ATOM 5817 C CA . ARG B 1 276 ? 24.235 39.323 46.377 1.00 20.74 299 ARG B CA 1
ATOM 5818 C C . ARG B 1 276 ? 25.338 38.311 46.608 1.00 21.68 299 ARG B C 1
ATOM 5819 O O . ARG B 1 276 ? 26.511 38.638 46.409 1.00 20.97 299 ARG B O 1
ATOM 5827 N N . ASP B 1 277 ? 24.996 37.100 47.034 1.00 22.86 300 ASP B N 1
ATOM 5828 C CA . ASP B 1 277 ? 26.071 36.132 47.361 1.00 22.97 300 ASP B CA 1
ATOM 5829 C C . ASP B 1 277 ? 26.744 35.550 46.106 1.00 21.99 300 ASP B C 1
ATOM 5830 O O . ASP B 1 277 ? 27.753 34.850 46.218 1.00 25.54 300 ASP B O 1
ATOM 5835 N N . LYS B 1 278 ? 26.191 35.840 44.935 1.00 21.53 301 LYS B N 1
ATOM 5836 C CA A LYS B 1 278 ? 26.823 35.514 43.652 0.50 21.88 301 LYS B CA 1
ATOM 5837 C CA B LYS B 1 278 ? 26.840 35.507 43.666 0.50 21.94 301 LYS B CA 1
ATOM 5838 C C . LYS B 1 278 ? 27.627 36.684 43.106 1.00 19.41 301 LYS B C 1
ATOM 5839 O O . LYS B 1 278 ? 28.535 36.504 42.329 1.00 24.04 301 LYS B O 1
ATOM 5850 N N . TYR B 1 279 ? 27.284 37.896 43.513 1.00 18.51 302 TYR B N 1
ATOM 5851 C CA . TYR B 1 279 ? 27.982 39.118 43.023 1.00 17.38 302 TYR B CA 1
ATOM 5852 C C . TYR B 1 279 ? 29.229 39.549 43.845 1.00 18.19 302 TYR B C 1
ATOM 5853 O O . TYR B 1 279 ? 30.190 40.057 43.314 1.00 16.94 302 TYR B O 1
ATOM 5862 N N . PHE B 1 280 ? 29.120 39.429 45.173 1.00 18.01 303 PHE B N 1
ATOM 5863 C CA . PHE B 1 280 ? 30.012 40.065 46.101 1.00 20.41 303 PHE B CA 1
ATOM 5864 C C . PHE B 1 280 ? 30.538 39.113 47.158 1.00 18.64 303 PHE B C 1
ATOM 5865 O O . PHE B 1 280 ? 29.877 38.158 47.520 1.00 19.81 303 PHE B O 1
ATOM 5873 N N . THR B 1 281 ? 31.683 39.485 47.725 1.00 18.04 304 THR B N 1
ATOM 5874 C CA . THR B 1 281 ? 32.150 38.921 48.967 1.00 19.36 304 THR B CA 1
ATOM 5875 C C . THR B 1 281 ? 31.529 39.671 50.138 1.00 20.89 304 THR B C 1
ATOM 5876 O O . THR B 1 281 ? 31.152 40.839 50.033 1.00 19.73 304 THR B O 1
ATOM 5880 N N . LYS B 1 282 ? 31.469 38.984 51.286 1.00 22.50 305 LYS B N 1
ATOM 5881 C CA . LYS B 1 282 ? 31.109 39.557 52.570 1.00 25.06 305 LYS B CA 1
ATOM 5882 C C . LYS B 1 282 ? 32.337 40.036 53.320 1.00 24.10 305 LYS B C 1
ATOM 5883 O O . LYS B 1 282 ? 33.393 39.437 53.198 1.00 23.19 305 LYS B O 1
ATOM 5889 N N A VAL B 1 283 ? 32.164 41.123 54.075 0.70 22.06 306 VAL B N 1
ATOM 5890 N N B VAL B 1 283 ? 32.257 41.116 54.090 0.30 23.24 306 VAL B N 1
ATOM 5891 C CA A VAL B 1 283 ? 33.207 41.583 55.010 0.70 23.08 306 VAL B CA 1
ATOM 5892 C CA B VAL B 1 283 ? 33.327 41.343 55.072 0.30 23.97 306 VAL B CA 1
ATOM 5893 C C A VAL B 1 283 ? 32.580 41.865 56.395 0.70 23.84 306 VAL B C 1
ATOM 5894 C C B VAL B 1 283 ? 32.833 40.817 56.413 0.30 22.51 306 VAL B C 1
ATOM 5895 O O A VAL B 1 283 ? 31.372 41.938 56.535 0.70 20.11 306 VAL B O 1
ATOM 5896 O O B VAL B 1 283 ? 31.635 40.796 56.673 0.30 19.55 306 VAL B O 1
ATOM 5903 N N A LYS B 1 284 ? 33.436 41.962 57.409 0.70 26.19 307 LYS B N 1
ATOM 5904 N N B LYS B 1 284 ? 33.770 40.345 57.219 0.30 22.54 307 LYS B N 1
ATOM 5905 C CA A LYS B 1 284 ? 33.033 42.190 58.794 0.70 24.80 307 LYS B CA 1
ATOM 5906 C CA B LYS B 1 284 ? 33.497 39.821 58.539 0.30 24.69 307 LYS B CA 1
ATOM 5907 C C A LYS B 1 284 ? 33.417 43.615 59.259 0.70 28.58 307 LYS B C 1
ATOM 5908 C C B LYS B 1 284 ? 34.575 40.342 59.484 0.30 27.58 307 LYS B C 1
ATOM 5909 O O A LYS B 1 284 ? 34.604 44.020 59.210 0.70 23.43 307 LYS B O 1
ATOM 5910 O O B LYS B 1 284 ? 35.759 40.277 59.168 0.30 33.23 307 LYS B O 1
ATOM 5913 N N A ASN B 1 285 ? 32.405 44.363 59.709 0.70 29.17 308 ASN B N 1
ATOM 5914 N N B ASN B 1 285 ? 34.171 40.885 60.626 0.30 31.72 308 ASN B N 1
ATOM 5915 C CA A ASN B 1 285 ? 32.570 45.723 60.214 0.70 32.59 308 ASN B CA 1
ATOM 5916 C CA B ASN B 1 285 ? 35.111 41.260 61.687 0.30 32.09 308 ASN B CA 1
ATOM 5917 C C A ASN B 1 285 ? 31.833 45.847 61.533 0.70 33.18 308 ASN B C 1
ATOM 5918 C C B ASN B 1 285 ? 34.339 41.808 62.876 0.30 33.98 308 ASN B C 1
ATOM 5919 O O A ASN B 1 285 ? 30.639 45.535 61.579 0.70 27.93 308 ASN B O 1
ATOM 5920 O O B ASN B 1 285 ? 33.110 41.910 62.827 0.30 31.33 308 ASN B O 1
ATOM 5929 N N A ASN B 1 286 ? 32.530 46.323 62.577 0.70 35.01 309 ASN B N 1
ATOM 5930 N N B ASN B 1 286 ? 35.057 42.139 63.942 0.30 32.84 309 ASN B N 1
ATOM 5931 C CA A ASN B 1 286 ? 31.983 46.373 63.917 0.70 40.67 309 ASN B CA 1
ATOM 5932 C CA B ASN B 1 286 ? 34.432 42.425 65.218 0.30 36.28 309 ASN B CA 1
ATOM 5933 C C A ASN B 1 286 ? 31.867 44.892 64.237 0.70 43.74 309 ASN B C 1
ATOM 5934 C C B ASN B 1 286 ? 33.287 43.398 65.078 0.30 44.12 309 ASN B C 1
ATOM 5935 O O A ASN B 1 286 ? 32.861 44.172 64.057 0.70 63.66 309 ASN B O 1
ATOM 5936 O O B ASN B 1 286 ? 32.391 43.432 65.935 0.30 46.18 309 ASN B O 1
ATOM 5942 N N A ASP B 1 287 ? 30.699 44.427 64.674 0.70 42.02 310 ASP B N 1
ATOM 5943 N N B ASP B 1 287 ? 33.317 44.189 64.003 0.30 40.87 310 ASP B N 1
ATOM 5944 C CA A ASP B 1 287 ? 30.476 42.990 64.883 0.70 48.64 310 ASP B CA 1
ATOM 5945 C CA B ASP B 1 287 ? 32.348 45.281 63.833 0.30 39.51 310 ASP B CA 1
ATOM 5946 C C A ASP B 1 287 ? 29.522 42.342 63.855 0.70 45.41 310 ASP B C 1
ATOM 5947 C C B ASP B 1 287 ? 31.552 45.212 62.523 0.30 35.16 310 ASP B C 1
ATOM 5948 O O A ASP B 1 287 ? 28.936 41.317 64.175 0.70 41.94 310 ASP B O 1
ATOM 5949 O O B ASP B 1 287 ? 30.690 46.063 62.284 0.30 40.46 310 ASP B O 1
ATOM 5952 N N A GLN B 1 288 ? 29.397 42.889 62.631 0.70 39.82 311 GLN B N 1
ATOM 5953 N N B GLN B 1 288 ? 31.819 44.205 61.688 0.30 27.43 311 GLN B N 1
ATOM 5954 C CA A GLN B 1 288 ? 28.385 42.420 61.666 0.70 38.47 311 GLN B CA 1
ATOM 5955 C CA B GLN B 1 288 ? 31.112 44.062 60.414 0.30 24.01 311 GLN B CA 1
ATOM 5956 C C A GLN B 1 288 ? 29.003 42.011 60.319 0.70 37.99 311 GLN B C 1
ATOM 5957 C C B GLN B 1 288 ? 30.708 42.624 60.055 0.30 23.55 311 GLN B C 1
ATOM 5958 O O A GLN B 1 288 ? 29.689 42.808 59.660 0.70 36.15 311 GLN B O 1
ATOM 5959 O O B GLN B 1 288 ? 31.433 41.654 60.328 0.30 20.41 311 GLN B O 1
ATOM 5970 N N A GLU B 1 289 ? 28.751 40.773 59.904 0.70 37.43 312 GLU B N 1
ATOM 5971 N N B GLU B 1 289 ? 29.556 42.512 59.402 0.30 23.28 312 GLU B N 1
ATOM 5972 C CA A GLU B 1 289 ? 29.234 40.284 58.623 0.70 30.32 312 GLU B CA 1
ATOM 5973 C CA B GLU B 1 289 ? 29.126 41.253 58.829 0.30 23.93 312 GLU B CA 1
ATOM 5974 C C A GLU B 1 289 ? 28.166 40.631 57.599 0.70 27.06 312 GLU B C 1
ATOM 5975 C C B GLU B 1 289 ? 28.095 41.545 57.757 0.30 22.26 312 GLU B C 1
ATOM 5976 O O A GLU B 1 289 ? 26.993 40.550 57.914 0.70 31.39 312 GLU B O 1
ATOM 5977 O O B GLU B 1 289 ? 26.964 41.934 58.060 0.30 19.78 312 GLU B O 1
ATOM 5984 N N A GLY B 1 290 ? 28.552 41.071 56.402 0.70 29.69 313 GLY B N 1
ATOM 5985 N N B GLY B 1 290 ? 28.504 41.394 56.498 0.30 22.71 313 GLY B N 1
ATOM 5986 C CA A GLY B 1 290 ? 27.575 41.438 55.364 0.70 23.52 313 GLY B CA 1
ATOM 5987 C CA B GLY B 1 290 ? 27.581 41.509 55.384 0.30 21.05 313 GLY B CA 1
ATOM 5988 C C A GLY B 1 290 ? 28.195 42.114 54.147 0.70 21.21 313 GLY B C 1
ATOM 5989 C C B GLY B 1 290 ? 28.206 42.172 54.172 0.30 20.33 313 GLY B C 1
ATOM 5990 O O A GLY B 1 290 ? 29.387 42.021 53.935 0.70 20.22 313 GLY B O 1
ATOM 5991 O O B GLY B 1 290 ? 29.412 42.132 53.976 0.30 20.17 313 GLY B O 1
ATOM 5992 N N . TYR B 1 291 ? 27.357 42.804 53.379 1.00 19.54 314 TYR B N 1
ATOM 5993 C CA . TYR B 1 291 ? 27.757 43.449 52.144 1.00 19.54 314 TYR B CA 1
ATOM 5994 C C . TYR B 1 291 ? 27.850 44.928 52.408 1.00 19.15 314 TYR B C 1
ATOM 5995 O O . TYR B 1 291 ? 26.901 45.523 52.886 1.00 20.03 314 TYR B O 1
ATOM 6004 N N . TYR B 1 292 ? 29.018 45.492 52.115 1.00 18.98 315 TYR B N 1
ATOM 6005 C CA . TYR B 1 292 ? 29.294 46.888 52.334 1.00 19.27 315 TYR B CA 1
ATOM 6006 C C . TYR B 1 292 ? 29.916 47.512 51.076 1.00 20.06 315 TYR B C 1
ATOM 6007 O O . TYR B 1 292 ? 30.759 46.906 50.395 1.00 17.19 315 TYR B O 1
ATOM 6016 N N . GLY B 1 293 ? 29.514 48.749 50.797 1.00 16.61 316 GLY B N 1
ATOM 6017 C CA . GLY B 1 293 ? 29.984 49.499 49.642 1.00 19.26 316 GLY B CA 1
ATOM 6018 C C . GLY B 1 293 ? 30.668 50.805 50.034 1.00 17.87 316 GLY B C 1
ATOM 6019 O O . GLY B 1 293 ? 30.396 51.332 51.092 1.00 19.89 316 GLY B O 1
ATOM 6033 N N . ARG B 1 295 ? 31.723 54.720 49.218 1.00 16.60 318 ARG B N 1
ATOM 6034 C CA . ARG B 1 295 ? 31.201 55.932 48.534 1.00 17.63 318 ARG B CA 1
ATOM 6035 C C . ARG B 1 295 ? 32.092 56.269 47.347 1.00 18.22 318 ARG B C 1
ATOM 6036 O O . ARG B 1 295 ? 33.294 56.300 47.467 1.00 16.77 318 ARG B O 1
ATOM 6044 N N . ILE B 1 296 ? 31.504 56.452 46.186 1.00 18.41 319 ILE B N 1
ATOM 6045 C CA . ILE B 1 296 ? 32.282 56.781 44.980 1.00 18.00 319 ILE B CA 1
ATOM 6046 C C . ILE B 1 296 ? 32.435 58.312 44.879 1.00 20.01 319 ILE B C 1
ATOM 6047 O O . ILE B 1 296 ? 31.469 59.023 45.032 1.00 20.84 319 ILE B O 1
ATOM 6052 N N . GLY B 1 297 ? 33.667 58.763 44.629 1.00 16.53 320 GLY B N 1
ATOM 6053 C CA . GLY B 1 297 ? 34.004 60.163 44.515 1.00 21.25 320 GLY B CA 1
ATOM 6054 C C . GLY B 1 297 ? 34.396 60.869 45.810 1.00 19.74 320 GLY B C 1
ATOM 6055 O O . GLY B 1 297 ? 33.769 61.849 46.204 1.00 23.01 320 GLY B O 1
ATOM 6056 N N . ILE B 1 298 ? 35.427 60.336 46.460 1.00 19.51 321 ILE B N 1
ATOM 6057 C CA . ILE B 1 298 ? 35.883 60.765 47.747 1.00 20.25 321 ILE B CA 1
ATOM 6058 C C . ILE B 1 298 ? 37.407 60.817 47.755 1.00 20.08 321 ILE B C 1
ATOM 6059 O O . ILE B 1 298 ? 38.032 60.263 46.869 1.00 20.12 321 ILE B O 1
ATOM 6064 N N . ASN B 1 299 ? 37.976 61.476 48.764 1.00 20.81 322 ASN B N 1
ATOM 6065 C CA . ASN B 1 299 ? 39.397 61.388 49.085 1.00 21.01 322 ASN B CA 1
ATOM 6066 C C . ASN B 1 299 ? 39.466 60.924 50.559 1.00 21.24 322 ASN B C 1
ATOM 6067 O O . ASN B 1 299 ? 39.425 61.725 51.456 1.00 21.48 322 ASN B O 1
ATOM 6072 N N . SER B 1 300 ? 39.495 59.626 50.798 1.00 22.49 323 SER B N 1
ATOM 6073 C CA . SER B 1 300 ? 39.419 59.099 52.157 1.00 22.36 323 SER B CA 1
ATOM 6074 C C . SER B 1 300 ? 40.618 59.510 52.973 1.00 22.57 323 SER B C 1
ATOM 6075 O O . SER B 1 300 ? 41.740 59.499 52.429 1.00 22.04 323 SER B O 1
ATOM 6078 N N . PRO B 1 301 ? 40.420 59.801 54.273 1.00 21.73 324 PRO B N 1
ATOM 6079 C CA . PRO B 1 301 ? 41.537 60.063 55.183 1.00 25.64 324 PRO B CA 1
ATOM 6080 C C . PRO B 1 301 ? 42.101 58.773 55.779 1.00 23.55 324 PRO B C 1
ATOM 6081 O O . PRO B 1 301 ? 43.057 58.819 56.520 1.00 26.25 324 PRO B O 1
ATOM 6085 N N . PHE B 1 302 ? 41.528 57.633 55.426 1.00 22.41 325 PHE B N 1
ATOM 6086 C CA . PHE B 1 302 ? 41.969 56.360 55.990 1.00 24.25 325 PHE B CA 1
ATOM 6087 C C . PHE B 1 302 ? 43.047 55.709 55.112 1.00 24.18 325 PHE B C 1
ATOM 6088 O O . PHE B 1 302 ? 43.466 56.285 54.090 1.00 28.11 325 PHE B O 1
ATOM 6096 N N . SER B 1 303 ? 43.551 54.562 55.557 1.00 24.38 326 SER B N 1
ATOM 6097 C CA . SER B 1 303 ? 44.618 53.838 54.850 1.00 23.82 326 SER B CA 1
ATOM 6098 C C . SER B 1 303 ? 44.067 53.051 53.693 1.00 22.65 326 SER B C 1
ATOM 6099 O O . SER B 1 303 ? 42.866 52.738 53.652 1.00 21.65 326 SER B O 1
ATOM 6102 N N . ASP B 1 304 ? 44.928 52.699 52.743 1.00 21.65 327 ASP B N 1
ATOM 6103 C CA . ASP B 1 304 ? 44.539 51.722 51.711 1.00 23.22 327 ASP B CA 1
ATOM 6104 C C . ASP B 1 304 ? 44.047 50.388 52.287 1.00 24.10 327 ASP B C 1
ATOM 6105 O O . ASP B 1 304 ? 43.032 49.836 51.814 1.00 20.93 327 ASP B O 1
ATOM 6110 N N . ASP B 1 305 ? 44.704 49.882 53.333 1.00 24.84 328 ASP B N 1
ATOM 6111 C CA A ASP B 1 305 ? 44.265 48.633 53.943 0.50 24.58 328 ASP B CA 1
ATOM 6112 C CA B ASP B 1 305 ? 44.275 48.608 53.883 0.50 24.09 328 ASP B CA 1
ATOM 6113 C C . ASP B 1 305 ? 42.845 48.750 54.467 1.00 21.73 328 ASP B C 1
ATOM 6114 O O . ASP B 1 305 ? 42.061 47.825 54.352 1.00 20.70 328 ASP B O 1
ATOM 6123 N N . ASP B 1 306 ? 42.514 49.897 55.076 1.00 22.89 329 ASP B N 1
ATOM 6124 C CA . ASP B 1 306 ? 41.138 50.166 55.553 1.00 22.99 329 ASP B CA 1
ATOM 6125 C C . ASP B 1 306 ? 40.094 50.062 54.417 1.00 19.62 329 ASP B C 1
ATOM 6126 O O . ASP B 1 306 ? 38.990 49.510 54.592 1.00 19.30 329 ASP B O 1
ATOM 6139 N N . ILE B 1 308 ? 40.486 48.494 51.518 1.00 18.01 331 ILE B N 1
ATOM 6140 C CA . ILE B 1 308 ? 40.524 47.150 50.970 1.00 20.55 331 ILE B CA 1
ATOM 6141 C C . ILE B 1 308 ? 39.722 46.199 51.857 1.00 18.64 331 ILE B C 1
ATOM 6142 O O . ILE B 1 308 ? 38.956 45.387 51.362 1.00 18.92 331 ILE B O 1
ATOM 6147 N N . THR B 1 309 ? 39.884 46.310 53.178 1.00 20.84 332 THR B N 1
ATOM 6148 C CA . THR B 1 309 ? 39.300 45.328 54.088 1.00 20.41 332 THR B CA 1
ATOM 6149 C C . THR B 1 309 ? 37.907 45.687 54.611 1.00 22.20 332 THR B C 1
ATOM 6150 O O . THR B 1 309 ? 37.230 44.823 55.134 1.00 22.60 332 THR B O 1
ATOM 6154 N N . SER B 1 310 ? 37.448 46.924 54.448 1.00 17.48 333 SER B N 1
ATOM 6155 C CA . SER B 1 310 ? 36.180 47.335 55.067 1.00 19.26 333 SER B CA 1
ATOM 6156 C C . SER B 1 310 ? 34.973 47.275 54.132 1.00 19.49 333 SER B C 1
ATOM 6157 O O . SER B 1 310 ? 33.838 47.503 54.561 1.00 21.02 333 SER B O 1
ATOM 6160 N N . TYR B 1 311 ? 35.237 47.028 52.847 1.00 20.25 334 TYR B N 1
ATOM 6161 C CA . TYR B 1 311 ? 34.215 47.012 51.819 1.00 20.15 334 TYR B CA 1
ATOM 6162 C C . TYR B 1 311 ? 34.248 45.720 51.031 1.00 19.09 334 TYR B C 1
ATOM 6163 O O . TYR B 1 311 ? 35.314 45.122 50.844 1.00 19.09 334 TYR B O 1
ATOM 6172 N N . SER B 1 312 ? 33.079 45.310 50.566 1.00 16.54 335 SER B N 1
ATOM 6173 C CA . SER B 1 312 ? 32.932 44.107 49.765 1.00 17.35 335 SER B CA 1
ATOM 6174 C C . SER B 1 312 ? 33.725 44.209 48.481 1.00 19.52 335 SER B C 1
ATOM 6175 O O . SER B 1 312 ? 33.898 45.319 47.942 1.00 19.34 335 SER B O 1
ATOM 6178 N N . ASN B 1 313 ? 34.225 43.060 48.031 1.00 19.69 336 ASN B N 1
ATOM 6179 C CA . ASN B 1 313 ? 34.841 42.884 46.698 1.00 20.08 336 ASN B CA 1
ATOM 6180 C C . ASN B 1 313 ? 33.804 42.277 45.786 1.00 21.90 336 ASN B C 1
ATOM 6181 O O . ASN B 1 313 ? 32.790 41.786 46.254 1.00 20.03 336 ASN B O 1
ATOM 6186 N N . ARG B 1 314 ? 34.001 42.380 44.468 1.00 20.78 337 ARG B N 1
ATOM 6187 C CA . ARG B 1 314 ? 33.247 41.508 43.609 1.00 18.93 337 ARG B CA 1
ATOM 6188 C C . ARG B 1 314 ? 33.768 40.083 43.829 1.00 18.73 337 ARG B C 1
ATOM 6189 O O . ARG B 1 314 ? 34.878 39.895 44.319 1.00 19.58 337 ARG B O 1
ATOM 6197 N N . LEU B 1 315 ? 32.909 39.109 43.540 1.00 17.79 338 LEU B N 1
ATOM 6198 C CA . LEU B 1 315 ? 33.204 37.708 43.674 1.00 21.20 338 LEU B CA 1
ATOM 6199 C C . LEU B 1 315 ? 33.560 37.233 42.288 1.00 23.88 338 LEU B C 1
ATOM 6200 O O . LEU B 1 315 ? 32.703 37.214 41.422 1.00 20.24 338 LEU B O 1
ATOM 6213 N N . THR B 1 317 ? 36.741 34.766 39.871 1.00 21.49 340 THR B N 1
ATOM 6214 C CA . THR B 1 317 ? 37.967 33.959 39.802 1.00 22.81 340 THR B CA 1
ATOM 6215 C C . THR B 1 317 ? 38.689 34.226 38.490 1.00 24.51 340 THR B C 1
ATOM 6216 O O . THR B 1 317 ? 38.113 34.809 37.535 1.00 22.91 340 THR B O 1
ATOM 6220 N N . ALA B 1 318 ? 39.942 33.784 38.439 1.00 23.01 341 ALA B N 1
ATOM 6221 C CA . ALA B 1 318 ? 40.773 33.921 37.240 1.00 21.33 341 ALA B CA 1
ATOM 6222 C C . ALA B 1 318 ? 40.364 33.042 36.068 1.00 21.25 341 ALA B C 1
ATOM 6223 O O . ALA B 1 318 ? 40.999 33.137 35.052 1.00 28.18 341 ALA B O 1
ATOM 6225 N N . SER B 1 319 ? 39.299 32.235 36.193 1.00 21.67 342 SER B N 1
ATOM 6226 C CA . SER B 1 319 ? 38.690 31.493 35.081 1.00 25.15 342 SER B CA 1
ATOM 6227 C C . SER B 1 319 ? 37.395 32.051 34.541 1.00 24.52 342 SER B C 1
ATOM 6228 O O . SER B 1 319 ? 36.842 31.506 33.573 1.00 23.51 342 SER B O 1
ATOM 6231 N N . ASP B 1 320 ? 36.886 33.115 35.135 1.00 21.66 343 ASP B N 1
ATOM 6232 C CA . ASP B 1 320 ? 35.601 33.645 34.736 1.00 21.79 343 ASP B CA 1
ATOM 6233 C C . ASP B 1 320 ? 35.648 34.231 33.330 1.00 19.61 343 ASP B C 1
ATOM 6234 O O . ASP B 1 320 ? 36.653 34.797 32.926 1.00 20.37 343 ASP B O 1
ATOM 6239 N N . PRO B 1 321 ? 34.545 34.103 32.586 1.00 20.64 344 PRO B N 1
ATOM 6240 C CA . PRO B 1 321 ? 34.452 34.724 31.275 1.00 19.25 344 PRO B CA 1
ATOM 6241 C C . PRO B 1 321 ? 34.164 36.195 31.408 1.00 19.36 344 PRO B C 1
ATOM 6242 O O . PRO B 1 321 ? 33.753 36.673 32.476 1.00 20.20 344 PRO B O 1
ATOM 6246 N N . TYR B 1 322 ? 34.356 36.940 30.332 1.00 18.53 345 TYR B N 1
ATOM 6247 C CA . TYR B 1 322 ? 33.851 38.300 30.237 1.00 17.77 345 TYR B CA 1
ATOM 6248 C C . TYR B 1 322 ? 32.461 38.291 29.582 1.00 21.18 345 TYR B C 1
ATOM 6249 O O . TYR B 1 322 ? 32.293 37.716 28.481 1.00 20.00 345 TYR B O 1
ATOM 6258 N N . VAL B 1 323 ? 31.474 38.930 30.221 1.00 19.52 346 VAL B N 1
ATOM 6259 C CA . VAL B 1 323 ? 30.080 38.828 29.776 1.00 19.14 346 VAL B CA 1
ATOM 6260 C C . VAL B 1 323 ? 29.766 40.008 28.892 1.00 19.30 346 VAL B C 1
ATOM 6261 O O . VAL B 1 323 ? 29.746 41.143 29.354 1.00 22.67 346 VAL B O 1
ATOM 6265 N N . TRP B 1 324 ? 29.507 39.747 27.613 1.00 19.82 347 TRP B N 1
ATOM 6266 C CA . TRP B 1 324 ? 29.155 40.822 26.668 1.00 20.06 347 TRP B CA 1
ATOM 6267 C C . TRP B 1 324 ? 27.673 41.192 26.609 1.00 18.50 347 TRP B C 1
ATOM 6268 O O . TRP B 1 324 ? 27.315 42.340 26.760 1.00 20.90 347 TRP B O 1
ATOM 6292 N N . THR B 1 326 ? 23.594 39.545 27.445 1.00 20.31 349 THR B N 1
ATOM 6293 C CA . THR B 1 326 ? 22.793 38.438 27.982 1.00 20.82 349 THR B CA 1
ATOM 6294 C C . THR B 1 326 ? 21.316 38.510 27.603 1.00 18.66 349 THR B C 1
ATOM 6295 O O . THR B 1 326 ? 20.777 39.580 27.269 1.00 19.48 349 THR B O 1
ATOM 6299 N N . ALA B 1 327 ? 20.667 37.373 27.743 1.00 18.87 350 ALA B N 1
ATOM 6300 C CA . ALA B 1 327 ? 19.209 37.263 27.605 1.00 19.58 350 ALA B CA 1
ATOM 6301 C C . ALA B 1 327 ? 18.473 38.236 28.534 1.00 19.50 350 ALA B C 1
ATOM 6302 O O . ALA B 1 327 ? 17.490 38.812 28.114 1.00 16.93 350 ALA B O 1
ATOM 6304 N N . SER B 1 328 ? 18.963 38.438 29.767 1.00 18.47 351 SER B N 1
ATOM 6305 C CA A SER B 1 328 ? 18.330 39.374 30.680 0.50 19.37 351 SER B CA 1
ATOM 6306 C CA B SER B 1 328 ? 18.348 39.395 30.704 0.50 18.97 351 SER B CA 1
ATOM 6307 C C . SER B 1 328 ? 18.353 40.794 30.106 1.00 17.67 351 SER B C 1
ATOM 6308 O O . SER B 1 328 ? 17.328 41.446 30.053 1.00 17.22 351 SER B O 1
ATOM 6313 N N . GLU B 1 329 ? 19.502 41.224 29.597 1.00 17.89 352 GLU B N 1
ATOM 6314 C CA . GLU B 1 329 ? 19.597 42.575 29.011 1.00 16.89 352 GLU B CA 1
ATOM 6315 C C . GLU B 1 329 ? 18.611 42.727 27.836 1.00 17.23 352 GLU B C 1
ATOM 6316 O O . GLU B 1 329 ? 17.922 43.752 27.703 1.00 15.36 352 GLU B O 1
ATOM 6322 N N . VAL B 1 330 ? 18.539 41.725 26.993 1.00 16.04 353 VAL B N 1
ATOM 6323 C CA . VAL B 1 330 ? 17.667 41.798 25.822 1.00 17.19 353 VAL B CA 1
ATOM 6324 C C . VAL B 1 330 ? 16.199 41.897 26.279 1.00 16.47 353 VAL B C 1
ATOM 6325 O O . VAL B 1 330 ? 15.426 42.634 25.700 1.00 18.54 353 VAL B O 1
ATOM 6329 N N . ALA B 1 331 ? 15.833 41.131 27.320 1.00 19.26 354 ALA B N 1
ATOM 6330 C CA . ALA B 1 331 ? 14.486 41.153 27.841 1.00 18.10 354 ALA B CA 1
ATOM 6331 C C . ALA B 1 331 ? 14.178 42.547 28.360 1.00 18.72 354 ALA B C 1
ATOM 6332 O O . ALA B 1 331 ? 13.089 43.060 28.131 1.00 18.41 354 ALA B O 1
ATOM 6334 N N . PHE B 1 332 ? 15.134 43.186 29.032 1.00 16.17 355 PHE B N 1
ATOM 6335 C CA . PHE B 1 332 ? 14.908 44.534 29.557 1.00 16.67 355 PHE B CA 1
ATOM 6336 C C . PHE B 1 332 ? 14.821 45.567 28.438 1.00 19.78 355 PHE B C 1
ATOM 6337 O O . PHE B 1 332 ? 14.060 46.558 28.536 1.00 18.58 355 PHE B O 1
ATOM 6345 N N . LEU B 1 333 ? 15.562 45.345 27.344 1.00 16.11 356 LEU B N 1
ATOM 6346 C CA . LEU B 1 333 ? 15.453 46.226 26.200 1.00 16.35 356 L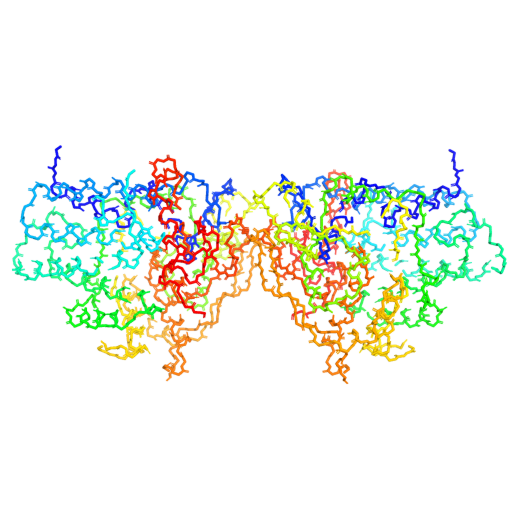EU B CA 1
ATOM 6347 C C . LEU B 1 333 ? 14.077 46.068 25.580 1.00 17.98 356 LEU B C 1
ATOM 6348 O O . LEU B 1 333 ? 13.436 47.049 25.204 1.00 17.74 356 LEU B O 1
ATOM 6353 N N . ARG B 1 334 ? 13.631 44.837 25.423 1.00 19.24 357 ARG B N 1
ATOM 6354 C CA . ARG B 1 334 ? 12.279 44.616 24.922 1.00 18.96 357 ARG B CA 1
ATOM 6355 C C . ARG B 1 334 ? 11.208 45.177 25.871 1.00 18.35 357 ARG B C 1
ATOM 6356 O O . ARG B 1 334 ? 10.210 45.734 25.399 1.00 20.43 357 ARG B O 1
ATOM 6364 N N . ALA B 1 335 ? 11.413 45.088 27.189 1.00 16.86 358 ALA B N 1
ATOM 6365 C CA . ALA B 1 335 ? 10.450 45.687 28.115 1.00 17.75 358 ALA B CA 1
ATOM 6366 C C . ALA B 1 335 ? 10.308 47.189 27.880 1.00 19.56 358 ALA B C 1
ATOM 6367 O O . ALA B 1 335 ? 9.189 47.722 27.835 1.00 16.03 358 ALA B O 1
ATOM 6369 N N . GLU B 1 336 ? 11.433 47.885 27.808 1.00 15.37 359 GLU B N 1
ATOM 6370 C CA . GLU B 1 336 ? 11.391 49.336 27.482 1.00 17.86 359 GLU B CA 1
ATOM 6371 C C . GLU B 1 336 ? 10.733 49.640 26.136 1.00 18.83 359 GLU B C 1
ATOM 6372 O O . GLU B 1 336 ? 9.915 50.570 25.996 1.00 20.71 359 GLU B O 1
ATOM 6378 N N . GLY B 1 337 ? 11.143 48.902 25.115 1.00 20.80 360 GLY B N 1
ATOM 6379 C CA . GLY B 1 337 ? 10.566 49.061 23.801 1.00 23.16 360 GLY B CA 1
ATOM 6380 C C . GLY B 1 337 ? 9.052 48.908 23.833 1.00 20.76 360 GLY B C 1
ATOM 6381 O O . GLY B 1 337 ? 8.309 49.728 23.255 1.00 19.00 360 GLY B O 1
ATOM 6382 N N . ALA B 1 338 ? 8.590 47.911 24.577 1.00 17.72 361 ALA B N 1
ATOM 6383 C CA . ALA B 1 338 ? 7.157 47.650 24.683 1.00 18.93 361 ALA B CA 1
ATOM 6384 C C . ALA B 1 338 ? 6.427 48.775 25.436 1.00 18.22 361 ALA B C 1
ATOM 6385 O O . ALA B 1 338 ? 5.357 49.239 25.034 1.00 20.00 361 ALA B O 1
ATOM 6387 N N . LEU B 1 339 ? 7.052 49.253 26.490 1.00 17.75 362 LEU B N 1
ATOM 6388 C CA . LEU B 1 339 ? 6.539 50.413 27.228 1.00 20.12 362 LEU B CA 1
ATOM 6389 C C . LEU B 1 339 ? 6.429 51.628 26.326 1.00 18.95 362 LEU B C 1
ATOM 6390 O O . LEU B 1 339 ? 5.516 52.440 26.482 1.00 20.82 362 LEU B O 1
ATOM 6395 N N . ARG B 1 340 ? 7.343 51.755 25.366 1.00 18.62 363 ARG B N 1
ATOM 6396 C CA . ARG B 1 340 ? 7.326 52.879 24.434 1.00 19.50 363 ARG B CA 1
ATOM 6397 C C . ARG B 1 340 ? 6.346 52.605 23.244 1.00 21.59 363 ARG B C 1
ATOM 6398 O O . ARG B 1 340 ? 6.278 53.394 22.301 1.00 22.62 363 ARG B O 1
ATOM 6406 N N . LYS B 1 341 ? 5.659 51.466 23.266 1.00 23.75 364 LYS B N 1
ATOM 6407 C CA . LYS B 1 341 ? 4.698 51.064 22.222 1.00 26.21 364 LYS B CA 1
ATOM 6408 C C . LYS B 1 341 ? 5.421 50.634 20.944 1.00 25.54 364 LYS B C 1
ATOM 6409 O O . LYS B 1 341 ? 4.859 50.672 19.892 1.00 25.68 364 LYS B O 1
ATOM 6415 N N . TRP B 1 342 ? 6.692 50.275 21.026 1.00 21.28 365 TRP B N 1
ATOM 6416 C CA . TRP B 1 342 ? 7.353 49.676 19.910 1.00 23.00 365 TRP B CA 1
ATOM 6417 C C . TRP B 1 342 ? 6.899 48.206 19.869 1.00 24.83 365 TRP B C 1
ATOM 6418 O O . TRP B 1 342 ? 6.598 47.626 20.909 1.00 23.42 365 TRP B O 1
ATOM 6429 N N . ASN B 1 343 ? 6.867 47.616 18.683 1.00 25.19 366 ASN B N 1
ATOM 6430 C CA . ASN B 1 343 ? 6.425 46.227 18.552 1.00 25.25 366 ASN B CA 1
ATOM 6431 C C . ASN B 1 343 ? 7.577 45.251 18.882 1.00 22.66 366 ASN B C 1
ATOM 6432 O O . ASN B 1 343 ? 8.381 44.892 18.031 1.00 23.44 366 ASN B O 1
ATOM 6445 N N . GLY B 1 345 ? 7.059 42.259 20.481 1.00 20.58 368 GLY B N 1
ATOM 6446 C CA . GLY B 1 345 ? 6.543 40.896 20.514 1.00 21.16 368 GLY B CA 1
ATOM 6447 C C . GLY B 1 345 ? 6.003 40.455 21.869 1.00 24.41 368 GLY B C 1
ATOM 6448 O O . GLY B 1 345 ? 5.973 39.258 22.167 1.00 23.91 368 GLY B O 1
ATOM 6449 N N . GLY B 1 346 ? 5.527 41.383 22.692 1.00 20.29 369 GLY B N 1
ATOM 6450 C CA . GLY B 1 346 ? 5.020 40.993 24.025 1.00 22.37 369 GLY B CA 1
ATOM 6451 C C . GLY B 1 346 ? 4.761 42.208 24.881 1.00 22.29 369 GLY B C 1
ATOM 6452 O O . GLY B 1 346 ? 5.033 43.323 24.465 1.00 23.78 369 GLY B O 1
ATOM 6453 N N . GLU B 1 347 ? 4.223 41.984 26.075 1.00 25.00 370 GLU B N 1
ATOM 6454 C CA . GLU B 1 347 ? 3.927 43.040 27.005 1.00 21.86 370 GLU B CA 1
ATOM 6455 C C . GLU B 1 347 ? 5.143 43.502 27.806 1.00 20.47 370 GLU B C 1
ATOM 6456 O O . GLU B 1 347 ? 5.933 42.687 28.255 1.00 19.50 370 GLU B O 1
ATOM 6462 N N . ALA B 1 348 ? 5.227 44.819 28.053 1.00 18.21 371 ALA B N 1
ATOM 6463 C CA . ALA B 1 348 ? 6.282 45.401 28.863 1.00 18.33 371 ALA B CA 1
ATOM 6464 C C . ALA B 1 348 ? 6.487 44.699 30.198 1.00 19.93 371 ALA B C 1
ATOM 6465 O O . ALA B 1 348 ? 7.615 44.349 30.532 1.00 18.64 371 ALA B O 1
ATOM 6467 N N . LYS B 1 349 ? 5.420 44.459 30.969 1.00 18.62 372 LYS B N 1
ATOM 6468 C CA . LYS B 1 349 ? 5.571 43.759 32.263 1.00 18.56 372 LYS B CA 1
ATOM 6469 C C . LYS B 1 349 ? 6.161 42.336 32.130 1.00 19.67 372 LYS B C 1
ATOM 6470 O O . LYS B 1 349 ? 7.009 41.906 32.930 1.00 19.27 372 LYS B O 1
ATOM 6476 N N . ASP B 1 350 ? 5.717 41.615 31.113 1.00 17.92 373 ASP B N 1
ATOM 6477 C CA . ASP B 1 350 ? 6.204 40.254 30.909 1.00 19.99 373 ASP B CA 1
ATOM 6478 C C . ASP B 1 350 ? 7.696 40.238 30.571 1.00 19.85 373 ASP B C 1
ATOM 6479 O O . ASP B 1 350 ? 8.445 39.410 31.099 1.00 17.56 373 ASP B O 1
ATOM 6484 N N . PHE B 1 351 ? 8.122 41.128 29.690 1.00 17.78 374 PHE B N 1
ATOM 6485 C CA . PHE B 1 351 ? 9.584 41.237 29.406 1.00 18.41 374 PHE B CA 1
ATOM 6486 C C . PHE B 1 351 ? 10.381 41.635 30.631 1.00 18.55 374 PHE B C 1
ATOM 6487 O O . PHE B 1 351 ? 11.461 41.107 30.858 1.00 20.29 374 PHE B O 1
ATOM 6495 N N . TYR B 1 352 ? 9.835 42.545 31.432 1.00 18.15 375 TYR B N 1
ATOM 6496 C CA . TYR B 1 352 ? 10.476 42.978 32.659 1.00 17.89 375 TYR B CA 1
ATOM 6497 C C . TYR B 1 352 ? 10.646 41.805 33.590 1.00 20.37 375 TYR B C 1
ATOM 6498 O O . TYR B 1 352 ? 11.756 41.570 34.104 1.00 18.61 375 TYR B O 1
ATOM 6507 N N . GLU B 1 353 ? 9.574 41.045 33.781 1.00 18.03 376 GLU B N 1
ATOM 6508 C CA . GLU B 1 353 ? 9.611 39.930 34.739 1.00 19.24 376 GLU B CA 1
ATOM 6509 C C . GLU B 1 353 ? 10.535 38.833 34.225 1.00 19.26 376 GLU B C 1
ATOM 6510 O O . GLU B 1 353 ? 11.307 38.258 34.998 1.00 17.91 376 GLU B O 1
ATOM 6516 N N . THR B 1 354 ? 10.477 38.603 32.918 1.00 18.97 377 THR B N 1
ATOM 6517 C CA . THR B 1 354 ? 11.359 37.662 32.259 1.00 19.51 377 THR B CA 1
ATOM 6518 C C . THR B 1 354 ? 12.853 38.077 32.397 1.00 17.69 377 THR B C 1
ATOM 6519 O O . THR B 1 354 ? 13.700 37.242 32.634 1.00 19.76 377 THR B O 1
ATOM 6523 N N . GLY B 1 355 ? 13.156 39.357 32.297 1.00 17.71 378 GLY B N 1
ATOM 6524 C CA . GLY B 1 355 ? 14.518 39.824 32.456 1.00 18.21 378 GLY B CA 1
ATOM 6525 C C . GLY B 1 355 ? 15.054 39.510 33.819 1.00 19.03 378 GLY B C 1
ATOM 6526 O O . GLY B 1 355 ? 16.182 39.081 33.958 1.00 18.50 378 GLY B O 1
ATOM 6527 N N . VAL B 1 356 ? 14.237 39.766 34.845 1.00 18.78 379 VAL B N 1
ATOM 6528 C CA . VAL B 1 356 ? 14.666 39.514 36.217 1.00 18.57 379 VAL B CA 1
ATOM 6529 C C . VAL B 1 356 ? 14.859 38.002 36.422 1.00 17.03 379 VAL B C 1
ATOM 6530 O O . VAL B 1 356 ? 15.892 37.563 36.943 1.00 18.94 379 VAL B O 1
ATOM 6534 N N . LYS B 1 357 ? 13.897 37.205 35.948 1.00 17.39 380 LYS B N 1
ATOM 6535 C CA . LYS B 1 357 ? 14.022 35.726 36.019 1.00 17.74 380 LYS B CA 1
ATOM 6536 C C . LYS B 1 357 ? 15.280 35.141 35.328 1.00 17.59 380 LYS B C 1
ATOM 6537 O O . LYS B 1 357 ? 15.970 34.257 35.872 1.00 19.10 380 LYS B O 1
ATOM 6543 N N . LEU B 1 358 ? 15.534 35.603 34.132 1.00 20.19 381 LEU B N 1
ATOM 6544 C CA . LEU B 1 358 ? 16.738 35.247 33.383 1.00 22.15 381 LEU B CA 1
ATOM 6545 C C . LEU B 1 358 ? 18.021 35.638 34.094 1.00 21.78 381 LEU B C 1
ATOM 6546 O O . LEU B 1 358 ? 18.970 34.857 34.100 1.00 17.82 381 LEU B O 1
ATOM 6551 N N . SER B 1 359 ? 18.069 36.835 34.679 1.00 17.87 382 SER B N 1
ATOM 6552 C CA . SER B 1 359 ? 19.264 37.216 35.451 1.00 21.59 382 SER B CA 1
ATOM 6553 C C . SER B 1 359 ? 19.461 36.343 36.691 1.00 21.92 382 SER B C 1
ATOM 6554 O O . SER B 1 359 ? 20.579 35.898 36.941 1.00 22.03 382 SER B O 1
ATOM 6557 N N . PHE B 1 360 ? 18.408 36.075 37.464 1.00 18.78 383 PHE B N 1
ATOM 6558 C CA . PHE B 1 360 ? 18.557 35.087 38.558 1.00 20.04 383 PHE B CA 1
ATOM 6559 C C . PHE B 1 360 ? 19.071 33.738 38.049 1.00 21.83 383 PHE B C 1
ATOM 6560 O O . PHE B 1 360 ? 20.003 33.123 38.614 1.00 20.56 383 PHE B O 1
ATOM 6568 N N . GLU B 1 361 ? 18.450 33.249 36.988 1.00 22.87 384 GLU B N 1
ATOM 6569 C CA . GLU B 1 361 ? 18.846 31.950 36.424 1.00 21.32 384 GLU B CA 1
ATOM 6570 C C . GLU B 1 361 ? 20.343 31.982 36.000 1.00 22.18 384 GLU B C 1
ATOM 6571 O O . GLU B 1 361 ? 21.088 31.054 36.284 1.00 20.63 384 GLU B O 1
ATOM 6577 N N . GLU B 1 362 ? 20.782 33.058 35.355 1.00 19.51 385 GLU B N 1
ATOM 6578 C CA . GLU B 1 362 ? 22.193 33.230 34.920 1.00 22.18 385 GLU B CA 1
ATOM 6579 C C . GLU B 1 362 ? 23.176 33.028 36.077 1.00 25.68 385 GLU B C 1
ATOM 6580 O O . GLU B 1 362 ? 24.261 32.441 35.924 1.00 24.72 385 GLU B O 1
ATOM 6586 N N . HIS B 1 363 ? 22.790 33.499 37.257 1.00 20.90 386 HIS B N 1
ATOM 6587 C CA . HIS B 1 363 ? 23.653 33.416 38.440 1.00 25.59 386 HIS B CA 1
ATOM 6588 C C . HIS B 1 363 ? 23.355 32.244 39.383 1.00 24.89 386 HIS B C 1
ATOM 6589 O O . HIS B 1 363 ? 23.988 32.106 40.430 1.00 25.45 386 HIS B O 1
ATOM 6596 N N . GLY B 1 364 ? 22.403 31.416 39.011 1.00 21.51 387 GLY B N 1
ATOM 6597 C CA . GLY B 1 364 ? 21.995 30.307 39.867 1.00 24.49 387 GLY B CA 1
ATOM 6598 C C . GLY B 1 364 ? 21.231 30.715 41.112 1.00 26.01 387 GLY B C 1
ATOM 6599 O O . GLY B 1 364 ? 21.231 30.011 42.109 1.00 20.99 387 GLY B O 1
ATOM 6600 N N . ALA B 1 365 ? 20.632 31.896 41.088 1.00 20.07 388 ALA B N 1
ATOM 6601 C CA . ALA B 1 365 ? 19.907 32.425 42.242 1.00 21.37 388 ALA B CA 1
ATOM 6602 C C . ALA B 1 365 ? 18.436 32.028 42.195 1.00 22.75 388 ALA B C 1
ATOM 6603 O O . ALA B 1 365 ? 17.806 31.987 41.111 1.00 19.96 388 ALA B O 1
ATOM 6605 N N . SER B 1 366 ? 17.902 31.724 43.372 1.00 20.99 389 SER B N 1
ATOM 6606 C CA . SER B 1 366 ? 16.492 31.404 43.565 1.00 25.25 389 SER B CA 1
ATOM 6607 C C . SER B 1 366 ? 15.700 32.610 44.065 1.00 22.67 389 SER B C 1
ATOM 6608 O O . SER B 1 366 ? 16.257 33.556 44.592 1.00 24.66 389 SER B O 1
ATOM 6611 N N . GLY B 1 367 ? 14.386 32.532 43.942 1.00 24.89 390 GLY B N 1
ATOM 6612 C CA . GLY B 1 367 ? 13.509 33.491 44.567 1.00 24.99 390 GLY B CA 1
ATOM 6613 C C . GLY B 1 367 ? 13.007 34.586 43.645 1.00 26.57 390 GLY B C 1
ATOM 6614 O O . GLY B 1 367 ? 12.388 35.529 44.119 1.00 24.94 390 GLY B O 1
ATOM 6615 N N . ALA B 1 368 ? 13.206 34.463 42.328 1.00 22.77 391 ALA B N 1
ATOM 6616 C CA . ALA B 1 368 ? 12.854 35.568 41.427 1.00 21.92 391 ALA B CA 1
ATOM 6617 C C . ALA B 1 368 ? 11.373 35.933 41.501 1.00 21.91 391 ALA B C 1
ATOM 6618 O O . ALA B 1 368 ? 11.036 37.124 41.546 1.00 23.53 391 ALA B O 1
ATOM 6620 N N . GLU B 1 369 ? 10.499 34.934 41.554 1.00 22.99 392 GLU B N 1
ATOM 6621 C CA . GLU B 1 369 ? 9.048 35.215 41.527 1.00 29.65 392 GLU B CA 1
ATOM 6622 C C . GLU B 1 369 ? 8.615 36.073 42.720 1.00 28.54 392 GLU B C 1
ATOM 6623 O O . GLU B 1 369 ? 7.909 37.074 42.532 1.00 24.55 392 GLU B O 1
ATOM 6629 N N . ASP B 1 370 ? 9.047 35.733 43.927 1.00 23.98 393 ASP B N 1
ATOM 6630 C CA . ASP B 1 370 ? 8.739 36.580 45.089 1.00 26.15 393 ASP B CA 1
ATOM 6631 C C . ASP B 1 370 ? 9.445 37.936 45.080 1.00 24.12 393 ASP B C 1
ATOM 6632 O O . ASP B 1 370 ? 8.847 38.938 45.482 1.00 22.70 393 ASP B O 1
ATOM 6637 N N . TYR B 1 371 ? 10.697 37.985 44.624 1.00 20.26 394 TYR B N 1
ATOM 6638 C CA . TYR B 1 371 ? 11.429 39.251 44.481 1.00 21.49 394 TYR B CA 1
ATOM 6639 C C . TYR B 1 371 ? 10.662 40.232 43.591 1.00 20.64 394 TYR B C 1
ATOM 6640 O O . TYR B 1 371 ? 10.575 41.432 43.863 1.00 18.53 394 TYR B O 1
ATOM 6649 N N . LEU B 1 372 ? 10.060 39.688 42.550 1.00 20.44 395 LEU B N 1
ATOM 6650 C CA . LEU B 1 372 ? 9.298 40.469 41.615 1.00 19.16 395 LEU B CA 1
ATOM 6651 C C . LEU B 1 372 ? 8.059 41.155 42.210 1.00 21.13 395 LEU B C 1
ATOM 6652 O O . LEU B 1 372 ? 7.538 42.085 41.610 1.00 20.68 395 LEU B O 1
ATOM 6657 N N . ASN B 1 373 ? 7.634 40.755 43.400 1.00 20.83 396 ASN B N 1
ATOM 6658 C CA . ASN B 1 373 ? 6.562 41.442 44.089 1.00 21.39 396 ASN B CA 1
ATOM 6659 C C . ASN B 1 373 ? 7.044 42.269 45.242 1.00 21.64 396 ASN B C 1
ATOM 6660 O O . ASN B 1 373 ? 6.229 42.706 46.058 1.00 21.73 396 ASN B O 1
ATOM 6665 N N . SER B 1 374 ? 8.359 42.547 45.306 1.00 17.58 397 SER B N 1
ATOM 6666 C CA . SER B 1 374 ? 8.921 43.305 46.411 1.00 19.08 397 SER B CA 1
ATOM 6667 C C . SER B 1 374 ? 8.523 44.771 46.323 1.00 21.20 397 SER B C 1
ATOM 6668 O O . SER B 1 374 ? 8.515 45.367 45.222 1.00 18.88 397 SER B O 1
ATOM 6671 N N . ILE B 1 375 ? 8.220 45.350 47.480 1.00 21.73 398 ILE B N 1
ATOM 6672 C CA . ILE B 1 375 ? 7.946 46.785 47.583 1.00 20.05 398 ILE B CA 1
ATOM 6673 C C . ILE B 1 375 ? 8.934 47.460 48.525 1.00 22.13 398 ILE B C 1
ATOM 6674 O O . ILE B 1 375 ? 8.697 48.556 49.007 1.00 18.75 398 ILE B O 1
ATOM 6679 N N . ALA B 1 376 ? 10.040 46.790 48.780 1.00 20.38 399 ALA B N 1
ATOM 6680 C CA . ALA B 1 376 ? 11.122 47.373 49.582 1.00 26.05 399 ALA B CA 1
ATOM 6681 C C . ALA B 1 376 ? 11.839 48.471 48.810 1.00 28.36 399 ALA B C 1
ATOM 6682 O O . ALA B 1 376 ? 12.012 48.395 47.597 1.00 23.53 399 ALA B O 1
ATOM 6684 N N . SER B 1 377 ? 12.292 49.471 49.536 1.00 24.40 400 SER B N 1
ATOM 6685 C CA . SER B 1 377 ? 12.973 50.601 48.938 1.00 30.43 400 SER B CA 1
ATOM 6686 C C . SER B 1 377 ? 14.510 50.371 48.947 1.00 22.31 400 SER B C 1
ATOM 6687 O O . SER B 1 377 ? 15.008 49.673 49.812 1.00 20.30 400 SER B O 1
ATOM 6690 N N . PRO B 1 378 ? 15.269 50.935 47.976 1.00 19.48 401 PRO B N 1
ATOM 6691 C CA . PRO B 1 378 ? 16.739 50.965 48.137 1.00 18.86 401 PRO B CA 1
ATOM 6692 C C . PRO B 1 378 ? 17.107 51.554 49.502 1.00 21.14 401 PRO B C 1
ATOM 6693 O O . PRO B 1 378 ? 16.420 52.409 50.016 1.00 21.20 401 PRO B O 1
ATOM 6697 N N . SER B 1 379 ? 18.156 51.054 50.112 1.00 19.77 402 SER B N 1
ATOM 6698 C CA A SER B 1 379 ? 18.509 51.487 51.446 0.50 21.15 402 SER B CA 1
ATOM 6699 C CA B SER B 1 379 ? 18.519 51.462 51.442 0.50 22.09 402 SER B CA 1
ATOM 6700 C C . SER B 1 379 ? 19.253 52.816 51.459 1.00 21.69 402 SER B C 1
ATOM 6701 O O . SER B 1 379 ? 19.866 53.227 50.457 1.00 21.31 402 SER B O 1
ATOM 6706 N N . GLY B 1 380 ? 19.185 53.503 52.598 1.00 19.93 403 GLY B N 1
ATOM 6707 C CA . GLY B 1 380 ? 20.104 54.590 52.882 1.00 21.28 403 GLY B CA 1
ATOM 6708 C C . GLY B 1 380 ? 21.527 54.057 52.928 1.00 21.14 403 GLY B C 1
ATOM 6709 O O . GLY B 1 380 ? 21.736 52.866 53.128 1.00 23.16 403 GLY B O 1
ATOM 6710 N N . TYR B 1 381 ? 22.516 54.925 52.735 1.00 21.16 404 TYR B N 1
ATOM 6711 C CA . TYR B 1 381 ? 23.921 54.494 52.776 1.00 20.75 404 TYR B CA 1
ATOM 6712 C C . TYR B 1 381 ? 24.534 54.727 54.155 1.00 21.98 404 TYR B C 1
ATOM 6713 O O . TYR B 1 381 ? 24.739 55.865 54.567 1.00 19.42 404 TYR B O 1
ATOM 6722 N N . THR B 1 382 ? 24.860 53.646 54.851 1.00 20.78 405 THR B N 1
ATOM 6723 C CA . THR B 1 382 ? 25.662 53.723 56.041 1.00 23.61 405 THR B CA 1
ATOM 6724 C C . THR B 1 382 ? 27.111 53.260 55.757 1.00 22.53 405 THR B C 1
ATOM 6725 O O . THR B 1 382 ? 27.363 52.080 55.477 1.00 28.02 405 THR B O 1
ATOM 6729 N N . ASP B 1 383 ? 28.042 54.191 55.837 1.00 22.66 406 ASP B N 1
ATOM 6730 C CA . ASP B 1 383 ? 29.461 53.930 55.657 1.00 18.91 406 ASP B CA 1
ATOM 6731 C C . ASP B 1 383 ? 29.956 53.256 56.907 1.00 20.79 406 ASP B C 1
ATOM 6732 O O . ASP B 1 383 ? 29.940 53.852 57.980 1.00 18.54 406 ASP B O 1
ATOM 6737 N N . PRO B 1 384 ? 30.427 52.011 56.791 1.00 20.01 407 PRO B N 1
ATOM 6738 C CA . PRO B 1 384 ? 30.918 51.374 57.984 1.00 22.71 407 PRO B CA 1
ATOM 6739 C C . PRO B 1 384 ? 32.091 52.122 58.658 1.00 22.38 407 PRO B C 1
ATOM 6740 O O . PRO B 1 384 ? 32.316 51.928 59.832 1.00 22.03 407 PRO B O 1
ATOM 6744 N N . LEU B 1 385 ? 32.841 52.934 57.920 1.00 21.11 408 LEU B N 1
ATOM 6745 C CA . LEU B 1 385 ? 33.915 53.774 58.524 1.00 22.87 408 LEU B CA 1
ATOM 6746 C C . LEU B 1 385 ? 33.436 55.143 58.964 1.00 23.37 408 LEU B C 1
ATOM 6747 O O . LEU B 1 385 ? 34.212 55.939 59.463 1.00 23.83 408 LEU B O 1
ATOM 6752 N N . GLY B 1 386 ? 32.154 55.409 58.774 1.00 20.84 409 GLY B N 1
ATOM 6753 C CA . GLY B 1 386 ? 31.534 56.572 59.359 1.00 24.25 409 GLY B CA 1
ATOM 6754 C C . GLY B 1 386 ? 31.781 57.909 58.665 1.00 23.49 409 GLY B C 1
ATOM 6755 O O . GLY B 1 386 ? 31.318 58.951 59.160 1.00 25.76 409 GLY B O 1
ATOM 6756 N N . SER B 1 387 ? 32.421 57.901 57.500 1.00 22.01 410 SER B N 1
ATOM 6757 C CA . SER B 1 387 ? 32.813 59.170 56.833 1.00 23.33 410 SER B CA 1
ATOM 6758 C C . SER B 1 387 ? 31.816 59.712 55.802 1.00 20.38 410 SER B C 1
ATOM 6759 O O . SER B 1 387 ? 31.713 60.896 55.649 1.00 20.20 410 SER B O 1
ATOM 6762 N N . TYR B 1 388 ? 31.169 58.846 55.013 1.00 21.81 411 TYR B N 1
ATOM 6763 C CA . TYR B 1 388 ? 30.406 59.325 53.841 1.00 19.05 411 TYR B CA 1
ATOM 6764 C C . TYR B 1 388 ? 28.958 58.839 53.769 1.00 19.44 411 TYR B C 1
ATOM 6765 O O . TYR B 1 388 ? 28.378 58.677 52.685 1.00 18.92 411 TYR B O 1
ATOM 6774 N N . SER B 1 389 ? 28.392 58.575 54.936 1.00 22.02 412 SER B N 1
ATOM 6775 C CA . SER B 1 389 ? 27.020 58.106 55.025 1.00 19.63 412 SER B CA 1
ATOM 6776 C C . SER B 1 389 ? 26.085 59.127 54.429 1.00 22.55 412 SER B C 1
ATOM 6777 O O . SER B 1 389 ? 26.306 60.301 54.569 1.00 19.03 412 SER B O 1
ATOM 6780 N N . THR B 1 390 ? 24.998 58.682 53.830 1.00 19.94 413 THR B N 1
ATOM 6781 C CA . THR B 1 390 ? 24.078 59.603 53.234 1.00 22.83 413 THR B CA 1
ATOM 6782 C C . THR B 1 390 ? 22.740 58.909 53.005 1.00 22.31 413 THR B C 1
ATOM 6783 O O . THR B 1 390 ? 22.597 57.700 53.228 1.00 19.58 413 THR B O 1
ATOM 6787 N N . GLY B 1 391 ? 21.758 59.683 52.565 1.00 23.62 414 GLY B N 1
ATOM 6788 C CA . GLY B 1 391 ? 20.424 59.156 52.288 1.00 21.65 414 GLY B CA 1
ATOM 6789 C C . GLY B 1 391 ? 20.362 58.211 51.092 1.00 24.63 414 GLY B C 1
ATOM 6790 O O . GLY B 1 391 ? 21.316 58.044 50.328 1.00 26.37 414 GLY B O 1
ATOM 6791 N N . SER B 1 392 ? 19.216 57.586 50.941 1.00 20.54 415 SER B N 1
ATOM 6792 C CA . SER B 1 392 ? 18.993 56.627 49.888 1.00 21.55 415 SER B CA 1
ATOM 6793 C C . SER B 1 392 ? 19.070 57.276 48.514 1.00 21.12 415 SER B C 1
ATOM 6794 O O . SER B 1 392 ? 18.664 58.408 48.343 1.00 22.39 415 SER B O 1
ATOM 6797 N N . PRO B 1 393 ? 19.559 56.548 47.513 1.00 22.47 416 PRO B N 1
ATOM 6798 C CA . PRO B 1 393 ? 19.643 57.155 46.173 1.00 25.23 416 PRO B CA 1
ATOM 6799 C C . PRO B 1 393 ? 18.303 57.242 45.420 1.00 27.59 416 PRO B C 1
ATOM 6800 O O . PRO B 1 393 ? 18.179 58.059 44.493 1.00 23.27 416 PRO B O 1
ATOM 6804 N N . ALA B 1 394 ? 17.342 56.401 45.806 1.00 27.58 417 ALA B N 1
ATOM 6805 C CA . ALA B 1 394 ? 16.070 56.263 45.093 1.00 22.72 417 ALA B CA 1
ATOM 6806 C C . ALA B 1 394 ? 15.028 55.594 45.956 1.00 22.73 417 ALA B C 1
ATOM 6807 O O . ALA B 1 394 ? 15.347 54.961 46.968 1.00 23.12 417 ALA B O 1
ATOM 6809 N N . ASN B 1 395 ? 13.777 55.673 45.538 1.00 22.97 418 ASN B N 1
ATOM 6810 C CA . ASN B 1 395 ? 12.727 54.949 46.240 1.00 22.72 418 ASN B CA 1
ATOM 6811 C C . ASN B 1 395 ? 12.056 53.904 45.355 1.00 22.88 418 ASN B C 1
ATOM 6812 O O . ASN B 1 395 ? 11.157 53.221 45.810 1.00 20.04 418 ASN B O 1
ATOM 6817 N N . ILE B 1 396 ? 12.573 53.694 44.143 1.00 17.58 419 ILE B N 1
ATOM 6818 C CA . ILE B 1 396 ? 12.033 52.712 43.201 1.00 17.65 419 ILE B CA 1
ATOM 6819 C C . ILE B 1 396 ? 12.022 51.289 43.726 1.00 19.96 419 ILE B C 1
ATOM 6820 O O . ILE B 1 396 ? 13.000 50.783 44.261 1.00 21.16 419 ILE B O 1
ATOM 6825 N N . THR B 1 397 ? 10.871 50.644 43.575 1.00 17.41 420 THR B N 1
ATOM 6826 C CA . THR B 1 397 ? 10.710 49.275 44.042 1.00 19.77 420 THR B CA 1
ATOM 6827 C C . THR B 1 397 ? 10.746 48.328 42.862 1.00 18.17 420 THR B C 1
ATOM 6828 O O . THR B 1 397 ? 10.658 48.741 41.682 1.00 17.91 420 THR B O 1
ATOM 6832 N N . VAL B 1 398 ? 10.847 47.057 43.159 1.00 19.93 421 VAL B N 1
ATOM 6833 C CA . VAL B 1 398 ? 10.875 46.050 42.097 1.00 19.61 421 VAL B CA 1
ATOM 6834 C C . VAL B 1 398 ? 9.499 45.840 41.455 1.00 20.08 421 VAL B C 1
ATOM 6835 O O . VAL B 1 398 ? 9.378 45.638 40.241 1.00 20.64 421 VAL B O 1
ATOM 6839 N N . LYS B 1 399 ? 8.466 45.811 42.273 1.00 17.75 422 LYS B N 1
ATOM 6840 C CA . LYS B 1 399 ? 7.165 45.373 41.803 1.00 16.51 422 LYS B CA 1
ATOM 6841 C C . LYS B 1 399 ? 6.613 46.304 40.695 1.00 17.33 422 LYS B C 1
ATOM 6842 O O . LYS B 1 399 ? 6.547 47.537 40.847 1.00 16.73 422 LYS B O 1
ATOM 6848 N N . TRP B 1 400 ? 6.166 45.690 39.610 1.00 19.79 423 TRP B N 1
ATOM 6849 C CA . TRP B 1 400 ? 5.636 46.411 38.451 1.00 19.11 423 TRP B CA 1
ATOM 6850 C C . TRP B 1 400 ? 4.451 47.307 38.820 1.00 19.94 423 TRP B C 1
ATOM 6851 O O . TRP B 1 400 ? 3.587 46.932 39.616 1.00 18.89 423 TRP B O 1
ATOM 6862 N N . ASN B 1 401 ? 4.426 48.501 38.257 1.00 20.57 424 ASN B N 1
ATOM 6863 C CA . ASN B 1 401 ? 3.324 49.435 38.488 1.00 19.21 424 ASN B CA 1
ATOM 6864 C C . ASN B 1 401 ? 2.305 49.180 37.418 1.00 17.21 424 ASN B C 1
ATOM 6865 O O . ASN B 1 401 ? 2.578 49.426 36.238 1.00 18.62 424 ASN B O 1
ATOM 6870 N N . GLU B 1 402 ? 1.138 48.681 37.798 1.00 17.93 425 GLU B N 1
ATOM 6871 C CA . GLU B 1 402 ? 0.130 48.183 36.825 1.00 19.99 425 GLU B CA 1
ATOM 6872 C C . GLU B 1 402 ? -0.542 49.286 36.016 1.00 20.22 425 GLU B C 1
ATOM 6873 O O . GLU B 1 402 ? -1.334 49.004 35.099 1.00 20.02 425 GLU B O 1
ATOM 6887 N N . GLY B 1 404 ? 1.121 50.819 34.032 1.00 21.71 427 GLY B N 1
ATOM 6888 C CA . GLY B 1 404 ? 1.849 50.634 32.787 1.00 22.89 427 GLY B CA 1
ATOM 6889 C C . GLY B 1 404 ? 2.372 51.952 32.250 1.00 23.73 427 GLY B C 1
ATOM 6890 O O . GLY B 1 404 ? 3.112 52.638 32.964 1.00 23.12 427 GLY B O 1
ATOM 6891 N N . GLU B 1 405 ? 2.044 52.302 31.000 1.00 21.96 428 GLU B N 1
ATOM 6892 C CA . GLU B 1 405 ? 2.545 53.561 30.407 1.00 23.93 428 GLU B CA 1
ATOM 6893 C C . GLU B 1 405 ? 1.971 54.811 31.059 1.00 24.47 428 GLU B C 1
ATOM 6894 O O . GLU B 1 405 ? 2.524 55.894 30.878 1.00 21.90 428 GLU B O 1
ATOM 6900 N N . GLN B 1 406 ? 0.884 54.681 31.813 1.00 22.15 429 GLN B N 1
ATOM 6901 C CA . GLN B 1 406 ? 0.434 55.785 32.655 1.00 23.24 429 GLN B CA 1
ATOM 6902 C C . GLN B 1 406 ? 1.316 56.036 33.888 1.00 21.92 429 GLN B C 1
ATOM 6903 O O . GLN B 1 406 ? 1.092 56.991 34.607 1.00 23.45 429 GLN B O 1
ATOM 6909 N N . ALA B 1 407 ? 2.300 55.169 34.129 1.00 19.66 430 ALA B N 1
ATOM 6910 C CA . ALA B 1 407 ? 3.403 55.409 35.051 1.00 18.83 430 ALA B CA 1
ATOM 6911 C C . ALA B 1 407 ? 4.708 55.185 34.311 1.00 18.51 430 ALA B C 1
ATOM 6912 O O . ALA B 1 407 ? 5.540 54.411 34.718 1.00 19.68 430 ALA B O 1
ATOM 6914 N N . PHE B 1 408 ? 4.867 55.907 33.217 1.00 19.41 431 PHE B N 1
ATOM 6915 C CA . PHE B 1 408 ? 5.915 55.630 32.297 1.00 20.42 431 PHE B CA 1
ATOM 6916 C C . PHE B 1 408 ? 7.266 55.773 32.948 1.00 19.71 431 PHE B C 1
ATOM 6917 O O . PHE B 1 408 ? 8.093 54.867 32.840 1.00 18.22 431 PHE B O 1
ATOM 6925 N N . GLU B 1 409 ? 7.534 56.931 33.548 1.00 18.67 432 GLU B N 1
ATOM 6926 C CA . GLU B 1 409 ? 8.891 57.145 34.047 1.00 20.32 432 GLU B CA 1
ATOM 6927 C C . GLU B 1 409 ? 9.220 56.212 35.195 1.00 20.64 432 GLU B C 1
ATOM 6928 O O . GLU B 1 409 ? 10.360 55.761 35.310 1.00 17.49 432 GLU B O 1
ATOM 6934 N N . GLU B 1 410 ? 8.234 55.904 36.042 1.00 16.68 433 GLU B N 1
ATOM 6935 C CA . GLU B 1 410 ? 8.501 55.013 37.139 1.00 17.81 433 GLU B CA 1
ATOM 6936 C C . GLU B 1 410 ? 8.803 53.578 36.617 1.00 17.66 433 GLU B C 1
ATOM 6937 O O . GLU B 1 410 ? 9.697 52.911 37.125 1.00 20.79 433 GLU B O 1
ATOM 6943 N N . ASN B 1 411 ? 8.054 53.110 35.615 1.00 16.90 434 ASN B N 1
ATOM 6944 C CA . ASN B 1 411 ? 8.246 51.750 35.111 1.00 18.29 434 ASN B CA 1
ATOM 6945 C C . ASN B 1 411 ? 9.561 51.680 34.320 1.00 18.24 434 ASN B C 1
ATOM 6946 O O . ASN B 1 411 ? 10.269 50.691 34.401 1.00 18.97 434 ASN B O 1
ATOM 6951 N N . LEU B 1 412 ? 9.907 52.744 33.646 1.00 17.84 435 LEU B N 1
ATOM 6952 C CA . LEU B 1 412 ? 11.216 52.849 32.987 1.00 18.49 435 LEU B CA 1
ATOM 6953 C C . LEU B 1 412 ? 12.329 52.789 34.043 1.00 18.92 435 LEU B C 1
ATOM 6954 O O . LEU B 1 412 ? 13.306 52.067 33.875 1.00 19.71 435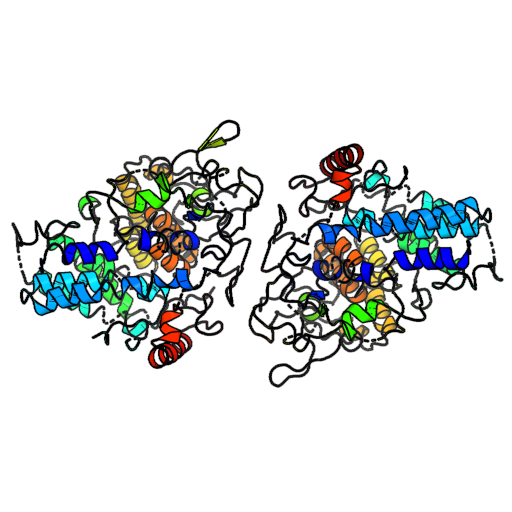 LEU B O 1
ATOM 6959 N N . GLU B 1 413 ? 12.108 53.471 35.164 1.00 19.40 436 GLU B N 1
ATOM 6960 C CA . GLU B 1 413 ? 13.086 53.506 36.216 1.00 18.54 436 GLU B CA 1
ATOM 6961 C C . GLU B 1 413 ? 13.353 52.087 36.734 1.00 20.23 436 GLU B C 1
ATOM 6962 O O . GLU B 1 413 ? 14.490 51.731 36.891 1.00 16.66 436 GLU B O 1
ATOM 6968 N N . ARG B 1 414 ? 12.314 51.308 36.985 1.00 18.58 437 ARG B N 1
ATOM 6969 C CA . ARG B 1 414 ? 12.536 49.933 37.448 1.00 18.84 437 ARG B CA 1
ATOM 6970 C C . ARG B 1 414 ? 13.105 49.028 36.366 1.00 17.65 437 ARG B C 1
ATOM 6971 O O . ARG B 1 414 ? 13.974 48.207 36.668 1.00 19.53 437 ARG B O 1
ATOM 6979 N N . ILE B 1 415 ? 12.690 49.179 35.115 1.00 17.44 438 ILE B N 1
ATOM 6980 C CA . ILE B 1 415 ? 13.280 48.396 34.034 1.00 17.58 438 ILE B CA 1
ATOM 6981 C C . ILE B 1 415 ? 14.804 48.639 34.000 1.00 18.30 438 ILE B C 1
ATOM 6982 O O . ILE B 1 415 ? 15.583 47.699 33.937 1.00 15.57 438 ILE B O 1
ATOM 6987 N N . ILE B 1 416 ? 15.214 49.886 34.006 1.00 15.29 439 ILE B N 1
ATOM 6988 C CA . ILE B 1 416 ? 16.627 50.236 33.868 1.00 16.14 439 ILE B CA 1
ATOM 6989 C C . ILE B 1 416 ? 17.384 49.861 35.153 1.00 15.50 439 ILE B C 1
ATOM 6990 O O . ILE B 1 416 ? 18.529 49.393 35.110 1.00 17.54 439 ILE B O 1
ATOM 6995 N N . THR B 1 417 ? 16.766 50.096 36.302 1.00 13.83 440 THR B N 1
ATOM 6996 C CA . THR B 1 417 ? 17.393 49.706 37.566 1.00 15.70 440 THR B CA 1
ATOM 6997 C C . THR B 1 417 ? 17.662 48.191 37.583 1.00 17.75 440 THR B C 1
ATOM 6998 O O . THR B 1 417 ? 18.769 47.734 37.930 1.00 15.06 440 THR B O 1
ATOM 7002 N N . GLN B 1 418 ? 16.666 47.403 37.205 1.00 19.03 441 GLN B N 1
ATOM 7003 C CA . GLN B 1 418 ? 16.867 45.942 37.162 1.00 15.64 441 GLN B CA 1
ATOM 7004 C C . GLN B 1 418 ? 17.888 45.514 36.083 1.00 17.66 441 GLN B C 1
ATOM 7005 O O . GLN B 1 418 ? 18.687 44.608 36.294 1.00 16.75 441 GLN B O 1
ATOM 7011 N N . LYS B 1 419 ? 17.847 46.145 34.933 1.00 15.92 442 LYS B N 1
ATOM 7012 C CA . LYS B 1 419 ? 18.853 45.908 33.920 1.00 15.84 442 LYS B CA 1
ATOM 7013 C C . LYS B 1 419 ? 20.257 46.202 34.448 1.00 18.45 442 LYS B C 1
ATOM 7014 O O . LYS B 1 419 ? 21.200 45.470 34.149 1.00 19.04 442 LYS B O 1
ATOM 7020 N N . TRP B 1 420 ? 20.393 47.315 35.189 1.00 18.67 443 TRP B N 1
ATOM 7021 C CA . TRP B 1 420 ? 21.674 47.734 35.805 1.00 16.64 443 TRP B CA 1
ATOM 7022 C C . TRP B 1 420 ? 22.216 46.750 36.814 1.00 15.90 443 TRP B C 1
ATOM 7023 O O . TRP B 1 420 ? 23.419 46.445 36.814 1.00 16.96 443 TRP B O 1
ATOM 7034 N N . ILE B 1 421 ? 21.328 46.204 37.649 1.00 15.24 444 ILE B N 1
ATOM 7035 C CA . ILE B 1 421 ? 21.731 45.114 38.533 1.00 15.62 444 ILE B CA 1
ATOM 7036 C C . ILE B 1 421 ? 22.179 43.902 37.705 1.00 16.70 444 ILE B C 1
ATOM 7037 O O . ILE B 1 421 ? 23.218 43.275 37.980 1.00 17.81 444 ILE B O 1
ATOM 7042 N N . ALA B 1 422 ? 21.374 43.537 36.712 1.00 18.06 445 ALA B N 1
ATOM 7043 C CA . ALA B 1 422 ? 21.667 42.365 35.868 1.00 18.09 445 ALA B CA 1
ATOM 7044 C C . ALA B 1 422 ? 22.944 42.537 34.997 1.00 19.35 445 ALA B C 1
ATOM 7045 O O . ALA B 1 422 ? 23.572 41.551 34.600 1.00 22.55 445 ALA B O 1
ATOM 7047 N N . LEU B 1 423 ? 23.294 43.770 34.715 1.00 17.94 446 LEU B N 1
ATOM 7048 C CA . LEU B 1 423 ? 24.476 44.096 33.859 1.00 16.91 446 LEU B CA 1
ATOM 7049 C C . LEU B 1 423 ? 25.791 44.034 34.605 1.00 18.23 446 LEU B C 1
ATOM 7050 O O . LEU B 1 423 ? 26.839 43.977 33.952 1.00 20.36 446 LEU B O 1
ATOM 7055 N N . PHE B 1 424 ? 25.770 44.022 35.948 1.00 19.18 447 PHE B N 1
ATOM 7056 C CA . PHE B 1 424 ? 27.005 44.095 36.722 1.00 19.30 447 PHE B CA 1
ATOM 7057 C C . PHE B 1 424 ? 27.945 43.002 36.243 1.00 23.15 447 PHE B C 1
ATOM 7058 O O . PHE B 1 424 ? 27.519 41.876 36.107 1.00 20.36 447 PHE B O 1
ATOM 7066 N N . PRO B 1 425 ? 29.235 43.300 36.010 1.00 19.45 448 PRO B N 1
ATOM 7067 C CA . PRO B 1 425 ? 30.024 44.502 36.160 1.00 19.26 448 PRO B CA 1
ATOM 7068 C C . PRO B 1 425 ? 30.273 45.272 34.834 1.00 22.00 448 PRO B C 1
ATOM 7069 O O . PRO B 1 425 ? 31.326 45.870 34.679 1.00 20.58 448 PRO B O 1
ATOM 7073 N N . ASN B 1 426 ? 29.324 45.271 33.900 1.00 20.20 449 ASN B N 1
ATOM 7074 C CA . ASN B 1 426 ? 29.453 46.014 32.608 1.00 17.71 449 ASN B CA 1
ATOM 7075 C C . ASN B 1 426 ? 29.151 47.534 32.798 1.00 21.00 449 ASN B C 1
ATOM 7076 O O . ASN B 1 426 ? 28.084 48.039 32.442 1.00 21.65 449 ASN B O 1
ATOM 7081 N N . GLY B 1 427 ? 30.119 48.255 33.346 1.00 16.90 450 GLY B N 1
ATOM 7082 C CA . GLY B 1 427 ? 29.927 49.641 33.747 1.00 19.91 450 GLY B CA 1
ATOM 7083 C C . GLY B 1 427 ? 29.782 50.581 32.583 1.00 17.09 450 GLY B C 1
ATOM 7084 O O . GLY B 1 427 ? 29.092 51.583 32.694 1.00 21.16 450 GLY B O 1
ATOM 7085 N N . ILE B 1 428 ? 30.439 50.298 31.452 1.00 17.64 451 ILE B N 1
ATOM 7086 C CA . ILE B 1 428 ? 30.327 51.236 30.334 1.00 15.93 451 ILE B CA 1
ATOM 7087 C C . ILE B 1 428 ? 28.885 51.203 29.823 1.00 19.42 451 ILE B C 1
ATOM 7088 O O . ILE B 1 428 ? 28.244 52.251 29.629 1.00 20.35 451 ILE B O 1
ATOM 7093 N N . GLU B 1 429 ? 28.329 50.029 29.642 1.00 16.43 452 GLU B N 1
ATOM 7094 C CA . GLU B 1 429 ? 26.912 49.975 29.222 1.00 17.72 452 GLU B CA 1
ATOM 7095 C C . GLU B 1 429 ? 25.955 50.604 30.229 1.00 18.42 452 GLU B C 1
ATOM 7096 O O . GLU B 1 429 ? 25.047 51.325 29.839 1.00 22.14 452 GLU B O 1
ATOM 7102 N N . SER B 1 430 ? 26.156 50.338 31.520 1.00 17.37 453 SER B N 1
ATOM 7103 C CA . SER B 1 430 ? 25.294 50.914 32.547 1.00 17.70 453 SER B CA 1
ATOM 7104 C C . SER B 1 430 ? 25.441 52.417 32.643 1.00 18.16 453 SER B C 1
ATOM 7105 O O . SER B 1 430 ? 24.476 53.128 32.893 1.00 16.05 453 SER B O 1
ATOM 7108 N N . TRP B 1 431 ? 26.655 52.907 32.398 1.00 18.24 454 TRP B N 1
ATOM 7109 C CA . TRP B 1 431 ? 26.898 54.341 32.397 1.00 15.69 454 TRP B CA 1
ATOM 7110 C C . TRP B 1 431 ? 26.148 54.998 31.245 1.00 16.11 454 TRP B C 1
ATOM 7111 O O . TRP B 1 431 ? 25.498 56.021 31.433 1.00 15.97 454 TRP B O 1
ATOM 7122 N N . SER B 1 432 ? 26.203 54.393 30.066 1.00 14.61 455 SER B N 1
ATOM 7123 C CA . SER B 1 432 ? 25.480 54.905 28.926 1.00 15.03 455 SER B CA 1
ATOM 7124 C C . SER B 1 432 ? 23.995 54.922 29.205 1.00 16.00 455 SER B C 1
ATOM 7125 O O . SER B 1 432 ? 23.339 55.904 28.928 1.00 18.30 455 SER B O 1
ATOM 7128 N N . GLU B 1 433 ? 23.474 53.850 29.793 1.00 18.08 456 GLU B N 1
ATOM 7129 C CA . GLU B 1 433 ? 22.033 53.782 30.059 1.00 18.88 456 GLU B CA 1
ATOM 7130 C C . GLU B 1 433 ? 21.593 54.775 31.154 1.00 21.62 456 GLU B C 1
ATOM 7131 O O . GLU B 1 433 ? 20.479 55.315 31.103 1.00 18.54 456 GLU B O 1
ATOM 7137 N N . HIS B 1 434 ? 22.487 55.022 32.108 1.00 18.12 457 HIS B N 1
ATOM 7138 C CA . HIS B 1 434 ? 22.277 56.025 33.121 1.00 19.37 457 HIS B CA 1
ATOM 7139 C C . HIS B 1 434 ? 22.256 57.424 32.499 1.00 19.09 457 HIS B C 1
ATOM 7140 O O . HIS B 1 434 ? 21.401 58.252 32.810 1.00 21.25 457 HIS B O 1
ATOM 7147 N N . ARG B 1 435 ? 23.206 57.703 31.621 1.00 18.76 458 ARG B N 1
ATOM 7148 C CA . ARG B 1 435 ? 23.210 58.978 30.934 1.00 15.99 458 ARG B CA 1
ATOM 7149 C C . ARG B 1 435 ? 21.916 59.173 30.093 1.00 16.34 458 ARG B C 1
ATOM 7150 O O . ARG B 1 435 ? 21.342 60.272 30.043 1.00 16.39 458 ARG B O 1
ATOM 7158 N N . ARG B 1 436 ? 21.526 58.139 29.401 1.00 15.71 459 ARG B N 1
ATOM 7159 C CA . ARG B 1 436 ? 20.390 58.211 28.489 1.00 15.60 459 ARG B CA 1
ATOM 7160 C C . ARG B 1 436 ? 19.073 58.436 29.204 1.00 17.25 459 ARG B C 1
ATOM 7161 O O . ARG B 1 436 ? 18.287 59.337 28.836 1.00 18.49 459 ARG B O 1
ATOM 7169 N N . THR B 1 437 ? 18.846 57.644 30.242 1.00 17.93 460 THR B N 1
ATOM 7170 C CA . THR B 1 437 ? 17.540 57.603 30.870 1.00 19.36 460 THR B CA 1
ATOM 7171 C C . THR B 1 437 ? 17.448 58.342 32.180 1.00 20.53 460 THR B C 1
ATOM 7172 O O . THR B 1 437 ? 16.361 58.596 32.611 1.00 17.60 460 THR B O 1
ATOM 7176 N N . GLY B 1 438 ? 18.570 58.589 32.840 1.00 18.28 461 GLY B N 1
ATOM 7177 C CA . GLY B 1 438 ? 18.572 59.139 34.201 1.00 21.51 461 GLY B CA 1
ATOM 7178 C C . GLY B 1 438 ? 18.577 58.076 35.288 1.00 20.16 461 GLY B C 1
ATOM 7179 O O . GLY B 1 438 ? 18.657 58.381 36.480 1.00 18.73 461 GLY B O 1
ATOM 7180 N N . TYR B 1 439 ? 18.472 56.817 34.896 1.00 17.27 462 TYR B N 1
ATOM 7181 C CA . TYR B 1 439 ? 18.353 55.726 35.855 1.00 18.82 462 TYR B CA 1
ATOM 7182 C C . TYR B 1 439 ? 19.440 54.677 35.730 1.00 18.66 462 TYR B C 1
ATOM 7183 O O . TYR B 1 439 ? 20.093 54.579 34.699 1.00 19.26 462 TYR B O 1
ATOM 7192 N N . PRO B 1 440 ? 19.680 53.927 36.809 1.00 17.12 463 PRO B N 1
ATOM 7193 C CA . PRO B 1 440 ? 19.163 54.222 38.132 1.00 18.54 463 PRO B CA 1
ATOM 7194 C C . PRO B 1 440 ? 19.721 55.554 38.639 1.00 18.67 463 PRO B C 1
ATOM 7195 O O . PRO B 1 440 ? 20.781 56.012 38.202 1.00 17.81 463 PRO B O 1
ATOM 7199 N N . LYS B 1 441 ? 19.018 56.157 39.578 1.00 18.14 464 LYS B N 1
ATOM 7200 C CA . LYS B 1 441 ? 19.566 57.309 40.299 1.00 17.52 464 LYS B CA 1
ATOM 7201 C C . LYS B 1 441 ? 20.699 56.849 41.207 1.00 17.50 464 LYS B C 1
ATOM 7202 O O . LYS B 1 441 ? 20.618 55.788 41.822 1.00 20.53 464 LYS B O 1
ATOM 7208 N N . LEU B 1 442 ? 21.804 57.578 41.157 1.00 17.73 465 LEU B N 1
ATOM 7209 C CA . LEU B 1 442 ? 23.022 57.234 41.844 1.00 18.68 465 LEU B CA 1
ATOM 7210 C C . LEU B 1 442 ? 23.361 58.330 42.874 1.00 21.54 465 LEU B C 1
ATOM 7211 O O . LEU B 1 442 ? 22.884 59.465 42.775 1.00 20.44 465 LEU B O 1
ATOM 7216 N N . LEU B 1 443 ? 24.216 57.986 43.827 1.00 18.47 466 LEU B N 1
ATOM 7217 C CA . LEU B 1 443 ? 24.648 58.931 44.828 1.00 23.05 466 LEU B CA 1
ATOM 7218 C C . LEU B 1 443 ? 25.624 59.938 44.220 1.00 21.16 466 LEU B C 1
ATOM 7219 O O . LEU B 1 443 ? 26.488 59.562 43.430 1.00 21.36 466 LEU B O 1
ATOM 7224 N N . PRO B 1 444 ? 25.474 61.223 44.548 1.00 20.82 467 PRO B N 1
ATOM 7225 C CA . PRO B 1 444 ? 26.407 62.193 44.009 1.00 20.16 467 PRO B CA 1
ATOM 7226 C C . PRO B 1 444 ? 27.818 62.011 44.593 1.00 21.63 467 PRO B C 1
ATOM 7227 O O . PRO B 1 444 ? 27.983 61.500 45.698 1.00 22.40 467 PRO B O 1
ATOM 7231 N N . VAL B 1 445 ? 28.828 62.388 43.828 1.00 21.42 468 VAL B N 1
ATOM 7232 C CA . VAL B 1 445 ? 30.180 62.377 44.344 1.00 19.12 468 VAL B CA 1
ATOM 7233 C C . VAL B 1 445 ? 30.276 63.392 45.484 1.00 19.71 468 VAL B C 1
ATOM 7234 O O . VAL B 1 445 ? 29.515 64.358 45.532 1.00 19.59 468 VAL B O 1
ATOM 7238 N N . VAL B 1 446 ? 31.239 63.190 46.368 1.00 21.63 469 VAL B N 1
ATOM 7239 C CA . VAL B 1 446 ? 31.540 64.148 47.407 1.00 21.42 469 VAL B CA 1
ATOM 7240 C C . VAL B 1 446 ? 32.535 65.230 46.977 1.00 20.22 469 VAL B C 1
ATOM 7241 O O . VAL B 1 446 ? 32.316 66.440 47.135 1.00 18.94 469 VAL B O 1
ATOM 7245 N N . VAL B 1 447 ? 33.613 64.775 46.400 1.00 18.78 470 VAL B N 1
ATOM 7246 C CA . VAL B 1 447 ? 34.643 65.624 45.867 1.00 19.01 470 VAL B CA 1
ATOM 7247 C C . VAL B 1 447 ? 34.489 65.726 44.334 1.00 18.12 470 VAL B C 1
ATOM 7248 O O . VAL B 1 447 ? 34.808 64.788 43.587 1.00 23.18 470 VAL B O 1
ATOM 7252 N N . ASN B 1 448 ? 33.967 66.860 43.898 1.00 18.04 471 ASN B N 1
ATOM 7253 C CA . ASN B 1 448 ? 33.820 67.138 42.477 1.00 18.52 471 ASN B CA 1
ATOM 7254 C C . ASN B 1 448 ? 34.919 68.013 42.054 1.00 16.74 471 ASN B C 1
ATOM 7255 O O . ASN B 1 448 ? 34.854 69.265 42.199 1.00 21.16 471 ASN B O 1
ATOM 7260 N N . LYS B 1 449 ? 35.943 67.393 41.477 1.00 16.97 472 LYS B N 1
ATOM 7261 C CA . LYS B 1 449 ? 37.112 68.159 40.989 1.00 20.20 472 LYS B CA 1
ATOM 7262 C C . LYS B 1 449 ? 37.073 68.326 39.494 1.00 20.50 472 LYS B C 1
ATOM 7263 O O . LYS B 1 449 ? 38.105 68.607 38.861 1.00 22.69 472 LYS B O 1
ATOM 7269 N N . GLY B 1 450 ? 35.913 68.097 38.903 1.00 20.90 473 GLY B N 1
ATOM 7270 C CA . GLY B 1 450 ? 35.766 68.174 37.451 1.00 19.00 473 GLY B CA 1
ATOM 7271 C C . GLY B 1 450 ? 35.845 69.581 36.895 1.00 22.49 473 GLY B C 1
ATOM 7272 O O . GLY B 1 450 ? 35.620 70.569 37.602 1.00 19.97 473 GLY B O 1
ATOM 7273 N N . ARG B 1 451 ? 36.151 69.667 35.602 1.00 19.44 474 ARG B N 1
ATOM 7274 C CA . ARG B 1 451 ? 36.141 70.918 34.877 1.00 20.27 474 ARG B CA 1
ATOM 7275 C C . ARG B 1 451 ? 34.887 70.944 34.024 1.00 20.30 474 ARG B C 1
ATOM 7276 O O . ARG B 1 451 ? 34.734 70.115 33.108 1.00 20.52 474 ARG B O 1
ATOM 7284 N N . ASN B 1 452 ? 33.983 71.867 34.340 1.00 20.32 475 ASN B N 1
ATOM 7285 C CA . ASN B 1 452 ? 32.623 71.936 33.749 1.00 19.73 475 ASN B CA 1
ATOM 7286 C C . ASN B 1 452 ? 31.778 70.673 33.883 1.00 22.39 475 ASN B C 1
ATOM 7287 O O . ASN B 1 452 ? 30.913 70.441 33.042 1.00 24.19 475 ASN B O 1
ATOM 7292 N N . VAL B 1 453 ? 31.981 69.892 34.952 1.00 19.20 476 VAL B N 1
ATOM 7293 C CA . VAL B 1 453 ? 31.170 68.760 35.280 1.00 20.19 476 VAL B CA 1
ATOM 7294 C C . VAL B 1 453 ? 30.330 69.087 36.521 1.00 22.44 476 VAL B C 1
ATOM 7295 O O . VAL B 1 453 ? 30.876 69.495 37.553 1.00 19.44 476 VAL B O 1
ATOM 7299 N N . SER B 1 454 ? 29.021 68.881 36.433 1.00 20.45 477 SER B N 1
ATOM 7300 C CA . SER B 1 454 ? 28.139 69.165 37.563 1.00 21.60 477 SER B CA 1
ATOM 7301 C C . SER B 1 454 ? 27.982 67.937 38.485 1.00 19.06 477 SER B C 1
ATOM 7302 O O . SER B 1 454 ? 27.943 66.786 38.042 1.00 18.93 477 SER B O 1
ATOM 7305 N N . THR B 1 455 ? 27.899 68.195 39.783 1.00 20.30 478 THR B N 1
ATOM 7306 C CA . THR B 1 455 ? 27.657 67.134 40.718 1.00 18.71 478 THR B CA 1
ATOM 7307 C C . THR B 1 455 ? 26.276 66.523 40.509 1.00 19.01 478 THR B C 1
ATOM 7308 O O . THR B 1 455 ? 26.101 65.319 40.657 1.00 21.37 478 THR B O 1
ATOM 7312 N N . GLU B 1 456 ? 25.296 67.350 40.169 1.00 19.09 479 GLU B N 1
ATOM 7313 C CA . GLU B 1 456 ? 23.901 66.881 40.012 1.00 21.69 479 GLU B CA 1
ATOM 7314 C C . GLU B 1 456 ? 23.708 65.988 38.763 1.00 28.46 479 GLU B C 1
ATOM 7315 O O . GLU B 1 456 ? 22.870 65.081 38.775 1.00 27.59 479 GLU B O 1
ATOM 7321 N N . ALA B 1 457 ? 24.474 66.219 37.685 1.00 23.53 480 ALA B N 1
ATOM 7322 C CA . ALA B 1 457 ? 24.326 65.434 36.442 1.00 25.76 480 ALA B CA 1
ATOM 7323 C C . ALA B 1 457 ? 25.406 64.382 36.241 1.00 23.03 480 ALA B C 1
ATOM 7324 O O . ALA B 1 457 ? 25.213 63.454 35.490 1.00 23.19 480 ALA B O 1
ATOM 7326 N N . GLY B 1 458 ? 26.553 64.526 36.898 1.00 22.63 481 GLY B N 1
ATOM 7327 C CA . GLY B 1 458 ? 27.635 63.595 36.741 1.00 21.29 481 GLY B CA 1
ATOM 7328 C C . GLY B 1 458 ? 28.401 63.658 35.440 1.00 19.20 481 GLY B C 1
ATOM 7329 O O . GLY B 1 458 ? 28.263 64.606 34.656 1.00 19.45 481 GLY B O 1
ATOM 7338 N N . ARG B 1 460 ? 29.218 63.074 31.762 1.00 17.10 483 ARG B N 1
ATOM 7339 C CA . ARG B 1 460 ? 28.413 62.878 30.554 1.00 16.27 483 ARG B CA 1
ATOM 7340 C C . ARG B 1 460 ? 29.193 62.218 29.413 1.00 15.38 483 ARG B C 1
ATOM 7341 O O . ARG B 1 460 ? 28.617 61.708 28.484 1.00 18.29 483 ARG B O 1
ATOM 7349 N N . ARG B 1 461 ? 30.522 62.296 29.488 1.00 17.66 484 ARG B N 1
ATOM 7350 C CA . ARG B 1 461 ? 31.437 61.694 28.529 1.00 15.40 484 ARG B CA 1
ATOM 7351 C C . ARG B 1 461 ? 32.840 61.821 29.091 1.00 16.58 484 ARG B C 1
ATOM 7352 O O . ARG B 1 461 ? 33.041 62.486 30.122 1.00 16.81 484 ARG B O 1
ATOM 7360 N N . LEU B 1 462 ? 33.789 61.206 28.412 1.00 16.86 485 LEU B N 1
ATOM 7361 C CA . LEU B 1 462 ? 35.219 61.368 28.677 1.00 17.80 485 LEU B CA 1
ATOM 7362 C C . LEU B 1 462 ? 35.821 62.330 27.698 1.00 19.95 485 LEU B C 1
ATOM 7363 O O . LEU B 1 462 ? 35.353 62.450 26.566 1.00 21.80 485 LEU B O 1
ATOM 7376 N N . TYR B 1 464 ? 38.902 63.845 25.311 1.00 20.66 487 TYR B N 1
ATOM 7377 C CA . TYR B 1 464 ? 39.835 63.264 24.369 1.00 21.21 487 TYR B CA 1
ATOM 7378 C C . TYR B 1 464 ? 41.233 63.302 24.955 1.00 20.64 487 TYR B C 1
ATOM 7379 O O . TYR B 1 464 ? 41.542 64.167 25.760 1.00 23.27 487 TYR B O 1
ATOM 7388 N N . PRO B 1 465 ? 42.072 62.343 24.602 1.00 22.38 488 PRO B N 1
ATOM 7389 C CA . PRO B 1 465 ? 43.411 62.293 25.232 1.00 23.51 488 PRO B CA 1
ATOM 7390 C C . PRO B 1 465 ? 44.352 63.381 24.702 1.00 25.20 488 PRO B C 1
ATOM 7391 O O . PRO B 1 465 ? 44.165 63.904 23.576 1.00 20.79 488 PRO B O 1
ATOM 7395 N N . ASN B 1 466 ? 45.383 63.691 25.490 1.00 29.83 489 ASN B N 1
ATOM 7396 C CA . ASN B 1 466 ? 46.276 64.793 25.154 1.00 32.79 489 ASN B CA 1
ATOM 7397 C C . ASN B 1 466 ? 47.058 64.528 23.861 1.00 31.89 489 ASN B C 1
ATOM 7398 O O . ASN B 1 466 ? 47.392 65.458 23.144 1.00 32.95 489 ASN B O 1
ATOM 7403 N N . GLU B 1 467 ? 47.286 63.260 23.555 1.00 34.00 490 GLU B N 1
ATOM 7404 C CA . GLU B 1 467 ? 47.883 62.840 22.283 1.00 42.78 490 GLU B CA 1
ATOM 7405 C C . GLU B 1 467 ? 47.128 63.405 21.061 1.00 33.58 490 GLU B C 1
ATOM 7406 O O . GLU B 1 467 ? 47.726 63.880 20.090 1.00 32.93 490 GLU B O 1
ATOM 7412 N N . GLU B 1 468 ? 45.805 63.393 21.119 1.00 29.75 491 GLU B N 1
ATOM 7413 C CA . GLU B 1 468 ? 45.033 63.959 20.030 1.00 23.52 491 GLU B CA 1
ATOM 7414 C C . GLU B 1 468 ? 45.307 65.415 19.875 1.00 25.56 491 GLU B C 1
ATOM 7415 O O . GLU B 1 468 ? 45.419 65.927 18.712 1.00 22.94 491 GLU B O 1
ATOM 7421 N N . TYR B 1 469 ? 45.455 66.108 21.000 1.00 22.81 492 TYR B N 1
ATOM 7422 C CA . TYR B 1 469 ? 45.715 67.539 20.947 1.00 25.91 492 TYR B CA 1
ATOM 7423 C C . TYR B 1 469 ? 47.092 67.794 20.328 1.00 28.67 492 TYR B C 1
ATOM 7424 O O . TYR B 1 469 ? 47.273 68.748 19.572 1.00 30.87 492 TYR B O 1
ATOM 7433 N N . THR B 1 470 ? 48.068 66.960 20.656 1.00 29.83 493 THR B N 1
ATOM 7434 C CA . THR B 1 470 ? 49.455 67.284 20.261 1.00 39.96 493 THR B CA 1
ATOM 7435 C C . THR B 1 470 ? 49.781 66.766 18.852 1.00 40.35 493 THR B C 1
ATOM 7436 O O . THR B 1 470 ? 50.487 67.425 18.125 1.00 43.27 493 THR B O 1
ATOM 7440 N N . GLN B 1 471 ? 49.231 65.611 18.487 1.00 33.66 494 GLN B N 1
ATOM 7441 C CA . GLN B 1 471 ? 49.577 64.899 17.272 1.00 35.18 494 GLN B CA 1
ATOM 7442 C C . GLN B 1 471 ? 48.520 64.929 16.207 1.00 33.89 494 GLN B C 1
ATOM 7443 O O . GLN B 1 471 ? 48.821 64.601 15.085 1.00 31.77 494 GLN B O 1
ATOM 7449 N N . ASN B 1 472 ? 47.273 65.235 16.560 1.00 28.91 495 ASN B N 1
ATOM 7450 C CA . ASN B 1 472 ? 46.168 65.162 15.604 1.00 26.78 495 ASN B CA 1
ATOM 7451 C C . ASN B 1 472 ? 45.261 66.393 15.681 1.00 24.26 495 ASN B C 1
ATOM 7452 O O . ASN B 1 472 ? 44.035 66.283 15.580 1.00 21.78 495 ASN B O 1
ATOM 7457 N N . SER B 1 473 ? 45.880 67.562 15.802 1.00 25.11 496 SER B N 1
ATOM 7458 C CA . SER B 1 473 ? 45.173 68.775 16.233 1.00 28.19 496 SER B CA 1
ATOM 7459 C C . SER B 1 473 ? 44.171 69.315 15.217 1.00 25.91 496 SER B C 1
ATOM 7460 O O . SER B 1 473 ? 43.114 69.813 15.607 1.00 23.83 496 SER B O 1
ATOM 7463 N N . PHE B 1 474 ? 44.494 69.257 13.918 1.00 22.09 497 PHE B N 1
ATOM 7464 C CA . PHE B 1 474 ? 43.519 69.685 12.938 1.00 24.52 497 PHE B CA 1
ATOM 7465 C C . PHE B 1 474 ? 42.201 68.872 13.027 1.00 22.72 497 PHE B C 1
ATOM 7466 O O . PHE B 1 474 ? 41.101 69.427 13.132 1.00 23.55 497 PHE B O 1
ATOM 7474 N N . HIS B 1 475 ? 42.328 67.553 12.958 1.00 21.39 498 HIS B N 1
ATOM 7475 C CA . HIS B 1 475 ? 41.203 66.663 13.056 1.00 21.52 498 HIS B CA 1
ATOM 7476 C C . HIS B 1 475 ? 40.508 66.765 14.430 1.00 20.24 498 HIS B C 1
ATOM 7477 O O . HIS B 1 475 ? 39.275 66.799 14.522 1.00 19.96 498 HIS B O 1
ATOM 7484 N N . LEU B 1 476 ? 41.281 66.841 15.496 1.00 22.02 499 LEU B N 1
ATOM 7485 C CA . LEU B 1 476 ? 40.697 66.984 16.828 1.00 21.63 499 LEU B CA 1
ATOM 7486 C C . LEU B 1 476 ? 39.874 68.286 16.930 1.00 24.33 499 LEU B C 1
ATOM 7487 O O . LEU B 1 476 ? 38.748 68.269 17.427 1.00 24.70 499 LEU B O 1
ATOM 7492 N N . ASN B 1 477 ? 40.418 69.389 16.437 1.00 24.82 500 ASN B N 1
ATOM 7493 C CA . ASN B 1 477 ? 39.703 70.660 16.463 1.00 24.36 500 ASN B CA 1
ATOM 7494 C C . ASN B 1 477 ? 38.344 70.604 15.745 1.00 23.78 500 ASN B C 1
ATOM 7495 O O . ASN B 1 477 ? 37.322 71.092 16.280 1.00 21.26 500 ASN B O 1
ATOM 7500 N N . ASN B 1 478 ? 38.313 69.989 14.567 1.00 25.97 501 ASN B N 1
ATOM 7501 C CA . ASN B 1 478 ? 37.045 69.716 13.865 1.00 25.96 501 ASN B CA 1
ATOM 7502 C C . ASN B 1 478 ? 36.129 68.821 14.703 1.00 23.33 501 ASN B C 1
ATOM 7503 O O . ASN B 1 478 ? 34.926 69.070 14.760 1.00 23.90 501 ASN B O 1
ATOM 7508 N N . ALA B 1 479 ? 36.680 67.784 15.320 1.00 21.70 502 ALA B N 1
ATOM 7509 C CA . ALA B 1 479 ? 35.889 66.879 16.151 1.00 21.70 502 ALA B CA 1
ATOM 7510 C C . ALA B 1 479 ? 35.174 67.619 17.286 1.00 20.85 502 ALA B C 1
ATOM 7511 O O . ALA B 1 479 ? 34.017 67.371 17.577 1.00 21.19 502 ALA B O 1
ATOM 7513 N N . ILE B 1 480 ? 35.873 68.540 17.924 1.00 18.43 503 ILE B N 1
ATOM 7514 C CA . ILE B 1 480 ? 35.291 69.229 19.056 1.00 21.75 503 ILE B CA 1
ATOM 7515 C C . ILE B 1 480 ? 34.167 70.130 18.547 1.00 19.05 503 ILE B C 1
ATOM 7516 O O . ILE B 1 480 ? 33.166 70.262 19.204 1.00 17.44 503 ILE B O 1
ATOM 7521 N N . ASN B 1 481 ? 34.357 70.729 17.369 1.00 20.72 504 ASN B N 1
ATOM 7522 C CA . ASN B 1 481 ? 33.299 71.531 16.740 1.00 24.51 504 ASN B CA 1
ATOM 7523 C C . ASN B 1 481 ? 32.071 70.715 16.452 1.00 24.54 504 ASN B C 1
ATOM 7524 O O . ASN B 1 481 ? 30.969 71.199 16.718 1.00 20.88 504 ASN B O 1
ATOM 7529 N N . VAL B 1 482 ? 32.280 69.464 15.994 1.00 21.46 505 VAL B N 1
ATOM 7530 C CA . VAL B 1 482 ? 31.206 68.552 15.715 1.00 22.96 505 VAL B CA 1
ATOM 7531 C C . VAL B 1 482 ? 30.532 68.156 17.026 1.00 22.92 505 VAL B C 1
ATOM 7532 O O . VAL B 1 482 ? 29.299 68.150 17.114 1.00 21.69 505 VAL B O 1
ATOM 7536 N N . LEU B 1 483 ? 31.314 67.855 18.047 1.00 20.45 506 LEU B N 1
ATOM 7537 C CA . LEU B 1 483 ? 30.766 67.528 19.390 1.00 20.25 506 LEU B CA 1
ATOM 7538 C C . LEU B 1 483 ? 29.832 68.650 19.895 1.00 20.59 506 LEU B C 1
ATOM 7539 O O . LEU B 1 483 ? 28.728 68.399 20.385 1.00 23.23 506 LEU B O 1
ATOM 7544 N N . ILE B 1 484 ? 30.305 69.884 19.780 1.00 21.42 507 ILE B N 1
ATOM 7545 C CA . ILE B 1 484 ? 29.505 71.050 20.190 1.00 21.66 507 ILE B CA 1
ATOM 7546 C C . ILE B 1 484 ? 28.198 71.155 19.404 1.00 23.94 507 ILE B C 1
ATOM 7547 O O . ILE B 1 484 ? 27.151 71.320 19.998 1.00 24.51 507 ILE B O 1
ATOM 7552 N N . LYS B 1 485 ? 28.276 71.062 18.084 1.00 21.72 508 LYS B N 1
ATOM 7553 C CA . LYS B 1 485 ? 27.110 71.191 17.229 1.00 25.24 508 LYS B CA 1
ATOM 7554 C C . LYS B 1 485 ? 26.072 70.090 17.443 1.00 26.35 508 LYS B C 1
ATOM 7555 O O . LYS B 1 485 ? 24.868 70.363 17.403 1.00 27.69 508 LYS B O 1
ATOM 7561 N N . GLU B 1 486 ? 26.538 68.853 17.667 1.00 22.20 509 GLU B N 1
ATOM 7562 C CA . GLU B 1 486 ? 25.684 67.702 17.930 1.00 25.45 509 GLU B CA 1
ATOM 7563 C C . GLU B 1 486 ? 25.019 67.685 19.309 1.00 23.45 509 GLU B C 1
ATOM 7564 O O . GLU B 1 486 ? 24.108 66.890 19.515 1.00 23.25 509 GLU B O 1
ATOM 7570 N N . SER B 1 487 ? 25.547 68.454 20.260 1.00 21.44 510 SER B N 1
ATOM 7571 C CA . SER B 1 487 ? 25.164 68.346 21.666 1.00 20.93 510 SER B CA 1
ATOM 7572 C C . SER B 1 487 ? 23.884 69.097 21.996 1.00 22.59 510 SER B C 1
ATOM 7573 O O . SER B 1 487 ? 23.686 70.243 21.592 1.00 24.16 510 SER B O 1
ATOM 7576 N N . SER B 1 488 ? 23.040 68.470 22.786 1.00 24.30 511 SER B N 1
ATOM 7577 C CA . SER B 1 488 ? 21.874 69.165 23.322 1.00 25.31 511 SER B CA 1
ATOM 7578 C C . SER B 1 488 ? 22.285 70.055 24.493 1.00 23.20 511 SER B C 1
ATOM 7579 O O . SER B 1 488 ? 21.469 70.809 24.978 1.00 19.00 511 SER B O 1
ATOM 7582 N N . ASN B 1 489 ? 23.524 69.904 24.981 1.00 25.02 512 ASN B N 1
ATOM 7583 C CA . ASN B 1 489 ? 24.003 70.617 26.155 1.00 20.89 512 ASN B CA 1
ATOM 7584 C C . ASN B 1 489 ? 25.515 70.657 26.180 1.00 21.21 512 ASN B C 1
ATOM 7585 O O . ASN B 1 489 ? 26.184 69.813 26.761 1.00 21.89 512 ASN B O 1
ATOM 7590 N N . ASN B 1 490 ? 26.037 71.674 25.530 1.00 22.73 513 ASN B N 1
ATOM 7591 C CA . ASN B 1 490 ? 27.469 71.941 25.486 1.00 23.41 513 ASN B CA 1
ATOM 7592 C C . ASN B 1 490 ? 27.933 72.623 26.756 1.00 23.25 513 ASN B C 1
ATOM 7593 O O . ASN B 1 490 ? 27.337 73.604 27.196 1.00 27.42 513 ASN B O 1
ATOM 7598 N N . GLN B 1 491 ? 28.972 72.085 27.366 1.00 25.46 514 GLN B N 1
ATOM 7599 C CA . GLN B 1 491 ? 29.527 72.644 28.595 1.00 27.01 514 GLN B CA 1
ATOM 7600 C C . GLN B 1 491 ? 31.030 72.832 28.431 1.00 23.54 514 GLN B C 1
ATOM 7601 O O . GLN B 1 491 ? 31.823 72.106 29.013 1.00 20.70 514 GLN B O 1
ATOM 7607 N N . GLY B 1 492 ? 31.364 73.793 27.589 1.00 24.51 515 GLY B N 1
ATOM 7608 C CA . GLY B 1 492 ? 32.724 74.169 27.328 1.00 27.03 515 GLY B CA 1
ATOM 7609 C C . GLY B 1 492 ? 33.456 73.294 26.339 1.00 27.30 515 GLY B C 1
ATOM 7610 O O . GLY B 1 492 ? 34.674 73.271 26.320 1.00 27.32 515 GLY B O 1
ATOM 7611 N N . GLY B 1 493 ? 32.743 72.534 25.528 1.00 24.90 516 GLY B N 1
ATOM 7612 C CA . GLY B 1 493 ? 33.410 71.798 24.468 1.00 23.85 516 GLY B CA 1
ATOM 7613 C C . GLY B 1 493 ? 33.872 70.448 24.938 1.00 21.50 516 GLY B C 1
ATOM 7614 O O . GLY B 1 493 ? 33.071 69.677 25.443 1.00 19.48 516 GLY B O 1
ATOM 7615 N N . ASP B 1 494 ? 35.175 70.181 24.809 1.00 19.68 517 ASP B N 1
ATOM 7616 C CA . ASP B 1 494 ? 35.732 68.849 25.140 1.00 20.72 517 ASP B CA 1
ATOM 7617 C C . ASP B 1 494 ? 35.915 68.753 26.647 1.00 19.38 517 ASP B C 1
ATOM 7618 O O . ASP B 1 494 ? 37.019 68.853 27.155 1.00 18.36 517 ASP B O 1
ATOM 7623 N N . THR B 1 495 ? 34.803 68.597 27.338 1.00 18.74 518 THR B N 1
ATOM 7624 C CA . THR B 1 495 ? 34.770 68.380 28.764 1.00 18.73 518 THR B CA 1
ATOM 7625 C C . THR B 1 495 ? 33.885 67.220 29.120 1.00 18.36 518 THR B C 1
ATOM 7626 O O . THR B 1 495 ? 33.066 66.754 28.331 1.00 18.44 518 THR B O 1
ATOM 7630 N N . GLY B 1 496 ? 33.979 66.795 30.372 1.00 18.57 519 GLY B N 1
ATOM 7631 C CA . GLY B 1 496 ? 33.110 65.751 30.893 1.00 21.48 519 GLY B CA 1
ATOM 7632 C C . GLY B 1 496 ? 31.652 66.177 31.063 1.00 22.02 519 GLY B C 1
ATOM 7633 O O . GLY B 1 496 ? 30.820 65.318 31.293 1.00 22.19 519 GLY B O 1
ATOM 7634 N N . GLY B 1 497 ? 31.344 67.487 30.941 1.00 19.59 520 GLY B N 1
ATOM 7635 C CA . GLY B 1 497 ? 29.975 67.955 31.080 1.00 17.93 520 GLY B CA 1
ATOM 7636 C C . GLY B 1 497 ? 29.155 67.985 29.789 1.00 19.86 520 GLY B C 1
ATOM 7637 O O . GLY B 1 497 ? 27.911 68.015 29.812 1.00 20.06 520 GLY B O 1
ATOM 7638 N N . THR B 1 498 ? 29.857 68.008 28.669 1.00 18.46 521 THR B N 1
ATOM 7639 C CA . THR B 1 498 ? 29.211 68.153 27.375 1.00 19.35 521 THR B CA 1
ATOM 7640 C C . THR B 1 498 ? 28.506 66.868 27.000 1.00 19.53 521 THR B C 1
ATOM 7641 O O . THR B 1 498 ? 29.087 65.770 27.129 1.00 19.94 521 THR B O 1
ATOM 7645 N N . HIS B 1 499 ? 27.235 66.955 26.573 1.00 19.14 522 HIS B N 1
ATOM 7646 C CA . HIS B 1 499 ? 26.472 65.720 26.245 1.00 17.25 522 HIS B CA 1
ATOM 7647 C C . HIS B 1 499 ? 26.855 65.201 24.878 1.00 17.72 522 HIS B C 1
ATOM 7648 O O . HIS B 1 499 ? 27.030 65.983 23.932 1.00 16.59 522 HIS B O 1
ATOM 7655 N N . VAL B 1 500 ? 26.975 63.886 24.751 1.00 16.85 523 VAL B N 1
ATOM 7656 C CA . VAL B 1 500 ? 27.096 63.255 23.440 1.00 17.37 523 VAL B CA 1
ATOM 7657 C C . VAL B 1 500 ? 25.742 63.332 22.734 1.00 17.55 523 VAL B C 1
ATOM 7658 O O . VAL B 1 500 ? 24.687 63.553 23.385 1.00 18.97 523 VAL B O 1
ATOM 7662 N N . TRP B 1 501 ? 25.759 63.125 21.415 1.00 18.03 524 TRP B N 1
ATOM 7663 C CA . TRP B 1 501 ? 24.574 63.369 20.589 1.00 20.72 524 TRP B CA 1
ATOM 7664 C C . TRP B 1 501 ? 23.306 62.648 21.066 1.00 20.23 524 TRP B C 1
ATOM 7665 O O . TRP B 1 501 ? 22.231 63.249 21.061 1.00 20.41 524 TRP B O 1
ATOM 7676 N N . TRP B 1 502 ? 23.379 61.370 21.443 1.00 18.53 525 TRP B N 1
ATOM 7677 C CA . TRP B 1 502 ? 22.135 60.683 21.833 1.00 19.35 525 TRP B CA 1
ATOM 7678 C C . TRP B 1 502 ? 21.607 61.070 23.223 1.00 19.32 525 TRP B C 1
ATOM 7679 O O . TRP B 1 502 ? 20.508 60.683 23.563 1.00 21.15 525 TRP B O 1
ATOM 7690 N N . ASP B 1 503 ? 22.404 61.785 24.028 1.00 17.46 526 ASP B N 1
ATOM 7691 C CA . ASP B 1 503 ? 22.041 62.145 25.416 1.00 17.10 526 ASP B CA 1
ATOM 7692 C C . ASP B 1 503 ? 21.210 63.438 25.424 1.00 18.90 526 ASP B C 1
ATOM 7693 O O . ASP B 1 503 ? 21.723 64.543 25.573 1.00 21.12 526 ASP B O 1
ATOM 7698 N N . ARG B 1 504 ? 19.927 63.270 25.132 1.00 18.23 527 ARG B N 1
ATOM 7699 C CA . ARG B 1 504 ? 19.039 64.384 24.873 1.00 19.54 527 ARG B CA 1
ATOM 7700 C C . ARG B 1 504 ? 17.795 64.377 25.778 1.00 21.22 527 ARG B C 1
ATOM 7701 O O . ARG B 1 504 ? 16.984 65.239 25.670 1.00 23.35 527 ARG B O 1
ATOM 7709 N N . LYS B 1 505 ? 17.632 63.394 26.647 1.00 23.74 528 LYS B N 1
ATOM 7710 C CA . LYS B 1 505 ? 16.465 63.381 27.512 1.00 24.85 528 LYS B CA 1
ATOM 7711 C C . LYS B 1 505 ? 16.418 64.686 28.354 1.00 25.88 528 LYS B C 1
ATOM 7712 O O . LYS B 1 505 ? 17.418 65.060 28.934 1.00 27.06 528 LYS B O 1
ATOM 7718 N N . ALA B 1 506 ? 15.282 65.367 28.391 1.00 28.99 529 ALA B N 1
ATOM 7719 C CA . ALA B 1 506 ? 15.190 66.668 29.111 1.00 43.48 529 ALA B CA 1
ATOM 7720 C C . ALA B 1 506 ? 15.003 66.527 30.620 1.00 50.37 529 ALA B C 1
ATOM 7721 O O . ALA B 1 506 ? 14.071 65.871 31.076 1.00 53.86 529 ALA B O 1
#

Foldseek 3Di:
DDDLLVLLLLLVCLLCPQDQVLNVLLCLLCLLLLWKAFLALPDPQDVLQARHDQVSQCRLAPVSVVSLVVSLVSQVVPDPQLQSNLSSLLSLLSNVLSCLFAAWHDDPAVVVDFTDGNVVSVVLVSLVSSLVSLVVQDPDAPPCLSRAQFPSRDSVLVLQDSLLVLLLLLQCQDPRPVSLVSNLVSVVSHHFAAFVSFGWRFDQFRCNCCCCPPVNGMATAQQLVLLVQLVDQCDVLFKDFQDDDLGTGAAHHGADNDPDHSVVSRQHITTDGGRDIHGSGNLLSLLSVLLCVLVVRDPDHNVVSLLSSQVNLCVSRVGDDSVVSQQDQGARAFHDHSVRDDTGGHQDGQGNHADPGNVCSLNNNQNSLASSSNSCPPSSSSSSSVCLQNVPDGGDFHDNNPFDLADRRRRAHAHRVCCVVPVVVSVVVSQVSLVVLFPADRPTRGRNTHHNSRNDDD/DDDLLVLQLLLVCLLCPQDQVLNVLLCLLCLLLLWKAFLALPDDQDVLQARHDQVSQCRLAPVSVVSLVVSLVSQVVPDDQLQSNLSSLLSLLSNVLSCLFAAWHDDPWVVGFTDGNVVSLVLVSLVSSLVSLVVQDPDAQPCLSRAQFPSRDSVLVLQDSLLVLLLLLQCQDVRPVSLVSNLVSVVSHHFQAFVSFGWRFDPFRCNCCCCPPVNGMFTAQQLVLLVQLVDQCDVLFKDFADDPQGTGAAHHGADNDPDHSVVSRQHITTDGGRDIHTSGNLLSLLSVLLCVLVVRDPDHNLVSLLSSQVNLCVNRVGDDSVVSQQWQGARAFHDHSVRDDTGGHQTGQGNHADPGNVCSLNNNQNSLASSSSSCPPSSSSSSSVCLANVPDGGDFHDNNPFDLADSRRRAHAHRVCCVVPVNVSVVVSQVSLVVLFPDDRPTRGRHTHHNSRNDD

Nearest PDB structures (foldseek):
  4mru-assembly1_A  TM=1.001E+00  e=8.402E-77  Bacteroides thetaiotaomicron VPI-5482
  4mru-assembly2_B  TM=9.986E-01  e=9.306E-75  Bacteroides thetaiotaomicron VPI-5482
  4f53-assembly2_B  TM=9.451E-01  e=3.545E-39  Bacteroides ovatus ATCC 8483
  3ehm-assembly2_B  TM=8.772E-01  e=2.937E-27  Bacteroides thetaiotaomicron
  6dk2-assembly1_A  TM=7.692E-01  e=9.868E-17  Bacteroidetes bacterium AC2a

Sequence (914 aa):
NYDLGSSTIRGLQGLVIPAQEHLYQFEACGGSYAGYFGETRTGWLEKYSTYNPKTDWLKAPFTDVISSETYPKYYAVLQHEDAPVALALAKLLRVTIQRVTDIYGPIPYSKVLNAAYDSQKDVYRFQELEEADQALEDNTEGNSGFEKLDDVYYGKLQQWRLFLHSLQLRARLCYTDDAAEAQSIAEKAVTAGVIEKNDDNALFHVAENRSALCFNDWKDYRVGADIICYNGYADPRRDKYFTKVKNNDQEGYYGRIGINSPFSDDDDITSYSNRLTASSDPYVWTASSEVAFLRAEGALRKKWNGGEAKDFYETGVKLSFEEHGASGAEDYLNSIASPSGYTDPLGSYSTGSPANITVKWNEGEQAFEENLERIITQKWIALFPNGIESWSEHRRTGYPKLLPVVVNKGRNVSTEAGRRLYPNEEYTQNSFHLNNAINVLIKESSNNQGGDTGGTHVWWDRKANNYDLGSTIRGLQGLVIPAQEHLYQFEACGGSYAGYFGETRTGWLEKYSTYNPKTDWLKAPFTDVISETYPKYYAVLQHEDAPVALALAKLLRVTIQRVTDIYGPIPYSKVNAAYDSQKDVYRRFQELEEADQQALEDNTEGNSGFEKLDDVYYGKLQQWRLFLHSLQLRARLCYTDAAEAQSSIAEKAVTAGVIEKNDDNALFHVAENRSALCFNDWKDYRVGADIICYNGYADPRRDKKYFTKVVKKNNNNDDQQEEGGYYGRIGINSPFSDDDDITSYSNRLTASDPYVWTASSEVAFLRAEGALRKWNGGEAKDFYETGVKLSFEEHGASGAEDYLNSIASPSSGYTDPLGSYSTGSPANITVKWNEGEQAFEENLERIITQKWIALFPNGIESWSEHRRTGYPKLLPVVVNKGRNVSTEAGRRLYPNEEYTQNSFHLNNAINVLIKESSNNQGGDTGGTHVWWDRKA

B-factor: mean 25.25, std 8.77, range [13.83, 89.36]

Organism: Bacteroides thetaiotaomicron (strain ATCC 29148 / DSM 2079 / JCM 5827 / CCUG 10774 / NCTC 10582 / VPI-5482 / E50) (NCBI:txid226186)

InterPro domains:
  IPR011990 Tetratricopeptide-like helical domain superfamily [SSF48452] (26-528)
  IPR024302 SusD-like [PF12741] (27-526)

CATH classification: 1.25.40.390

Radius of gyration: 33.01 Å; Cα contacts (8 Å, |Δi|>4): 1771; chains: 2; bounding box: 53×93×89 Å